Protein AF-A0A1Q3EFY2-F1 (afdb_monomer_lite)

Sequence (1241 aa):
MADIPALLAALDVFTRTPDKASLDKANNWLQDFQHSPEAWSTCNVLLLSPDAPLAAKIFAAQTFRAKVTYDLSQVDPVNLPALKDTLLAALETYKSGPRNIVVQICLALAGLAMQFPSWNNAVETMINNFGSNPSTVPTLLQFLTLLPEELHTNHRVPITDDEWHDRLSVLVTGNVKKVLDLLTVYIQASGVTSDIQSQIFACLRSWIVSGEVNLSDLASSPLLGFAFEAISSDQLFDSAVELICDIIHETQEIDDNMPLIELIVPRVIALKPLLTKDHENPDRMRGYARIFAESGETYRMLIVRHTETFYPIVEALAECTAYSDLDIVPITFQFWSRLAQVIGKKSSVPPLFAQAYRSVMTVIIKHLQFPPDDMPLSGQEAEDFRAFRHVMGDTLKDCCDVLEAEPCLLATYEMISSALSRNQGTLSWQEIEAPLFALRSMGAVVDPKDDNAVPKILQLIPQLPLHPRVRYAALLIISRYTEWINIHPNFIQPQLQYISAGFEVADLDVCAAAGQALKYLCQDCKQHLVEVLPTLRNFLHAVASNLLQDDRRKIYEAIAHVISAMPMEKAAESLKTFSLDILAIIHAVANKNSQVTKQELQAASDGLENLEAMLYVIGSFGEELPSACQDTCREAWSIFQVFLSKYGSDPELAERTSRVLRYGLSFFDRAVLTIAPEVVSSMSMGFEATGIASYLWIGAKLVSRFGDEEDQNLHTAFAELFRRSTNKMMSLLHTQSAGTLSDVLDDYVQLSMQVLHQTPDIYFDPLLFPLAFQANCAALTIVQSDVVCSALDTFQAIFNHQCLDPSTPNPPNFIAYANTIHNVLESQGANFIGFLLMGLIGDFPPETDSLVISIFRIVATTWPSQMLVWLPDVLQRMPSTTVPVQVKQKFIADVTVAITDRRFDQSRSIMFCRAGQNLTRNVGRRAFTQSATRKSYDDTIQNLLIHKDTKVLVQGFTGKTGTFHAKEALAYGTKMVGGVSPKKAGQTHLGLPVFGSVKEAVRETSPDATVLYVPPPTAADAIIEAIENEIGLIVCITEGIPQADEIRVMQALKSQSKSRLVGPNCPGIINPLGCKMGIQPGHIHKPGNIGIVSRSGTLTYEAVAQTTDVGLGQSLCIGIGGDPFPGTQHVDCIKVFLDDPSTKGIVIIGEIGGSMEEEAAEYLEKYNKTRANPKPVVGFIAGRTAPPGRRMGHAGAIISGGKGAASDKVAALSKAGVIVTDSPAKIGAEMLKAMKAAGLV

Foldseek 3Di:
DPPPVVLVVLLVCVVDPDDPVSVVVSVVVLVVLLQDLVLLVNLLCLLPDPPHDPSSNLSSLLSLLVCLLAPCVSDDLVCLVVVLVSLVVSLVVCLVHDVSSLLSSLNSNLSSLLVRPVNLCSLVVLCVSQVPDPSRLLSSLSSLLVNLVCLVAVPSHQDDPVSSVVSCCSPQLVCQLVLLVSLLCQVPDPPDDLVSVLSSLSSVLSSLVSVSHDVVSVLVGCNLVVLLVLCVPPSCNVSSLSSLLSNLVSCLVVVRCVVVCVVNQVSLLVCLVVCVVCLVPVVSLLSNLSNLLSNLVSCVVVCVVVVVSRVSSLVSLLSQCLRPDLVRNVSSLVSLLVNLLVQLVDPDHDVSVLVSLVSNLVSLLVLLFDDDPVDDDDPVRVVVSVVSLLSSLVSLLSSCSNNPLQVSLVVLLVQLVVLLVDDPVPRDLSSNLSSLSNLLSSLQVDDLPPPDRLVSLLVCLVVRDPDQSNLLSSLSSLLSNLLNCLVVVVSLVVNLVSLLVQLVDLDQSSLLSSLSSLLSNLQNNLLVCLVVLVVLVVSLVVRVVSHDLVSNLSSLLSSLNNLLNDDQQVSLVSLCVLLVVLLVLLLVVLPDPDDDDPVSVVSNLSSLSSLLSSLVNNFAPPPDHHPSCLCVLVVSVVSLLSSCVVCLLPLSNVQSSLSSVVSSCRHCPPSCVVCLLVLLQSLLVSCLPHVHLSSLQSLLVSLLRCLQPPDPSNVVSNLSSLVSLLVSLLVCVVPDALQVCQSNLQSLLSSLQSCCVRPVLSCLDLVRVLSSLVSLLSLLVYLDAVSVVSSLVSLVSLLPPCLLPPVDPDDPSSVSSNVSVVVSCLVCVLVSLLSLLVLLLDNHDLVCVQSSLVSVLSCCLSPVPVCLVSLLVSLVPDDCSSPPPVLSVVLSVQSNVCSVVVQSQCSQCSSCVGSVSRDPRDDDDDDDDGYGPPAFLLLLLCLLQDDLPAEEEEECCPPPQNVVVVVVLVVLNHNYAEYEDLVQAPDDDPNHHYHNAPLVVCVPRVGQEYAYPDEQVCQLVNLLSCLVSLRSEYEACYPDRDVVSLVVSVVSSRSDRRYFFQDDNWQAKDASNRGDGHNDDNVLADDAAEEEEEQDRVLLSLLSNLQVVLVHGYRMYGHSYNAPRSRDALLSSVVVLLPDPSHQAYEEEEEFADCRLLVNLVSLLVPQVPDPQRRAYAYEYPCLVPDPPDDDPNRNPGVPPVDRHPVRSVVSNVSSVYHYDPDSNCNNVVRSVRCVVSVND

pLDDT: mean 87.54, std 12.38, range [24.16, 98.56]

Structure (mmCIF, N/CA/C/O backbone):
data_AF-A0A1Q3EFY2-F1
#
_entry.id   AF-A0A1Q3EFY2-F1
#
loop_
_atom_site.group_PDB
_atom_site.id
_atom_site.type_symbol
_atom_site.label_atom_id
_atom_site.label_alt_id
_atom_site.label_comp_id
_atom_site.label_asym_id
_atom_site.label_entity_id
_atom_site.label_seq_id
_atom_site.pdbx_PDB_ins_code
_atom_site.Cartn_x
_atom_site.Cartn_y
_atom_site.Cartn_z
_atom_site.occupancy
_atom_site.B_iso_or_equiv
_atom_site.auth_seq_id
_atom_site.auth_comp_id
_atom_site.auth_asym_id
_atom_site.auth_atom_id
_atom_site.pdbx_PDB_model_num
ATOM 1 N N . MET A 1 1 ? 1.897 27.659 48.946 1.00 48.91 1 MET A N 1
ATOM 2 C CA . MET A 1 1 ? 1.028 28.660 48.285 1.00 48.91 1 MET A CA 1
ATOM 3 C C . MET A 1 1 ? 1.881 29.846 47.840 1.00 48.91 1 MET A C 1
ATOM 5 O O . MET A 1 1 ? 1.910 30.844 48.545 1.00 48.91 1 MET A O 1
ATOM 9 N N . ALA A 1 2 ? 2.631 29.717 46.740 1.00 46.41 2 ALA A N 1
ATOM 10 C CA . ALA A 1 2 ? 3.622 30.731 46.348 1.00 46.41 2 ALA A CA 1
ATOM 11 C C . ALA A 1 2 ? 3.388 31.374 44.967 1.00 46.41 2 ALA A C 1
ATOM 13 O O . ALA A 1 2 ? 3.852 32.490 44.771 1.00 46.41 2 ALA A O 1
ATOM 14 N N . ASP A 1 3 ? 2.649 30.729 44.051 1.00 68.12 3 ASP A N 1
ATOM 15 C CA . ASP A 1 3 ? 2.797 31.034 42.613 1.00 68.12 3 ASP A CA 1
ATOM 16 C C . ASP A 1 3 ? 1.503 31.362 41.839 1.00 68.12 3 ASP A C 1
ATOM 18 O O . ASP A 1 3 ? 1.512 31.509 40.619 1.00 68.12 3 ASP A O 1
ATOM 22 N N . ILE A 1 4 ? 0.374 31.549 42.538 1.00 81.56 4 ILE A N 1
ATOM 23 C CA . ILE A 1 4 ? -0.893 31.978 41.907 1.00 81.56 4 ILE A CA 1
ATOM 24 C C . ILE A 1 4 ? -0.728 33.278 41.084 1.00 81.56 4 ILE A C 1
ATOM 26 O O . ILE A 1 4 ? -1.240 33.320 39.966 1.00 81.56 4 ILE A O 1
ATOM 30 N N . PRO A 1 5 ? -0.014 34.327 41.554 1.00 84.44 5 PRO A N 1
ATOM 31 C CA . PRO A 1 5 ? 0.167 35.547 40.764 1.00 84.44 5 PRO A CA 1
ATOM 32 C C . PRO A 1 5 ? 0.975 35.341 39.476 1.00 84.44 5 PRO A C 1
ATOM 34 O O . PRO A 1 5 ? 0.646 35.958 38.465 1.00 84.44 5 PRO A O 1
ATOM 37 N N . ALA A 1 6 ? 2.001 34.480 39.487 1.00 84.31 6 ALA A N 1
ATOM 38 C CA . ALA A 1 6 ? 2.810 34.197 38.300 1.00 84.31 6 ALA A CA 1
ATOM 39 C C . ALA A 1 6 ? 2.019 33.380 37.272 1.00 84.31 6 ALA A C 1
ATOM 41 O O . ALA A 1 6 ? 2.008 33.728 36.094 1.00 84.31 6 ALA A O 1
ATOM 42 N N . LEU A 1 7 ? 1.266 32.375 37.734 1.00 86.31 7 LEU A N 1
ATOM 43 C CA . LEU A 1 7 ? 0.371 31.593 36.885 1.00 86.31 7 LEU A CA 1
ATOM 44 C C . LEU A 1 7 ? -0.694 32.470 36.210 1.00 86.31 7 LEU A C 1
ATOM 46 O O . LEU A 1 7 ? -0.913 32.364 35.004 1.00 86.31 7 LEU A O 1
ATOM 50 N N . LEU A 1 8 ? -1.329 33.376 36.961 1.00 87.75 8 LEU A N 1
ATOM 51 C CA . LEU A 1 8 ? -2.290 34.324 36.390 1.00 87.75 8 LEU A CA 1
ATOM 52 C C . LEU A 1 8 ? -1.629 35.285 35.390 1.00 87.75 8 LEU A C 1
ATOM 54 O O . LEU A 1 8 ? -2.229 35.579 34.359 1.00 87.75 8 LEU A O 1
ATOM 58 N N . ALA A 1 9 ? -0.396 35.732 35.646 1.00 86.44 9 ALA A N 1
ATOM 59 C CA . ALA A 1 9 ? 0.351 36.579 34.717 1.00 86.44 9 ALA A CA 1
ATOM 60 C C . ALA A 1 9 ? 0.752 35.846 33.422 1.00 86.44 9 ALA A C 1
ATOM 62 O O . ALA A 1 9 ? 0.708 36.451 32.354 1.00 86.44 9 ALA A O 1
ATOM 63 N N . ALA A 1 10 ? 1.103 34.557 33.495 1.00 86.00 10 ALA A N 1
ATOM 64 C CA . ALA A 1 10 ? 1.398 33.729 32.325 1.00 86.00 10 ALA A CA 1
ATOM 65 C C . ALA A 1 10 ? 0.139 33.460 31.479 1.00 86.00 10 ALA A C 1
ATOM 67 O O . ALA A 1 10 ? 0.183 33.567 30.255 1.00 86.00 10 ALA A O 1
ATOM 68 N N . LEU A 1 11 ? -1.003 33.185 32.121 1.00 86.31 11 LEU A N 1
ATOM 69 C CA . LEU A 1 11 ? -2.286 33.010 31.430 1.00 86.31 11 LEU A CA 1
ATOM 70 C C . LEU A 1 11 ? -2.785 34.310 30.769 1.00 86.31 11 LEU A C 1
ATOM 72 O O . LEU A 1 11 ? -3.351 34.256 29.679 1.00 86.31 11 LEU A O 1
ATOM 76 N N . ASP A 1 12 ? -2.523 35.477 31.367 1.00 85.88 12 ASP A N 1
ATOM 77 C CA . ASP A 1 12 ? -2.883 36.788 30.797 1.00 85.88 12 ASP A CA 1
ATOM 78 C C . ASP A 1 12 ? -2.012 37.211 29.590 1.00 85.88 12 ASP A C 1
ATOM 80 O O . ASP A 1 12 ? -2.229 38.262 28.990 1.00 85.88 12 ASP A O 1
ATOM 84 N N . VAL A 1 13 ? -1.031 36.398 29.178 1.00 85.75 13 VAL A N 1
ATOM 85 C CA . VAL A 1 13 ? -0.355 36.579 27.879 1.00 85.75 13 VAL A CA 1
ATOM 86 C C . VAL A 1 13 ? -1.289 36.179 26.729 1.00 85.75 13 VAL A C 1
ATOM 88 O O . VAL A 1 13 ? -1.322 36.857 25.704 1.00 85.75 13 VAL A O 1
ATOM 91 N N . PHE A 1 14 ? -2.102 35.133 26.915 1.00 80.06 14 PHE A N 1
ATOM 92 C CA . PHE A 1 14 ? -2.996 34.574 25.889 1.00 80.06 14 PHE A CA 1
ATOM 93 C C . PHE A 1 14 ? -4.293 35.378 25.685 1.00 80.06 14 PHE A C 1
ATOM 95 O O . PHE A 1 14 ? -5.007 35.160 24.711 1.00 80.06 14 PHE A O 1
ATOM 102 N N . THR A 1 15 ? -4.607 36.309 26.588 1.00 76.69 15 THR A N 1
ATOM 103 C CA . THR A 1 15 ? -5.751 37.239 26.498 1.00 76.69 15 THR A CA 1
ATOM 104 C C . THR A 1 15 ? -5.406 38.546 25.772 1.00 76.69 15 THR A C 1
ATOM 106 O O . THR A 1 15 ? -6.292 39.360 25.507 1.00 76.69 15 THR A O 1
ATOM 109 N N . ARG A 1 16 ? -4.124 38.765 25.457 1.00 77.94 16 ARG A N 1
ATOM 110 C CA . ARG A 1 16 ? -3.589 39.953 24.772 1.00 77.94 16 ARG A CA 1
ATOM 111 C C . ARG A 1 16 ? -3.277 39.622 23.303 1.00 77.94 16 ARG A C 1
ATOM 113 O O . ARG A 1 16 ? -3.499 38.505 22.849 1.00 77.94 16 ARG A O 1
ATOM 120 N N . THR A 1 17 ? -2.708 40.573 22.562 1.00 59.59 17 THR A N 1
ATOM 121 C CA . THR A 1 17 ? -2.030 40.337 21.270 1.00 59.59 17 THR A CA 1
ATOM 122 C C . THR A 1 17 ? -0.500 40.336 21.451 1.00 59.59 17 THR A C 1
ATOM 124 O O . THR A 1 17 ? 0.153 41.338 21.151 1.00 59.59 17 THR A O 1
ATOM 127 N N . PRO A 1 18 ? 0.093 39.259 22.005 1.00 73.69 18 PRO A N 1
ATOM 128 C CA . PRO A 1 18 ? 1.538 39.134 22.199 1.00 73.69 18 PRO A CA 1
ATOM 129 C C . PRO A 1 18 ? 2.293 38.822 20.897 1.00 73.69 18 PRO A C 1
ATOM 131 O O . PRO A 1 18 ? 1.724 38.362 19.908 1.00 73.69 18 PRO A O 1
ATOM 134 N N . ASP A 1 19 ? 3.609 39.017 20.930 1.00 80.94 19 ASP A N 1
ATOM 135 C CA . ASP A 1 19 ? 4.531 38.465 19.941 1.00 80.94 19 ASP A CA 1
ATOM 136 C C . ASP A 1 19 ? 4.766 36.953 20.157 1.00 80.94 19 ASP A C 1
ATOM 138 O O . ASP A 1 19 ? 4.515 36.406 21.236 1.00 80.94 19 ASP A O 1
ATOM 142 N N . LYS A 1 20 ? 5.300 36.275 19.132 1.00 80.06 20 LYS A N 1
ATOM 143 C CA . LYS A 1 20 ? 5.543 34.825 19.170 1.00 80.06 20 LYS A CA 1
ATOM 144 C C . LYS A 1 20 ? 6.490 34.398 20.304 1.00 80.06 20 LYS A C 1
ATOM 146 O O . LYS A 1 20 ? 6.221 33.394 20.952 1.00 80.06 20 LYS A O 1
ATOM 151 N N . ALA A 1 21 ? 7.548 35.157 20.595 1.00 79.75 21 ALA A N 1
ATOM 152 C CA . ALA A 1 21 ? 8.508 34.776 21.633 1.00 79.75 21 ALA A CA 1
ATOM 153 C C . ALA A 1 21 ? 7.907 34.895 23.047 1.00 79.75 21 ALA A C 1
ATOM 155 O O . ALA A 1 21 ? 8.216 34.083 23.921 1.00 79.75 21 ALA A O 1
ATOM 156 N N . SER A 1 22 ? 7.011 35.862 23.268 1.00 78.19 22 SER A N 1
ATOM 157 C CA . SER A 1 22 ? 6.222 35.957 24.502 1.00 78.19 22 SER A CA 1
ATOM 158 C C . SER A 1 22 ? 5.253 34.779 24.674 1.00 78.19 22 SER A C 1
ATOM 160 O O . SER A 1 22 ? 5.132 34.269 25.788 1.00 78.19 22 SER A O 1
ATOM 162 N N . LEU A 1 23 ? 4.609 34.312 23.594 1.00 80.62 23 LEU A N 1
ATOM 163 C CA . LEU A 1 23 ? 3.761 33.110 23.614 1.00 80.62 23 LEU A CA 1
ATOM 164 C C . LEU A 1 23 ? 4.567 31.847 23.922 1.00 80.62 23 LEU A C 1
ATOM 166 O O . LEU A 1 23 ? 4.217 31.124 24.851 1.00 80.62 23 LEU A O 1
ATOM 170 N N . ASP A 1 24 ? 5.663 31.616 23.195 1.00 75.50 24 ASP A N 1
ATOM 171 C CA . ASP A 1 24 ? 6.522 30.440 23.376 1.00 75.50 24 ASP A CA 1
ATOM 172 C C . ASP A 1 24 ? 7.064 30.385 24.820 1.00 75.50 24 ASP A C 1
ATOM 174 O O . ASP A 1 24 ? 7.011 29.347 25.481 1.00 75.50 24 ASP A O 1
ATOM 178 N N . LYS A 1 25 ? 7.490 31.530 25.374 1.00 80.62 25 LYS A N 1
ATOM 179 C CA . LYS A 1 25 ? 7.956 31.631 26.765 1.00 80.62 25 LYS A CA 1
ATOM 180 C C . LYS A 1 25 ? 6.854 31.357 27.794 1.00 80.62 25 LYS A C 1
ATOM 182 O O . LYS A 1 25 ? 7.122 30.690 28.793 1.00 80.62 25 LYS A O 1
ATOM 187 N N . ALA A 1 26 ? 5.645 31.881 27.585 1.00 79.50 26 ALA A N 1
ATOM 188 C CA . ALA A 1 26 ? 4.517 31.636 28.483 1.00 79.50 26 ALA A CA 1
ATOM 189 C C . ALA A 1 26 ? 4.076 30.165 28.437 1.00 79.50 26 ALA A C 1
ATOM 191 O O . ALA A 1 26 ? 3.825 29.572 29.482 1.00 79.50 26 ALA A O 1
ATOM 192 N N . ASN A 1 27 ? 4.042 29.564 27.245 1.00 79.88 27 ASN A N 1
ATOM 193 C CA . ASN A 1 27 ? 3.672 28.166 27.049 1.00 79.88 27 ASN A CA 1
ATOM 194 C C . ASN A 1 27 ? 4.677 27.211 27.715 1.00 79.88 27 ASN A C 1
ATOM 196 O O . ASN A 1 27 ? 4.267 26.351 28.489 1.00 79.88 27 ASN A O 1
ATOM 200 N N . ASN A 1 28 ? 5.983 27.423 27.507 1.00 77.69 28 ASN A N 1
ATOM 201 C CA . ASN A 1 28 ? 7.030 26.621 28.152 1.00 77.69 28 ASN A CA 1
ATOM 202 C C . ASN A 1 28 ? 6.937 26.702 29.685 1.00 77.69 28 ASN A C 1
ATOM 204 O O . ASN A 1 28 ? 6.934 25.676 30.356 1.00 77.69 28 ASN A O 1
ATOM 208 N N . TRP A 1 29 ? 6.766 27.907 30.247 1.00 86.00 29 TRP A N 1
ATOM 209 C CA . TRP A 1 29 ? 6.612 28.071 31.698 1.00 86.00 29 TRP A CA 1
ATOM 210 C C . TRP A 1 29 ? 5.348 27.385 32.240 1.00 86.00 29 TRP A C 1
ATOM 212 O O . TRP A 1 29 ? 5.380 26.793 33.316 1.00 86.00 29 TRP A O 1
ATOM 222 N N . LEU A 1 30 ? 4.231 27.433 31.502 1.00 83.69 30 LEU A N 1
ATOM 223 C CA . LEU A 1 30 ? 3.001 26.737 31.890 1.00 83.69 30 LEU A CA 1
ATOM 224 C C . LEU A 1 30 ? 3.165 25.211 31.843 1.00 83.69 30 LEU A C 1
ATOM 226 O O . LEU A 1 30 ? 2.639 24.539 32.727 1.00 83.69 30 LEU A O 1
ATOM 230 N N . GLN A 1 31 ? 3.909 24.667 30.875 1.00 78.50 31 GLN A N 1
ATOM 231 C CA . GLN A 1 31 ? 4.242 23.238 30.810 1.00 78.50 31 GLN A CA 1
ATOM 232 C C . GLN A 1 31 ? 5.151 22.814 31.976 1.00 78.50 31 GLN A C 1
ATOM 234 O O . GLN A 1 31 ? 4.836 21.850 32.676 1.00 78.50 31 GLN A O 1
ATOM 239 N N . ASP A 1 32 ? 6.211 23.576 32.262 1.00 78.25 32 ASP A N 1
ATOM 240 C CA . ASP A 1 32 ? 7.080 23.351 33.428 1.00 78.25 32 ASP A CA 1
ATOM 241 C C . ASP A 1 32 ? 6.269 23.379 34.739 1.00 78.25 32 ASP A C 1
ATOM 243 O O . ASP A 1 32 ? 6.402 22.502 35.599 1.00 78.25 32 ASP A O 1
ATOM 247 N N . PHE A 1 33 ? 5.362 24.356 34.878 1.00 87.00 33 PHE A N 1
ATOM 248 C CA . PHE A 1 33 ? 4.457 24.450 36.022 1.00 87.00 33 PHE A CA 1
ATOM 249 C C . PHE A 1 33 ? 3.522 23.237 36.113 1.00 87.00 33 PHE A C 1
ATOM 251 O O . PHE A 1 33 ? 3.349 22.700 37.208 1.00 87.00 33 PHE A O 1
ATOM 258 N N . GLN A 1 34 ? 2.953 22.760 34.999 1.00 84.50 34 GLN A N 1
ATOM 259 C CA . GLN A 1 34 ? 2.088 21.572 34.984 1.00 84.50 34 GLN A CA 1
ATOM 260 C C . GLN A 1 34 ? 2.793 20.318 35.506 1.00 84.50 34 GLN A C 1
ATOM 262 O O . GLN A 1 34 ? 2.131 19.489 36.126 1.00 84.50 34 GLN A O 1
ATOM 267 N N . HIS A 1 35 ? 4.116 20.211 35.359 1.00 79.31 35 HIS A N 1
ATOM 268 C CA . HIS A 1 35 ? 4.897 19.103 35.912 1.00 79.31 35 HIS A CA 1
ATOM 269 C C . HIS A 1 35 ? 5.381 19.310 37.361 1.00 79.31 35 HIS A C 1
ATOM 271 O O . HIS A 1 35 ? 5.674 18.336 38.061 1.00 79.31 35 HIS A O 1
ATOM 277 N N . SER A 1 36 ? 5.339 20.534 37.896 1.00 85.88 36 SER A N 1
ATOM 278 C CA . SER A 1 36 ? 5.729 20.833 39.288 1.00 85.88 36 SER A CA 1
ATOM 279 C C . SER A 1 36 ? 4.827 20.155 40.346 1.00 85.88 36 SER A C 1
ATOM 281 O O . SER A 1 36 ? 3.609 20.066 40.143 1.00 85.88 36 SER A O 1
ATOM 283 N N . PRO A 1 37 ? 5.355 19.682 41.493 1.00 85.69 37 PRO A N 1
ATOM 284 C CA . PRO A 1 37 ? 4.532 19.160 42.593 1.00 85.69 37 PRO A CA 1
ATOM 285 C C . PRO A 1 37 ? 3.547 20.191 43.172 1.00 85.69 37 PRO A C 1
ATOM 287 O O . PRO A 1 37 ? 2.449 19.848 43.617 1.00 85.69 37 PRO A O 1
ATOM 290 N N . GLU A 1 38 ? 3.908 21.475 43.140 1.00 86.69 38 GLU A N 1
ATOM 291 C CA . GLU A 1 38 ? 3.120 22.594 43.658 1.00 86.69 38 GLU A CA 1
ATOM 292 C C . GLU A 1 38 ? 1.782 22.767 42.925 1.00 86.69 38 GLU A C 1
ATOM 294 O O . GLU A 1 38 ? 0.803 23.240 43.528 1.00 86.69 38 GLU A O 1
ATOM 299 N N . ALA A 1 39 ? 1.718 22.361 41.651 1.00 89.25 39 ALA A N 1
ATOM 300 C CA . ALA A 1 39 ? 0.535 22.473 40.810 1.00 89.25 39 ALA A CA 1
ATOM 301 C C . ALA A 1 39 ? -0.670 21.702 41.361 1.00 89.25 39 ALA A C 1
ATOM 303 O O . ALA A 1 39 ? -1.780 22.224 41.279 1.00 89.25 39 ALA A O 1
ATOM 304 N N . TRP A 1 40 ? -0.480 20.543 42.008 1.00 89.25 40 TRP A N 1
ATOM 305 C CA . TRP A 1 40 ? -1.573 19.792 42.649 1.00 89.25 40 TRP A CA 1
ATOM 306 C C . TRP A 1 40 ? -2.335 20.651 43.668 1.00 89.25 40 TRP A C 1
ATOM 308 O O . TRP A 1 40 ? -3.559 20.775 43.618 1.00 89.25 40 TRP A O 1
ATOM 318 N N . SER A 1 41 ? -1.600 21.301 44.577 1.00 89.94 41 SER A N 1
ATOM 319 C CA . SER A 1 41 ? -2.193 22.153 45.616 1.00 89.94 41 SER A CA 1
ATOM 320 C C . SER A 1 41 ? -2.754 23.463 45.052 1.00 89.94 41 SER A C 1
ATOM 322 O O . SER A 1 41 ? -3.811 23.928 45.477 1.00 89.94 41 SER A O 1
ATOM 324 N N . THR A 1 42 ? -2.065 24.044 44.068 1.00 89.69 42 THR A N 1
ATOM 325 C CA . THR A 1 42 ? -2.405 25.350 43.494 1.00 89.69 42 THR A CA 1
ATOM 326 C C . THR A 1 42 ? -3.643 25.260 42.601 1.00 89.69 42 THR A C 1
ATOM 328 O O . THR A 1 42 ? -4.556 26.076 42.730 1.00 89.69 42 THR A O 1
ATOM 331 N N . CYS A 1 43 ? -3.726 24.228 41.758 1.00 91.38 43 CYS A N 1
ATOM 332 C CA . CYS A 1 43 ? -4.887 23.976 40.909 1.00 91.38 43 CYS A CA 1
ATOM 333 C C . CYS A 1 43 ? -6.120 23.599 41.736 1.00 91.38 43 CYS A C 1
ATOM 335 O O . CYS A 1 43 ? -7.210 24.042 41.392 1.00 91.38 43 CYS A O 1
ATOM 337 N N . ASN A 1 44 ? -5.968 22.884 42.860 1.00 90.56 44 ASN A N 1
ATOM 338 C CA . ASN A 1 44 ? -7.091 22.606 43.763 1.00 90.56 44 ASN A CA 1
ATOM 339 C C . ASN A 1 44 ? -7.739 23.899 44.293 1.00 90.56 44 ASN A C 1
ATOM 341 O O . ASN A 1 44 ? -8.952 24.083 44.206 1.00 90.56 44 ASN A O 1
ATOM 345 N N . VAL A 1 45 ? -6.918 24.837 44.784 1.00 90.19 45 VAL A N 1
ATOM 346 C CA . VAL A 1 45 ? -7.394 26.137 45.287 1.00 90.19 45 VAL A CA 1
ATOM 347 C C . VAL A 1 45 ? -8.058 26.956 44.176 1.00 90.19 45 VAL A C 1
ATOM 349 O O . VAL A 1 45 ? -9.113 27.543 44.402 1.00 90.19 45 VAL A O 1
ATOM 352 N N . LEU A 1 46 ? -7.479 26.988 42.973 1.00 90.38 46 LEU A N 1
ATOM 353 C CA . LEU A 1 46 ? -8.044 27.728 41.838 1.00 90.38 46 LEU A CA 1
ATOM 354 C C . LEU A 1 46 ? -9.352 27.123 41.320 1.00 90.38 46 LEU A C 1
ATOM 356 O O . LEU A 1 46 ? -10.258 27.869 40.952 1.00 90.38 46 LEU A O 1
ATOM 360 N N . LEU A 1 47 ? -9.466 25.794 41.314 1.00 88.62 47 LEU A N 1
ATOM 361 C CA . LEU A 1 47 ? -10.660 25.092 40.858 1.00 88.62 47 LEU A CA 1
ATOM 362 C C . LEU A 1 47 ? -11.826 25.270 41.840 1.00 88.62 47 LEU A C 1
ATOM 364 O O . LEU A 1 47 ? -12.948 25.498 41.399 1.00 88.62 47 LEU A O 1
ATOM 368 N N . LEU A 1 48 ? -11.578 25.229 43.152 1.00 86.88 48 LEU A N 1
ATOM 369 C CA . LEU A 1 48 ? -12.622 25.380 44.177 1.00 86.88 48 LEU A CA 1
ATOM 370 C C . LEU A 1 48 ? -12.932 26.842 44.556 1.00 86.88 48 LEU A C 1
ATOM 372 O O . LEU A 1 48 ? -13.948 27.103 45.199 1.00 86.88 48 LEU A O 1
ATOM 376 N N . SER A 1 49 ? -12.089 27.809 44.176 1.00 88.12 49 SER A N 1
ATOM 377 C CA . SER A 1 49 ? -12.310 29.224 44.502 1.00 88.12 49 SER A CA 1
ATOM 378 C C . SER A 1 49 ? -13.448 29.843 43.672 1.00 88.12 49 SER A C 1
ATOM 380 O O . SER A 1 49 ? -13.382 29.825 42.435 1.00 88.12 49 SER A O 1
ATOM 382 N N . PRO A 1 50 ? -14.466 30.471 44.297 1.00 81.81 50 PRO A N 1
ATOM 383 C CA . PRO A 1 50 ? -15.521 31.161 43.558 1.00 81.81 50 PRO A CA 1
ATOM 384 C C . PRO A 1 50 ? -14.956 32.327 42.734 1.00 81.81 50 PRO A C 1
ATOM 386 O O . PRO A 1 50 ? -15.308 32.463 41.563 1.00 81.81 50 PRO A O 1
ATOM 389 N N . ASP A 1 51 ? -14.001 33.077 43.289 1.00 85.06 51 ASP A N 1
ATOM 390 C CA . ASP A 1 51 ? -13.474 34.326 42.721 1.00 85.06 51 ASP A CA 1
ATOM 391 C C . ASP A 1 51 ? -12.380 34.126 41.653 1.00 85.06 51 ASP A C 1
ATOM 393 O O . ASP A 1 51 ? -11.952 35.086 41.009 1.00 85.06 51 ASP A O 1
ATOM 397 N N . ALA A 1 52 ? -11.896 32.895 41.440 1.00 86.88 52 ALA A N 1
ATOM 398 C CA . ALA A 1 52 ? -10.843 32.642 40.456 1.00 86.88 52 ALA A CA 1
ATOM 399 C C . ALA A 1 52 ? -11.344 32.825 38.998 1.00 86.88 52 ALA A C 1
ATOM 401 O O . ALA A 1 52 ? -12.456 32.379 38.674 1.00 86.88 52 ALA A O 1
ATOM 402 N N . PRO A 1 53 ? -10.539 33.432 38.094 1.00 88.75 53 PRO A N 1
ATOM 403 C CA . PRO A 1 53 ? -10.907 33.639 36.691 1.00 88.75 53 PRO A CA 1
ATOM 404 C C . PRO A 1 53 ? -11.215 32.339 35.940 1.00 88.75 53 PRO A C 1
ATOM 406 O O . PRO A 1 53 ? -10.596 31.303 36.185 1.00 88.75 53 PRO A O 1
ATOM 409 N N . LEU A 1 54 ? -12.115 32.407 34.952 1.00 87.19 54 LEU A N 1
ATOM 410 C CA . LEU A 1 54 ? -12.520 31.237 34.162 1.00 87.19 54 LEU A CA 1
ATOM 411 C C . LEU A 1 54 ? -11.334 30.556 33.454 1.00 87.19 54 LEU A C 1
ATOM 413 O O . LEU A 1 54 ? -11.230 29.334 33.494 1.00 87.19 54 LEU A O 1
ATOM 417 N N . ALA A 1 55 ? -10.405 31.327 32.879 1.00 86.88 55 ALA A N 1
ATOM 418 C CA . ALA A 1 55 ? -9.194 30.783 32.256 1.00 86.88 55 ALA A CA 1
ATOM 419 C C . ALA A 1 55 ? -8.329 29.986 33.253 1.00 86.88 55 ALA A C 1
ATOM 421 O O . ALA A 1 55 ? -7.854 28.902 32.927 1.00 86.88 55 ALA A O 1
ATOM 422 N N . ALA A 1 56 ? -8.196 30.469 34.495 1.00 90.12 56 ALA A N 1
ATOM 423 C CA . ALA A 1 56 ? -7.459 29.775 35.551 1.00 90.12 56 ALA A CA 1
ATOM 424 C C . ALA A 1 56 ? -8.168 28.492 36.016 1.00 90.12 56 ALA A C 1
ATOM 426 O O . ALA A 1 56 ? -7.504 27.498 36.293 1.00 90.12 56 ALA A O 1
ATOM 427 N N . LYS A 1 57 ? -9.509 28.478 36.050 1.00 91.69 57 LYS A N 1
ATOM 428 C CA . LYS A 1 57 ? -10.314 27.279 36.353 1.00 91.69 57 LYS A CA 1
ATOM 429 C C . LYS A 1 57 ? -10.209 26.213 35.258 1.00 91.69 57 LYS A C 1
ATOM 431 O O . LYS A 1 57 ? -10.051 25.036 35.572 1.00 91.69 57 LYS A O 1
ATOM 436 N N . ILE A 1 58 ? -10.238 26.619 33.986 1.00 90.56 58 ILE A N 1
ATOM 437 C CA . ILE A 1 58 ? -10.025 25.721 32.838 1.00 90.56 58 ILE A CA 1
ATOM 438 C C . ILE A 1 58 ? -8.608 25.143 32.879 1.00 90.56 58 ILE A C 1
ATOM 440 O O . ILE A 1 58 ? -8.453 23.924 32.825 1.00 90.56 58 ILE A O 1
ATOM 444 N N . PHE A 1 59 ? -7.591 25.994 33.051 1.00 91.81 59 PHE A N 1
ATOM 445 C CA . PHE A 1 59 ? -6.201 25.559 33.172 1.00 91.81 59 PHE A CA 1
ATOM 446 C C . PHE A 1 59 ? -5.999 24.612 34.362 1.00 91.81 59 PHE A C 1
ATOM 448 O O . PHE A 1 59 ? -5.330 23.593 34.219 1.00 91.81 59 PHE A O 1
ATOM 455 N N . ALA A 1 60 ? -6.610 24.889 35.518 1.00 93.00 60 ALA A N 1
ATOM 456 C CA . ALA A 1 60 ? -6.552 24.006 36.681 1.00 93.00 60 ALA A CA 1
ATOM 457 C C . ALA A 1 60 ? -7.160 22.623 36.387 1.00 93.00 60 ALA A C 1
ATOM 459 O O . ALA A 1 60 ? -6.548 21.611 36.718 1.00 93.00 60 ALA A O 1
ATOM 460 N N . ALA A 1 61 ? -8.318 22.561 35.720 1.00 93.31 61 ALA A N 1
ATOM 461 C CA . ALA A 1 61 ? -8.956 21.297 35.347 1.00 93.31 61 ALA A CA 1
ATOM 462 C C . ALA A 1 61 ? -8.137 20.503 34.306 1.00 93.31 61 ALA A C 1
ATOM 464 O O . ALA A 1 61 ? -7.945 19.299 34.464 1.00 93.31 61 ALA A O 1
ATOM 465 N N . GLN A 1 62 ? -7.588 21.176 33.286 1.00 92.56 62 GLN A N 1
ATOM 466 C CA . GLN A 1 62 ? -6.655 20.571 32.320 1.00 92.56 62 GLN A CA 1
ATOM 467 C C . GLN A 1 62 ? -5.383 20.058 33.007 1.00 92.56 62 GLN A C 1
ATOM 469 O O . GLN A 1 62 ? -4.931 18.949 32.730 1.00 92.56 62 GLN A O 1
ATOM 474 N N . THR A 1 63 ? -4.840 20.841 33.942 1.00 92.38 63 THR A N 1
ATOM 475 C CA . THR A 1 63 ? -3.660 20.472 34.729 1.00 92.38 63 THR A CA 1
ATOM 476 C C . THR A 1 63 ? -3.949 19.257 35.598 1.00 92.38 63 THR A C 1
ATOM 478 O O . THR A 1 63 ? -3.108 18.377 35.653 1.00 92.38 63 THR A O 1
ATOM 481 N N . PHE A 1 64 ? -5.137 19.127 36.202 1.00 94.00 64 PHE A N 1
ATOM 482 C CA . PHE A 1 64 ? -5.521 17.900 36.911 1.00 94.00 64 PHE A CA 1
ATOM 483 C C . PHE A 1 64 ? -5.551 16.667 36.001 1.00 94.00 64 PHE A C 1
ATOM 485 O O . PHE A 1 64 ? -5.049 15.624 36.414 1.00 94.00 64 PHE A O 1
ATOM 492 N N . ARG A 1 65 ? -6.076 16.767 34.768 1.00 92.19 65 ARG A N 1
ATOM 493 C CA . ARG A 1 65 ? -6.011 15.652 33.805 1.00 92.19 65 ARG A CA 1
ATOM 494 C C . ARG A 1 65 ? -4.560 15.301 33.481 1.00 92.19 65 ARG A C 1
ATOM 496 O O . ARG A 1 65 ? -4.177 14.155 33.671 1.00 92.19 65 ARG A O 1
ATOM 503 N N . ALA A 1 66 ? -3.747 16.279 33.076 1.00 86.50 66 ALA A N 1
ATOM 504 C CA . ALA A 1 66 ? -2.331 16.067 32.765 1.00 86.50 66 ALA A CA 1
ATOM 505 C C . ALA A 1 66 ? -1.561 15.474 33.958 1.00 86.50 66 ALA A C 1
ATOM 507 O O . ALA A 1 66 ? -0.811 14.517 33.801 1.00 86.50 66 ALA A O 1
ATOM 508 N N . LYS A 1 67 ? -1.813 15.983 35.168 1.00 88.88 67 LYS A N 1
ATOM 509 C CA . LYS A 1 67 ? -1.229 15.500 36.419 1.00 88.88 67 LYS A CA 1
ATOM 510 C C . LYS A 1 67 ? -1.600 14.060 36.738 1.00 88.88 67 LYS A C 1
ATOM 512 O O . LYS A 1 67 ? -0.726 13.284 37.105 1.00 88.88 67 LYS A O 1
ATOM 517 N N . VAL A 1 68 ? -2.867 13.686 36.574 1.00 89.38 68 VAL A N 1
ATOM 518 C CA . VAL A 1 68 ? -3.287 12.289 36.714 1.00 89.38 68 VAL A CA 1
ATOM 519 C C . VAL A 1 68 ? -2.668 11.425 35.614 1.00 89.38 68 VAL A C 1
ATOM 521 O O . VAL A 1 68 ? -2.254 10.315 35.910 1.00 89.38 68 VAL A O 1
ATOM 524 N N . THR A 1 69 ? -2.564 11.903 34.372 1.00 83.06 69 THR A N 1
ATOM 525 C CA . THR A 1 69 ? -1.977 11.126 33.268 1.00 83.06 69 THR A CA 1
ATOM 526 C C . THR A 1 69 ? -0.472 10.900 33.435 1.00 83.06 69 THR A C 1
ATOM 528 O O . THR A 1 69 ? -0.031 9.781 33.231 1.00 83.06 69 THR A O 1
ATOM 531 N N . TYR A 1 70 ? 0.316 11.914 33.801 1.00 78.88 70 TYR A N 1
ATOM 532 C CA . TYR A 1 70 ? 1.786 11.856 33.735 1.00 78.88 70 TYR A CA 1
ATOM 533 C C . TYR A 1 70 ? 2.494 11.823 35.099 1.00 78.88 70 TYR A C 1
ATOM 535 O O . TYR A 1 70 ? 3.593 11.289 35.212 1.00 78.88 70 TYR A O 1
ATOM 543 N N . ASP A 1 71 ? 1.880 12.391 36.138 1.00 83.69 71 ASP A N 1
ATOM 544 C CA . ASP A 1 71 ? 2.539 12.751 37.402 1.00 83.69 71 ASP A CA 1
ATOM 545 C C . ASP A 1 71 ? 1.860 12.132 38.639 1.00 83.69 71 ASP A C 1
ATOM 547 O O . ASP A 1 71 ? 2.113 12.559 39.768 1.00 83.69 71 ASP A O 1
ATOM 551 N N . LEU A 1 72 ? 0.992 11.127 38.474 1.00 86.19 72 LEU A N 1
ATOM 552 C CA . LEU A 1 72 ? 0.244 10.540 39.596 1.00 86.19 72 LEU A CA 1
ATOM 553 C C . LEU A 1 72 ? 1.164 9.930 40.669 1.00 86.19 72 LEU A C 1
ATOM 555 O O . LEU A 1 72 ? 0.827 9.944 41.849 1.00 86.19 72 LEU A O 1
ATOM 559 N N . SER A 1 73 ? 2.366 9.493 40.281 1.00 80.81 73 SER A N 1
ATOM 560 C CA . SER A 1 73 ? 3.428 9.017 41.181 1.00 80.81 73 SER A CA 1
ATOM 561 C C . SER A 1 73 ? 3.958 10.076 42.164 1.00 80.81 73 SER A C 1
ATOM 563 O O . SER A 1 73 ? 4.628 9.724 43.134 1.00 80.81 73 SER A O 1
ATOM 565 N N . GLN A 1 74 ? 3.642 11.362 41.957 1.00 86.44 74 GLN A N 1
ATOM 566 C CA . GLN A 1 74 ? 3.907 12.441 42.917 1.00 86.44 74 GLN A CA 1
ATOM 567 C C . GLN A 1 74 ? 2.959 12.390 44.134 1.00 86.44 74 GLN A C 1
ATOM 569 O O . GLN A 1 74 ? 3.224 13.040 45.147 1.00 86.44 74 GLN A O 1
ATOM 574 N N . VAL A 1 75 ? 1.852 11.642 44.050 1.00 86.81 75 VAL A N 1
ATOM 575 C CA . VAL A 1 75 ? 0.859 11.479 45.119 1.00 86.81 75 VAL A CA 1
ATOM 576 C C . VAL A 1 75 ? 1.102 10.155 45.842 1.00 86.81 75 VAL A C 1
ATOM 578 O O . VAL A 1 75 ? 1.090 9.089 45.233 1.00 86.81 75 VAL A O 1
ATOM 581 N N . ASP A 1 76 ? 1.291 10.211 47.163 1.00 85.69 76 ASP A N 1
ATOM 582 C CA . ASP A 1 76 ? 1.395 9.006 47.997 1.00 85.69 76 ASP A CA 1
ATOM 583 C C . ASP A 1 76 ? 0.132 8.126 47.825 1.00 85.69 76 ASP A C 1
ATOM 585 O O . ASP A 1 76 ? -0.981 8.659 47.940 1.00 85.69 76 ASP A O 1
ATOM 589 N N . PRO A 1 77 ? 0.258 6.801 47.594 1.00 84.94 77 PRO A N 1
ATOM 590 C CA . PRO A 1 77 ? -0.874 5.884 47.449 1.00 84.94 77 PRO A CA 1
ATOM 591 C C . PRO A 1 77 ? -1.942 5.979 48.551 1.00 84.94 77 PRO A C 1
ATOM 593 O O . PRO A 1 77 ? -3.125 5.772 48.276 1.00 84.94 77 PRO A O 1
ATOM 596 N N . VAL A 1 78 ? -1.562 6.338 49.784 1.00 87.69 78 VAL A N 1
ATOM 597 C CA . VAL A 1 78 ? -2.488 6.539 50.915 1.00 87.69 78 VAL A CA 1
ATOM 598 C C . VAL A 1 78 ? -3.430 7.732 50.688 1.00 87.69 78 VAL A C 1
ATOM 600 O O . VAL A 1 78 ? -4.548 7.743 51.203 1.00 87.69 78 VAL A O 1
ATOM 603 N N . ASN A 1 79 ? -3.017 8.717 49.885 1.00 89.75 79 ASN A N 1
ATOM 604 C CA . ASN A 1 79 ? -3.773 9.935 49.586 1.00 89.75 79 ASN A CA 1
ATOM 605 C C . ASN A 1 79 ? -4.618 9.849 48.299 1.00 89.75 79 ASN A C 1
ATOM 607 O O . ASN A 1 79 ? -5.444 10.733 48.062 1.00 89.75 79 ASN A O 1
ATOM 611 N N . LEU A 1 80 ? -4.491 8.785 47.493 1.00 90.81 80 LEU A N 1
ATOM 612 C CA . LEU A 1 80 ? -5.322 8.576 46.294 1.00 90.81 80 LEU A CA 1
ATOM 613 C C . LEU A 1 80 ? -6.845 8.577 46.572 1.00 90.81 80 LEU A C 1
ATOM 615 O O . LEU A 1 80 ? -7.572 9.197 45.790 1.00 90.81 80 LEU A O 1
ATOM 619 N N . PRO A 1 81 ? -7.367 7.997 47.679 1.00 93.06 81 PRO A N 1
ATOM 620 C CA . PRO A 1 81 ? -8.777 8.143 48.047 1.00 93.06 81 PRO A CA 1
ATOM 621 C C . PRO A 1 81 ? -9.204 9.609 48.215 1.00 93.06 81 PRO A C 1
ATOM 623 O O . PRO A 1 81 ? -10.252 9.998 47.706 1.00 93.06 81 PRO A O 1
ATOM 626 N N . ALA A 1 82 ? -8.370 10.430 48.864 1.00 91.56 82 ALA A N 1
ATOM 627 C CA . ALA A 1 82 ? -8.655 11.843 49.107 1.00 91.56 82 ALA A CA 1
ATOM 628 C C . ALA A 1 82 ? -8.579 12.684 47.820 1.00 91.56 82 ALA A C 1
ATOM 630 O O . ALA A 1 82 ? -9.384 13.599 47.638 1.00 91.56 82 ALA A O 1
ATOM 631 N N . LEU A 1 83 ? -7.668 12.356 46.894 1.00 92.38 83 LEU A N 1
ATOM 632 C CA . LEU A 1 83 ? -7.631 12.962 45.558 1.00 92.38 83 LEU A CA 1
ATOM 633 C C . LEU A 1 83 ? -8.911 12.645 44.770 1.00 92.38 83 LEU A C 1
ATOM 635 O O . LEU A 1 83 ? -9.536 13.551 44.219 1.00 92.38 83 LEU A O 1
ATOM 639 N N . LYS A 1 84 ? -9.340 11.377 44.773 1.00 94.12 84 LYS A N 1
ATOM 640 C CA . LYS A 1 84 ? -10.599 10.934 44.159 1.00 94.12 84 LYS A CA 1
ATOM 641 C C . LYS A 1 84 ? -11.799 11.689 44.751 1.00 94.12 84 LYS A C 1
ATOM 643 O O . LYS A 1 84 ? -12.589 12.248 43.996 1.00 94.12 84 LYS A O 1
ATOM 648 N N . ASP A 1 85 ? -11.913 11.770 46.078 1.00 92.69 85 ASP A N 1
ATOM 649 C CA . ASP A 1 85 ? -13.004 12.502 46.741 1.00 92.69 85 ASP A CA 1
ATOM 650 C C . ASP A 1 85 ? -12.963 14.018 46.436 1.00 92.69 85 ASP A C 1
ATOM 652 O O . ASP A 1 85 ? -14.009 14.640 46.249 1.00 92.69 85 ASP A O 1
ATOM 656 N N . THR A 1 86 ? -11.769 14.607 46.288 1.00 92.31 86 THR A N 1
ATOM 657 C CA . THR A 1 86 ? -11.586 16.016 45.879 1.00 92.31 86 THR A CA 1
ATOM 658 C C . THR A 1 86 ? -12.088 16.270 44.455 1.00 92.31 86 THR A C 1
ATOM 660 O O . THR A 1 86 ? -12.821 17.233 44.222 1.00 92.31 86 THR A O 1
ATOM 663 N N . LEU A 1 87 ? -11.743 15.401 43.499 1.00 93.69 87 LEU A N 1
ATOM 664 C CA . LEU A 1 87 ? -12.209 15.510 42.112 1.00 93.69 87 LEU A CA 1
ATOM 665 C C . LEU A 1 87 ? -13.729 15.292 41.996 1.00 93.69 87 LEU A C 1
ATOM 667 O O . LEU A 1 87 ? -14.384 15.994 41.228 1.00 93.69 87 LEU A O 1
ATOM 671 N N . LEU A 1 88 ? -14.309 14.389 42.794 1.00 93.56 88 LEU A N 1
ATOM 672 C CA . LEU A 1 88 ? -15.764 14.200 42.875 1.00 93.56 88 LEU A CA 1
ATOM 673 C C . LEU A 1 88 ? -16.481 15.442 43.438 1.00 93.56 88 LEU A C 1
ATOM 675 O O . LEU A 1 88 ? -17.500 15.862 42.890 1.00 93.56 88 LEU A O 1
ATOM 679 N N . ALA A 1 89 ? -15.936 16.072 44.484 1.00 91.38 89 ALA A N 1
ATOM 680 C CA . ALA A 1 89 ? -16.480 17.310 45.050 1.00 91.38 89 ALA A CA 1
ATOM 681 C C . ALA A 1 89 ? -16.363 18.509 44.088 1.00 91.38 89 ALA A C 1
ATOM 683 O O . ALA A 1 89 ? -17.278 19.334 43.998 1.00 91.38 89 ALA A O 1
ATOM 684 N N . ALA A 1 90 ? -15.269 18.592 43.325 1.00 91.31 90 ALA A N 1
ATOM 685 C CA . ALA A 1 90 ? -15.138 19.560 42.241 1.00 91.31 90 ALA A CA 1
ATOM 686 C C . ALA A 1 90 ? -16.190 19.314 41.145 1.00 91.31 90 ALA A C 1
ATOM 688 O O . ALA A 1 90 ? -16.859 20.255 40.723 1.00 91.31 90 ALA A O 1
ATOM 689 N N . LEU A 1 91 ? -16.405 18.060 40.733 1.00 92.56 91 LEU A N 1
ATOM 690 C CA . LEU A 1 91 ? -17.409 17.709 39.725 1.00 92.56 91 LEU A CA 1
ATOM 691 C C . LEU A 1 91 ? -18.836 18.098 40.160 1.00 92.56 91 LEU A C 1
ATOM 693 O O . LEU A 1 91 ? -19.565 18.707 39.380 1.00 92.56 91 LEU A O 1
ATOM 697 N N . GLU A 1 92 ? -19.204 17.840 41.419 1.00 90.06 92 GLU A N 1
ATOM 698 C CA . GLU A 1 92 ? -20.493 18.250 42.005 1.00 90.06 92 GLU A CA 1
ATOM 699 C C . GLU A 1 92 ? -20.647 19.781 42.090 1.00 90.06 92 GLU A C 1
ATOM 701 O O . GLU A 1 92 ? -21.739 20.315 41.884 1.00 90.06 92 GLU A O 1
ATOM 706 N N . THR A 1 93 ? -19.548 20.509 42.318 1.00 89.75 93 THR A N 1
ATOM 707 C CA . THR A 1 93 ? -19.522 21.985 42.292 1.00 89.75 93 THR A CA 1
ATOM 708 C C . THR A 1 93 ? -19.756 22.530 40.876 1.00 89.75 93 THR A C 1
ATOM 710 O O . THR A 1 93 ? -20.454 23.530 40.703 1.00 89.75 93 THR A O 1
ATOM 713 N N . TYR A 1 94 ? -19.220 21.861 39.849 1.00 89.88 94 TYR A N 1
ATOM 714 C CA . TYR A 1 94 ? -19.310 22.270 38.441 1.00 89.88 94 TYR A CA 1
ATOM 715 C C . TYR A 1 94 ? -20.431 21.588 37.639 1.00 89.88 94 TYR A C 1
ATOM 717 O O . TYR A 1 94 ? -20.489 21.773 36.425 1.00 89.88 94 TYR A O 1
ATOM 725 N N . LYS A 1 95 ? -21.372 20.876 38.274 1.00 83.19 95 LYS A N 1
ATOM 726 C CA . LYS A 1 95 ? -22.480 20.171 37.587 1.00 83.19 95 LYS A CA 1
ATOM 727 C C . LYS A 1 95 ? -23.343 21.041 36.661 1.00 83.19 95 LYS A C 1
ATOM 729 O O . LYS A 1 95 ? -23.865 20.552 35.667 1.00 83.19 95 LYS A O 1
ATOM 734 N N . SER A 1 96 ? -23.468 22.335 36.966 1.00 80.44 96 SER A N 1
ATOM 735 C CA . SER A 1 96 ? -24.142 23.345 36.126 1.00 80.44 96 SER A CA 1
ATOM 736 C C . SER A 1 96 ? -23.167 24.405 35.593 1.00 80.44 96 SER A C 1
ATOM 738 O O . SER A 1 96 ? -23.566 25.517 35.253 1.00 80.44 96 SER A O 1
ATOM 740 N N . GLY A 1 97 ? -21.871 24.088 35.592 1.00 81.88 97 GLY A N 1
ATOM 741 C CA . GLY A 1 97 ? -20.790 24.960 35.153 1.00 81.88 97 GLY A CA 1
ATOM 742 C C . GLY A 1 97 ? -20.377 24.738 33.691 1.00 81.88 97 GLY A C 1
ATOM 743 O O . GLY A 1 97 ? -21.016 23.989 32.952 1.00 81.88 97 GLY A O 1
ATOM 744 N N . PRO A 1 98 ? -19.287 25.390 33.251 1.00 87.31 98 PRO A N 1
ATOM 745 C CA . PRO A 1 98 ? -18.774 25.267 31.889 1.00 87.31 98 PRO A CA 1
ATOM 746 C C . PRO A 1 98 ? -18.421 23.819 31.508 1.00 87.31 98 PRO A C 1
ATOM 748 O O . PRO A 1 98 ? -17.621 23.167 32.184 1.00 87.31 98 PRO A O 1
ATOM 751 N N . ARG A 1 99 ? -18.970 23.331 30.382 1.00 88.38 99 ARG A N 1
ATOM 752 C CA . ARG A 1 99 ? -18.791 21.944 29.902 1.00 88.38 99 ARG A CA 1
ATOM 753 C C . ARG A 1 99 ? -17.321 21.537 29.774 1.00 88.38 99 ARG A C 1
ATOM 755 O O . ARG A 1 99 ? -16.981 20.397 30.064 1.00 88.38 99 ARG A O 1
ATOM 762 N N . ASN A 1 100 ? -16.440 22.457 29.383 1.00 89.81 100 ASN A N 1
ATOM 763 C CA . ASN A 1 100 ? -15.006 22.189 29.270 1.00 89.81 100 ASN A CA 1
ATOM 764 C C . ASN A 1 100 ? -14.358 21.805 30.615 1.00 89.81 100 ASN A C 1
ATOM 766 O O . ASN A 1 100 ? -13.556 20.879 30.638 1.00 89.81 100 ASN A O 1
ATOM 770 N N . ILE A 1 101 ? -14.735 22.440 31.730 1.00 93.06 101 ILE A N 1
ATOM 771 C CA . ILE A 1 101 ? -14.254 22.073 33.072 1.00 93.06 101 ILE A CA 1
ATOM 772 C C . ILE A 1 101 ? -14.777 20.683 33.454 1.00 93.06 101 ILE A C 1
ATOM 774 O O . ILE A 1 101 ? -13.991 19.833 33.868 1.00 93.06 101 ILE A O 1
ATOM 778 N N . VAL A 1 102 ? -16.075 20.429 33.250 1.00 93.06 102 VAL A N 1
ATOM 779 C CA . VAL A 1 102 ? -16.710 19.126 33.527 1.00 93.06 102 VAL A CA 1
ATOM 780 C C . VAL A 1 102 ? -16.005 17.999 32.768 1.00 93.06 102 VAL A C 1
ATOM 782 O O . VAL A 1 102 ? -15.595 17.021 33.382 1.00 93.06 102 VAL A O 1
ATOM 785 N N . VAL A 1 103 ? -15.778 18.169 31.461 1.00 94.19 103 VAL A N 1
ATOM 786 C CA . VAL A 1 103 ? -15.072 17.197 30.610 1.00 94.19 103 VAL A CA 1
ATOM 787 C C . VAL A 1 103 ? -13.661 16.910 31.137 1.00 94.19 103 VAL A C 1
ATOM 789 O O . VAL A 1 103 ? -13.310 15.745 31.298 1.00 94.19 103 VAL A O 1
ATOM 792 N N . GLN A 1 104 ? -12.861 17.930 31.471 1.00 94.88 104 GLN A N 1
ATOM 793 C CA . GLN A 1 104 ? -11.500 17.701 31.985 1.00 94.88 104 GLN A CA 1
ATOM 794 C C . GLN A 1 104 ? -11.489 16.995 33.352 1.00 94.88 104 GLN A C 1
ATOM 796 O O . GLN A 1 104 ? -10.644 16.130 33.572 1.00 94.88 104 GLN A O 1
ATOM 801 N N . ILE A 1 105 ? -12.442 17.296 34.246 1.00 95.31 105 ILE A N 1
ATOM 802 C CA . ILE A 1 105 ? -12.577 16.586 35.531 1.00 95.31 105 ILE A CA 1
ATOM 803 C C . ILE A 1 105 ? -13.025 15.132 35.309 1.00 95.31 105 ILE A C 1
ATOM 805 O O . ILE A 1 105 ? -12.483 14.232 35.945 1.00 95.31 105 ILE A O 1
ATOM 809 N N . CYS A 1 106 ? -13.962 14.871 34.390 1.00 95.50 106 CYS A N 1
ATOM 810 C CA . CYS A 1 106 ? -14.373 13.509 34.032 1.00 95.50 106 CYS A CA 1
ATOM 811 C C . CYS A 1 106 ? -13.205 12.683 33.470 1.00 95.50 106 CYS A C 1
ATOM 813 O O . CYS A 1 106 ? -13.027 11.541 33.881 1.00 95.50 106 CYS A O 1
ATOM 815 N N . LEU A 1 107 ? -12.381 13.271 32.598 1.00 94.50 107 LEU A N 1
ATOM 816 C CA . LEU A 1 107 ? -11.184 12.630 32.043 1.00 94.50 107 LEU A CA 1
ATOM 817 C C . LEU A 1 107 ? -10.125 12.367 33.127 1.00 94.50 107 LEU A C 1
ATOM 819 O O . LEU A 1 107 ? -9.568 11.274 33.193 1.00 94.50 107 LEU A O 1
ATOM 823 N N . ALA A 1 108 ? -9.904 13.318 34.043 1.00 94.44 108 ALA A N 1
ATOM 824 C CA . ALA A 1 108 ? -9.039 13.111 35.206 1.00 94.44 108 ALA A CA 1
ATOM 825 C C . ALA A 1 108 ? -9.562 11.989 36.127 1.00 94.44 108 ALA A C 1
ATOM 827 O O . ALA A 1 108 ? -8.780 11.177 36.614 1.00 94.44 108 ALA A O 1
ATOM 828 N N . LEU A 1 109 ? -10.879 11.893 36.342 1.00 95.69 109 LEU A N 1
ATOM 829 C CA . LEU A 1 109 ? -11.495 10.802 37.106 1.00 95.69 109 LEU A CA 1
ATOM 830 C C . LEU A 1 109 ? -11.386 9.449 36.387 1.00 95.69 109 LEU A C 1
ATOM 832 O O . LEU A 1 109 ? -11.153 8.447 37.057 1.00 95.69 109 LEU A O 1
ATOM 836 N N . ALA A 1 110 ? -11.513 9.405 35.058 1.00 94.12 110 ALA A N 1
ATOM 837 C CA . ALA A 1 110 ? -11.342 8.188 34.262 1.00 94.12 110 ALA A CA 1
ATOM 838 C C . ALA A 1 110 ? -9.882 7.696 34.289 1.00 94.12 110 ALA A C 1
ATOM 840 O O . ALA A 1 110 ? -9.629 6.545 34.643 1.00 94.12 110 ALA A O 1
ATOM 841 N N . GLY A 1 111 ? -8.912 8.585 34.042 1.00 90.75 111 GLY A N 1
ATOM 842 C CA . GLY A 1 111 ? -7.481 8.274 34.152 1.00 90.75 111 GLY A CA 1
ATOM 843 C C . GLY A 1 111 ? -7.042 7.883 35.572 1.00 90.75 111 GLY A C 1
ATOM 844 O O . GLY A 1 111 ? -6.145 7.054 35.734 1.00 90.75 111 GLY A O 1
ATOM 845 N N . LEU A 1 112 ? -7.700 8.422 36.608 1.00 93.69 112 LEU A N 1
ATOM 846 C CA . LEU A 1 112 ? -7.479 8.023 38.001 1.00 93.69 112 LEU A CA 1
ATOM 847 C C . LEU A 1 112 ? -8.119 6.664 38.300 1.00 93.69 112 LEU A C 1
ATOM 849 O O . LEU A 1 112 ? -7.491 5.832 38.944 1.00 93.69 112 LEU A O 1
ATOM 853 N N . ALA A 1 113 ? -9.340 6.408 37.822 1.00 92.81 113 ALA A N 1
ATOM 854 C CA . ALA A 1 113 ? -9.990 5.106 37.950 1.00 92.81 113 ALA A CA 1
ATOM 855 C C . ALA A 1 113 ? -9.170 4.007 37.264 1.00 92.81 113 ALA A C 1
ATOM 857 O O . ALA A 1 113 ? -9.042 2.914 37.811 1.00 92.81 113 ALA A O 1
ATOM 858 N N . MET A 1 114 ? -8.553 4.301 36.120 1.00 89.31 114 MET A N 1
ATOM 859 C CA . MET A 1 114 ? -7.616 3.399 35.460 1.00 89.31 114 MET A CA 1
ATOM 860 C C . MET A 1 114 ? -6.393 3.100 36.343 1.00 89.31 114 MET A C 1
ATOM 862 O O . MET A 1 114 ? -6.135 1.938 36.639 1.00 89.31 114 MET A O 1
ATOM 866 N N . GLN A 1 115 ? -5.700 4.120 36.851 1.00 90.06 115 GLN A N 1
ATOM 867 C CA . GLN A 1 115 ? -4.468 3.946 37.639 1.00 90.06 115 GLN A CA 1
ATOM 868 C C . GLN A 1 115 ? -4.665 3.590 39.121 1.00 90.06 115 GLN A C 1
ATOM 870 O O . GLN A 1 115 ? -3.677 3.405 39.832 1.00 90.06 115 GLN A O 1
ATOM 875 N N . PHE A 1 116 ? -5.901 3.493 39.625 1.00 90.81 116 PHE A N 1
ATOM 876 C CA . PHE A 1 116 ? -6.159 3.231 41.045 1.00 90.81 116 PHE A CA 1
ATOM 877 C C . PHE A 1 116 ? -6.772 1.843 41.329 1.00 90.81 116 PHE A C 1
ATOM 879 O O . PHE A 1 116 ? -7.972 1.753 41.609 1.00 90.81 116 PHE A O 1
ATOM 886 N N . PRO A 1 117 ? -5.929 0.783 41.380 1.00 84.75 117 PRO A N 1
ATOM 887 C CA . PRO A 1 117 ? -6.111 -0.498 42.063 1.00 84.75 117 PRO A CA 1
ATOM 888 C C . PRO A 1 117 ? -7.450 -0.740 42.762 1.00 84.75 117 PRO A C 1
ATOM 890 O O . PRO A 1 117 ? -8.310 -1.491 42.318 1.00 84.75 117 PRO A O 1
ATOM 893 N N . SER A 1 118 ? -7.593 -0.089 43.916 1.00 87.69 118 SER A N 1
ATOM 894 C CA . SER A 1 118 ? -8.661 -0.327 44.887 1.00 87.69 118 SER A CA 1
ATOM 895 C C . SER A 1 118 ? -10.036 0.216 44.478 1.00 87.69 118 SER A C 1
ATOM 897 O O . SER A 1 118 ? -11.035 -0.146 45.100 1.00 87.69 118 SER A O 1
ATOM 899 N N . TRP A 1 119 ? -10.127 1.089 43.468 1.00 92.31 119 TRP A N 1
ATOM 900 C CA . TRP A 1 119 ? -11.393 1.693 43.040 1.00 92.31 119 TRP A CA 1
ATOM 901 C C . TRP A 1 119 ? -12.055 0.859 41.935 1.00 92.31 119 TRP A C 1
ATOM 903 O O . TRP A 1 119 ? -12.103 1.236 40.767 1.00 92.31 119 TRP A O 1
ATOM 913 N N . ASN A 1 120 ? -12.550 -0.320 42.314 1.00 89.31 120 ASN A N 1
ATOM 914 C CA . ASN A 1 120 ? -13.165 -1.284 41.388 1.00 89.31 120 ASN A CA 1
ATOM 915 C C . ASN A 1 120 ? -14.620 -0.954 41.025 1.00 89.31 120 ASN A C 1
ATOM 917 O O . ASN A 1 120 ? -15.154 -1.464 40.050 1.00 89.31 120 ASN A O 1
ATOM 921 N N . ASN A 1 121 ? -15.278 -0.099 41.807 1.00 91.38 121 ASN A N 1
ATOM 922 C CA . ASN A 1 121 ? -16.687 0.258 41.655 1.00 91.38 121 ASN A CA 1
ATOM 923 C C . ASN A 1 121 ? -16.871 1.699 41.141 1.00 91.38 121 ASN A C 1
ATOM 925 O O . ASN A 1 121 ? -17.801 2.385 41.563 1.00 91.38 121 ASN A O 1
ATOM 929 N N . ALA A 1 122 ? -15.987 2.187 40.263 1.00 93.69 122 ALA A N 1
ATOM 930 C CA . ALA A 1 122 ? -16.003 3.577 39.791 1.00 93.69 122 ALA A CA 1
ATOM 931 C C . ALA A 1 122 ? -17.330 3.969 39.115 1.00 93.69 122 ALA A C 1
ATOM 933 O O . ALA A 1 122 ? -17.946 4.955 39.516 1.00 93.69 122 ALA A O 1
ATOM 934 N N . VAL A 1 123 ? -17.827 3.150 38.179 1.00 94.69 123 VAL A N 1
ATOM 935 C CA . VAL A 1 123 ? -19.132 3.355 37.518 1.00 94.69 123 VAL A CA 1
ATOM 936 C C . VAL A 1 123 ? -20.269 3.431 38.543 1.00 94.69 123 VAL A C 1
ATOM 938 O O . VAL A 1 123 ? -21.055 4.374 38.536 1.00 94.69 123 VAL A O 1
ATOM 941 N N . GLU A 1 124 ? -20.317 2.495 39.490 1.00 93.56 124 GLU A N 1
ATOM 942 C CA . GLU A 1 124 ? -21.349 2.453 40.535 1.00 93.56 124 GLU A CA 1
ATOM 943 C C . GLU A 1 124 ? -21.246 3.631 41.521 1.00 93.56 124 GLU A C 1
ATOM 945 O O . GLU A 1 124 ? -22.260 4.189 41.932 1.00 93.56 124 GLU A O 1
ATOM 950 N N . THR A 1 125 ? -20.026 4.076 41.840 1.00 93.62 125 THR A N 1
ATOM 951 C CA . THR A 1 125 ? -19.770 5.286 42.642 1.00 93.62 125 THR A CA 1
ATOM 952 C C . THR A 1 125 ? -20.375 6.516 41.963 1.00 93.62 125 THR A C 1
ATOM 954 O O . THR A 1 125 ? -21.045 7.319 42.610 1.00 93.62 125 THR A O 1
ATOM 957 N N . MET A 1 126 ? -20.174 6.649 40.649 1.00 95.12 126 MET A N 1
ATOM 958 C CA . MET A 1 126 ? -20.696 7.766 39.864 1.00 95.12 126 MET A CA 1
ATOM 959 C C . MET A 1 126 ? -22.224 7.715 39.738 1.00 95.12 126 MET A C 1
ATOM 961 O O . MET A 1 126 ? -22.878 8.737 39.941 1.00 95.12 126 MET A O 1
ATOM 965 N N . ILE A 1 127 ? -22.804 6.534 39.494 1.00 93.94 127 ILE A N 1
ATOM 966 C CA . ILE A 1 127 ? -24.264 6.338 39.451 1.00 93.94 127 ILE A CA 1
ATOM 967 C C . ILE A 1 127 ? -24.905 6.709 40.797 1.00 93.94 127 ILE A C 1
ATOM 969 O O . ILE A 1 127 ? -25.884 7.455 40.821 1.00 93.94 127 ILE A O 1
ATOM 973 N N . ASN A 1 128 ? -24.334 6.260 41.918 1.00 92.75 128 ASN A N 1
ATOM 974 C CA . ASN A 1 128 ? -24.869 6.552 43.250 1.00 92.75 128 ASN A CA 1
ATOM 975 C C . ASN A 1 128 ? -24.810 8.051 43.595 1.00 92.75 128 ASN A C 1
ATOM 977 O O . ASN A 1 128 ? -25.764 8.579 44.165 1.00 92.75 128 ASN A O 1
ATOM 981 N N . ASN A 1 129 ? -23.728 8.743 43.223 1.00 91.00 129 ASN A N 1
ATOM 982 C CA . ASN A 1 129 ? -23.553 10.170 43.510 1.00 91.00 129 ASN A CA 1
ATOM 983 C C . ASN A 1 129 ? -24.403 11.077 42.601 1.00 91.00 129 ASN A C 1
ATOM 985 O O . ASN A 1 129 ? -25.002 12.035 43.085 1.00 91.00 129 ASN A O 1
ATOM 989 N N . PHE A 1 130 ? -24.465 10.787 41.297 1.00 92.88 130 PHE A N 1
ATOM 990 C CA . PHE A 1 130 ? -24.995 11.716 40.288 1.00 92.88 130 PHE A CA 1
ATOM 991 C C . PHE A 1 130 ? -26.267 11.225 39.573 1.00 92.88 130 PHE A C 1
ATOM 993 O O . PHE A 1 130 ? -26.923 12.010 38.889 1.00 92.88 130 PHE A O 1
ATOM 1000 N N . GLY A 1 131 ? -26.657 9.957 39.727 1.00 87.12 131 GLY A N 1
ATOM 1001 C CA . GLY A 1 131 ? -27.757 9.354 38.966 1.00 87.12 131 GLY A CA 1
ATOM 1002 C C . GLY A 1 131 ? -29.160 9.523 39.556 1.00 87.12 131 GLY A C 1
ATOM 1003 O O . GLY A 1 131 ? -30.139 9.326 38.839 1.00 87.12 131 GLY A O 1
ATOM 1004 N N . SER A 1 132 ? -29.275 9.895 40.837 1.00 84.81 132 SER A N 1
ATOM 1005 C CA . SER A 1 132 ? -30.571 10.016 41.538 1.00 84.81 132 SER A CA 1
ATOM 1006 C C . SER A 1 132 ? -31.275 11.367 41.343 1.00 84.81 132 SER A C 1
ATOM 1008 O O . SER A 1 132 ? -32.467 11.487 41.619 1.00 84.81 132 SER A O 1
ATOM 1010 N N . ASN A 1 133 ? -30.554 12.402 40.906 1.00 85.38 133 ASN A N 1
ATOM 1011 C CA . ASN A 1 133 ? -31.068 13.762 40.763 1.00 85.38 133 ASN A CA 1
ATOM 1012 C C . ASN A 1 133 ? -31.032 14.169 39.275 1.00 85.38 133 ASN A C 1
ATOM 1014 O O . ASN A 1 133 ? -29.948 14.192 38.694 1.00 85.38 133 ASN A O 1
ATOM 1018 N N . PRO A 1 134 ? -32.166 14.544 38.649 1.00 83.38 134 PRO A N 1
ATOM 1019 C CA . PRO A 1 134 ? -32.201 14.933 37.235 1.00 83.38 134 PRO A CA 1
ATOM 1020 C C . PRO A 1 134 ? -31.206 16.040 36.850 1.00 83.38 134 PRO A C 1
ATOM 1022 O O . PRO A 1 134 ? -30.714 16.053 35.727 1.00 83.38 134 PRO A O 1
ATOM 1025 N N . SER A 1 135 ? -30.860 16.940 37.781 1.00 85.00 135 SER A N 1
ATOM 1026 C CA . SER A 1 135 ? -29.893 18.024 37.531 1.00 85.00 135 SER A CA 1
ATOM 1027 C C . SER A 1 135 ? -28.429 17.569 37.419 1.00 85.00 135 SER A C 1
ATOM 1029 O O . SER A 1 135 ? -27.607 18.327 36.913 1.00 85.00 135 SER A O 1
ATOM 1031 N N . THR A 1 136 ? -28.094 16.351 37.861 1.00 89.38 136 THR A N 1
ATOM 1032 C CA . THR A 1 136 ? -26.739 15.768 37.791 1.00 89.38 136 THR A CA 1
ATOM 1033 C C . THR A 1 136 ? -26.605 14.654 36.748 1.00 89.38 136 THR A C 1
ATOM 1035 O O . THR A 1 136 ? -25.488 14.236 36.445 1.00 89.38 136 THR A O 1
ATOM 1038 N N . VAL A 1 137 ? -27.712 14.203 36.143 1.00 90.06 137 VAL A N 1
ATOM 1039 C CA . VAL A 1 137 ? -27.704 13.184 35.075 1.00 90.06 137 VAL A CA 1
ATOM 1040 C C . VAL A 1 137 ? -26.811 13.574 33.881 1.00 90.06 137 VAL A C 1
ATOM 1042 O O . VAL A 1 137 ? -26.044 12.714 33.452 1.00 90.06 137 VAL A O 1
ATOM 1045 N N . PRO A 1 138 ? -26.789 14.830 33.378 1.00 91.31 138 PRO A N 1
ATOM 1046 C CA . PRO A 1 138 ? -25.853 15.230 32.318 1.00 91.31 138 PRO A CA 1
ATOM 1047 C C . PRO A 1 138 ? -24.379 15.022 32.699 1.00 91.31 138 PRO A C 1
ATOM 1049 O O . PRO A 1 138 ? -23.574 14.548 31.901 1.00 91.31 138 PRO A O 1
ATOM 1052 N N . THR A 1 139 ? -24.020 15.312 33.952 1.00 92.56 139 THR A N 1
ATOM 1053 C CA . THR A 1 139 ? -22.668 15.106 34.490 1.00 92.56 139 THR A CA 1
ATOM 1054 C C . THR A 1 139 ? -22.306 13.619 34.557 1.00 92.56 139 THR A C 1
ATOM 1056 O O . THR A 1 139 ? -21.187 13.240 34.207 1.00 92.56 139 THR A O 1
ATOM 1059 N N . LEU A 1 140 ? -23.261 12.767 34.948 1.00 94.81 140 LEU A N 1
ATOM 1060 C CA . LEU A 1 140 ? -23.093 11.313 34.942 1.00 94.81 140 LEU A CA 1
ATOM 1061 C C . LEU A 1 140 ? -22.906 10.769 33.521 1.00 94.81 140 LEU A C 1
ATOM 1063 O O . LEU A 1 140 ? -21.947 10.042 33.279 1.00 94.81 140 LEU A O 1
ATOM 1067 N N . LEU A 1 141 ? -23.781 11.144 32.583 1.00 94.81 141 LEU A N 1
ATOM 1068 C CA . LEU A 1 141 ? -23.687 10.730 31.180 1.00 94.81 141 LEU A CA 1
ATOM 1069 C C . LEU A 1 141 ? -22.365 11.184 30.556 1.00 94.81 141 LEU A C 1
ATOM 1071 O O . LEU A 1 141 ? -21.719 10.399 29.867 1.00 94.81 141 LEU A O 1
ATOM 1075 N N . GLN A 1 142 ? -21.905 12.404 30.852 1.00 95.38 142 GLN A N 1
ATOM 1076 C CA . GLN A 1 142 ? -20.624 12.901 30.354 1.00 95.38 142 GLN A CA 1
ATOM 1077 C C . GLN A 1 142 ? -19.434 12.087 30.893 1.00 95.38 142 GLN A C 1
ATOM 1079 O O . GLN A 1 142 ? -18.524 11.808 30.116 1.00 95.38 142 GLN A O 1
ATOM 1084 N N . PHE A 1 143 ? -19.441 11.650 32.162 1.00 96.12 143 PHE A N 1
ATOM 1085 C CA . PHE A 1 143 ? -18.425 10.719 32.679 1.00 96.12 143 PHE A CA 1
ATOM 1086 C C . PHE A 1 143 ? -18.525 9.333 32.031 1.00 96.12 143 PHE A C 1
ATOM 1088 O O . PHE A 1 143 ? -17.510 8.793 31.606 1.00 96.12 143 PHE A O 1
ATOM 1095 N N . LEU A 1 144 ? -19.732 8.763 31.937 1.00 96.69 144 LEU A N 1
ATOM 1096 C CA . LEU A 1 144 ? -19.932 7.436 31.347 1.00 96.69 144 LEU A CA 1
ATOM 1097 C C . LEU A 1 144 ? -19.553 7.404 29.862 1.00 96.69 144 LEU A C 1
ATOM 1099 O O . LEU A 1 144 ? -19.062 6.380 29.414 1.00 96.69 144 LEU A O 1
ATOM 1103 N N . THR A 1 145 ? -19.715 8.509 29.134 1.00 95.88 145 THR A N 1
ATOM 1104 C CA . THR A 1 145 ? -19.233 8.673 27.751 1.00 95.88 145 THR A CA 1
ATOM 1105 C C . THR A 1 145 ? -17.700 8.722 27.713 1.00 95.88 145 THR A C 1
ATOM 1107 O O . THR A 1 145 ? -17.062 7.956 27.010 1.00 95.88 145 THR A O 1
ATOM 1110 N N . LEU A 1 146 ? -17.076 9.565 28.542 1.00 95.38 146 LEU A N 1
ATOM 1111 C CA . LEU A 1 146 ? -15.621 9.770 28.496 1.00 95.38 146 LEU A CA 1
ATOM 1112 C C . LEU A 1 146 ? -14.809 8.609 29.090 1.00 95.38 146 LEU A C 1
ATOM 1114 O O . LEU A 1 146 ? -13.611 8.533 28.841 1.00 95.38 146 LEU A O 1
ATOM 1118 N N . LEU A 1 147 ? -15.416 7.720 29.883 1.00 95.00 147 LEU A N 1
ATOM 1119 C CA . LEU A 1 147 ? -14.725 6.578 30.486 1.00 95.00 147 LEU A CA 1
ATOM 1120 C C . LEU A 1 147 ? -14.180 5.599 29.422 1.00 95.00 147 LEU A C 1
ATOM 1122 O O . LEU A 1 147 ? -12.959 5.490 29.329 1.00 95.00 147 LEU A O 1
ATOM 1126 N N . PRO A 1 148 ? -15.001 4.902 28.607 1.00 91.94 148 PRO A N 1
ATOM 1127 C CA . PRO A 1 148 ? -14.486 3.987 27.589 1.00 91.94 148 PRO A CA 1
ATOM 1128 C C . PRO A 1 148 ? -13.663 4.702 26.507 1.00 91.94 148 PRO A C 1
ATOM 1130 O O . PRO A 1 148 ? -12.729 4.090 25.998 1.00 91.94 148 PRO A O 1
ATOM 1133 N N . GLU A 1 149 ? -13.936 5.978 26.206 1.00 89.94 149 GLU A N 1
ATOM 1134 C CA . GLU A 1 149 ? -13.096 6.821 25.339 1.00 89.94 149 GLU A CA 1
ATOM 1135 C C . GLU A 1 149 ? -11.683 7.023 25.901 1.00 89.94 149 GLU A C 1
ATOM 1137 O O . GLU A 1 149 ? -10.705 6.780 25.196 1.00 89.94 149 GLU A O 1
ATOM 1142 N N . GLU A 1 150 ? -11.547 7.453 27.160 1.00 87.38 150 GLU A N 1
ATOM 1143 C CA . GLU A 1 150 ? -10.240 7.692 27.788 1.00 87.38 150 GLU A CA 1
ATOM 1144 C C . GLU A 1 150 ? -9.473 6.377 27.966 1.00 87.38 150 GLU A C 1
ATOM 1146 O O . GLU A 1 150 ? -8.252 6.371 27.857 1.00 87.38 150 GLU A O 1
ATOM 1151 N N . LEU A 1 151 ? -10.163 5.245 28.142 1.00 84.56 151 LEU A N 1
ATOM 1152 C CA . LEU A 1 151 ? -9.524 3.941 28.003 1.00 84.56 151 LEU A CA 1
ATOM 1153 C C . LEU A 1 151 ? -9.077 3.724 26.539 1.00 84.56 151 LEU A C 1
ATOM 1155 O O . LEU A 1 151 ? -7.890 3.793 26.241 1.00 84.56 151 LEU A O 1
ATOM 1159 N N . HIS A 1 152 ? -9.973 3.519 25.578 1.00 72.69 152 HIS A N 1
ATOM 1160 C CA . HIS A 1 152 ? -9.564 3.077 24.235 1.00 72.69 152 HIS A CA 1
ATOM 1161 C C . HIS A 1 152 ? -8.656 4.060 23.479 1.00 72.69 152 HIS A C 1
ATOM 1163 O O . HIS A 1 152 ? -7.887 3.622 22.624 1.00 72.69 152 HIS A O 1
ATOM 1169 N N . THR A 1 153 ? -8.689 5.357 23.808 1.00 68.00 153 THR A N 1
ATOM 1170 C CA . THR A 1 153 ? -7.917 6.398 23.109 1.00 68.00 153 THR A CA 1
ATOM 1171 C C . THR A 1 153 ? -6.806 7.052 23.938 1.00 68.00 153 THR A C 1
ATOM 1173 O O . THR A 1 153 ? -5.778 7.407 23.353 1.00 68.00 153 THR A O 1
ATOM 1176 N N . ASN A 1 154 ? -6.929 7.215 25.271 1.00 68.38 154 ASN A N 1
ATOM 1177 C CA . ASN A 1 154 ? -5.864 7.855 26.061 1.00 68.38 154 ASN A CA 1
ATOM 1178 C C . ASN A 1 154 ? -4.792 6.862 26.491 1.00 68.38 154 ASN A C 1
ATOM 1180 O O . ASN A 1 154 ? -4.625 6.430 27.630 1.00 68.38 154 ASN A O 1
ATOM 1184 N N . HIS A 1 155 ? -3.961 6.617 25.507 1.00 65.00 155 HIS A N 1
ATOM 1185 C CA . HIS A 1 155 ? -2.787 5.798 25.569 1.00 65.00 155 HIS A CA 1
ATOM 1186 C C . HIS A 1 155 ? -1.592 6.370 26.362 1.00 65.00 155 HIS A C 1
ATOM 1188 O O . HIS A 1 155 ? -0.555 5.712 26.448 1.00 65.00 155 HIS A O 1
ATOM 1194 N N . ARG A 1 156 ? -1.690 7.584 26.918 1.00 68.50 156 ARG A N 1
ATOM 1195 C CA . ARG A 1 156 ? -0.580 8.259 27.628 1.00 68.50 156 ARG A CA 1
ATOM 1196 C C . ARG A 1 156 ? -0.491 7.886 29.110 1.00 68.50 156 ARG A C 1
ATOM 1198 O O . ARG A 1 156 ? 0.398 8.364 29.803 1.00 68.50 156 ARG A O 1
ATOM 1205 N N . VAL A 1 157 ? -1.433 7.076 29.592 1.00 73.00 157 VAL A N 1
ATOM 1206 C CA . VAL A 1 157 ? -1.511 6.612 30.979 1.00 73.00 157 VAL A CA 1
ATOM 1207 C C . VAL A 1 157 ? -0.438 5.533 31.234 1.00 73.00 157 VAL A C 1
ATOM 1209 O O . VAL A 1 157 ? -0.446 4.520 30.531 1.00 73.00 157 VAL A O 1
ATOM 1212 N N . PRO A 1 158 ? 0.467 5.706 32.221 1.00 71.88 158 PRO A N 1
ATOM 1213 C CA . PRO A 1 158 ? 1.623 4.836 32.450 1.00 71.88 158 PRO A CA 1
ATOM 1214 C C . PRO A 1 158 ? 1.247 3.583 33.256 1.00 71.88 158 PRO A C 1
ATOM 1216 O O . PRO A 1 158 ? 1.616 3.437 34.422 1.00 71.88 158 PRO A O 1
ATOM 1219 N N . ILE A 1 159 ? 0.506 2.673 32.624 1.00 72.38 159 ILE A N 1
ATOM 1220 C CA . ILE A 1 159 ? 0.209 1.331 33.147 1.00 72.38 159 ILE A CA 1
ATOM 1221 C C . ILE A 1 159 ? 0.635 0.255 32.147 1.00 72.38 159 ILE A C 1
ATOM 1223 O O . ILE A 1 159 ? 0.737 0.516 30.949 1.00 72.38 159 ILE A O 1
ATOM 1227 N N . THR A 1 160 ? 0.903 -0.951 32.641 1.00 69.75 160 THR A N 1
ATOM 1228 C CA . THR A 1 160 ? 1.286 -2.097 31.802 1.00 69.75 160 THR A CA 1
ATOM 1229 C C . THR A 1 160 ? 0.096 -2.677 31.034 1.00 69.75 160 THR A C 1
ATOM 1231 O O . THR A 1 160 ? -1.051 -2.475 31.422 1.00 69.75 160 THR A O 1
ATOM 1234 N N . ASP A 1 161 ? 0.356 -3.444 29.969 1.00 63.19 161 ASP A N 1
ATOM 1235 C CA . ASP A 1 161 ? -0.705 -4.117 29.203 1.00 63.19 161 ASP A CA 1
ATOM 1236 C C . ASP A 1 161 ? -1.506 -5.116 30.058 1.00 63.19 161 ASP A C 1
ATOM 1238 O O . ASP A 1 161 ? -2.718 -5.228 29.892 1.00 63.19 161 ASP A O 1
ATOM 1242 N N . ASP A 1 162 ? -0.876 -5.819 31.003 1.00 68.44 162 ASP A N 1
ATOM 1243 C CA . ASP A 1 162 ? -1.588 -6.740 31.903 1.00 68.44 162 ASP A CA 1
ATOM 1244 C C . ASP A 1 162 ? -2.547 -5.964 32.829 1.00 68.44 162 ASP A C 1
ATOM 1246 O O . ASP A 1 162 ? -3.736 -6.276 32.910 1.00 68.44 162 ASP A O 1
ATOM 1250 N N . GLU A 1 163 ? -2.061 -4.882 33.453 1.00 76.75 163 GLU A N 1
ATOM 1251 C CA . GLU A 1 163 ? -2.900 -3.971 34.245 1.00 76.75 163 GLU A CA 1
ATOM 1252 C C . GLU A 1 163 ? -4.006 -3.343 33.386 1.00 76.75 163 GLU A C 1
ATOM 1254 O O . GLU A 1 163 ? -5.135 -3.199 33.847 1.00 76.75 163 GLU A O 1
ATOM 1259 N N . TRP A 1 164 ? -3.718 -3.001 32.129 1.00 82.12 164 TRP A N 1
ATOM 1260 C CA . TRP A 1 164 ? -4.688 -2.437 31.196 1.00 82.12 164 TRP A CA 1
ATOM 1261 C C . TRP A 1 164 ? -5.905 -3.343 31.009 1.00 82.12 164 TRP A C 1
ATOM 1263 O O . TRP A 1 164 ? -7.037 -2.894 31.203 1.00 82.12 164 TRP A O 1
ATOM 1273 N N . HIS A 1 165 ? -5.682 -4.614 30.663 1.00 78.69 165 HIS A N 1
ATOM 1274 C CA . HIS A 1 165 ? -6.760 -5.577 30.428 1.00 78.69 165 HIS A CA 1
ATOM 1275 C C . HIS A 1 165 ? -7.556 -5.858 31.714 1.00 78.69 165 HIS A C 1
ATOM 1277 O O . HIS A 1 165 ? -8.790 -5.886 31.678 1.00 78.69 165 HIS A O 1
ATOM 1283 N N . ASP A 1 166 ? -6.879 -5.975 32.862 1.00 85.19 166 ASP A N 1
ATOM 1284 C CA . ASP A 1 166 ? -7.531 -6.136 34.167 1.00 85.19 166 ASP A CA 1
ATOM 1285 C C . ASP A 1 166 ? -8.431 -4.931 34.511 1.00 85.19 166 ASP A C 1
ATOM 1287 O O . ASP A 1 166 ? -9.577 -5.099 34.944 1.00 85.19 166 ASP A O 1
ATOM 1291 N N . ARG A 1 167 ? -7.952 -3.696 34.297 1.00 87.56 167 ARG A N 1
ATOM 1292 C CA . ARG A 1 167 ? -8.741 -2.478 34.556 1.00 87.56 167 ARG A CA 1
ATOM 1293 C C . ARG A 1 167 ? -9.882 -2.307 33.555 1.00 87.56 167 ARG A C 1
ATOM 1295 O O . ARG A 1 167 ? -10.966 -1.908 33.975 1.00 87.56 167 ARG A O 1
ATOM 1302 N N . LEU A 1 168 ? -9.678 -2.630 32.277 1.00 87.44 168 LEU A N 1
ATOM 1303 C CA . LEU A 1 168 ? -10.715 -2.577 31.241 1.00 87.44 168 LEU A CA 1
ATOM 1304 C C . LEU A 1 168 ? -11.893 -3.502 31.588 1.00 87.44 168 LEU A C 1
ATOM 1306 O O . LEU A 1 168 ? -13.036 -3.044 31.639 1.00 87.44 168 LEU A O 1
ATOM 1310 N N . SER A 1 169 ? -11.590 -4.750 31.960 1.00 88.06 169 SER A N 1
ATOM 1311 C CA . SER A 1 169 ? -12.571 -5.752 32.394 1.00 88.06 169 SER A CA 1
ATOM 1312 C C . SER A 1 169 ? -13.410 -5.286 33.593 1.00 88.06 169 SER A C 1
ATOM 1314 O O . SER A 1 169 ? -14.638 -5.413 33.605 1.00 88.06 169 SER A O 1
ATOM 1316 N N . VAL A 1 170 ? -12.769 -4.674 34.597 1.00 91.50 170 VAL A N 1
ATOM 1317 C CA . VAL A 1 170 ? -13.439 -4.178 35.814 1.00 91.50 170 VAL A CA 1
ATOM 1318 C C . VAL A 1 170 ? -14.253 -2.901 35.571 1.00 91.50 170 VAL A C 1
ATOM 1320 O O . VAL A 1 170 ? -15.330 -2.741 36.151 1.00 91.50 170 VAL A O 1
ATOM 1323 N N . LEU A 1 171 ? -13.747 -1.970 34.757 1.00 91.56 171 LEU A N 1
ATOM 1324 C CA . LEU A 1 171 ? -14.343 -0.642 34.582 1.00 91.56 171 LEU A CA 1
ATOM 1325 C C . LEU A 1 171 ? -15.404 -0.606 33.477 1.00 91.56 171 LEU A C 1
ATOM 1327 O O . LEU A 1 171 ? -16.458 -0.005 33.692 1.00 91.56 171 LEU A O 1
ATOM 1331 N N . VAL A 1 172 ? -15.164 -1.265 32.341 1.00 91.00 172 VAL A N 1
ATOM 1332 C CA . VAL A 1 172 ? -16.049 -1.247 31.166 1.00 91.00 172 VAL A CA 1
ATOM 1333 C C . VAL A 1 172 ? -16.814 -2.564 31.056 1.00 91.00 172 VAL A C 1
ATOM 1335 O O . VAL A 1 172 ? -18.003 -2.580 31.379 1.00 91.00 172 VAL A O 1
ATOM 1338 N N . THR A 1 173 ? -16.158 -3.675 30.702 1.00 89.69 173 THR A N 1
ATOM 1339 C CA . THR A 1 173 ? -16.805 -4.963 30.369 1.00 89.69 173 THR A CA 1
ATOM 1340 C C . THR A 1 173 ? -17.797 -5.421 31.445 1.00 89.69 173 THR A C 1
ATOM 1342 O O . THR A 1 173 ? -18.966 -5.688 31.166 1.00 89.69 173 THR A O 1
ATOM 1345 N N . GLY A 1 174 ? -17.379 -5.419 32.716 1.00 89.88 174 GLY A N 1
ATOM 1346 C CA . GLY A 1 174 ? -18.211 -5.811 33.859 1.00 89.88 174 GLY A CA 1
ATOM 1347 C C . GLY A 1 174 ? -19.374 -4.863 34.193 1.00 89.88 174 GLY A C 1
ATOM 1348 O O . GLY A 1 174 ? -20.237 -5.219 34.998 1.00 89.88 174 GLY A O 1
ATOM 1349 N N . ASN A 1 175 ? -19.427 -3.666 33.595 1.00 93.25 175 ASN A N 1
ATOM 1350 C CA . ASN A 1 175 ? -20.475 -2.667 33.824 1.00 93.25 175 ASN A CA 1
ATOM 1351 C C . ASN A 1 175 ? -21.397 -2.430 32.614 1.00 93.25 175 ASN A C 1
ATOM 1353 O O . ASN A 1 175 ? -22.417 -1.765 32.801 1.00 93.25 175 ASN A O 1
ATOM 1357 N N . VAL A 1 176 ? -21.116 -3.006 31.434 1.00 91.38 176 VAL A N 1
ATOM 1358 C CA . VAL A 1 176 ? -21.915 -2.850 30.193 1.00 91.38 176 VAL A CA 1
ATOM 1359 C C . VAL A 1 176 ? -23.414 -2.949 30.466 1.00 91.38 176 VAL A C 1
ATOM 1361 O O . VAL A 1 176 ? -24.161 -1.999 30.229 1.00 91.38 176 VAL A O 1
ATOM 1364 N N . LYS A 1 177 ? -23.857 -4.063 31.060 1.00 90.75 177 LYS A N 1
ATOM 1365 C CA . LYS A 1 177 ? -25.276 -4.294 31.349 1.00 90.75 177 LYS A CA 1
ATOM 1366 C C . LYS A 1 177 ? -25.878 -3.244 32.288 1.00 90.75 177 LYS A C 1
ATOM 1368 O O . LYS A 1 177 ? -26.971 -2.756 32.019 1.00 90.75 177 LYS A O 1
ATOM 1373 N N . LYS A 1 178 ? -25.157 -2.843 33.346 1.00 91.81 178 LYS A N 1
ATOM 1374 C CA . LYS A 1 178 ? -25.622 -1.796 34.277 1.00 91.81 178 LYS A CA 1
ATOM 1375 C C . LYS A 1 178 ? -25.854 -0.471 33.548 1.00 91.81 178 LYS A C 1
ATOM 1377 O O . LYS A 1 178 ? -26.809 0.231 33.863 1.00 91.81 178 LYS A O 1
ATOM 1382 N N . VAL A 1 179 ? -24.986 -0.128 32.594 1.00 94.06 179 VAL A N 1
ATOM 1383 C CA . VAL A 1 179 ? -25.099 1.109 31.812 1.00 94.06 179 VAL A CA 1
ATOM 1384 C C . VAL A 1 179 ? -26.235 1.010 30.792 1.00 94.06 179 VAL A C 1
ATOM 1386 O O . VAL A 1 179 ? -27.047 1.925 30.736 1.00 94.06 179 VAL A O 1
ATOM 1389 N N . LEU A 1 180 ? -26.383 -0.102 30.064 1.00 93.12 180 LEU A N 1
ATOM 1390 C CA . LEU A 1 180 ? -27.512 -0.302 29.139 1.00 93.12 180 LEU A CA 1
ATOM 1391 C C . LEU A 1 180 ? -28.878 -0.256 29.850 1.00 93.12 180 LEU A C 1
ATOM 1393 O O . LEU A 1 180 ? -29.804 0.399 29.360 1.00 93.12 180 LEU A O 1
ATOM 1397 N N . ASP A 1 181 ? -28.993 -0.885 31.024 1.00 92.69 181 ASP A N 1
ATOM 1398 C CA . ASP A 1 181 ? -30.193 -0.826 31.868 1.00 92.69 181 ASP A CA 1
ATOM 1399 C C . ASP A 1 181 ? -30.466 0.624 32.332 1.00 92.69 181 ASP A C 1
ATOM 1401 O O . ASP A 1 181 ? -31.599 1.106 32.257 1.00 92.69 181 ASP A O 1
ATOM 1405 N N . LEU A 1 182 ? -29.428 1.365 32.742 1.00 93.69 182 LEU A N 1
ATOM 1406 C CA . LEU A 1 182 ? -29.538 2.764 33.173 1.00 93.69 182 LEU A CA 1
ATOM 1407 C C . LEU A 1 182 ? -29.973 3.705 32.037 1.00 93.69 182 LEU A C 1
ATOM 1409 O O . LEU A 1 182 ? -30.889 4.506 32.219 1.00 93.69 182 LEU A O 1
ATOM 1413 N N . LEU A 1 183 ? -29.351 3.594 30.858 1.00 94.69 183 LEU A N 1
ATOM 1414 C CA . LEU A 1 183 ? -29.712 4.378 29.672 1.00 94.69 183 LEU A CA 1
ATOM 1415 C C . LEU A 1 183 ? -31.150 4.074 29.224 1.00 94.69 183 LEU A C 1
ATOM 1417 O O . LEU A 1 183 ? -31.878 4.988 28.838 1.00 94.69 183 LEU A O 1
ATOM 1421 N N . THR A 1 184 ? -31.586 2.816 29.352 1.00 94.12 184 THR A N 1
ATOM 1422 C CA . THR A 1 184 ? -32.974 2.395 29.099 1.00 94.12 184 THR A CA 1
ATOM 1423 C C . THR A 1 184 ? -33.960 3.066 30.064 1.00 94.12 184 THR A C 1
ATOM 1425 O O . THR A 1 184 ? -34.990 3.579 29.627 1.00 94.12 184 THR A O 1
ATOM 1428 N N . VAL A 1 185 ? -33.644 3.128 31.362 1.00 92.69 185 VAL A N 1
ATOM 1429 C CA . VAL A 1 185 ? -34.475 3.840 32.352 1.00 92.69 185 VAL A CA 1
ATOM 1430 C C . VAL A 1 185 ? -34.513 5.343 32.067 1.00 92.69 185 VAL A C 1
ATOM 1432 O O . VAL A 1 185 ? -35.581 5.952 32.134 1.00 92.69 185 VAL A O 1
ATOM 1435 N N . TYR A 1 186 ? -33.375 5.951 31.725 1.00 92.75 186 TYR A N 1
ATOM 1436 C CA . TYR A 1 186 ? -33.304 7.386 31.453 1.00 92.75 186 TYR A CA 1
ATOM 1437 C C . TYR A 1 186 ? -34.040 7.796 30.180 1.00 92.75 186 TYR A C 1
ATOM 1439 O O . TYR A 1 186 ? -34.741 8.800 30.218 1.00 92.75 186 TYR A O 1
ATOM 1447 N N . ILE A 1 187 ? -33.960 7.041 29.079 1.00 92.06 187 ILE A N 1
ATOM 1448 C CA . ILE A 1 187 ? -34.655 7.418 27.834 1.00 92.06 187 ILE A CA 1
ATOM 1449 C C . ILE A 1 187 ? -36.185 7.286 27.941 1.00 92.06 187 ILE A C 1
ATOM 1451 O O . ILE A 1 187 ? -36.914 7.977 27.235 1.00 92.06 187 ILE A O 1
ATOM 1455 N N . GLN A 1 188 ? -36.671 6.436 28.853 1.00 92.06 188 GLN A N 1
ATOM 1456 C CA . GLN A 1 188 ? -38.097 6.221 29.129 1.00 92.06 188 GLN A CA 1
ATOM 1457 C C . GLN A 1 188 ? -38.670 7.150 30.216 1.00 92.06 188 GLN A C 1
ATOM 1459 O O . GLN A 1 188 ? -39.877 7.119 30.474 1.00 92.06 188 GLN A O 1
ATOM 1464 N N . ALA A 1 189 ? -37.843 7.962 30.881 1.00 89.25 189 ALA A N 1
ATOM 1465 C CA . ALA A 1 189 ? -38.292 8.797 31.989 1.00 89.25 189 ALA A CA 1
ATOM 1466 C C . ALA A 1 189 ? -39.198 9.959 31.525 1.00 89.25 189 ALA A C 1
ATOM 1468 O O . ALA A 1 189 ? -39.002 10.584 30.483 1.00 89.25 189 ALA A O 1
ATOM 1469 N N . SER A 1 190 ? -40.209 10.290 32.330 1.00 82.06 190 SER A N 1
ATOM 1470 C CA . SER A 1 190 ? -41.143 11.377 32.021 1.00 82.06 190 SER A CA 1
ATOM 1471 C C . SER A 1 190 ? -40.478 12.751 32.171 1.00 82.06 190 SER A C 1
ATOM 1473 O O . SER A 1 190 ? -40.065 13.108 33.275 1.00 82.06 190 SER A O 1
ATOM 1475 N N . GLY A 1 191 ? -40.453 13.547 31.098 1.00 79.50 191 GLY A N 1
ATOM 1476 C CA . GLY A 1 191 ? -39.921 14.920 31.108 1.00 79.50 191 GLY A CA 1
ATOM 1477 C C . GLY A 1 191 ? -38.455 15.061 30.682 1.00 79.50 191 GLY A C 1
ATOM 1478 O O . GLY A 1 191 ? -37.855 16.106 30.920 1.00 79.50 191 GLY A O 1
ATOM 1479 N N . VAL A 1 192 ? -37.879 14.030 30.062 1.00 85.31 192 VAL A N 1
ATOM 1480 C CA . VAL A 1 192 ? -36.537 14.064 29.460 1.00 85.31 192 VAL A CA 1
ATOM 1481 C C . VAL A 1 192 ? -36.512 15.038 28.276 1.00 85.31 192 VAL A C 1
ATOM 1483 O O . VAL A 1 192 ? -37.435 15.049 27.461 1.00 85.31 192 VAL A O 1
ATOM 1486 N N . THR A 1 193 ? -35.462 15.857 28.177 1.00 89.94 193 THR A N 1
ATOM 1487 C CA . THR A 1 193 ? -35.250 16.779 27.049 1.00 89.94 193 THR A CA 1
ATOM 1488 C C . THR A 1 193 ? -34.469 16.115 25.916 1.00 89.94 193 THR A C 1
ATOM 1490 O O . THR A 1 193 ? -33.731 15.150 26.133 1.00 89.94 193 THR A O 1
ATOM 1493 N N . SER A 1 194 ? -34.568 16.679 24.712 1.00 90.56 194 SER A N 1
ATOM 1494 C CA . SER A 1 194 ? -33.766 16.274 23.553 1.00 90.56 194 SER A CA 1
ATOM 1495 C C . SER A 1 194 ? -32.260 16.333 23.835 1.00 90.56 194 SER A C 1
ATOM 1497 O O . SER A 1 194 ? -31.555 15.376 23.532 1.00 90.56 194 SER A O 1
ATOM 1499 N N . ASP A 1 195 ? -31.774 17.364 24.537 1.00 88.75 195 ASP A N 1
ATOM 1500 C CA . ASP A 1 195 ? -30.363 17.466 24.956 1.00 88.75 195 ASP A CA 1
ATOM 1501 C C . ASP A 1 195 ? -29.885 16.272 25.803 1.00 88.75 195 ASP A C 1
ATOM 1503 O O . ASP A 1 195 ? -28.714 15.884 25.744 1.00 88.75 195 ASP A O 1
ATOM 1507 N N . ILE A 1 196 ? -30.770 15.696 26.626 1.00 90.62 196 ILE A N 1
ATOM 1508 C CA . ILE A 1 196 ? -30.466 14.510 27.438 1.00 90.62 196 ILE A CA 1
ATOM 1509 C C . ILE A 1 196 ? -30.535 13.249 26.568 1.00 90.62 196 ILE A C 1
ATOM 1511 O O . ILE A 1 196 ? -29.689 12.373 26.721 1.00 90.62 196 ILE A O 1
ATOM 1515 N N . GLN A 1 197 ? -31.469 13.165 25.615 1.00 93.69 197 GLN A N 1
ATOM 1516 C CA . GLN A 1 197 ? -31.533 12.057 24.651 1.00 93.69 197 GLN A CA 1
ATOM 1517 C C . GLN A 1 197 ? -30.281 12.000 23.762 1.00 93.69 197 GLN A C 1
ATOM 1519 O O . GLN A 1 197 ? -29.691 10.930 23.630 1.00 93.69 197 GLN A O 1
ATOM 1524 N N . SER A 1 198 ? -29.790 13.134 23.253 1.00 94.56 198 SER A N 1
ATOM 1525 C CA . SER A 1 198 ? -28.513 13.194 22.525 1.00 94.56 198 SER A CA 1
ATOM 1526 C C . SER A 1 198 ? -27.319 12.776 23.393 1.00 94.56 198 SER A C 1
ATOM 1528 O O . SER A 1 198 ? -26.419 12.101 22.904 1.00 94.56 198 SER A O 1
ATOM 1530 N N . GLN A 1 199 ? -27.312 13.099 24.694 1.00 93.44 199 GLN A N 1
ATOM 1531 C CA . GLN A 1 199 ? -26.279 12.612 25.624 1.00 93.44 199 GLN A CA 1
ATOM 1532 C C . GLN A 1 199 ? -26.397 11.110 25.923 1.00 93.44 199 GLN A C 1
ATOM 1534 O O . GLN A 1 199 ? -25.376 10.444 26.076 1.00 93.44 199 GLN A O 1
ATOM 1539 N N . ILE A 1 200 ? -27.613 10.557 25.973 1.00 95.75 200 ILE A N 1
ATOM 1540 C CA . ILE A 1 200 ? -27.845 9.108 26.076 1.00 95.75 200 ILE A CA 1
ATOM 1541 C C . ILE A 1 200 ? -27.319 8.400 24.823 1.00 95.75 200 ILE A C 1
ATOM 1543 O O . ILE A 1 200 ? -26.634 7.387 24.949 1.00 95.75 200 ILE A O 1
ATOM 1547 N N . PHE A 1 201 ? -27.578 8.943 23.629 1.00 96.31 201 PHE A N 1
ATOM 1548 C CA . PHE A 1 201 ? -27.061 8.399 22.372 1.00 96.31 201 PHE A CA 1
ATOM 1549 C C . PHE A 1 201 ? -25.535 8.502 22.277 1.00 96.31 201 PHE A C 1
ATOM 1551 O O . PHE A 1 201 ? -24.902 7.509 21.936 1.00 96.31 201 PHE A O 1
ATOM 1558 N N . ALA A 1 202 ? -24.930 9.632 22.659 1.00 95.44 202 ALA A N 1
ATOM 1559 C CA . ALA A 1 202 ? -23.473 9.780 22.717 1.00 95.44 202 ALA A CA 1
ATOM 1560 C C . ALA A 1 202 ? -22.824 8.803 23.718 1.00 95.44 202 ALA A C 1
ATOM 1562 O O . ALA A 1 202 ? -21.807 8.185 23.410 1.00 95.44 202 ALA A O 1
ATOM 1563 N N . CYS A 1 203 ? -23.444 8.600 24.886 1.00 96.19 203 CYS A N 1
ATOM 1564 C CA . CYS A 1 203 ? -22.988 7.607 25.854 1.00 96.19 203 CYS A CA 1
ATOM 1565 C C . CYS A 1 203 ? -23.089 6.187 25.282 1.00 96.19 203 CYS A C 1
ATOM 1567 O O . CYS A 1 203 ? -22.122 5.437 25.347 1.00 96.19 203 CYS A O 1
ATOM 1569 N N . LEU A 1 204 ? -24.227 5.812 24.689 1.00 95.06 204 LEU A N 1
ATOM 1570 C CA . LEU A 1 204 ? -24.408 4.490 24.085 1.00 95.06 204 LEU A CA 1
ATOM 1571 C C . LEU A 1 204 ? -23.401 4.240 22.953 1.00 95.06 204 LEU A C 1
ATOM 1573 O O . LEU A 1 204 ? -22.764 3.192 22.927 1.00 95.06 204 LEU A O 1
ATOM 1577 N N . ARG A 1 205 ? -23.222 5.228 22.071 1.00 93.81 205 ARG A N 1
ATOM 1578 C CA . ARG A 1 205 ? -22.245 5.246 20.978 1.00 93.81 205 ARG A CA 1
ATOM 1579 C C . ARG A 1 205 ? -20.835 4.937 21.480 1.00 93.81 205 ARG A C 1
ATOM 1581 O O . ARG A 1 205 ? -20.202 4.008 20.996 1.00 93.81 205 ARG A O 1
ATOM 1588 N N . SER A 1 206 ? -20.381 5.670 22.493 1.00 93.75 206 SER A N 1
ATOM 1589 C CA . SER A 1 206 ? -19.045 5.517 23.078 1.00 93.75 206 SER A CA 1
ATOM 1590 C C . SER A 1 206 ? -18.807 4.126 23.689 1.00 93.75 206 SER A C 1
ATOM 1592 O O . SER A 1 206 ? -17.728 3.552 23.555 1.00 93.75 206 SER A O 1
ATOM 1594 N N . TRP A 1 207 ? -19.841 3.524 24.291 1.00 93.06 207 TRP A N 1
ATOM 1595 C CA . TRP A 1 207 ? -19.772 2.142 24.778 1.00 93.06 207 TRP A CA 1
ATOM 1596 C C . TRP A 1 207 ? -19.781 1.118 23.635 1.00 93.06 207 TRP A C 1
ATOM 1598 O O . TRP A 1 207 ? -19.049 0.139 23.710 1.00 93.06 207 TRP A O 1
ATOM 1608 N N . ILE A 1 208 ? -20.549 1.335 22.566 1.00 90.25 208 ILE A N 1
ATOM 1609 C CA . ILE A 1 208 ? -20.583 0.440 21.396 1.00 90.25 208 ILE A CA 1
ATOM 1610 C C . ILE A 1 208 ? -19.227 0.429 20.675 1.00 90.25 208 ILE A C 1
ATOM 1612 O O . ILE A 1 208 ? -18.631 -0.633 20.532 1.00 90.25 208 ILE A O 1
ATOM 1616 N N . VAL A 1 209 ? -18.684 1.606 20.347 1.00 87.81 209 VAL A N 1
ATOM 1617 C CA . VAL A 1 209 ? -17.376 1.783 19.676 1.00 87.81 209 VAL A CA 1
ATOM 1618 C C . VAL A 1 209 ? -16.196 1.282 20.530 1.00 87.81 209 VAL A C 1
ATOM 1620 O O . VAL A 1 209 ? -15.097 1.065 20.025 1.00 87.81 209 VAL A O 1
ATOM 1623 N N . SER A 1 210 ? -16.406 1.044 21.830 1.00 85.19 210 SER A N 1
ATOM 1624 C CA . SER A 1 210 ? -15.407 0.401 22.692 1.00 85.19 210 SER A CA 1
ATOM 1625 C C . SER A 1 210 ? -15.195 -1.093 22.396 1.00 85.19 210 SER A C 1
ATOM 1627 O O . SER A 1 210 ? -14.231 -1.668 22.886 1.00 85.19 210 SER A O 1
ATOM 1629 N N . GLY A 1 211 ? -16.089 -1.745 21.641 1.00 82.12 211 GLY A N 1
ATOM 1630 C CA . GLY A 1 211 ? -16.026 -3.181 21.330 1.00 82.12 211 GLY A CA 1
ATOM 1631 C C . GLY A 1 211 ? -16.391 -4.121 22.492 1.00 82.12 211 GLY A C 1
ATOM 1632 O O . GLY A 1 211 ? -16.613 -5.309 22.279 1.00 82.12 211 GLY A O 1
ATOM 1633 N N . GLU A 1 212 ? -16.521 -3.605 23.718 1.00 82.75 212 GLU A N 1
ATOM 1634 C CA . GLU A 1 212 ? -16.849 -4.385 24.924 1.00 82.75 212 GLU A CA 1
ATOM 1635 C C . GLU A 1 212 ? -18.348 -4.729 25.053 1.00 82.75 212 GLU A C 1
ATOM 1637 O O . GLU A 1 212 ? -18.747 -5.527 25.907 1.00 82.75 212 GLU A O 1
ATOM 1642 N N . VAL A 1 213 ? -19.214 -4.120 24.234 1.00 83.81 213 VAL A N 1
ATOM 1643 C CA . VAL A 1 213 ? -20.668 -4.335 24.281 1.00 83.81 213 VAL A CA 1
ATOM 1644 C C . VAL A 1 213 ? -21.061 -5.546 23.443 1.00 83.81 213 VAL A C 1
ATOM 1646 O O . VAL A 1 213 ? -21.000 -5.514 22.217 1.00 83.81 213 VAL A O 1
ATOM 1649 N N . ASN A 1 214 ? -21.584 -6.592 24.088 1.00 81.38 214 ASN A N 1
ATOM 1650 C CA . ASN A 1 214 ? -22.216 -7.685 23.356 1.00 81.38 214 ASN A CA 1
ATOM 1651 C C . ASN A 1 214 ? -23.523 -7.202 22.702 1.00 81.38 214 ASN A C 1
ATOM 1653 O O . ASN A 1 214 ? -24.509 -6.892 23.376 1.00 81.38 214 ASN A O 1
ATOM 1657 N N . LEU A 1 215 ? -23.546 -7.180 21.371 1.00 77.06 215 LEU A N 1
ATOM 1658 C CA . LEU A 1 215 ? -24.665 -6.686 20.573 1.00 77.06 215 LEU A CA 1
ATOM 1659 C C . LEU A 1 215 ? -25.963 -7.503 20.745 1.00 77.06 215 LEU A C 1
ATOM 1661 O O . LEU A 1 215 ? -27.048 -6.984 20.464 1.00 77.06 215 LEU A O 1
ATOM 1665 N N . SER A 1 216 ? -25.910 -8.725 21.299 1.00 78.44 216 SER A N 1
ATOM 1666 C CA . SER A 1 216 ? -27.125 -9.450 21.706 1.00 78.44 216 SER A CA 1
ATOM 1667 C C . SER A 1 216 ? -27.888 -8.751 22.835 1.00 78.44 216 SER A C 1
ATOM 1669 O O . SER A 1 216 ? -29.119 -8.796 22.865 1.00 78.44 216 SER A O 1
ATOM 1671 N N . ASP A 1 217 ? -27.180 -8.081 23.749 1.00 80.69 217 ASP A N 1
ATOM 1672 C CA . ASP A 1 217 ? -27.805 -7.335 24.844 1.00 80.69 217 ASP A CA 1
ATOM 1673 C C . ASP A 1 217 ? -28.480 -6.067 24.301 1.00 80.69 217 ASP A C 1
ATOM 1675 O O . ASP A 1 217 ? -29.612 -5.758 24.686 1.00 80.69 217 ASP A O 1
ATOM 1679 N N . LEU A 1 218 ? -27.858 -5.398 23.321 1.00 82.56 218 LEU A N 1
ATOM 1680 C CA . LEU A 1 218 ? -28.457 -4.263 22.612 1.00 82.56 218 LEU A CA 1
ATOM 1681 C C . LEU A 1 218 ? -29.733 -4.663 21.854 1.00 82.56 218 LEU A C 1
ATOM 1683 O O . LEU A 1 218 ? -30.721 -3.934 21.915 1.00 82.56 218 LEU A O 1
ATOM 1687 N N . ALA A 1 219 ? -29.756 -5.834 21.207 1.00 81.44 219 ALA A N 1
ATOM 1688 C CA . ALA A 1 219 ? -30.947 -6.358 20.531 1.00 81.44 219 ALA A CA 1
ATOM 1689 C C . ALA A 1 219 ? -32.135 -6.597 21.488 1.00 81.44 219 ALA A C 1
ATOM 1691 O O . ALA A 1 219 ? -33.291 -6.539 21.069 1.00 81.44 219 ALA A O 1
ATOM 1692 N N . SER A 1 220 ? -31.861 -6.845 22.776 1.00 81.62 220 SER A N 1
ATOM 1693 C CA . SER A 1 220 ? -32.886 -6.986 23.822 1.00 81.62 220 SER A CA 1
ATOM 1694 C C . SER A 1 220 ? -33.355 -5.652 24.425 1.00 81.62 220 SER A C 1
ATOM 1696 O O . SER A 1 220 ? -34.385 -5.608 25.102 1.00 81.62 220 SER A O 1
ATOM 1698 N N . SER A 1 221 ? -32.625 -4.560 24.175 1.00 85.19 221 SER A N 1
ATOM 1699 C CA . SER A 1 221 ? -32.906 -3.226 24.709 1.00 85.19 221 SER A CA 1
ATOM 1700 C C . SER A 1 221 ? -33.830 -2.415 23.784 1.00 85.19 221 SER A C 1
ATOM 1702 O O . SER A 1 221 ? -33.691 -2.457 22.559 1.00 85.19 221 SER A O 1
ATOM 1704 N N . PRO A 1 222 ? -34.739 -1.580 24.329 1.00 90.06 222 PRO A N 1
ATOM 1705 C CA . PRO A 1 222 ? -35.533 -0.655 23.522 1.00 90.06 222 PRO A CA 1
ATOM 1706 C C . PRO A 1 222 ? -34.710 0.502 22.924 1.00 90.06 222 PRO A C 1
ATOM 1708 O O . PRO A 1 222 ? -35.241 1.234 22.091 1.00 90.06 222 PRO A O 1
ATOM 1711 N N . LEU A 1 223 ? -33.434 0.680 23.305 1.00 92.06 223 LEU A N 1
ATOM 1712 C CA . LEU A 1 223 ? -32.565 1.764 22.820 1.00 92.06 223 LEU A CA 1
ATOM 1713 C C . LEU A 1 223 ? -32.452 1.794 21.284 1.00 92.06 223 LEU A C 1
ATOM 1715 O O . LEU A 1 223 ? -32.534 2.868 20.688 1.00 92.06 223 LEU A O 1
ATOM 1719 N N . LEU A 1 224 ? -32.380 0.627 20.630 1.00 91.25 224 LEU A N 1
ATOM 1720 C CA . LEU A 1 224 ? -32.404 0.521 19.165 1.00 91.25 224 LEU A CA 1
ATOM 1721 C C . LEU A 1 224 ? -33.730 1.029 18.564 1.00 91.25 224 LEU A C 1
ATOM 1723 O O . LEU A 1 224 ? -33.752 1.551 17.454 1.00 91.25 224 LEU A O 1
ATOM 1727 N N . GLY A 1 225 ? -34.856 0.855 19.266 1.00 92.81 225 GLY A N 1
ATOM 1728 C CA . GLY A 1 225 ? -36.155 1.444 18.907 1.00 92.81 225 GLY A CA 1
ATOM 1729 C C . GLY A 1 225 ? -36.083 2.965 18.873 1.00 92.81 225 GLY A C 1
ATOM 1730 O O . GLY A 1 225 ? -36.277 3.570 17.820 1.00 92.81 225 GLY A O 1
ATOM 1731 N N . PHE A 1 226 ? -35.704 3.557 20.004 1.00 94.25 226 PHE A N 1
ATOM 1732 C CA . PHE A 1 226 ? -35.624 5.008 20.157 1.00 94.25 226 PHE A CA 1
ATOM 1733 C C . PHE A 1 226 ? -34.634 5.676 19.193 1.00 94.25 226 PHE A C 1
ATOM 1735 O O . PHE A 1 226 ? -34.918 6.774 18.724 1.00 94.25 226 PHE A O 1
ATOM 1742 N N . ALA A 1 227 ? -33.520 5.022 18.843 1.00 94.50 227 ALA A N 1
ATOM 1743 C CA . ALA A 1 227 ? -32.584 5.539 17.842 1.00 94.50 227 ALA A CA 1
ATOM 1744 C C . ALA A 1 227 ? -33.255 5.732 16.465 1.00 94.50 227 ALA A C 1
ATOM 1746 O O . ALA A 1 227 ? -33.144 6.798 15.866 1.00 94.50 227 ALA A O 1
ATOM 1747 N N . PHE A 1 228 ? -34.017 4.742 15.983 1.00 95.31 228 PHE A N 1
ATOM 1748 C CA . PHE A 1 228 ? -34.742 4.854 14.709 1.00 95.31 228 PHE A CA 1
ATOM 1749 C C . PHE A 1 228 ? -35.965 5.783 14.787 1.00 95.31 228 PHE A C 1
ATOM 1751 O O . PHE A 1 228 ? -36.279 6.452 13.805 1.00 95.31 228 PHE A O 1
ATOM 1758 N N . GLU A 1 229 ? -36.644 5.876 15.933 1.00 94.38 229 GLU A N 1
ATOM 1759 C CA . GLU A 1 229 ? -37.733 6.848 16.133 1.00 94.38 229 GLU A CA 1
ATOM 1760 C C . GLU A 1 229 ? -37.214 8.299 16.116 1.00 94.38 229 GLU A C 1
ATOM 1762 O O . GLU A 1 229 ? -37.841 9.184 15.523 1.00 94.38 229 GLU A O 1
ATOM 1767 N N . ALA A 1 230 ? -36.032 8.538 16.694 1.00 95.25 230 ALA A N 1
ATOM 1768 C CA . ALA A 1 230 ? -35.393 9.850 16.770 1.00 95.25 230 ALA A CA 1
ATOM 1769 C C . ALA A 1 230 ? -35.035 10.460 15.401 1.00 95.25 230 ALA A C 1
ATOM 1771 O O . ALA A 1 230 ? -34.977 11.683 15.293 1.00 95.25 230 ALA A O 1
ATOM 1772 N N . ILE A 1 231 ? -34.913 9.652 14.340 1.00 95.44 231 ILE A N 1
ATOM 1773 C CA . ILE A 1 231 ? -34.746 10.116 12.947 1.00 95.44 231 ILE A CA 1
ATOM 1774 C C . ILE A 1 231 ? -35.919 10.997 12.467 1.00 95.44 231 ILE A C 1
ATOM 1776 O O . ILE A 1 231 ? -35.774 11.775 11.526 1.00 95.44 231 ILE A O 1
ATOM 1780 N N . SER A 1 232 ? -37.084 10.938 13.120 1.00 92.88 232 SER A N 1
ATOM 1781 C CA . SER A 1 232 ? -38.201 11.847 12.814 1.00 92.88 232 SER A CA 1
ATOM 1782 C C . SER A 1 232 ? -38.064 13.246 13.442 1.00 92.88 232 SER A C 1
ATOM 1784 O O . SER A 1 232 ? -38.836 14.136 13.083 1.00 92.88 232 SER A O 1
ATOM 1786 N N . SER A 1 233 ? -37.116 13.455 14.365 1.00 93.62 233 SER A N 1
ATOM 1787 C CA . SER A 1 233 ? -36.951 14.681 15.160 1.00 93.62 233 SER A CA 1
ATOM 1788 C C . SER A 1 233 ? -35.766 15.522 14.686 1.00 93.62 233 SER A C 1
ATOM 1790 O O . SER A 1 233 ? -34.625 15.071 14.752 1.00 93.62 233 SER A O 1
ATOM 1792 N N . ASP A 1 234 ? -36.009 16.782 14.311 1.00 91.50 234 ASP A N 1
ATOM 1793 C CA . ASP A 1 234 ? -34.954 17.708 13.862 1.00 91.50 234 ASP A CA 1
ATOM 1794 C C . ASP A 1 234 ? -33.857 17.944 14.914 1.00 91.50 234 ASP A C 1
ATOM 1796 O O . ASP A 1 234 ? -32.710 18.190 14.566 1.00 91.50 234 ASP A O 1
ATOM 1800 N N . GLN A 1 235 ? -34.185 17.849 16.208 1.00 93.62 235 GLN A N 1
ATOM 1801 C CA . GLN A 1 235 ? -33.224 18.083 17.297 1.00 93.62 235 GLN A CA 1
ATOM 1802 C C . GLN A 1 235 ? -32.345 16.867 17.614 1.00 93.62 235 GLN A C 1
ATOM 1804 O O . GLN A 1 235 ? -31.322 17.016 18.275 1.00 93.62 235 GLN A O 1
ATOM 1809 N N . LEU A 1 236 ? -32.757 15.666 17.197 1.00 95.06 236 LEU A N 1
ATOM 1810 C CA . LEU A 1 236 ? -32.050 14.414 17.492 1.00 95.06 236 LEU A CA 1
ATOM 1811 C C . LEU A 1 236 ? -31.430 13.776 16.249 1.00 95.06 236 LEU A C 1
ATOM 1813 O O . LEU A 1 236 ? -30.678 12.815 16.393 1.00 95.06 236 LEU A O 1
ATOM 1817 N N . PHE A 1 237 ? -31.758 14.285 15.058 1.00 95.88 237 PHE A N 1
ATOM 1818 C CA . PHE A 1 237 ? -31.450 13.671 13.772 1.00 95.88 237 PHE A CA 1
ATOM 1819 C C . PHE A 1 237 ? -29.976 13.272 13.644 1.00 95.88 237 PHE A C 1
ATOM 1821 O O . PHE A 1 237 ? -29.688 12.092 13.467 1.00 95.88 237 PHE A O 1
ATOM 1828 N N . ASP A 1 238 ? -29.043 14.209 13.833 1.00 95.25 238 ASP A N 1
ATOM 1829 C CA . ASP A 1 238 ? -27.607 13.934 13.694 1.00 95.25 238 ASP A CA 1
ATOM 1830 C C . ASP A 1 238 ? -27.099 12.918 14.726 1.00 95.25 238 ASP A C 1
ATOM 1832 O O . ASP A 1 238 ? -26.372 11.986 14.384 1.00 95.25 238 ASP A O 1
ATOM 1836 N N . SER A 1 239 ? -27.532 13.042 15.988 1.00 95.12 239 SER A N 1
ATOM 1837 C CA . SER A 1 239 ? -27.165 12.101 17.058 1.00 95.12 239 SER A CA 1
ATOM 1838 C C . SER A 1 239 ? -27.712 10.690 16.805 1.00 95.12 239 SER A C 1
ATOM 1840 O O . SER A 1 239 ? -27.064 9.704 17.153 1.00 95.12 239 SER A O 1
ATOM 1842 N N . ALA A 1 240 ? -28.896 10.586 16.196 1.00 96.75 240 ALA A N 1
ATOM 1843 C CA . ALA A 1 240 ? -29.505 9.323 15.801 1.00 96.75 240 ALA A CA 1
ATOM 1844 C C . ALA A 1 240 ? -28.815 8.715 14.569 1.00 96.75 240 ALA A C 1
ATOM 1846 O O . ALA A 1 240 ? -28.568 7.511 14.555 1.00 96.75 240 ALA A O 1
ATOM 1847 N N . VAL A 1 241 ? -28.455 9.532 13.572 1.00 97.50 241 VAL A N 1
ATOM 1848 C CA . VAL A 1 241 ? -27.674 9.116 12.395 1.00 97.50 241 VAL A CA 1
ATOM 1849 C C . VAL A 1 241 ? -26.327 8.537 12.821 1.00 97.50 241 VAL A C 1
ATOM 1851 O O . VAL A 1 241 ? -26.003 7.430 12.407 1.00 97.50 241 VAL A O 1
ATOM 1854 N N . GLU A 1 242 ? -25.565 9.235 13.672 1.00 96.44 242 GLU A N 1
ATOM 1855 C CA . GLU A 1 242 ? -24.275 8.732 14.169 1.00 96.44 242 GLU A CA 1
ATOM 1856 C C . GLU A 1 242 ? -24.421 7.394 14.895 1.00 96.44 242 GLU A C 1
ATOM 1858 O O . GLU A 1 242 ? -23.742 6.431 14.549 1.00 96.44 242 GLU A O 1
ATOM 1863 N N . LEU A 1 243 ? -25.349 7.312 15.853 1.00 95.81 243 LEU A N 1
ATOM 1864 C CA . LEU A 1 243 ? -25.585 6.090 16.618 1.00 95.81 243 LEU A CA 1
ATOM 1865 C C . LEU A 1 243 ? -26.022 4.916 15.724 1.00 95.81 243 LEU A C 1
ATOM 1867 O O . LEU A 1 243 ? -25.577 3.794 15.941 1.00 95.81 243 LEU A O 1
ATOM 1871 N N . ILE A 1 244 ? -26.881 5.148 14.725 1.00 96.56 244 ILE A N 1
ATOM 1872 C CA . ILE A 1 244 ? -27.314 4.097 13.792 1.00 96.56 244 ILE A CA 1
ATOM 1873 C C . ILE A 1 244 ? -26.152 3.638 12.906 1.00 96.56 244 ILE A C 1
ATOM 1875 O O . ILE A 1 244 ? -26.016 2.433 12.699 1.00 96.56 244 ILE A O 1
ATOM 1879 N N . CYS A 1 245 ? -25.312 4.553 12.414 1.00 96.88 245 CYS A N 1
ATOM 1880 C CA . CYS A 1 245 ? -24.126 4.187 11.641 1.00 96.88 245 CYS A CA 1
ATOM 1881 C C . CYS A 1 245 ? -23.168 3.322 12.468 1.00 96.88 245 CYS A C 1
ATOM 1883 O O . CYS A 1 245 ? -22.800 2.248 12.008 1.00 96.88 245 CYS A O 1
ATOM 1885 N N . ASP A 1 246 ? -22.843 3.710 13.702 1.00 94.44 246 ASP A N 1
ATOM 1886 C CA . ASP A 1 246 ? -21.919 2.932 14.539 1.00 94.44 246 ASP A CA 1
ATOM 1887 C C . ASP A 1 246 ? -22.520 1.576 14.963 1.00 94.44 246 ASP A C 1
ATOM 1889 O O . ASP A 1 246 ? -21.825 0.564 14.966 1.00 94.44 246 ASP A O 1
ATOM 1893 N N . ILE A 1 247 ? -23.834 1.504 15.224 1.00 93.50 247 ILE A N 1
ATOM 1894 C CA . ILE A 1 247 ? -24.536 0.223 15.437 1.00 93.50 247 ILE A CA 1
ATOM 1895 C C . ILE A 1 247 ? -24.426 -0.683 14.204 1.00 93.50 247 ILE A C 1
ATOM 1897 O O . ILE A 1 247 ? -24.244 -1.888 14.352 1.00 93.50 247 ILE A O 1
ATOM 1901 N N . ILE A 1 248 ? -24.561 -0.135 12.993 1.00 94.94 248 ILE A N 1
ATOM 1902 C CA . ILE A 1 248 ? -24.373 -0.905 11.759 1.00 94.94 248 ILE A CA 1
ATOM 1903 C C . ILE A 1 248 ? -22.907 -1.340 11.647 1.00 94.94 248 ILE A C 1
ATOM 1905 O O . ILE A 1 248 ? -22.659 -2.519 11.409 1.00 94.94 248 ILE A O 1
ATOM 1909 N N . HIS A 1 249 ? -21.953 -0.436 11.874 1.00 93.62 249 HIS A N 1
ATOM 1910 C CA . HIS A 1 249 ? -20.520 -0.703 11.770 1.00 93.62 249 HIS A CA 1
ATOM 1911 C C . HIS A 1 249 ? -20.076 -1.881 12.649 1.00 93.62 249 HIS A C 1
ATOM 1913 O O . HIS A 1 249 ? -19.471 -2.831 12.156 1.00 93.62 249 HIS A O 1
ATOM 1919 N N . GLU A 1 250 ? -20.467 -1.898 13.926 1.00 89.75 250 GLU A N 1
ATOM 1920 C CA . GLU A 1 250 ? -20.104 -2.989 14.844 1.00 89.75 250 GLU A CA 1
ATOM 1921 C C . GLU A 1 250 ? -20.769 -4.339 14.495 1.00 89.75 250 GLU A C 1
ATOM 1923 O O . GLU A 1 250 ? -20.324 -5.393 14.948 1.00 89.75 250 GLU A O 1
ATOM 1928 N N . THR A 1 251 ? -21.780 -4.363 13.615 1.00 91.62 251 THR A N 1
ATOM 1929 C CA . THR A 1 251 ? -22.326 -5.620 13.060 1.00 91.62 251 THR A CA 1
ATOM 1930 C C . THR A 1 251 ? -21.557 -6.167 11.847 1.00 91.62 251 THR A C 1
ATOM 1932 O O . THR A 1 251 ? -22.010 -7.135 11.230 1.00 91.62 251 THR A O 1
ATOM 1935 N N . GLN A 1 252 ? -20.382 -5.610 11.516 1.00 88.50 252 GLN A N 1
ATOM 1936 C CA . GLN A 1 252 ? -19.514 -6.070 10.417 1.00 88.50 252 GLN A CA 1
ATOM 1937 C C . GLN A 1 252 ? -19.159 -7.564 10.469 1.00 88.50 252 GLN A C 1
ATOM 1939 O O . GLN A 1 252 ? -19.069 -8.209 9.420 1.00 88.50 252 GLN A O 1
ATOM 1944 N N . GLU A 1 253 ? -19.084 -8.155 11.666 1.00 85.25 253 GLU A N 1
ATOM 1945 C CA . GLU A 1 253 ? -19.056 -9.611 11.847 1.00 85.25 253 GLU A CA 1
ATOM 1946 C C . GLU A 1 253 ? -20.456 -10.216 11.636 1.00 85.25 253 GLU A C 1
ATOM 1948 O O . GLU A 1 253 ? -21.183 -10.577 12.568 1.00 85.25 253 GLU A O 1
ATOM 1953 N N . ILE A 1 254 ? -20.844 -10.297 10.359 1.00 86.94 254 ILE A N 1
ATOM 1954 C CA . ILE A 1 254 ? -22.185 -10.667 9.881 1.00 86.94 254 ILE A CA 1
ATOM 1955 C C . ILE A 1 254 ? -22.681 -12.000 10.463 1.00 86.94 254 ILE A C 1
ATOM 1957 O O . ILE A 1 254 ? -23.840 -12.112 10.865 1.00 86.94 254 ILE A O 1
ATOM 1961 N N . ASP A 1 255 ? -21.825 -13.026 10.498 1.00 84.62 255 ASP A N 1
ATOM 1962 C CA . ASP A 1 255 ? -22.210 -14.378 10.928 1.00 84.62 255 ASP A CA 1
ATOM 1963 C C . ASP A 1 255 ? -22.463 -14.469 12.448 1.00 84.62 255 ASP A C 1
ATOM 1965 O O . ASP A 1 255 ? -23.089 -15.432 12.911 1.00 84.62 255 ASP A O 1
ATOM 1969 N N . ASP A 1 256 ? -21.963 -13.512 13.232 1.00 83.44 256 ASP A N 1
ATOM 1970 C CA . ASP A 1 256 ? -22.136 -13.425 14.688 1.00 83.44 256 ASP A CA 1
ATOM 1971 C C . ASP A 1 256 ? -23.353 -12.554 15.032 1.00 83.44 256 ASP A C 1
ATOM 1973 O O . ASP A 1 256 ? -24.142 -12.902 15.911 1.00 83.44 256 ASP A O 1
ATOM 1977 N N . ASN A 1 257 ? -23.566 -11.483 14.263 1.00 88.81 257 ASN A N 1
ATOM 1978 C CA . ASN A 1 257 ? -24.572 -10.458 14.531 1.00 88.81 257 ASN A CA 1
ATOM 1979 C C . ASN A 1 257 ? -25.888 -10.603 13.749 1.00 88.81 257 ASN A C 1
ATOM 1981 O O . ASN A 1 257 ? -26.778 -9.763 13.891 1.00 88.81 257 ASN A O 1
ATOM 1985 N N . MET A 1 258 ? -26.059 -11.673 12.961 1.00 89.94 258 MET A N 1
ATOM 1986 C CA . MET A 1 258 ? -27.245 -11.899 12.116 1.00 89.94 258 MET A CA 1
ATOM 1987 C C . MET A 1 258 ? -28.606 -11.608 12.794 1.00 89.94 258 MET A C 1
ATOM 1989 O O . MET A 1 258 ? -29.418 -10.930 12.166 1.00 89.94 258 MET A O 1
ATOM 1993 N N . PRO A 1 259 ? -28.880 -12.011 14.057 1.00 89.62 259 PRO A N 1
ATOM 1994 C CA . PRO A 1 259 ? -30.166 -11.718 14.703 1.00 89.62 259 PRO A CA 1
ATOM 1995 C C . PRO A 1 259 ? -30.440 -10.219 14.899 1.00 89.62 259 PRO A C 1
ATOM 1997 O O . PRO A 1 259 ? -31.593 -9.797 14.885 1.00 89.62 259 PRO A O 1
ATOM 2000 N N . LEU A 1 260 ? -29.395 -9.403 15.078 1.00 90.94 260 LEU A N 1
ATOM 2001 C CA . LEU A 1 260 ? -29.512 -7.946 15.154 1.00 90.94 260 LEU A CA 1
ATOM 2002 C C . LEU A 1 260 ? -29.629 -7.332 13.748 1.00 90.94 260 LEU A C 1
ATOM 2004 O O . LEU A 1 260 ? -30.441 -6.432 13.540 1.00 90.94 260 LEU A O 1
ATOM 2008 N N . ILE A 1 261 ? -28.903 -7.865 12.761 1.00 93.06 261 ILE A N 1
ATOM 2009 C CA . ILE A 1 261 ? -29.006 -7.451 11.350 1.00 93.06 261 ILE A CA 1
ATOM 2010 C C . ILE A 1 261 ? -30.441 -7.655 10.826 1.00 93.06 261 ILE A C 1
ATOM 2012 O O . ILE A 1 261 ? -30.995 -6.757 10.191 1.00 93.06 261 ILE A O 1
ATOM 2016 N N . GLU A 1 262 ? -31.089 -8.775 11.165 1.00 91.75 262 GLU A N 1
ATOM 2017 C CA . GLU A 1 262 ? -32.500 -9.055 10.840 1.00 91.75 262 GLU A CA 1
ATOM 2018 C C . GLU A 1 262 ? -33.486 -8.029 11.441 1.00 91.75 262 GLU A C 1
ATOM 2020 O O . GLU A 1 262 ? -34.560 -7.810 10.877 1.00 91.75 262 GLU A O 1
ATOM 2025 N N . LEU A 1 263 ? -33.126 -7.353 12.541 1.00 92.31 263 LEU A N 1
ATOM 2026 C CA . LEU A 1 263 ? -33.913 -6.267 13.146 1.00 92.31 263 LEU A CA 1
ATOM 2027 C C . LEU A 1 263 ? -33.588 -4.886 12.549 1.00 92.31 263 LEU A C 1
ATOM 2029 O O . LEU A 1 263 ? -34.479 -4.039 12.447 1.00 92.31 263 LEU A O 1
ATOM 2033 N N . ILE A 1 264 ? -32.330 -4.648 12.164 1.00 94.50 264 ILE A N 1
ATOM 2034 C CA . ILE A 1 264 ? -31.851 -3.376 11.601 1.00 94.50 264 ILE A CA 1
ATOM 2035 C C . ILE A 1 264 ? -32.310 -3.201 10.151 1.00 94.50 264 ILE A C 1
ATOM 2037 O O . ILE A 1 264 ? -32.869 -2.160 9.803 1.00 94.50 264 ILE A O 1
ATOM 2041 N N . VAL A 1 265 ? -32.096 -4.204 9.294 1.00 95.06 265 VAL A N 1
ATOM 2042 C CA . VAL A 1 265 ? -32.284 -4.084 7.836 1.00 95.06 265 VAL A CA 1
ATOM 2043 C C . VAL A 1 265 ? -33.705 -3.643 7.446 1.00 95.06 265 VAL A C 1
ATOM 2045 O O . VAL A 1 265 ? -33.819 -2.701 6.658 1.00 95.06 265 VAL A O 1
ATOM 2048 N N . PRO A 1 266 ? -34.801 -4.193 8.015 1.00 95.56 266 PRO A N 1
ATOM 2049 C CA . PRO A 1 266 ? -36.153 -3.718 7.709 1.00 95.56 266 PRO A CA 1
ATOM 2050 C C . PRO A 1 266 ? -36.385 -2.249 8.090 1.00 95.56 266 PRO A C 1
ATOM 2052 O O . PRO A 1 266 ? -37.142 -1.554 7.412 1.00 95.56 266 PRO A O 1
ATOM 2055 N N . ARG A 1 267 ? -35.728 -1.758 9.151 1.00 96.06 267 ARG A N 1
ATOM 2056 C CA . ARG A 1 267 ? -35.835 -0.363 9.605 1.00 96.06 267 ARG A CA 1
ATOM 2057 C C . ARG A 1 267 ? -35.059 0.587 8.702 1.00 96.06 267 ARG A C 1
ATOM 2059 O O . ARG A 1 267 ? -35.590 1.634 8.355 1.00 96.06 267 ARG A O 1
ATOM 2066 N N . VAL A 1 268 ? -33.859 0.199 8.263 1.00 97.00 268 VAL A N 1
ATOM 2067 C CA . VAL A 1 268 ? -33.078 0.953 7.265 1.00 97.00 268 VAL A CA 1
ATOM 2068 C C . VAL A 1 268 ? -33.848 1.049 5.944 1.00 97.00 268 VAL A C 1
ATOM 2070 O O . VAL A 1 268 ? -34.008 2.140 5.406 1.00 97.00 268 VAL A O 1
ATOM 2073 N N . ILE A 1 269 ? -34.421 -0.058 5.456 1.00 96.44 269 ILE A N 1
ATOM 2074 C CA . ILE A 1 269 ? -35.251 -0.059 4.237 1.00 96.44 269 ILE A CA 1
ATOM 2075 C C . ILE A 1 269 ? -36.481 0.855 4.393 1.00 96.44 269 ILE A C 1
ATOM 2077 O O . ILE A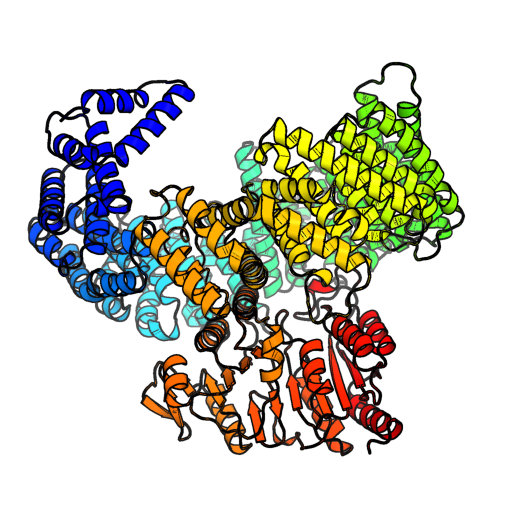 1 269 ? -36.843 1.563 3.451 1.00 96.44 269 ILE A O 1
ATOM 2081 N N . ALA A 1 270 ? -37.093 0.909 5.581 1.00 96.25 270 ALA A N 1
ATOM 2082 C CA . ALA A 1 270 ? -38.222 1.797 5.865 1.00 96.25 270 ALA A CA 1
ATOM 2083 C C . ALA A 1 270 ? -37.874 3.302 5.830 1.00 96.25 270 ALA A C 1
ATOM 2085 O O . ALA A 1 270 ? -38.792 4.118 5.744 1.00 96.25 270 ALA A O 1
ATOM 2086 N N . LEU A 1 271 ? -36.589 3.685 5.835 1.00 96.50 271 LEU A N 1
ATOM 2087 C CA . LEU A 1 271 ? -36.165 5.076 5.629 1.00 96.50 271 LEU A CA 1
ATOM 2088 C C . LEU A 1 271 ? -36.237 5.507 4.155 1.00 96.50 271 LEU A C 1
ATOM 2090 O O . LEU A 1 271 ? -36.328 6.702 3.889 1.00 96.50 271 LEU A O 1
ATOM 2094 N N . LYS A 1 272 ? -36.236 4.575 3.186 1.00 96.12 272 LYS A N 1
ATOM 2095 C CA . LYS A 1 272 ? -36.150 4.903 1.748 1.00 96.12 272 LYS A CA 1
ATOM 2096 C C . LYS A 1 272 ? -37.216 5.917 1.281 1.00 96.12 272 LYS A C 1
ATOM 2098 O O . LYS A 1 272 ? -36.840 6.882 0.622 1.00 96.12 272 LYS A O 1
ATOM 2103 N N . PRO A 1 273 ? -38.512 5.805 1.651 1.00 96.38 273 PRO A N 1
ATOM 2104 C CA . PRO A 1 273 ? -39.529 6.782 1.244 1.00 96.38 273 PRO A CA 1
ATOM 2105 C C . PRO A 1 273 ? -39.301 8.207 1.778 1.00 96.38 273 PRO A C 1
ATOM 2107 O O . PRO A 1 273 ? -39.911 9.151 1.273 1.00 96.38 273 PRO A O 1
ATOM 2110 N N . LEU A 1 274 ? -38.447 8.384 2.794 1.00 95.19 274 LEU A N 1
ATOM 2111 C CA . LEU A 1 274 ? -38.104 9.701 3.331 1.00 95.19 274 LEU A CA 1
ATOM 2112 C C . LEU A 1 274 ? -37.162 10.479 2.402 1.00 95.19 274 LEU A C 1
ATOM 2114 O O . LEU A 1 274 ? -37.241 11.703 2.398 1.00 95.19 274 LEU A O 1
ATOM 2118 N N . LEU A 1 275 ? -36.370 9.805 1.554 1.00 94.75 275 LEU A N 1
ATOM 2119 C CA . LEU A 1 275 ? -35.502 10.455 0.557 1.00 94.75 275 LEU A CA 1
ATOM 2120 C C . LEU A 1 275 ? -36.298 11.345 -0.407 1.00 94.75 275 LEU A C 1
ATOM 2122 O O . LEU A 1 275 ? -35.887 12.456 -0.723 1.00 94.75 275 LEU A O 1
ATOM 2126 N N . THR A 1 276 ? -37.468 10.880 -0.857 1.00 94.38 276 THR A N 1
ATOM 2127 C CA . THR A 1 276 ? -38.357 11.674 -1.720 1.00 94.38 276 THR A CA 1
ATOM 2128 C C . THR A 1 276 ? -39.086 12.767 -0.938 1.00 94.38 276 THR A C 1
ATOM 2130 O O . THR A 1 276 ? -39.314 13.854 -1.459 1.00 94.38 276 THR A O 1
ATOM 2133 N N . LYS A 1 277 ? -39.481 12.480 0.309 1.00 93.88 277 LYS A N 1
ATOM 2134 C CA . LYS A 1 277 ? -40.258 13.396 1.157 1.00 93.88 277 LYS A CA 1
ATOM 2135 C C . LYS A 1 277 ? -39.433 14.603 1.611 1.00 93.88 277 LYS A C 1
ATOM 2137 O O . LYS A 1 277 ? -39.929 15.723 1.577 1.00 93.88 277 LYS A O 1
ATOM 2142 N N . ASP A 1 278 ? -38.200 14.357 2.037 1.00 93.44 278 ASP A N 1
ATOM 2143 C CA . ASP A 1 278 ? -37.305 15.352 2.625 1.00 93.44 278 ASP A CA 1
ATOM 2144 C C . ASP A 1 278 ? -36.238 15.821 1.606 1.00 93.44 278 ASP A C 1
ATOM 2146 O O . ASP A 1 278 ? -35.221 16.389 1.988 1.00 93.44 278 ASP A O 1
ATOM 2150 N N . HIS A 1 279 ? -36.481 15.619 0.302 1.00 92.62 279 HIS A N 1
ATOM 2151 C CA . HIS A 1 279 ? -35.555 15.918 -0.803 1.00 92.62 279 HIS A CA 1
ATOM 2152 C C . HIS A 1 279 ? -35.074 17.382 -0.843 1.00 92.62 279 HIS A C 1
ATOM 2154 O O . HIS A 1 279 ? -33.951 17.659 -1.257 1.00 92.62 279 HIS A O 1
ATOM 2160 N N . GLU A 1 280 ? -35.896 18.332 -0.394 1.00 93.12 280 GLU A N 1
ATOM 2161 C CA . GLU A 1 280 ? -35.531 19.758 -0.326 1.00 93.12 280 GLU A CA 1
ATOM 2162 C C . GLU A 1 280 ? -34.647 20.106 0.893 1.00 93.12 280 GLU A C 1
ATOM 2164 O O . GLU A 1 280 ? -34.233 21.254 1.041 1.00 93.12 280 GLU A O 1
ATOM 2169 N N . ASN A 1 281 ? -34.347 19.142 1.774 1.00 94.06 281 ASN A N 1
ATOM 2170 C CA . ASN A 1 281 ? -33.527 19.327 2.972 1.00 94.06 281 ASN A CA 1
ATOM 2171 C C . ASN A 1 281 ? -32.165 18.603 2.824 1.00 94.06 281 ASN A C 1
ATOM 2173 O O . ASN A 1 281 ? -32.097 17.385 3.031 1.00 94.06 281 ASN A O 1
ATOM 2177 N N . PRO A 1 282 ? -31.071 19.324 2.502 1.00 93.50 282 PRO A N 1
ATOM 2178 C CA . PRO A 1 282 ? -29.767 18.710 2.257 1.00 93.50 282 PRO A CA 1
ATOM 2179 C C . PRO A 1 282 ? -29.171 18.062 3.514 1.00 93.50 282 PRO A C 1
ATOM 2181 O O . PRO A 1 282 ? -28.548 17.010 3.415 1.00 93.50 282 PRO A O 1
ATOM 2184 N N . ASP A 1 283 ? -29.406 18.609 4.709 1.00 92.75 283 ASP A N 1
ATOM 2185 C CA . ASP A 1 283 ? -28.865 18.039 5.949 1.00 92.75 283 ASP A CA 1
ATOM 2186 C C . ASP A 1 283 ? -29.509 16.681 6.270 1.00 92.75 283 ASP A C 1
ATOM 2188 O O . ASP A 1 283 ? -28.811 15.714 6.594 1.00 92.75 283 ASP A O 1
ATOM 2192 N N . ARG A 1 284 ? -30.828 16.554 6.055 1.00 95.00 284 ARG A N 1
ATOM 2193 C CA . ARG A 1 284 ? -31.518 15.258 6.144 1.00 95.00 284 ARG A CA 1
ATOM 2194 C C . ARG A 1 284 ? -31.046 14.280 5.071 1.00 95.00 284 ARG A C 1
ATOM 2196 O O . ARG A 1 284 ? -30.737 13.133 5.394 1.00 95.00 284 ARG A O 1
ATOM 2203 N N . MET A 1 285 ? -30.916 14.726 3.820 1.00 96.38 285 MET A N 1
ATOM 2204 C CA . MET A 1 285 ? -30.379 13.897 2.732 1.00 96.38 285 MET A CA 1
ATOM 2205 C C . MET A 1 285 ? -28.956 13.399 3.028 1.00 96.38 285 MET A C 1
ATOM 2207 O O . MET A 1 285 ? -28.670 12.222 2.806 1.00 96.38 285 MET A O 1
ATOM 2211 N N . ARG A 1 286 ? -28.091 14.238 3.616 1.00 96.56 286 ARG A N 1
ATOM 2212 C CA . ARG A 1 286 ? -26.740 13.865 4.066 1.00 96.56 286 ARG A CA 1
ATOM 2213 C C . ARG A 1 286 ? -26.787 12.778 5.142 1.00 96.56 286 ARG A C 1
ATOM 2215 O O . ARG A 1 286 ? -26.042 11.802 5.057 1.00 96.56 286 ARG A O 1
ATOM 2222 N N . GLY A 1 287 ? -27.677 12.907 6.128 1.00 96.69 287 GLY A N 1
ATOM 2223 C CA . GLY A 1 287 ? -27.859 11.895 7.173 1.00 96.69 287 GLY A CA 1
ATOM 2224 C C . GLY A 1 287 ? -28.366 10.553 6.639 1.00 96.69 287 GLY A C 1
ATOM 2225 O O . GLY A 1 287 ? -27.808 9.507 6.974 1.00 96.69 287 GLY A O 1
ATOM 2226 N N . TYR A 1 288 ? -29.363 10.567 5.749 1.00 97.56 288 TYR A N 1
ATOM 2227 C CA . TYR A 1 288 ? -29.852 9.345 5.104 1.00 97.56 288 TYR A CA 1
ATOM 2228 C C . TYR A 1 288 ? -28.782 8.690 4.223 1.00 97.56 288 TYR A C 1
ATOM 2230 O O . TYR A 1 288 ? -28.601 7.475 4.296 1.00 97.56 288 TYR A O 1
ATOM 2238 N N . ALA A 1 289 ? -28.027 9.476 3.446 1.00 97.56 289 ALA A N 1
ATOM 2239 C CA . ALA A 1 289 ? -26.923 8.972 2.631 1.00 97.56 289 ALA A CA 1
ATOM 2240 C C . ALA A 1 289 ? -25.861 8.252 3.479 1.00 97.56 289 ALA A C 1
ATOM 2242 O O . ALA A 1 289 ? -25.417 7.178 3.080 1.00 97.56 289 ALA A O 1
ATOM 2243 N N . ARG A 1 290 ? -25.519 8.774 4.669 1.00 98.19 290 ARG A N 1
ATOM 2244 C CA . ARG A 1 290 ? -24.603 8.109 5.619 1.00 98.19 290 ARG A CA 1
ATOM 2245 C C . ARG A 1 290 ? -25.140 6.756 6.095 1.00 98.19 290 ARG A C 1
ATOM 2247 O O . ARG A 1 290 ? -24.422 5.767 5.985 1.00 98.19 290 ARG A O 1
ATOM 2254 N N . ILE A 1 291 ? -26.393 6.689 6.562 1.00 98.12 291 ILE A N 1
ATOM 2255 C CA . ILE A 1 291 ? -27.003 5.427 7.035 1.00 98.12 291 ILE A CA 1
ATOM 2256 C C . ILE A 1 291 ? -27.038 4.386 5.908 1.00 98.12 291 ILE A C 1
ATOM 2258 O O . ILE A 1 291 ? -26.673 3.226 6.112 1.00 98.12 291 ILE A O 1
ATOM 2262 N N . PHE A 1 292 ? -27.466 4.790 4.708 1.00 98.31 292 PHE A N 1
ATOM 2263 C CA . PHE A 1 292 ? -27.518 3.875 3.575 1.00 98.31 292 PHE A CA 1
ATOM 2264 C C . PHE A 1 292 ? -26.122 3.426 3.136 1.00 98.31 292 PHE A C 1
ATOM 2266 O O . PHE A 1 292 ? -25.957 2.234 2.883 1.00 98.31 292 PHE A O 1
ATOM 2273 N N . ALA A 1 293 ? -25.122 4.314 3.109 1.00 97.56 293 ALA A N 1
ATOM 2274 C CA . ALA A 1 293 ? -23.750 3.967 2.736 1.00 97.56 293 ALA A CA 1
ATOM 2275 C C . ALA A 1 293 ? -23.140 2.965 3.721 1.00 97.56 293 ALA A C 1
ATOM 2277 O O . ALA A 1 293 ? -22.702 1.899 3.294 1.00 97.56 293 ALA A O 1
ATOM 2278 N N . GLU A 1 294 ? -23.229 3.231 5.027 1.00 97.69 294 GLU A N 1
ATOM 2279 C CA . GLU A 1 294 ? -22.732 2.321 6.066 1.00 97.69 294 GLU A CA 1
ATOM 2280 C C . GLU A 1 294 ? -23.419 0.946 5.974 1.00 97.69 294 GLU A C 1
ATOM 2282 O O . GLU A 1 294 ? -22.760 -0.093 5.950 1.00 97.69 294 GLU A O 1
ATOM 2287 N N . SER A 1 295 ? -24.749 0.914 5.798 1.00 97.00 295 SER A N 1
ATOM 2288 C CA . SER A 1 295 ? -25.486 -0.346 5.607 1.00 97.00 295 SER A CA 1
ATOM 2289 C C . SER A 1 295 ? -25.108 -1.078 4.313 1.00 97.00 295 SER A C 1
ATOM 2291 O O . SER A 1 295 ? -25.034 -2.308 4.293 1.00 97.00 295 SER A O 1
ATOM 2293 N N . GLY A 1 296 ? -24.846 -0.339 3.234 1.00 95.38 296 GLY A N 1
ATOM 2294 C CA . GLY A 1 296 ? -24.460 -0.880 1.938 1.00 95.38 296 GLY A CA 1
ATOM 2295 C C . GLY A 1 296 ? -23.049 -1.459 1.949 1.00 95.38 296 GLY A C 1
ATOM 2296 O O . GLY A 1 296 ? -22.796 -2.488 1.321 1.00 95.38 296 GLY A O 1
ATOM 2297 N N . GLU A 1 297 ? -22.131 -0.824 2.674 1.00 93.56 297 GLU A N 1
ATOM 2298 C CA . GLU A 1 297 ? -20.750 -1.267 2.805 1.00 93.56 297 GLU A CA 1
ATOM 2299 C C . GLU A 1 297 ? -20.606 -2.458 3.744 1.00 93.56 297 GLU A C 1
ATOM 2301 O O . GLU A 1 297 ? -20.036 -3.476 3.335 1.00 93.56 297 GLU A O 1
ATOM 2306 N N . THR A 1 298 ? -21.171 -2.367 4.947 1.00 94.50 298 THR A N 1
ATOM 2307 C CA . THR A 1 298 ? -21.135 -3.424 5.963 1.00 94.50 298 THR A CA 1
ATOM 2308 C C . THR A 1 298 ? -21.873 -4.669 5.472 1.00 94.50 298 THR A C 1
ATOM 2310 O O . THR A 1 298 ? -21.312 -5.764 5.456 1.00 94.50 298 THR A O 1
ATOM 2313 N N . TYR A 1 299 ? -23.087 -4.527 4.926 1.00 95.12 299 TYR A N 1
ATOM 2314 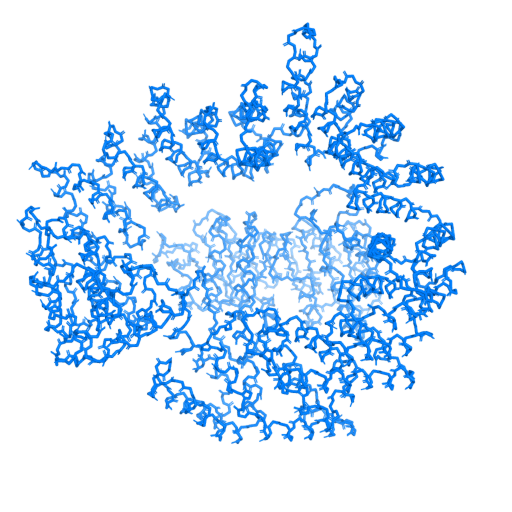C CA . TYR A 1 299 ? -23.877 -5.665 4.436 1.00 95.12 299 TYR A CA 1
ATOM 2315 C C . TYR A 1 299 ? -23.645 -6.001 2.952 1.00 95.12 299 TYR A C 1
ATOM 2317 O O . TYR A 1 299 ? -24.392 -6.794 2.372 1.00 95.12 299 TYR A O 1
ATOM 2325 N N . ARG A 1 300 ? -22.581 -5.479 2.324 1.00 93.12 300 ARG A N 1
ATOM 2326 C CA . ARG A 1 300 ? -22.228 -5.708 0.905 1.00 93.12 300 ARG A CA 1
ATOM 2327 C C . ARG A 1 300 ? -22.259 -7.180 0.491 1.00 93.12 300 ARG A C 1
ATOM 2329 O O . ARG A 1 300 ? -22.769 -7.532 -0.574 1.00 93.12 300 ARG A O 1
ATOM 2336 N N . MET A 1 301 ? -21.744 -8.068 1.342 1.00 89.69 301 MET A N 1
ATOM 2337 C CA . MET A 1 301 ? -21.730 -9.509 1.064 1.00 89.69 301 MET A CA 1
ATOM 2338 C C . MET A 1 301 ? -23.125 -10.146 1.133 1.00 89.69 301 MET A C 1
ATOM 2340 O O . MET A 1 301 ? -23.374 -11.122 0.423 1.00 89.69 301 MET A O 1
ATOM 2344 N N . LEU A 1 302 ? -24.047 -9.592 1.928 1.00 92.38 302 LEU A N 1
ATOM 2345 C CA . LEU A 1 302 ? -25.456 -9.994 1.949 1.00 92.38 302 LEU A CA 1
ATOM 2346 C C . LEU A 1 302 ? -26.199 -9.455 0.723 1.00 92.38 302 LEU A C 1
ATOM 2348 O O . LEU A 1 302 ? -26.880 -10.234 0.063 1.00 92.38 302 LEU A O 1
ATOM 2352 N N . ILE A 1 303 ? -25.970 -8.196 0.332 1.00 93.50 303 ILE A N 1
ATOM 2353 C CA . ILE A 1 303 ? -26.486 -7.596 -0.916 1.00 93.50 303 ILE A CA 1
ATOM 2354 C C . ILE A 1 303 ? -26.151 -8.469 -2.138 1.00 93.50 303 ILE A C 1
ATOM 2356 O O . ILE A 1 303 ? -27.006 -8.747 -2.981 1.00 93.50 303 ILE A O 1
ATOM 2360 N N . VAL A 1 304 ? -24.920 -8.979 -2.217 1.00 90.19 304 VAL A N 1
ATOM 2361 C CA . VAL A 1 304 ? -24.461 -9.810 -3.343 1.00 90.19 304 VAL A CA 1
ATOM 2362 C C . VAL A 1 304 ? -24.956 -11.269 -3.280 1.00 90.19 304 VAL A C 1
ATOM 2364 O O . VAL A 1 304 ? -25.000 -11.935 -4.319 1.00 90.19 304 VAL A O 1
ATOM 2367 N N . ARG A 1 305 ? -25.323 -11.787 -2.097 1.00 89.62 305 ARG A N 1
ATOM 2368 C CA . ARG A 1 305 ? -25.850 -13.160 -1.904 1.00 89.62 305 ARG A CA 1
ATOM 2369 C C . ARG A 1 305 ? -27.381 -13.242 -1.957 1.00 89.62 305 ARG A C 1
ATOM 2371 O O . ARG A 1 305 ? -27.914 -14.240 -2.430 1.00 89.62 305 ARG A O 1
ATOM 2378 N N . HIS A 1 306 ? -28.070 -12.206 -1.486 1.00 90.69 306 HIS A N 1
ATOM 2379 C CA . HIS A 1 306 ? -29.521 -12.130 -1.293 1.00 90.69 306 HIS A CA 1
ATOM 2380 C C . HIS A 1 306 ? -30.078 -10.852 -1.928 1.00 90.69 306 HIS A C 1
ATOM 2382 O O . HIS A 1 306 ? -30.754 -10.055 -1.279 1.00 90.69 306 HIS A O 1
ATOM 2388 N N . THR A 1 307 ? -29.756 -10.646 -3.207 1.00 90.44 307 THR A N 1
ATOM 2389 C CA . THR A 1 307 ? -29.983 -9.377 -3.906 1.00 90.44 307 THR A CA 1
ATOM 2390 C C . THR A 1 307 ? -31.412 -8.868 -3.779 1.00 90.44 307 THR A C 1
ATOM 2392 O O . THR A 1 307 ? -31.572 -7.741 -3.342 1.00 90.44 307 THR A O 1
ATOM 2395 N N . GLU A 1 308 ? -32.441 -9.676 -4.045 1.00 90.06 308 GLU A N 1
ATOM 2396 C CA . GLU A 1 308 ? -33.844 -9.225 -3.973 1.00 90.06 308 GLU A CA 1
ATOM 2397 C C . GLU A 1 308 ? -34.230 -8.619 -2.609 1.00 90.06 308 GLU A C 1
ATOM 2399 O O . GLU A 1 308 ? -34.900 -7.591 -2.568 1.00 90.06 308 GLU A O 1
ATOM 2404 N N . THR A 1 309 ? -33.766 -9.203 -1.499 1.00 90.50 309 THR A N 1
ATOM 2405 C CA . THR A 1 309 ? -34.088 -8.737 -0.138 1.00 90.50 309 THR A CA 1
ATOM 2406 C C . THR A 1 309 ? -33.411 -7.410 0.207 1.00 90.50 309 THR A C 1
ATOM 2408 O O . THR A 1 309 ? -34.006 -6.568 0.874 1.00 90.50 309 THR A O 1
ATOM 2411 N N . PHE A 1 310 ? -32.163 -7.220 -0.229 1.00 93.44 310 PHE A N 1
ATOM 2412 C CA . PHE A 1 310 ? -31.338 -6.064 0.147 1.00 93.44 310 PHE A CA 1
ATOM 2413 C C . PHE A 1 310 ? -31.270 -4.975 -0.939 1.00 93.44 310 PHE A C 1
ATOM 2415 O O . PHE A 1 310 ? -30.774 -3.880 -0.676 1.00 93.44 310 PHE A O 1
ATOM 2422 N N . TYR A 1 311 ? -31.786 -5.230 -2.147 1.00 94.69 311 TYR A N 1
ATOM 2423 C CA . TYR A 1 311 ? -31.768 -4.282 -3.266 1.00 94.69 311 TYR A CA 1
ATOM 2424 C C . TYR A 1 311 ? -32.358 -2.893 -2.948 1.00 94.69 311 TYR A C 1
ATOM 2426 O O . TYR A 1 311 ? -31.788 -1.920 -3.440 1.00 94.69 311 TYR A O 1
ATOM 2434 N N . PRO A 1 312 ? -33.386 -2.724 -2.085 1.00 96.44 312 PRO A N 1
ATOM 2435 C CA . PRO A 1 312 ? -33.875 -1.391 -1.722 1.00 96.44 312 PRO A CA 1
ATOM 2436 C C . PRO A 1 312 ? -32.812 -0.455 -1.119 1.00 96.44 312 PRO A C 1
ATOM 2438 O O . PRO A 1 312 ? -32.928 0.757 -1.280 1.00 96.44 312 PRO A O 1
ATOM 2441 N N . ILE A 1 313 ? -31.761 -0.989 -0.478 1.00 96.88 313 ILE A N 1
ATOM 2442 C CA . ILE A 1 313 ? -30.606 -0.203 0.005 1.00 96.88 313 ILE A CA 1
ATOM 2443 C C . ILE A 1 313 ? -29.778 0.318 -1.181 1.00 96.88 313 ILE A C 1
ATOM 2445 O O . ILE A 1 313 ? -29.355 1.469 -1.195 1.00 96.88 313 ILE A O 1
ATOM 2449 N N . VAL A 1 314 ? -29.590 -0.512 -2.210 1.00 96.81 314 VAL A N 1
ATOM 2450 C CA . VAL A 1 314 ? -28.859 -0.166 -3.442 1.00 96.81 314 VAL A CA 1
ATOM 2451 C C . VAL A 1 314 ? -29.620 0.884 -4.255 1.00 96.81 314 VAL A C 1
ATOM 2453 O O . VAL A 1 314 ? -29.014 1.805 -4.797 1.00 96.81 314 VAL A O 1
ATOM 2456 N N . GLU A 1 315 ? -30.950 0.787 -4.305 1.00 95.88 315 GLU A N 1
ATOM 2457 C CA . GLU A 1 315 ? -31.797 1.816 -4.917 1.00 95.88 315 GLU A CA 1
ATOM 2458 C C . GLU A 1 315 ? -31.744 3.137 -4.143 1.00 95.88 315 GLU A C 1
ATOM 2460 O O . GLU A 1 315 ? -31.577 4.185 -4.757 1.00 95.88 315 GLU A O 1
ATOM 2465 N N . ALA A 1 316 ? -31.836 3.093 -2.808 1.00 96.81 316 ALA A N 1
ATOM 2466 C CA . ALA A 1 316 ? -31.706 4.276 -1.958 1.00 96.81 316 ALA A CA 1
ATOM 2467 C C . ALA A 1 316 ? -30.354 4.981 -2.171 1.00 96.81 316 ALA A C 1
ATOM 2469 O O . ALA A 1 316 ? -30.297 6.203 -2.288 1.00 96.81 316 ALA A O 1
ATOM 2470 N N . LEU A 1 317 ? -29.269 4.212 -2.310 1.00 97.19 317 LEU A N 1
ATOM 2471 C CA . LEU A 1 317 ? -27.949 4.744 -2.647 1.00 97.19 317 LEU A CA 1
ATOM 2472 C C . LEU A 1 317 ? -27.905 5.369 -4.041 1.00 97.19 317 LEU A C 1
ATOM 2474 O O . LEU A 1 317 ? -27.321 6.437 -4.190 1.00 97.19 317 LEU A O 1
ATOM 2478 N N . ALA A 1 318 ? -28.557 4.771 -5.041 1.00 96.12 318 ALA A N 1
ATOM 2479 C CA . ALA A 1 318 ? -28.642 5.353 -6.381 1.00 96.12 318 ALA A CA 1
ATOM 2480 C C . ALA A 1 318 ? -29.458 6.661 -6.403 1.00 96.12 318 ALA A C 1
ATOM 2482 O O . ALA A 1 318 ? -29.100 7.586 -7.131 1.00 96.12 318 ALA A O 1
ATOM 2483 N N . GLU A 1 319 ? -30.508 6.767 -5.582 1.00 95.44 319 GLU A N 1
ATOM 2484 C CA . GLU A 1 319 ? -31.262 8.010 -5.366 1.00 95.44 319 GLU A CA 1
ATOM 2485 C C . GLU A 1 319 ? -30.390 9.088 -4.693 1.00 95.44 319 GLU A C 1
ATOM 2487 O O . GLU A 1 319 ? -30.383 10.232 -5.148 1.00 95.44 319 GLU A O 1
ATOM 2492 N N . CYS A 1 320 ? -29.578 8.728 -3.690 1.00 96.19 320 CYS A N 1
ATOM 2493 C CA . CYS A 1 320 ? -28.603 9.638 -3.074 1.00 96.19 320 CYS A CA 1
ATOM 2494 C C . CYS A 1 320 ? -27.494 10.079 -4.050 1.00 96.19 320 CYS A C 1
ATOM 2496 O O . CYS A 1 320 ? -27.136 11.253 -4.074 1.00 96.19 320 CYS A O 1
ATOM 2498 N N . THR A 1 321 ? -26.977 9.185 -4.901 1.00 95.88 321 THR A N 1
ATOM 2499 C CA . THR A 1 321 ? -26.011 9.547 -5.958 1.00 95.88 321 THR A CA 1
ATOM 2500 C C . THR A 1 321 ? -26.633 10.488 -7.002 1.00 95.88 321 THR A C 1
ATOM 2502 O O . THR A 1 321 ? -25.936 11.324 -7.572 1.00 95.88 321 THR A O 1
ATOM 2505 N N . ALA A 1 322 ? -27.946 10.391 -7.240 1.00 95.06 322 ALA A N 1
ATOM 2506 C CA . ALA A 1 322 ? -28.695 11.266 -8.145 1.00 95.06 322 ALA A CA 1
ATOM 2507 C C . ALA A 1 322 ? -29.064 12.639 -7.555 1.00 95.06 322 ALA A C 1
ATOM 2509 O O . ALA A 1 322 ? -29.664 13.455 -8.261 1.00 95.06 322 ALA A O 1
ATOM 2510 N N . TYR A 1 323 ? -28.711 12.906 -6.295 1.00 95.38 323 TYR A N 1
ATOM 2511 C CA . TYR A 1 323 ? -28.985 14.181 -5.642 1.00 95.38 323 TYR A CA 1
ATOM 2512 C C . TYR A 1 323 ? -28.203 15.342 -6.276 1.00 95.38 323 TYR A C 1
ATOM 2514 O O . TYR A 1 323 ? -27.132 15.142 -6.844 1.00 95.38 323 TYR A O 1
ATOM 2522 N N . SER A 1 324 ? -28.754 16.558 -6.216 1.00 89.75 324 SER A N 1
ATOM 2523 C CA . SER A 1 324 ? -28.175 17.742 -6.870 1.00 89.75 324 SER A CA 1
ATOM 2524 C C . SER A 1 324 ? -27.040 18.407 -6.091 1.00 89.75 324 SER A C 1
ATOM 2526 O O . SER A 1 324 ? -26.259 19.138 -6.691 1.00 89.75 324 SER A O 1
ATOM 2528 N N . ASP A 1 325 ? -26.967 18.192 -4.775 1.00 89.25 325 ASP A N 1
ATOM 2529 C CA . ASP A 1 325 ? -25.875 18.695 -3.937 1.00 89.25 325 ASP A CA 1
ATOM 2530 C C . ASP A 1 325 ? -24.663 17.758 -4.035 1.00 89.25 325 ASP A C 1
ATOM 2532 O O . ASP A 1 325 ? -24.700 16.606 -3.583 1.00 89.25 325 ASP A O 1
ATOM 2536 N N . LEU A 1 326 ? -23.591 18.265 -4.643 1.00 87.75 326 LEU A N 1
ATOM 2537 C CA . LEU A 1 326 ? -22.372 17.508 -4.906 1.00 87.75 326 LEU A CA 1
ATOM 2538 C C . LEU A 1 326 ? -21.556 17.219 -3.636 1.00 87.75 326 LEU A C 1
ATOM 2540 O O . LEU A 1 326 ? -20.717 16.324 -3.682 1.00 87.75 326 LEU A O 1
ATOM 2544 N N . ASP A 1 327 ? -21.843 17.865 -2.499 1.00 87.94 327 ASP A N 1
ATOM 2545 C CA . ASP A 1 327 ? -21.206 17.548 -1.211 1.00 87.94 327 ASP A CA 1
ATOM 2546 C C . ASP A 1 327 ? -21.753 16.247 -0.590 1.00 87.94 327 ASP A C 1
ATOM 2548 O O . ASP A 1 327 ? -21.118 15.635 0.272 1.00 87.94 327 ASP A O 1
ATOM 2552 N N . ILE A 1 328 ? -22.940 15.800 -1.018 1.00 92.00 328 ILE A N 1
ATOM 2553 C CA . ILE A 1 328 ? -23.615 14.599 -0.491 1.00 92.00 328 ILE A CA 1
ATOM 2554 C C . ILE A 1 328 ? -23.317 13.369 -1.351 1.00 92.00 328 ILE A C 1
ATOM 2556 O O . ILE A 1 328 ? -23.095 12.277 -0.825 1.00 92.00 328 ILE A O 1
ATOM 2560 N N . VAL A 1 329 ? -23.260 13.541 -2.674 1.00 93.25 329 VAL A N 1
ATOM 2561 C CA . VAL A 1 329 ? -22.965 12.477 -3.647 1.00 93.25 329 VAL A CA 1
ATOM 2562 C C . VAL A 1 329 ? -21.728 11.615 -3.286 1.00 93.25 329 VAL A C 1
ATOM 2564 O O . VAL A 1 329 ? -21.863 10.384 -3.334 1.00 93.25 329 VAL A O 1
ATOM 2567 N N . PRO A 1 330 ? -20.556 12.158 -2.874 1.00 93.38 330 PRO A N 1
ATOM 2568 C CA . PRO A 1 330 ? -19.360 11.352 -2.612 1.00 93.38 330 PRO A CA 1
ATOM 2569 C C . PRO A 1 330 ? -19.481 10.376 -1.437 1.00 93.38 330 PRO A C 1
ATOM 2571 O O . PRO A 1 330 ? -18.754 9.384 -1.415 1.00 93.38 330 PRO A O 1
ATOM 2574 N N . ILE A 1 331 ? -20.446 10.568 -0.527 1.00 95.56 331 ILE A N 1
ATOM 2575 C CA . ILE A 1 331 ? -20.766 9.608 0.549 1.00 95.56 331 ILE A CA 1
ATOM 2576 C C . ILE A 1 331 ? -21.114 8.224 -0.037 1.00 95.56 331 ILE A C 1
ATOM 2578 O O . ILE A 1 331 ? -20.892 7.197 0.596 1.00 95.56 331 ILE A O 1
ATOM 2582 N N . THR A 1 332 ? -21.617 8.176 -1.276 1.00 95.81 332 THR A N 1
ATOM 2583 C CA . THR A 1 332 ? -22.012 6.929 -1.953 1.00 95.81 332 THR A CA 1
ATOM 2584 C C . THR A 1 332 ? -20.881 6.229 -2.721 1.00 95.81 332 THR A C 1
ATOM 2586 O O . THR A 1 332 ? -21.027 5.063 -3.088 1.00 95.81 332 THR A O 1
ATOM 2589 N N . PHE A 1 333 ? -19.750 6.893 -2.991 1.00 94.00 333 PHE A N 1
ATOM 2590 C CA . PHE A 1 333 ? -18.743 6.378 -3.934 1.00 94.00 333 PHE A CA 1
ATOM 2591 C C . PHE A 1 333 ? -17.987 5.148 -3.424 1.00 94.00 333 PHE A C 1
ATOM 2593 O O . PHE A 1 333 ? -17.760 4.206 -4.186 1.00 94.00 333 PHE A O 1
ATOM 2600 N N . GLN A 1 334 ? -17.632 5.121 -2.137 1.00 92.94 334 GLN A N 1
ATOM 2601 C CA . GLN A 1 334 ? -16.895 3.999 -1.550 1.00 92.94 334 GLN A CA 1
ATOM 2602 C C . GLN A 1 334 ? -17.720 2.698 -1.594 1.00 92.94 334 GLN A C 1
ATOM 2604 O O . GLN A 1 334 ? -17.176 1.638 -1.921 1.00 92.94 334 GLN A O 1
ATOM 2609 N N . PHE A 1 335 ? -19.042 2.787 -1.409 1.00 95.62 335 PHE A N 1
ATOM 2610 C CA . PHE A 1 335 ? -19.971 1.690 -1.675 1.00 95.62 335 PHE A CA 1
ATOM 2611 C C . PHE A 1 335 ? -19.927 1.224 -3.139 1.00 95.62 335 PHE A C 1
ATOM 2613 O O . PHE A 1 335 ? -19.738 0.029 -3.381 1.00 95.62 335 PHE A O 1
ATOM 2620 N N . TRP A 1 336 ? -20.075 2.134 -4.112 1.00 95.81 336 TRP A N 1
ATOM 2621 C CA . TRP A 1 336 ? -20.121 1.768 -5.535 1.00 95.81 336 TRP A CA 1
ATOM 2622 C C . TRP A 1 336 ? -18.834 1.086 -6.010 1.00 95.81 336 TRP A C 1
ATOM 2624 O O . TRP A 1 336 ? -18.921 0.073 -6.709 1.00 95.81 336 TRP A O 1
ATOM 2634 N N . SER A 1 337 ? -17.663 1.563 -5.577 1.00 93.00 337 SER A N 1
ATOM 2635 C CA . SER A 1 337 ? -16.382 0.926 -5.911 1.00 93.00 337 SER A CA 1
ATOM 2636 C C . SER A 1 337 ? -16.223 -0.439 -5.234 1.00 93.00 337 SER A C 1
ATOM 2638 O O . SER A 1 337 ? -15.944 -1.445 -5.891 1.00 93.00 337 SER A O 1
ATOM 2640 N N . ARG A 1 338 ? -16.499 -0.539 -3.924 1.00 91.06 338 ARG A N 1
ATOM 2641 C CA . ARG A 1 338 ? -16.423 -1.819 -3.195 1.00 91.06 338 ARG A CA 1
ATOM 2642 C C . ARG A 1 338 ? -17.402 -2.860 -3.741 1.00 91.06 338 ARG A C 1
ATOM 2644 O O . ARG A 1 338 ? -17.083 -4.050 -3.744 1.00 91.06 338 ARG A O 1
ATOM 2651 N N . LEU A 1 339 ? -18.591 -2.449 -4.185 1.00 93.19 339 LEU A N 1
ATOM 2652 C CA . LEU A 1 339 ? -19.568 -3.340 -4.810 1.00 93.19 339 LEU A CA 1
ATOM 2653 C C . LEU A 1 339 ? -19.102 -3.785 -6.208 1.00 93.19 339 LEU A C 1
ATOM 2655 O O . LEU A 1 339 ? -19.208 -4.974 -6.520 1.00 93.19 339 LEU A O 1
ATOM 2659 N N . ALA A 1 340 ? -18.503 -2.889 -7.002 1.00 91.31 340 ALA A N 1
ATOM 2660 C CA . ALA A 1 340 ? -17.976 -3.207 -8.329 1.00 91.31 340 ALA A CA 1
ATOM 2661 C C . ALA A 1 340 ? -16.858 -4.255 -8.248 1.00 91.31 340 ALA A C 1
ATOM 2663 O O . ALA A 1 340 ? -16.932 -5.285 -8.915 1.00 91.31 340 ALA A O 1
ATOM 2664 N N . GLN A 1 341 ? -15.909 -4.084 -7.323 1.00 87.94 341 GLN A N 1
ATOM 2665 C CA . GLN A 1 341 ? -14.814 -5.034 -7.073 1.00 87.94 341 GLN A CA 1
ATOM 2666 C C . GLN A 1 341 ? -15.286 -6.457 -6.703 1.00 87.94 341 GLN A C 1
ATOM 2668 O O . GLN A 1 341 ? -14.567 -7.433 -6.938 1.00 87.94 341 GLN A O 1
ATOM 2673 N N . VAL A 1 342 ? -16.486 -6.594 -6.122 1.00 84.56 342 VAL A N 1
ATOM 2674 C CA . VAL A 1 342 ? -17.100 -7.890 -5.774 1.00 84.56 342 VAL A CA 1
ATOM 2675 C C . VAL A 1 342 ? -17.942 -8.457 -6.927 1.00 84.56 342 VAL A C 1
ATOM 2677 O O . VAL A 1 342 ? -18.027 -9.679 -7.081 1.00 84.56 342 VAL A O 1
ATOM 2680 N N . ILE A 1 343 ? -18.575 -7.604 -7.738 1.00 86.69 343 ILE A N 1
ATOM 2681 C CA . ILE A 1 343 ? -19.438 -8.019 -8.854 1.00 86.69 343 ILE A CA 1
ATOM 2682 C C . ILE A 1 343 ? -18.638 -8.308 -10.130 1.00 86.69 343 ILE A C 1
ATOM 2684 O O . ILE A 1 343 ? -18.849 -9.365 -10.720 1.00 86.69 343 ILE A O 1
ATOM 2688 N N . GLY A 1 344 ? -17.711 -7.432 -10.531 1.00 66.00 344 GLY A N 1
ATOM 2689 C CA . GLY A 1 344 ? -16.964 -7.511 -11.798 1.00 66.00 344 GLY A CA 1
ATOM 2690 C C . GLY A 1 344 ? -16.071 -8.750 -11.946 1.00 66.00 344 GLY A C 1
ATOM 2691 O O . GLY A 1 344 ? -15.670 -9.114 -13.045 1.00 66.00 344 GLY A O 1
ATOM 2692 N N . LYS A 1 345 ? -15.814 -9.477 -10.849 1.00 59.28 345 LYS A N 1
ATOM 2693 C CA . LYS A 1 345 ? -15.137 -10.788 -10.869 1.00 59.28 345 LYS A CA 1
ATOM 2694 C C . LYS A 1 345 ? -16.050 -11.957 -11.283 1.00 59.28 345 LYS A C 1
ATOM 2696 O O . LYS A 1 345 ? -15.580 -13.091 -11.368 1.00 59.28 345 LYS A O 1
ATOM 2701 N N . LYS A 1 346 ? -17.355 -11.738 -11.490 1.00 65.19 346 LYS A N 1
ATOM 2702 C CA . LYS A 1 346 ? -18.325 -12.786 -11.854 1.00 65.19 346 LYS A CA 1
ATOM 2703 C C . LYS A 1 346 ? -18.499 -12.895 -13.368 1.00 65.19 346 LYS A C 1
ATOM 2705 O O . LYS A 1 346 ? -18.600 -11.898 -14.064 1.00 65.19 346 LYS A O 1
ATOM 2710 N N . SER A 1 347 ? -18.693 -14.119 -13.856 1.00 61.84 347 SER A N 1
ATOM 2711 C CA . SER A 1 347 ? -18.987 -14.413 -15.270 1.00 61.84 347 SER A CA 1
ATOM 2712 C C . SER A 1 347 ? -20.361 -13.938 -15.766 1.00 61.84 347 SER A C 1
ATOM 2714 O O . SER A 1 347 ? -20.654 -14.052 -16.953 1.00 61.84 347 SER A O 1
ATOM 2716 N N . SER A 1 348 ? -21.235 -13.465 -14.873 1.00 77.00 348 SER A N 1
ATOM 2717 C CA . SER A 1 348 ? -22.508 -12.831 -15.229 1.00 77.00 348 SER A CA 1
ATOM 2718 C C . SER A 1 348 ? -22.964 -11.891 -14.115 1.00 77.00 348 SER A C 1
ATOM 2720 O O . SER A 1 348 ? -22.959 -12.251 -12.933 1.00 77.00 348 SER A O 1
ATOM 2722 N N . VAL A 1 349 ? -23.368 -10.681 -14.498 1.00 84.50 349 VAL A N 1
ATOM 2723 C CA . VAL A 1 349 ? -23.876 -9.659 -13.577 1.00 84.50 349 VAL A CA 1
ATOM 2724 C C . VAL A 1 349 ? -25.403 -9.773 -13.468 1.00 84.50 349 VAL A C 1
ATOM 2726 O O . VAL A 1 349 ? -26.085 -9.796 -14.494 1.00 84.50 349 VAL A O 1
ATOM 2729 N N . PRO A 1 350 ? -25.978 -9.839 -12.250 1.00 87.81 350 PRO A N 1
ATOM 2730 C CA . PRO A 1 350 ? -27.427 -9.816 -12.063 1.00 87.81 350 PRO A CA 1
ATOM 2731 C C . PRO A 1 350 ? -28.080 -8.571 -12.700 1.00 87.81 350 PRO A C 1
ATOM 2733 O O . PRO A 1 350 ? -27.576 -7.464 -12.489 1.00 87.81 350 PRO A O 1
ATOM 2736 N N . PRO A 1 351 ? -29.224 -8.701 -13.407 1.00 90.12 351 PRO A N 1
ATOM 2737 C CA . PRO A 1 351 ? -29.840 -7.589 -14.143 1.00 90.12 351 PRO A CA 1
ATOM 2738 C C . PRO A 1 351 ? -30.126 -6.340 -13.302 1.00 90.12 351 PRO A C 1
ATOM 2740 O O . PRO A 1 351 ? -29.973 -5.227 -13.797 1.00 90.12 351 PRO A O 1
ATOM 2743 N N . LEU A 1 352 ? -30.484 -6.521 -12.025 1.00 92.06 352 LEU A N 1
ATOM 2744 C CA . LEU A 1 352 ? -30.717 -5.430 -11.075 1.00 92.06 352 LEU A CA 1
ATOM 2745 C C . LEU A 1 352 ? -29.461 -4.565 -10.872 1.00 92.06 352 LEU A C 1
ATOM 2747 O O . LEU A 1 352 ? -29.530 -3.345 -10.974 1.00 92.06 352 LEU A O 1
ATOM 2751 N N . PHE A 1 353 ? -28.289 -5.179 -10.675 1.00 93.12 353 PHE A N 1
ATOM 2752 C CA . PHE A 1 353 ? -27.039 -4.426 -10.550 1.00 93.12 353 PHE A CA 1
ATOM 2753 C C . PHE A 1 353 ? -26.646 -3.761 -11.873 1.00 93.12 353 PHE A C 1
ATOM 2755 O O . PHE A 1 353 ? -26.281 -2.590 -11.871 1.00 93.12 353 PHE A O 1
ATOM 2762 N N . ALA A 1 354 ? -26.796 -4.447 -13.011 1.00 91.81 354 ALA A N 1
ATOM 2763 C CA . ALA A 1 354 ? -26.532 -3.838 -14.318 1.00 91.81 354 ALA A CA 1
ATOM 2764 C C . ALA A 1 354 ? -27.443 -2.618 -14.595 1.00 91.81 354 ALA A C 1
ATOM 2766 O O . ALA A 1 354 ? -27.011 -1.627 -15.183 1.00 91.81 354 ALA A O 1
ATOM 2767 N N . GLN A 1 355 ? -28.698 -2.647 -14.136 1.00 92.81 355 GLN A N 1
ATOM 2768 C CA . GLN A 1 355 ? -29.596 -1.494 -14.200 1.00 92.81 355 GLN A CA 1
ATOM 2769 C C . GLN A 1 355 ? -29.148 -0.365 -13.257 1.00 92.81 355 GLN A C 1
ATOM 2771 O O . GLN A 1 355 ? -29.103 0.789 -13.687 1.00 92.81 355 GLN A O 1
ATOM 2776 N N . ALA A 1 356 ? -28.778 -0.685 -12.012 1.00 94.81 356 ALA A N 1
ATOM 2777 C CA . ALA A 1 356 ? -28.293 0.290 -11.036 1.00 94.81 356 ALA A CA 1
ATOM 2778 C C . ALA A 1 356 ? -27.039 1.028 -11.537 1.00 94.81 356 ALA A C 1
ATOM 2780 O O . ALA A 1 356 ? -27.056 2.254 -11.639 1.00 94.81 356 ALA A O 1
ATOM 2781 N N . TYR A 1 357 ? -25.998 0.301 -11.961 1.00 95.44 357 TYR A N 1
ATOM 2782 C CA . TYR A 1 357 ? -24.767 0.906 -12.485 1.00 95.44 357 TYR A CA 1
ATOM 2783 C C . TYR A 1 357 ? -25.004 1.721 -13.763 1.00 95.44 357 TYR A C 1
ATOM 2785 O O . TYR A 1 357 ? -24.382 2.764 -13.937 1.00 95.44 357 TYR A O 1
ATOM 2793 N N . ARG A 1 358 ? -25.947 1.331 -14.636 1.00 94.88 358 ARG A N 1
ATOM 2794 C CA . ARG A 1 358 ? -26.300 2.140 -15.819 1.00 94.88 358 ARG A CA 1
ATOM 2795 C C . ARG A 1 358 ? -26.973 3.458 -15.429 1.00 94.88 358 ARG A C 1
ATOM 2797 O O . ARG A 1 358 ? -26.728 4.483 -16.069 1.00 94.88 358 ARG A O 1
ATOM 2804 N N . SER A 1 359 ? -27.792 3.445 -14.376 1.00 95.12 359 SER A N 1
ATOM 2805 C CA . SER A 1 359 ? -28.395 4.656 -13.811 1.00 95.12 359 SER A CA 1
ATOM 2806 C C . SER A 1 359 ? -27.321 5.563 -13.204 1.00 95.12 359 SER A C 1
ATOM 2808 O O . SER A 1 359 ? -27.237 6.733 -13.572 1.00 95.12 359 SER A O 1
ATOM 2810 N N . VAL A 1 360 ? -26.443 5.004 -12.362 1.00 95.81 360 VAL A N 1
ATOM 2811 C CA . VAL A 1 360 ? -25.313 5.713 -11.737 1.00 95.81 360 VAL A CA 1
ATOM 2812 C C . VAL A 1 360 ? -24.395 6.329 -12.791 1.00 95.81 360 VAL A C 1
ATOM 2814 O O . VAL A 1 360 ? -24.163 7.530 -12.745 1.00 95.81 360 VAL A O 1
ATOM 2817 N N . MET A 1 361 ? -23.951 5.570 -13.797 1.00 96.12 361 MET A N 1
ATOM 2818 C CA . MET A 1 361 ? -23.131 6.087 -14.900 1.00 96.12 361 MET A CA 1
ATOM 2819 C C . MET A 1 361 ? -23.783 7.305 -15.574 1.00 96.12 361 MET A C 1
ATOM 2821 O O . MET A 1 361 ? -23.140 8.335 -15.758 1.00 96.12 361 MET A O 1
ATOM 2825 N N . THR A 1 362 ? -25.077 7.213 -15.897 1.00 95.50 362 THR A N 1
ATOM 2826 C CA . THR A 1 362 ? -25.826 8.307 -16.542 1.00 95.50 362 THR A CA 1
ATOM 2827 C C . THR A 1 362 ? -25.906 9.553 -15.653 1.00 95.50 362 THR A C 1
ATOM 2829 O O . THR A 1 362 ? -25.743 10.674 -16.133 1.00 95.50 362 THR A O 1
ATOM 2832 N N . VAL A 1 363 ? -26.125 9.360 -14.351 1.00 95.50 363 VAL A N 1
ATOM 2833 C CA . VAL A 1 363 ? -26.160 10.419 -13.334 1.00 95.50 363 VAL A CA 1
ATOM 2834 C C . VAL A 1 363 ? -24.793 11.089 -13.174 1.00 95.50 363 VAL A C 1
ATOM 2836 O O . VAL A 1 363 ? -24.707 12.312 -13.222 1.00 95.50 363 VAL A O 1
ATOM 2839 N N . ILE A 1 364 ? -23.716 10.312 -13.059 1.00 95.81 364 ILE A N 1
ATOM 2840 C CA . ILE A 1 364 ? -22.354 10.831 -12.889 1.00 95.81 364 ILE A CA 1
ATOM 2841 C C . ILE A 1 364 ? -21.900 11.615 -14.132 1.00 95.81 364 ILE A C 1
ATOM 2843 O O . ILE A 1 364 ? -21.303 12.680 -13.998 1.00 95.81 364 ILE A O 1
ATOM 2847 N N . ILE A 1 365 ? -22.256 11.172 -15.346 1.00 95.25 365 ILE A N 1
ATOM 2848 C CA . ILE A 1 365 ? -22.011 11.941 -16.583 1.00 95.25 365 ILE A CA 1
ATOM 2849 C C . ILE A 1 365 ? -22.748 13.291 -16.567 1.00 95.25 365 ILE A C 1
ATOM 2851 O O . ILE A 1 365 ? -22.224 14.278 -17.085 1.00 95.25 365 ILE A O 1
ATOM 2855 N N . LYS A 1 366 ? -23.933 13.369 -15.949 1.00 93.38 366 LYS A N 1
ATOM 2856 C CA . LYS A 1 366 ? -24.657 14.633 -15.768 1.00 93.38 366 LYS A CA 1
ATOM 2857 C C . LYS A 1 366 ? -23.984 15.531 -14.721 1.00 93.38 366 LYS A C 1
ATOM 2859 O O . LYS A 1 366 ? -23.794 16.711 -14.990 1.00 93.38 366 LYS A O 1
ATOM 2864 N N . HIS A 1 367 ? -23.569 14.986 -13.577 1.00 93.50 367 HIS A N 1
ATOM 2865 C CA . HIS A 1 367 ? -22.854 15.730 -12.523 1.00 93.50 367 HIS A CA 1
ATOM 2866 C C . HIS A 1 367 ? -21.459 16.215 -12.950 1.00 93.50 367 HIS A C 1
ATOM 2868 O O . HIS A 1 367 ? -20.933 17.174 -12.393 1.00 93.50 367 HIS A O 1
ATOM 2874 N N . LEU A 1 368 ? -20.870 15.602 -13.980 1.00 93.62 368 LEU A N 1
ATOM 2875 C CA . LEU A 1 368 ? -19.641 16.073 -14.620 1.00 93.62 368 LEU A CA 1
ATOM 2876 C C . LEU A 1 368 ? -19.810 17.370 -15.435 1.00 93.62 368 LEU A C 1
ATOM 2878 O O . LEU A 1 368 ? -18.790 17.908 -15.876 1.00 93.62 368 LEU A O 1
ATOM 2882 N N . GLN A 1 369 ? -21.033 17.859 -15.673 1.00 92.19 369 GLN A N 1
ATOM 2883 C CA . GLN A 1 369 ? -21.286 19.103 -16.411 1.00 92.19 369 GLN A CA 1
ATOM 2884 C C . GLN A 1 369 ? -20.799 20.322 -15.627 1.00 92.19 369 GLN A C 1
ATOM 2886 O O . GLN A 1 369 ? -21.144 20.508 -14.464 1.00 92.19 369 GLN A O 1
ATOM 2891 N N . PHE A 1 370 ? -20.015 21.179 -16.286 1.00 89.38 370 PHE A N 1
ATOM 2892 C CA . PHE A 1 370 ? -19.728 22.512 -15.758 1.00 89.38 370 PHE A CA 1
ATOM 2893 C C . PHE A 1 370 ? -21.035 23.296 -15.550 1.00 89.38 370 PHE A C 1
ATOM 2895 O O . PHE A 1 370 ? -21.979 23.112 -16.327 1.00 89.38 370 PHE A O 1
ATOM 2902 N N . PRO A 1 371 ? -21.091 24.197 -14.553 1.00 86.62 371 PRO A N 1
ATOM 2903 C CA . PRO A 1 371 ? -22.231 25.086 -14.402 1.00 86.62 371 PRO A CA 1
ATOM 2904 C C . PRO A 1 371 ? -22.410 25.989 -15.639 1.00 86.62 371 PRO A C 1
ATOM 2906 O O . PRO A 1 371 ? -21.460 26.207 -16.404 1.00 86.62 371 PRO A O 1
ATOM 2909 N N . PRO A 1 372 ? -23.629 26.515 -15.850 1.00 85.12 372 PRO A N 1
ATOM 2910 C CA . PRO A 1 372 ? -23.908 27.517 -16.874 1.00 85.12 372 PRO A CA 1
ATOM 2911 C C . PRO A 1 372 ? -22.986 28.741 -16.784 1.00 85.12 372 PRO A C 1
ATOM 2913 O O . PRO A 1 372 ? -22.589 29.154 -15.694 1.00 85.12 372 PRO A O 1
ATOM 2916 N N . ASP A 1 373 ? -22.665 29.347 -17.930 1.00 81.19 373 ASP A N 1
ATOM 2917 C CA . ASP A 1 373 ? -21.704 30.460 -18.020 1.00 81.19 373 ASP A CA 1
ATOM 2918 C C . ASP A 1 373 ? -22.176 31.749 -17.294 1.00 81.19 373 ASP A C 1
ATOM 2920 O O . ASP A 1 373 ? -21.375 32.649 -17.039 1.00 81.19 373 ASP A O 1
ATOM 2924 N N . ASP A 1 374 ? -23.460 31.841 -16.928 1.00 76.94 374 ASP A N 1
ATOM 2925 C CA . ASP A 1 374 ? -24.055 32.890 -16.087 1.00 76.94 374 ASP A CA 1
ATOM 2926 C C . ASP A 1 374 ? -23.914 32.645 -14.568 1.00 76.94 374 ASP A C 1
ATOM 2928 O O . ASP A 1 374 ? -24.179 33.554 -13.779 1.00 76.94 374 ASP A O 1
ATOM 2932 N N . MET A 1 375 ? -23.425 31.470 -14.152 1.00 78.94 375 MET A N 1
ATOM 2933 C CA . MET A 1 375 ? -23.061 31.139 -12.766 1.00 78.94 375 MET A CA 1
ATOM 2934 C C . MET A 1 375 ? -21.597 30.655 -12.672 1.00 78.94 375 MET A C 1
ATOM 2936 O O . MET A 1 375 ? -21.344 29.475 -12.415 1.00 78.94 375 MET A O 1
ATOM 2940 N N . PRO A 1 376 ? -20.606 31.542 -12.893 1.00 76.50 376 PRO A N 1
ATOM 2941 C CA . PRO A 1 376 ? -19.196 31.176 -12.811 1.00 76.50 376 PRO A CA 1
ATOM 2942 C C . PRO A 1 376 ? -18.786 30.831 -11.372 1.00 76.50 376 PRO A C 1
ATOM 2944 O O . PRO A 1 376 ? -19.051 31.593 -10.442 1.00 76.50 376 PRO A O 1
ATOM 2947 N N . LEU A 1 377 ? -18.079 29.710 -11.213 1.00 81.56 377 LEU A N 1
ATOM 2948 C CA . LEU A 1 377 ? -17.473 29.297 -9.945 1.00 81.56 377 LEU A CA 1
ATOM 2949 C C . LEU A 1 377 ? -16.385 30.286 -9.503 1.00 81.56 377 LEU A C 1
ATOM 2951 O O . LEU A 1 377 ? -15.625 30.803 -10.330 1.00 81.56 377 LEU A O 1
ATOM 2955 N N . SER A 1 378 ? -16.257 30.501 -8.195 1.00 85.12 378 SER A N 1
ATOM 2956 C CA . SER A 1 378 ? -15.084 31.159 -7.616 1.00 85.12 378 SER A CA 1
ATOM 2957 C C . SER A 1 378 ? -13.825 30.292 -7.758 1.00 85.12 378 SER A C 1
ATOM 2959 O O . SER A 1 378 ? -13.883 29.119 -8.127 1.00 85.12 378 SER A O 1
ATOM 2961 N N . GLY A 1 379 ? -12.653 30.867 -7.463 1.00 80.00 379 GLY A N 1
ATOM 2962 C CA . GLY A 1 379 ? -11.371 30.168 -7.623 1.00 80.00 379 GLY A CA 1
ATOM 2963 C C . GLY A 1 379 ? -11.267 28.864 -6.822 1.00 80.00 379 GLY A C 1
ATOM 2964 O O . GLY A 1 379 ? -10.759 27.883 -7.356 1.00 80.00 379 GLY A O 1
ATOM 2965 N N . GLN A 1 380 ? -11.792 28.848 -5.590 1.00 78.88 380 GLN A N 1
ATOM 2966 C CA . GLN A 1 380 ? -11.800 27.661 -4.729 1.00 78.88 380 GLN A CA 1
ATOM 2967 C C . GLN A 1 380 ? -12.812 26.623 -5.231 1.00 78.88 380 GLN A C 1
ATOM 2969 O O . GLN A 1 380 ? -12.438 25.488 -5.498 1.00 78.88 380 GLN A O 1
ATOM 2974 N N . GLU A 1 381 ? -14.060 27.032 -5.483 1.00 81.75 381 GLU A N 1
ATOM 2975 C CA . GLU A 1 381 ? -15.115 26.135 -5.981 1.00 81.75 381 GLU A CA 1
ATOM 2976 C C . GLU A 1 381 ? -14.739 25.491 -7.330 1.00 81.75 381 GLU A C 1
ATOM 2978 O O . GLU A 1 381 ? -15.091 24.345 -7.599 1.00 81.75 381 GLU A O 1
ATOM 2983 N N . ALA A 1 382 ? -13.989 26.196 -8.185 1.00 80.19 382 ALA A N 1
ATOM 2984 C CA . ALA A 1 382 ? -13.472 25.652 -9.440 1.00 80.19 382 ALA A CA 1
ATOM 2985 C C . ALA A 1 382 ? -12.365 24.597 -9.239 1.00 80.19 382 ALA A C 1
ATOM 2987 O O . ALA A 1 382 ? -12.206 23.706 -10.081 1.00 80.19 382 ALA A O 1
ATOM 2988 N N . GLU A 1 383 ? -11.589 24.689 -8.157 1.00 80.19 383 GLU A N 1
ATOM 2989 C CA . GLU A 1 383 ? -10.597 23.684 -7.771 1.00 80.19 383 GLU A CA 1
ATOM 2990 C C . GLU A 1 383 ? -11.260 22.473 -7.107 1.00 80.19 383 GLU A C 1
ATOM 2992 O O . GLU A 1 383 ? -10.998 21.345 -7.528 1.00 80.19 383 GLU A O 1
ATOM 2997 N N . ASP A 1 384 ? -12.195 22.705 -6.185 1.00 81.50 384 ASP A N 1
ATOM 2998 C CA . ASP A 1 384 ? -12.987 21.664 -5.525 1.00 81.50 384 ASP A CA 1
ATOM 2999 C C . ASP A 1 384 ? -13.801 20.865 -6.555 1.00 81.50 384 ASP A C 1
ATOM 3001 O O . ASP A 1 384 ? -13.739 19.634 -6.589 1.00 81.50 384 ASP A O 1
ATOM 3005 N N . PHE A 1 385 ? -14.466 21.550 -7.495 1.00 87.44 385 PHE A N 1
ATOM 3006 C CA . PHE A 1 385 ? -15.154 20.904 -8.612 1.00 87.44 385 PHE A CA 1
ATOM 3007 C C . PHE A 1 385 ? -14.178 20.096 -9.477 1.00 87.44 385 PHE A C 1
ATOM 3009 O O . PHE A 1 385 ? -14.474 18.953 -9.820 1.00 87.44 385 PHE A O 1
ATOM 3016 N N . ARG A 1 386 ? -12.984 20.622 -9.801 1.00 85.12 386 ARG A N 1
ATOM 3017 C CA . ARG A 1 386 ? -11.969 19.868 -10.564 1.00 85.12 386 ARG A CA 1
ATOM 3018 C C . ARG A 1 386 ? -11.554 18.590 -9.831 1.00 85.12 386 ARG A C 1
ATOM 3020 O O . ARG A 1 386 ? -11.502 17.538 -10.469 1.00 85.12 386 ARG A O 1
ATOM 3027 N N . ALA A 1 387 ? -11.285 18.664 -8.528 1.00 83.62 387 ALA A N 1
ATOM 3028 C CA . ALA A 1 387 ? -10.962 17.502 -7.704 1.00 83.62 387 ALA A CA 1
ATOM 3029 C C . ALA A 1 387 ? -12.120 16.488 -7.699 1.00 83.62 387 ALA A C 1
ATOM 3031 O O . ALA A 1 387 ? -11.912 15.302 -7.958 1.00 83.62 387 ALA A O 1
ATOM 3032 N N . PHE A 1 388 ? -13.355 16.960 -7.529 1.00 87.00 388 PHE A N 1
ATOM 3033 C CA . PHE A 1 388 ? -14.555 16.129 -7.540 1.00 87.00 388 PHE A CA 1
ATOM 3034 C C . PHE A 1 388 ? -14.793 15.421 -8.890 1.00 87.00 388 PHE A C 1
ATOM 3036 O O . PHE A 1 388 ? -15.116 14.230 -8.914 1.00 87.00 388 PHE A O 1
ATOM 3043 N N . ARG A 1 389 ? -14.532 16.087 -10.030 1.00 90.88 389 ARG A N 1
ATOM 3044 C CA . ARG A 1 389 ? -14.578 15.453 -11.367 1.00 90.88 389 ARG A CA 1
ATOM 3045 C C . ARG A 1 389 ? -13.611 14.272 -11.494 1.00 90.88 389 ARG A C 1
ATOM 3047 O O . ARG A 1 389 ? -13.930 13.317 -12.201 1.00 90.88 389 ARG A O 1
ATOM 3054 N N . HIS A 1 390 ? -12.452 14.302 -10.828 1.00 87.00 390 HIS A N 1
ATOM 3055 C CA . HIS A 1 390 ? -11.530 13.162 -10.826 1.00 87.00 390 HIS A CA 1
ATOM 3056 C C . HIS A 1 390 ? -12.117 11.954 -10.089 1.00 87.00 390 HIS A C 1
ATOM 3058 O O . HIS A 1 390 ? -12.111 10.863 -10.656 1.00 87.00 390 HIS A O 1
ATOM 3064 N N . VAL A 1 391 ? -12.704 12.158 -8.904 1.00 87.94 391 VAL A N 1
ATOM 3065 C CA . VAL A 1 391 ? -13.337 11.079 -8.121 1.00 87.94 391 VAL A CA 1
ATOM 3066 C C . VAL A 1 391 ? -14.540 10.482 -8.865 1.00 87.94 391 VAL A C 1
ATOM 3068 O O . VAL A 1 391 ? -14.653 9.265 -8.989 1.00 87.94 391 VAL A O 1
ATOM 3071 N N . MET A 1 392 ? -15.384 11.323 -9.473 1.00 91.88 392 MET A N 1
ATOM 3072 C CA . MET A 1 392 ? -16.451 10.865 -10.376 1.00 91.88 392 MET A CA 1
ATOM 3073 C C . MET A 1 392 ? -15.914 10.062 -11.571 1.00 91.88 392 MET A C 1
ATOM 3075 O O . MET A 1 392 ? -16.527 9.083 -11.998 1.00 91.88 392 MET A O 1
ATOM 3079 N N . GLY A 1 393 ? -14.749 10.444 -12.101 1.00 91.50 393 GLY A N 1
ATOM 3080 C CA . GLY A 1 393 ? -14.047 9.707 -13.149 1.00 91.50 393 GLY A CA 1
ATOM 3081 C C . GLY A 1 393 ? -13.579 8.311 -12.722 1.00 91.50 393 GLY A C 1
ATOM 3082 O O . GLY A 1 393 ? -13.473 7.437 -13.583 1.00 91.50 393 GLY A O 1
ATOM 3083 N N . ASP A 1 394 ? -13.336 8.077 -11.430 1.00 91.44 394 ASP A N 1
ATOM 3084 C CA . ASP A 1 394 ? -13.049 6.748 -10.877 1.00 91.44 394 ASP A CA 1
ATOM 3085 C C . ASP A 1 394 ? -14.333 5.919 -10.723 1.00 91.44 394 ASP A C 1
ATOM 3087 O O . ASP A 1 394 ? -14.378 4.792 -11.215 1.00 91.44 394 ASP A O 1
ATOM 3091 N N . THR A 1 395 ? -15.424 6.506 -10.214 1.00 93.62 395 THR A N 1
ATOM 3092 C CA . THR A 1 395 ? -16.745 5.842 -10.158 1.00 93.62 395 THR A CA 1
ATOM 3093 C C . THR A 1 395 ? -17.249 5.405 -11.542 1.00 93.62 395 THR A C 1
ATOM 3095 O O . THR A 1 395 ? -17.915 4.378 -11.675 1.00 93.62 395 THR A O 1
ATOM 3098 N N . LEU A 1 396 ? -16.903 6.130 -12.613 1.00 95.50 396 LEU A N 1
ATOM 3099 C CA . LEU A 1 396 ? -17.193 5.699 -13.988 1.00 95.50 396 LEU A CA 1
ATOM 3100 C C . LEU A 1 396 ? -16.378 4.472 -14.434 1.00 95.50 396 LEU A C 1
ATOM 3102 O O . LEU A 1 396 ? -16.871 3.689 -15.244 1.00 95.50 396 LEU A O 1
ATOM 3106 N N . LYS A 1 397 ? -15.165 4.262 -13.909 1.00 93.56 397 LYS A N 1
ATOM 3107 C CA . LYS A 1 397 ? -14.385 3.035 -14.160 1.00 93.56 397 LYS A CA 1
ATOM 3108 C C . LYS A 1 397 ? -14.993 1.858 -13.405 1.00 93.56 397 LYS A C 1
ATOM 3110 O O . LYS A 1 397 ? -15.185 0.811 -14.012 1.00 93.56 397 LYS A O 1
ATOM 3115 N N . ASP A 1 398 ? -15.413 2.063 -12.153 1.00 92.88 398 ASP A N 1
ATOM 3116 C CA . ASP A 1 398 ? -16.177 1.062 -11.391 1.00 92.88 398 ASP A CA 1
ATOM 3117 C C . ASP A 1 398 ? -17.468 0.649 -12.137 1.00 92.88 398 ASP A C 1
ATOM 3119 O O . ASP A 1 398 ? -17.869 -0.515 -12.109 1.00 92.88 398 ASP A O 1
ATOM 3123 N N . CYS A 1 399 ? -18.112 1.580 -12.860 1.00 94.06 399 CYS A N 1
ATOM 3124 C CA . CYS A 1 399 ? -19.243 1.259 -13.738 1.00 94.06 399 CYS A CA 1
ATOM 3125 C C . CYS A 1 399 ? -18.833 0.364 -14.920 1.00 94.06 399 CYS A C 1
ATOM 3127 O O . CYS A 1 399 ? -19.536 -0.602 -15.212 1.00 94.06 399 CYS A O 1
ATOM 3129 N N . CYS A 1 400 ? -17.707 0.642 -15.586 1.00 92.69 400 CYS A N 1
ATOM 3130 C CA . CYS A 1 400 ? -17.171 -0.207 -16.658 1.00 92.69 400 CYS A CA 1
ATOM 3131 C C . CYS A 1 400 ? -16.768 -1.610 -16.177 1.00 92.69 400 CYS A C 1
ATOM 3133 O O . CYS A 1 400 ? -16.976 -2.570 -16.913 1.00 92.69 400 CYS A O 1
ATOM 3135 N N . ASP A 1 401 ? -16.258 -1.755 -14.951 1.00 89.94 401 ASP A N 1
ATOM 3136 C CA . ASP A 1 401 ? -15.914 -3.063 -14.369 1.00 89.94 401 ASP A CA 1
ATOM 3137 C C . ASP A 1 401 ? -17.150 -3.966 -14.161 1.00 89.94 401 ASP A C 1
ATOM 3139 O O . ASP A 1 401 ? -17.024 -5.188 -14.068 1.00 89.94 401 ASP A O 1
ATOM 3143 N N . VAL A 1 402 ? -18.357 -3.384 -14.103 1.00 91.94 402 VAL A N 1
ATOM 3144 C CA . VAL A 1 402 ? -19.633 -4.108 -13.943 1.00 91.94 402 VAL A CA 1
ATOM 3145 C C . VAL A 1 402 ? -20.439 -4.202 -15.245 1.00 91.94 402 VAL A C 1
ATOM 3147 O O . VAL A 1 402 ? -21.161 -5.174 -15.453 1.00 91.94 402 VAL A O 1
ATOM 3150 N N . LEU A 1 403 ? -20.359 -3.195 -16.114 1.00 91.88 403 LEU A N 1
ATOM 3151 C CA . LEU A 1 403 ? -21.151 -3.097 -17.348 1.00 91.88 403 LEU A CA 1
ATOM 3152 C C . LEU A 1 403 ? -20.387 -3.473 -18.622 1.00 91.88 403 LEU A C 1
ATOM 3154 O O . LEU A 1 403 ? -20.998 -3.486 -19.691 1.00 91.88 403 LEU A O 1
ATOM 3158 N N . GLU A 1 404 ? -19.092 -3.764 -18.492 1.00 89.88 404 GLU A N 1
ATOM 3159 C CA . GLU A 1 404 ? -18.091 -3.810 -19.562 1.00 89.88 404 GLU A CA 1
ATOM 3160 C C . GLU A 1 404 ? -17.815 -2.421 -20.180 1.00 89.88 404 GLU A C 1
ATOM 3162 O O . GLU A 1 404 ? -18.669 -1.532 -20.224 1.00 89.88 404 GLU A O 1
ATOM 3167 N N . ALA A 1 405 ? -16.586 -2.205 -20.659 1.00 91.06 405 ALA A N 1
ATOM 3168 C CA . ALA A 1 405 ? -16.165 -0.894 -21.154 1.00 91.06 405 ALA A CA 1
ATOM 3169 C C . ALA A 1 405 ? -16.855 -0.500 -22.478 1.00 91.06 405 ALA A C 1
ATOM 3171 O O . ALA A 1 405 ? -17.279 0.646 -22.628 1.00 91.06 405 ALA A O 1
ATOM 3172 N N . GLU A 1 406 ? -17.006 -1.436 -23.424 1.00 91.69 406 GLU A N 1
ATOM 3173 C CA . GLU A 1 406 ? -17.613 -1.174 -24.741 1.00 91.69 406 GLU A CA 1
ATOM 3174 C C . GLU A 1 406 ? -19.065 -0.640 -24.626 1.00 91.69 406 GLU A C 1
ATOM 3176 O O . GLU A 1 406 ? -19.339 0.427 -25.191 1.00 91.69 406 GLU A O 1
ATOM 3181 N N . PRO A 1 407 ? -19.990 -1.260 -23.856 1.00 91.88 407 PRO A N 1
ATOM 3182 C CA . PRO A 1 407 ? -21.335 -0.716 -23.651 1.00 91.88 407 PRO A CA 1
ATOM 3183 C C . PRO A 1 407 ? -21.361 0.685 -23.022 1.00 91.88 407 PRO A C 1
ATOM 3185 O O . PRO A 1 407 ? -22.151 1.530 -23.453 1.00 91.88 407 PRO A O 1
ATOM 3188 N N . CYS A 1 408 ? -20.499 0.959 -22.036 1.00 94.69 408 CYS A N 1
ATOM 3189 C CA . CYS A 1 408 ? -20.397 2.275 -21.393 1.00 94.69 408 CYS A CA 1
ATOM 3190 C C . CYS A 1 408 ? -19.924 3.366 -22.365 1.00 94.69 408 CYS A C 1
ATOM 3192 O O . CYS A 1 408 ? -20.493 4.465 -22.412 1.00 94.69 408 CYS A O 1
ATOM 3194 N N . LEU A 1 409 ? -18.909 3.056 -23.180 1.00 94.88 409 LEU A N 1
ATOM 3195 C CA . LEU A 1 409 ? -18.414 3.954 -24.220 1.00 94.88 409 LEU A CA 1
ATOM 3196 C C . LEU A 1 409 ? -19.481 4.245 -25.279 1.00 94.88 409 LEU A C 1
ATOM 3198 O O . LEU A 1 409 ? -19.689 5.409 -25.618 1.00 94.88 409 LEU A O 1
ATOM 3202 N N . LEU A 1 410 ? -20.169 3.216 -25.787 1.00 95.12 410 LEU A N 1
ATOM 3203 C CA . LEU A 1 410 ? -21.202 3.378 -26.815 1.00 95.12 410 LEU A CA 1
ATOM 3204 C C . LEU A 1 410 ? -22.378 4.218 -26.308 1.00 95.12 410 LEU A C 1
ATOM 3206 O O . LEU A 1 410 ? -22.779 5.159 -26.990 1.00 95.12 410 LEU A O 1
ATOM 3210 N N . ALA A 1 411 ? -22.866 3.960 -25.092 1.00 94.81 411 ALA A N 1
ATOM 3211 C CA . ALA A 1 411 ? -23.919 4.768 -24.478 1.00 94.81 411 ALA A CA 1
ATOM 3212 C C . ALA A 1 411 ? -23.506 6.247 -24.336 1.00 94.81 411 ALA A C 1
ATOM 3214 O O . ALA A 1 411 ? -24.294 7.151 -24.610 1.00 94.81 411 ALA A O 1
ATOM 3215 N N . THR A 1 412 ? -22.250 6.512 -23.969 1.00 95.94 412 THR A N 1
ATOM 3216 C CA . THR A 1 412 ? -21.727 7.883 -23.827 1.00 95.94 412 THR A CA 1
ATOM 3217 C C . THR A 1 412 ? -21.508 8.562 -25.188 1.00 95.94 412 THR A C 1
ATOM 3219 O O . THR A 1 412 ? -21.797 9.748 -25.351 1.00 95.94 412 THR A O 1
ATOM 3222 N N . TYR A 1 413 ? -21.076 7.814 -26.207 1.00 94.88 413 TYR A N 1
ATOM 3223 C CA . TYR A 1 413 ? -21.012 8.274 -27.598 1.00 94.88 413 TYR A CA 1
ATOM 3224 C C . TYR A 1 413 ? -22.405 8.625 -28.157 1.00 94.88 413 TYR A C 1
ATOM 3226 O O . TYR A 1 413 ? -22.559 9.628 -28.862 1.00 94.88 413 TYR A O 1
ATOM 3234 N N . GLU A 1 414 ? -23.436 7.844 -27.820 1.00 94.38 414 GLU A N 1
ATOM 3235 C CA . GLU A 1 414 ? -24.827 8.123 -28.193 1.00 94.38 414 GLU A CA 1
ATOM 3236 C C . GLU A 1 414 ? -25.356 9.410 -27.543 1.00 94.38 414 GLU A C 1
ATOM 3238 O O . GLU A 1 414 ? -26.065 10.166 -28.209 1.00 94.38 414 GLU A O 1
ATOM 3243 N N . MET A 1 415 ? -24.958 9.728 -26.302 1.00 93.69 415 MET A N 1
ATOM 3244 C CA . MET A 1 415 ? -25.286 11.017 -25.668 1.00 93.69 415 MET A CA 1
ATOM 3245 C C . MET A 1 415 ? -24.741 12.201 -26.482 1.00 93.69 415 MET A C 1
ATOM 3247 O O . MET A 1 415 ? -25.497 13.123 -26.797 1.00 93.69 415 MET A O 1
ATOM 3251 N N . ILE A 1 416 ? -23.466 12.155 -26.895 1.00 93.00 416 ILE A N 1
ATOM 3252 C CA . ILE A 1 416 ? -22.849 13.223 -27.706 1.00 93.00 416 ILE A CA 1
ATOM 3253 C C . ILE A 1 416 ? -23.492 13.296 -29.095 1.00 93.00 416 ILE A C 1
ATOM 3255 O O . ILE A 1 416 ? -23.821 14.380 -29.573 1.00 93.00 416 ILE A O 1
ATOM 3259 N N . SER A 1 417 ? -23.719 12.147 -29.733 1.00 91.50 417 SER A N 1
ATOM 3260 C CA . SER A 1 417 ? -24.352 12.069 -31.057 1.00 91.50 417 SER A CA 1
ATOM 3261 C C . SER A 1 417 ? -25.781 12.627 -31.035 1.00 91.50 417 SER A C 1
ATOM 3263 O O . SER A 1 417 ? -26.182 13.364 -31.936 1.00 91.50 417 SER A O 1
ATOM 3265 N N . SER A 1 418 ? -26.537 12.336 -29.970 1.00 90.44 418 SER A N 1
ATOM 3266 C CA . SER A 1 418 ? -27.866 12.901 -29.725 1.00 90.44 418 SER A CA 1
ATOM 3267 C C . SER A 1 418 ? -27.799 14.418 -29.546 1.00 90.44 418 SER A C 1
ATOM 3269 O O . SER A 1 418 ? -28.573 15.131 -30.183 1.00 90.44 418 SER A O 1
ATOM 3271 N N . ALA A 1 419 ? -26.849 14.933 -28.758 1.00 88.75 419 ALA A N 1
ATOM 3272 C CA . ALA A 1 419 ? -26.659 16.371 -28.565 1.00 88.75 419 ALA A CA 1
ATOM 3273 C C . ALA A 1 419 ? -26.316 17.098 -29.881 1.00 88.75 419 ALA A C 1
ATOM 3275 O O . ALA A 1 419 ? -26.995 18.057 -30.244 1.00 88.75 419 ALA A O 1
ATOM 3276 N N . LEU A 1 420 ? -25.346 16.590 -30.651 1.00 87.56 420 LEU A N 1
ATOM 3277 C CA . LEU A 1 420 ? -24.940 17.149 -31.951 1.00 87.56 420 LEU A CA 1
ATOM 3278 C C . LEU A 1 420 ? -26.054 17.119 -33.012 1.00 87.56 420 LEU A C 1
ATOM 3280 O O . LEU A 1 420 ? -26.028 17.921 -33.943 1.00 87.56 420 LEU A O 1
ATOM 3284 N N . SER A 1 421 ? -27.039 16.223 -32.882 1.00 85.12 421 SER A N 1
ATOM 3285 C CA . SER A 1 421 ? -28.197 16.166 -33.786 1.00 85.12 421 SER A CA 1
ATOM 3286 C C . SER A 1 421 ? -29.252 17.258 -33.532 1.00 85.12 421 SER A C 1
ATOM 3288 O O . SER A 1 421 ? -30.146 17.456 -34.359 1.00 85.12 421 SER A O 1
ATOM 3290 N N . ARG A 1 422 ? -29.172 17.972 -32.399 1.00 82.19 422 ARG A N 1
ATOM 3291 C CA . ARG A 1 422 ? -30.083 19.074 -32.044 1.00 82.19 422 ARG A CA 1
ATOM 3292 C C . ARG A 1 422 ? -29.667 20.371 -32.746 1.00 82.19 422 ARG A C 1
ATOM 3294 O O . ARG A 1 422 ? -28.518 20.555 -33.137 1.00 82.19 422 ARG A O 1
ATOM 3301 N N . ASN A 1 423 ? -30.609 21.305 -32.895 1.00 67.19 423 ASN A N 1
ATOM 3302 C CA . ASN A 1 423 ? -30.347 22.585 -33.561 1.00 67.19 423 ASN A CA 1
ATOM 3303 C C . ASN A 1 423 ? -29.199 23.357 -32.882 1.00 67.19 423 ASN A C 1
ATOM 3305 O O . ASN A 1 423 ? -29.225 23.593 -31.674 1.00 67.19 423 ASN A O 1
ATOM 3309 N N . GLN A 1 424 ? -28.241 23.828 -33.688 1.00 61.34 424 GLN A N 1
ATOM 3310 C CA . GLN A 1 424 ? -27.007 24.486 -33.225 1.00 61.34 424 GLN A CA 1
ATOM 3311 C C . GLN A 1 424 ? -27.237 25.732 -32.347 1.00 61.34 424 GLN A C 1
ATOM 3313 O O . GLN A 1 424 ? -26.360 26.100 -31.577 1.00 61.34 424 GLN A O 1
ATOM 3318 N N . GLY A 1 425 ? -28.409 26.373 -32.430 1.00 59.69 425 GLY A N 1
ATOM 3319 C CA . GLY A 1 425 ? -28.759 27.545 -31.615 1.00 59.69 425 GLY A CA 1
ATOM 3320 C C . GLY A 1 425 ? -29.152 27.250 -30.159 1.00 59.69 425 GLY A C 1
ATOM 3321 O O . GLY A 1 425 ? -29.397 28.191 -29.413 1.00 59.69 425 GLY A O 1
ATOM 3322 N N . THR A 1 426 ? -29.251 25.978 -29.760 1.00 63.47 426 THR A N 1
ATOM 3323 C CA . THR A 1 426 ? -29.659 25.547 -28.402 1.00 63.47 426 THR A CA 1
ATOM 3324 C C . THR A 1 426 ? -28.666 24.590 -27.735 1.00 63.47 426 THR A C 1
ATOM 3326 O O . THR A 1 426 ? -28.951 24.067 -26.664 1.00 63.47 426 THR A O 1
ATOM 3329 N N . LEU A 1 427 ? -27.525 24.322 -28.372 1.00 75.69 427 LEU A N 1
ATOM 3330 C CA . LEU A 1 427 ? -26.552 23.331 -27.921 1.00 75.69 427 LEU A CA 1
ATOM 3331 C C . LEU A 1 427 ? -25.524 23.971 -26.980 1.00 75.69 427 LEU A C 1
ATOM 3333 O O . LEU A 1 427 ? -24.690 24.767 -27.409 1.00 75.69 427 LEU A O 1
ATOM 3337 N N . SER A 1 428 ? -25.587 23.611 -25.700 1.00 86.50 428 SER A N 1
ATOM 3338 C CA . SER A 1 428 ? -24.601 24.014 -24.694 1.00 86.50 428 SER A CA 1
ATOM 3339 C C . SER A 1 428 ? -23.305 23.212 -24.878 1.00 86.50 428 SER A C 1
ATOM 3341 O O . SER A 1 428 ? -23.331 22.009 -25.145 1.00 86.50 428 SER A O 1
ATOM 3343 N N . TRP A 1 429 ? -22.146 23.862 -24.732 1.00 89.94 429 TRP A N 1
ATOM 3344 C CA . TRP A 1 429 ? -20.856 23.171 -24.836 1.00 89.94 429 TRP A CA 1
ATOM 3345 C C . TRP A 1 429 ? -20.623 22.223 -23.647 1.00 89.94 429 TRP A C 1
ATOM 3347 O O . TRP A 1 429 ? -19.944 21.206 -23.799 1.00 89.94 429 TRP A O 1
ATOM 3357 N N . GLN A 1 430 ? -21.230 22.524 -22.494 1.00 91.12 430 GLN A N 1
ATOM 3358 C CA . GLN A 1 430 ? -21.231 21.707 -21.282 1.00 91.12 430 GLN A CA 1
ATOM 3359 C C . GLN A 1 430 ? -21.920 20.344 -21.511 1.00 91.12 430 GLN A C 1
ATOM 3361 O O . GLN A 1 430 ? -21.423 19.327 -21.025 1.00 91.12 430 GLN A O 1
ATOM 3366 N N . GLU A 1 431 ? -22.994 20.286 -22.320 1.00 89.19 431 GLU A N 1
ATOM 3367 C CA . GLU A 1 431 ? -23.660 19.022 -22.704 1.00 89.19 431 GLU A CA 1
ATOM 3368 C C . GLU A 1 431 ? -22.742 18.067 -23.492 1.00 89.19 431 GLU A C 1
ATOM 3370 O O . GLU A 1 431 ? -22.973 16.859 -23.492 1.00 89.19 431 GLU A O 1
ATOM 3375 N N . ILE A 1 432 ? -21.703 18.588 -24.157 1.00 92.88 432 ILE A N 1
ATOM 3376 C CA . ILE A 1 432 ? -20.733 17.802 -24.938 1.00 92.88 432 ILE A CA 1
ATOM 3377 C C . ILE A 1 432 ? -19.473 17.503 -24.118 1.00 92.88 432 ILE A C 1
ATOM 3379 O O . ILE A 1 432 ? -18.957 16.387 -24.165 1.00 92.88 432 ILE A O 1
ATOM 3383 N N . GLU A 1 433 ? -18.956 18.483 -23.374 1.00 94.25 433 GLU A N 1
ATOM 3384 C CA . GLU A 1 433 ? -17.680 18.350 -22.663 1.00 94.25 433 GLU A CA 1
ATOM 3385 C C . GLU A 1 433 ? -17.733 17.298 -21.544 1.00 94.25 433 GLU A C 1
ATOM 3387 O O . GLU A 1 433 ? -16.781 16.528 -21.410 1.00 94.25 433 GLU A O 1
ATOM 3392 N N . ALA A 1 434 ? -18.842 17.178 -20.808 1.00 94.19 434 ALA A N 1
ATOM 3393 C CA . ALA A 1 434 ? -18.946 16.198 -19.726 1.00 94.19 434 ALA A CA 1
ATOM 3394 C C . ALA A 1 434 ? -18.948 14.732 -20.214 1.00 94.19 434 ALA A C 1
ATOM 3396 O O . ALA A 1 434 ? -18.149 13.941 -19.701 1.00 94.19 434 ALA A O 1
ATOM 3397 N N . PRO A 1 435 ? -19.719 14.347 -21.252 1.00 95.62 435 PRO A N 1
ATOM 3398 C CA . PRO A 1 435 ? -19.538 13.059 -21.919 1.00 95.62 435 PRO A CA 1
ATOM 3399 C C . PRO A 1 435 ? -18.125 12.839 -22.485 1.00 95.62 435 PRO A C 1
ATOM 3401 O O . PRO A 1 435 ? -17.606 11.730 -22.383 1.00 95.62 435 PRO A O 1
ATOM 3404 N N . LEU A 1 436 ? -17.451 13.862 -23.032 1.00 95.38 436 LEU A N 1
ATOM 3405 C CA . LEU A 1 436 ? -16.054 13.723 -23.481 1.00 95.38 436 LEU A CA 1
ATOM 3406 C C . LEU A 1 436 ? -15.100 13.443 -22.301 1.00 95.38 436 LEU A C 1
ATOM 3408 O O . LEU A 1 436 ? -14.233 12.570 -22.396 1.00 95.38 436 LEU A O 1
ATOM 3412 N N . PHE A 1 437 ? -15.281 14.112 -21.159 1.00 94.88 437 PHE A N 1
ATOM 3413 C CA . PHE A 1 437 ? -14.536 13.818 -19.931 1.00 94.88 437 PHE A CA 1
ATOM 3414 C C . PHE A 1 437 ? -14.785 12.378 -19.445 1.00 94.88 437 PHE A C 1
ATOM 3416 O O . PHE A 1 437 ? -13.848 11.684 -19.031 1.00 94.88 437 PHE A O 1
ATOM 3423 N N . ALA A 1 438 ? -16.026 11.897 -19.541 1.00 95.88 438 ALA A N 1
ATOM 3424 C CA . ALA A 1 438 ? -16.384 10.522 -19.213 1.00 95.88 438 ALA A CA 1
ATOM 3425 C C . ALA A 1 438 ? -15.708 9.508 -20.157 1.00 95.88 438 ALA A C 1
ATOM 3427 O O . ALA A 1 438 ? -15.071 8.571 -19.677 1.00 95.88 438 ALA A O 1
ATOM 3428 N N . LEU A 1 439 ? -15.728 9.736 -21.479 1.00 96.00 439 LEU A N 1
ATOM 3429 C CA . LEU A 1 439 ? -15.011 8.909 -22.466 1.00 96.00 439 LEU A CA 1
ATOM 3430 C C . LEU A 1 439 ? -13.495 8.860 -22.214 1.00 96.00 439 LEU A C 1
ATOM 3432 O O . LEU A 1 439 ? -12.873 7.817 -22.419 1.00 96.00 439 LEU A O 1
ATOM 3436 N N . ARG A 1 440 ? -12.886 9.957 -21.746 1.00 94.44 440 ARG A N 1
ATOM 3437 C CA . ARG A 1 440 ? -11.472 9.995 -21.330 1.00 94.44 440 ARG A CA 1
ATOM 3438 C C . ARG A 1 440 ? -11.213 9.177 -20.059 1.00 94.44 440 ARG A C 1
ATOM 3440 O O . ARG A 1 440 ? -10.173 8.522 -19.955 1.00 94.44 440 ARG A O 1
ATOM 3447 N N . SER A 1 441 ? -12.114 9.264 -19.082 1.00 93.25 441 SER A N 1
ATOM 3448 C CA . SER A 1 441 ? -11.970 8.608 -17.775 1.00 93.25 441 SER A CA 1
ATOM 3449 C C . SER A 1 441 ? -12.162 7.096 -17.884 1.00 93.25 441 SER A C 1
ATOM 3451 O O . SER A 1 441 ? -11.295 6.338 -17.449 1.00 93.25 441 SER A O 1
ATOM 3453 N N . MET A 1 442 ? -13.230 6.670 -18.563 1.00 94.00 442 MET A N 1
ATOM 3454 C CA . MET A 1 442 ? -13.511 5.266 -18.881 1.00 94.00 442 MET A CA 1
ATOM 3455 C C . MET A 1 442 ? -12.497 4.677 -19.867 1.00 94.00 442 MET A C 1
ATOM 3457 O O . MET A 1 442 ? -12.192 3.493 -19.787 1.00 94.00 442 MET A O 1
ATOM 3461 N N . GLY A 1 443 ? -11.896 5.503 -20.733 1.00 89.19 443 GLY A N 1
ATOM 3462 C CA . GLY A 1 443 ? -10.840 5.089 -21.662 1.00 89.19 443 GLY A CA 1
ATOM 3463 C C . GLY A 1 443 ? -9.636 4.395 -21.013 1.00 89.19 443 GLY A C 1
ATOM 3464 O O . GLY A 1 443 ? -8.879 3.725 -21.702 1.00 89.19 443 GLY A O 1
ATOM 3465 N N . ALA A 1 444 ? -9.448 4.533 -19.696 1.00 86.12 444 ALA A N 1
ATOM 3466 C CA . ALA A 1 444 ? -8.380 3.872 -18.947 1.00 86.12 444 ALA A CA 1
ATOM 3467 C C . ALA A 1 444 ? -8.598 2.361 -18.704 1.00 86.12 444 ALA A C 1
ATOM 3469 O O . ALA A 1 444 ? -7.659 1.697 -18.271 1.00 86.12 444 ALA A O 1
ATOM 3470 N N . VAL A 1 445 ? -9.803 1.828 -18.950 1.00 86.44 445 VAL A N 1
ATOM 3471 C CA . VAL A 1 445 ? -10.145 0.399 -18.767 1.00 86.44 445 VAL A CA 1
ATOM 3472 C C . VAL A 1 445 ? -10.581 -0.293 -20.070 1.00 86.44 445 VAL A C 1
ATOM 3474 O O . VAL A 1 445 ? -11.124 -1.394 -20.051 1.00 86.44 445 VAL A O 1
ATOM 3477 N N . VAL A 1 446 ? -10.360 0.355 -21.214 1.00 87.50 446 VAL A N 1
ATOM 3478 C CA . VAL A 1 446 ? -10.765 -0.136 -22.540 1.00 87.50 446 VAL A CA 1
ATOM 3479 C C . VAL A 1 446 ? -9.726 -1.110 -23.086 1.00 87.50 446 VAL A C 1
ATOM 3481 O O . VAL A 1 446 ? -8.527 -0.908 -22.912 1.00 87.50 446 VAL A O 1
ATOM 3484 N N . ASP A 1 447 ? -10.174 -2.154 -23.784 1.00 85.56 447 ASP A N 1
ATOM 3485 C CA . ASP A 1 447 ? -9.265 -3.049 -24.499 1.00 85.56 447 ASP A CA 1
ATOM 3486 C C . ASP A 1 447 ? -8.664 -2.333 -25.728 1.00 85.56 447 ASP A C 1
ATOM 3488 O O . ASP A 1 447 ? -9.425 -1.846 -26.570 1.00 85.56 447 ASP A O 1
ATOM 3492 N N . PRO A 1 448 ? -7.329 -2.313 -25.913 1.00 85.38 448 PRO A N 1
ATOM 3493 C CA . PRO A 1 448 ? -6.697 -1.759 -27.114 1.00 85.38 448 PRO A CA 1
ATOM 3494 C C . PRO A 1 448 ? -7.127 -2.411 -28.443 1.00 85.38 448 PRO A C 1
ATOM 3496 O O . PRO A 1 448 ? -6.724 -1.938 -29.502 1.00 85.38 448 PRO A O 1
ATOM 3499 N N . LYS A 1 449 ? -7.926 -3.487 -28.414 1.00 87.62 449 LYS A N 1
ATOM 3500 C CA . LYS A 1 449 ? -8.509 -4.176 -29.579 1.00 87.62 449 LYS A CA 1
ATOM 3501 C C . LYS A 1 449 ? -10.016 -3.939 -29.769 1.00 87.62 449 LYS A C 1
ATOM 3503 O O . LYS A 1 449 ? -10.663 -4.721 -30.461 1.00 87.62 449 LYS A O 1
ATOM 3508 N N . ASP A 1 450 ? -10.597 -2.924 -29.131 1.00 89.25 450 ASP A N 1
ATOM 3509 C CA . ASP A 1 450 ? -11.997 -2.550 -29.363 1.00 89.25 450 ASP A CA 1
ATOM 3510 C C . ASP A 1 450 ? -12.202 -1.986 -30.783 1.00 89.25 450 ASP A C 1
ATOM 3512 O O . ASP A 1 450 ? -11.828 -0.855 -31.078 1.00 89.25 450 ASP A O 1
ATOM 3516 N N . ASP A 1 451 ? -12.829 -2.759 -31.668 1.00 88.94 451 ASP A N 1
ATOM 3517 C CA . ASP A 1 451 ? -13.090 -2.349 -33.057 1.00 88.94 451 ASP A CA 1
ATOM 3518 C C . ASP A 1 451 ? -14.499 -1.739 -33.255 1.00 88.94 451 ASP A C 1
ATOM 3520 O O . ASP A 1 451 ? -14.948 -1.563 -34.392 1.00 88.94 451 ASP A O 1
ATOM 3524 N N . ASN A 1 452 ? -15.223 -1.405 -32.174 1.00 92.38 452 ASN A N 1
ATOM 3525 C CA . ASN A 1 452 ? -16.628 -0.971 -32.239 1.00 92.38 452 ASN A CA 1
ATOM 3526 C C . ASN A 1 452 ? -16.895 0.432 -31.663 1.00 92.38 452 ASN A C 1
ATOM 3528 O O . ASN A 1 452 ? -17.609 1.226 -32.290 1.00 92.38 452 ASN A O 1
ATOM 3532 N N . ALA A 1 453 ? -16.369 0.755 -30.482 1.00 93.00 453 ALA A N 1
ATOM 3533 C CA . ALA A 1 453 ? -16.585 2.030 -29.803 1.00 93.00 453 ALA A CA 1
ATOM 3534 C C . ALA A 1 453 ? -15.474 3.047 -30.114 1.00 93.00 453 ALA A C 1
ATOM 3536 O O . ALA A 1 453 ? -15.768 4.165 -30.549 1.00 93.00 453 ALA A O 1
ATOM 3537 N N . VAL A 1 454 ? -14.204 2.662 -29.967 1.00 94.00 454 VAL A N 1
ATOM 3538 C CA . VAL A 1 454 ? -13.037 3.540 -30.159 1.00 94.00 454 VAL A CA 1
ATOM 3539 C C . VAL A 1 454 ? -12.962 4.138 -31.575 1.00 94.00 454 VAL A C 1
ATOM 3541 O O . VAL A 1 454 ? -12.781 5.358 -31.668 1.00 94.00 454 VAL A O 1
ATOM 3544 N N . PRO A 1 455 ? -13.202 3.395 -32.682 1.00 94.44 455 PRO A N 1
ATOM 3545 C CA . PRO A 1 455 ? -13.244 3.989 -34.020 1.00 94.44 455 PRO A CA 1
ATOM 3546 C C . PRO A 1 455 ? -14.260 5.129 -34.145 1.00 94.44 455 PRO A C 1
ATOM 3548 O O . PRO A 1 455 ? -13.955 6.165 -34.737 1.00 94.44 455 PRO A O 1
ATOM 3551 N N . LYS A 1 456 ? -15.459 4.961 -33.569 1.00 94.69 456 LYS A N 1
ATOM 3552 C CA . LYS A 1 456 ? -16.538 5.962 -33.624 1.00 94.69 456 LYS A CA 1
ATOM 3553 C C . LYS A 1 456 ? -16.172 7.208 -32.824 1.00 94.69 456 LYS A C 1
ATOM 3555 O O . LYS A 1 456 ? -16.369 8.319 -33.306 1.00 94.69 456 LYS A O 1
ATOM 3560 N N . ILE A 1 457 ? -15.580 7.025 -31.642 1.00 94.38 457 ILE A N 1
ATOM 3561 C CA . ILE A 1 457 ? -15.092 8.119 -30.792 1.00 94.38 457 ILE A CA 1
ATOM 3562 C C . ILE A 1 457 ? -14.007 8.925 -31.522 1.00 94.38 457 ILE A C 1
ATOM 3564 O O . ILE A 1 457 ? -14.095 10.148 -31.592 1.00 94.38 457 ILE A O 1
ATOM 3568 N N . LEU A 1 458 ? -13.017 8.268 -32.133 1.00 94.38 458 LEU A N 1
ATOM 3569 C CA . LEU A 1 458 ? -11.932 8.964 -32.837 1.00 94.38 458 LEU A CA 1
ATOM 3570 C C . LEU A 1 458 ? -12.384 9.637 -34.147 1.00 94.38 458 LEU A C 1
ATOM 3572 O O . LEU A 1 458 ? -11.828 10.671 -34.520 1.00 94.38 458 LEU A O 1
ATOM 3576 N N . GLN A 1 459 ? -13.406 9.099 -34.826 1.00 93.06 459 GLN A N 1
ATOM 3577 C CA . GLN A 1 459 ? -14.048 9.730 -35.992 1.00 93.06 459 GLN A CA 1
ATOM 3578 C C . GLN A 1 459 ? -14.944 10.925 -35.624 1.00 93.06 459 GLN A C 1
ATOM 3580 O O . GLN A 1 459 ? -15.210 11.775 -36.478 1.00 93.06 459 GLN A O 1
ATOM 3585 N N . LEU A 1 460 ? -15.401 11.012 -34.372 1.00 93.12 460 LEU A N 1
ATOM 3586 C CA . LEU A 1 460 ? -16.217 12.116 -33.867 1.00 93.12 460 LEU A CA 1
ATOM 3587 C C . LEU A 1 460 ? -15.393 13.388 -33.621 1.00 93.12 460 LEU A C 1
ATOM 3589 O O . LEU A 1 460 ? -15.896 14.488 -33.833 1.00 93.12 460 LEU A O 1
ATOM 3593 N N . ILE A 1 461 ? -14.127 13.252 -33.211 1.00 92.75 461 ILE A N 1
ATOM 3594 C CA . ILE A 1 461 ? -13.266 14.369 -32.774 1.00 92.75 461 ILE A CA 1
ATOM 3595 C C . ILE A 1 461 ? -13.199 15.540 -33.780 1.00 92.75 461 ILE A C 1
ATOM 3597 O O . ILE A 1 461 ? -13.402 16.681 -33.354 1.00 92.75 461 ILE A O 1
ATOM 3601 N N . PRO A 1 462 ? -13.006 15.327 -35.101 1.00 88.81 462 PRO A N 1
ATOM 3602 C CA . PRO A 1 462 ? -12.981 16.422 -36.079 1.00 88.81 462 PRO A CA 1
ATOM 3603 C C . PRO A 1 462 ? -14.329 17.134 -36.286 1.00 88.81 462 PRO A C 1
ATOM 3605 O O . PRO A 1 462 ? -14.366 18.185 -36.919 1.00 88.81 462 PRO A O 1
ATOM 3608 N N . GLN A 1 463 ? -15.431 16.563 -35.789 1.00 89.06 463 GLN A N 1
ATOM 3609 C CA . GLN A 1 463 ? -16.799 17.079 -35.931 1.00 89.06 463 GLN A CA 1
ATOM 3610 C C . GLN A 1 463 ? -17.242 17.910 -34.710 1.00 89.06 463 GLN A C 1
ATOM 3612 O O . GLN A 1 463 ? -18.327 18.492 -34.718 1.00 89.06 463 GLN A O 1
ATOM 3617 N N . LEU A 1 464 ? -16.423 17.959 -33.653 1.00 90.56 464 LEU A N 1
ATOM 3618 C CA . LEU A 1 464 ? -16.724 18.673 -32.412 1.00 90.56 464 LEU A CA 1
ATOM 3619 C C . LEU A 1 464 ? -16.679 20.206 -32.594 1.00 90.56 464 LEU A C 1
ATOM 3621 O O . LEU A 1 464 ? -15.880 20.717 -33.386 1.00 90.56 464 LEU A O 1
ATOM 3625 N N . PRO A 1 465 ? -17.496 20.969 -31.840 1.00 87.38 465 PRO A N 1
ATOM 3626 C CA . PRO A 1 465 ? -17.534 22.424 -31.944 1.00 87.38 465 PRO A CA 1
ATOM 3627 C C . PRO A 1 465 ? -16.221 23.089 -31.505 1.00 87.38 465 PRO A C 1
ATOM 3629 O O . PRO A 1 465 ? -15.481 22.598 -30.650 1.00 87.38 465 PRO A O 1
ATOM 3632 N N . LEU A 1 466 ? -15.963 24.269 -32.070 1.00 83.50 466 LEU A N 1
ATOM 3633 C CA . LEU A 1 466 ? -14.752 25.066 -31.860 1.00 83.50 466 LEU A CA 1
ATOM 3634 C C . LEU A 1 466 ? -14.780 25.825 -30.514 1.00 83.50 466 LEU A C 1
ATOM 3636 O O . LEU A 1 466 ? -14.741 27.051 -30.491 1.00 83.50 466 LEU A O 1
ATOM 3640 N N . HIS A 1 467 ? -14.850 25.100 -29.394 1.00 90.06 467 HIS A N 1
ATOM 3641 C CA . HIS A 1 467 ? -14.819 25.661 -28.037 1.00 90.06 467 HIS A CA 1
ATOM 3642 C C . HIS A 1 467 ? -13.556 25.208 -27.271 1.00 90.06 467 HIS A C 1
ATOM 3644 O O . HIS A 1 467 ? -13.249 24.013 -27.319 1.00 90.06 467 HIS A O 1
ATOM 3650 N N . PRO A 1 468 ? -12.830 26.083 -26.537 1.00 89.75 468 PRO A N 1
ATOM 3651 C CA . PRO A 1 468 ? -11.577 25.716 -25.863 1.00 89.75 468 PRO A CA 1
ATOM 3652 C C . PRO A 1 468 ? -11.702 24.519 -24.913 1.00 89.75 468 PRO A C 1
ATOM 3654 O O . PRO A 1 468 ? -10.922 23.577 -25.023 1.00 89.75 468 PRO A O 1
ATOM 3657 N N . ARG A 1 469 ? -12.735 24.475 -24.056 1.00 89.75 469 ARG A N 1
ATOM 3658 C CA . ARG A 1 469 ? -12.953 23.345 -23.126 1.00 89.75 469 ARG A CA 1
ATOM 3659 C C . ARG A 1 469 ? -13.286 22.027 -23.842 1.00 89.75 469 ARG A C 1
ATOM 3661 O O . ARG A 1 469 ? -12.836 20.971 -23.409 1.00 89.75 469 ARG A O 1
ATOM 3668 N N . VAL A 1 470 ? -13.992 22.086 -24.975 1.00 93.00 470 VAL A N 1
ATOM 3669 C CA . VAL A 1 470 ? -14.292 20.900 -25.803 1.00 93.00 470 VAL A CA 1
ATOM 3670 C C . VAL A 1 470 ? -13.027 20.403 -26.511 1.00 93.00 470 VAL A C 1
ATOM 3672 O O . VAL A 1 470 ? -12.753 19.206 -26.494 1.00 93.00 470 VAL A O 1
ATOM 3675 N N . ARG A 1 471 ? -12.211 21.313 -27.066 1.00 93.00 471 ARG A N 1
ATOM 3676 C CA . ARG A 1 471 ? -10.901 20.987 -27.660 1.00 93.00 471 ARG A CA 1
ATOM 3677 C C . ARG A 1 471 ? -9.942 20.382 -26.635 1.00 93.00 471 ARG A C 1
ATOM 3679 O O . ARG A 1 471 ? -9.311 19.373 -26.927 1.00 93.00 471 ARG A O 1
ATOM 3686 N N . TYR A 1 472 ? -9.874 20.956 -25.435 1.00 93.44 472 TYR A N 1
ATOM 3687 C CA . TYR A 1 472 ? -9.098 20.436 -24.308 1.00 93.44 472 TYR A CA 1
ATOM 3688 C C . TYR A 1 472 ? -9.494 18.989 -23.972 1.00 93.44 472 TYR A C 1
ATOM 3690 O O . TYR A 1 472 ? -8.642 18.101 -23.963 1.00 93.44 472 TYR A O 1
ATOM 3698 N N . ALA A 1 473 ? -10.792 18.722 -23.781 1.00 93.12 473 ALA A N 1
ATOM 3699 C CA . ALA A 1 473 ? -11.284 17.370 -23.521 1.00 93.12 473 ALA A CA 1
ATOM 3700 C C . ALA A 1 473 ? -10.975 16.405 -24.683 1.00 93.12 473 ALA A C 1
ATOM 3702 O O . ALA A 1 473 ? -10.519 15.288 -24.443 1.00 93.12 473 ALA A O 1
ATOM 3703 N N . ALA A 1 474 ? -11.147 16.842 -25.935 1.00 95.00 474 ALA A N 1
ATOM 3704 C CA . ALA A 1 474 ? -10.868 16.038 -27.125 1.00 95.00 474 ALA A CA 1
ATOM 3705 C C . ALA A 1 474 ? -9.377 15.680 -27.283 1.00 95.00 474 ALA A C 1
ATOM 3707 O O . ALA A 1 474 ? -9.057 14.521 -27.534 1.00 95.00 474 ALA A O 1
ATOM 3708 N N . LEU A 1 475 ? -8.452 16.622 -27.067 1.00 95.19 475 LEU A N 1
ATOM 3709 C CA . LEU A 1 475 ? -7.004 16.349 -27.077 1.00 95.19 475 LEU A CA 1
ATOM 3710 C C . LEU A 1 475 ? -6.621 15.300 -26.023 1.00 95.19 475 LEU A C 1
ATOM 3712 O O . LEU A 1 475 ? -5.808 14.413 -26.282 1.00 95.19 475 LEU A O 1
ATOM 3716 N N . LEU A 1 476 ? -7.258 15.353 -24.854 1.00 94.44 476 LEU A N 1
ATOM 3717 C CA . LEU A 1 476 ? -7.017 14.408 -23.765 1.00 94.44 476 LEU A CA 1
ATOM 3718 C C . LEU A 1 476 ? -7.756 13.067 -23.927 1.00 94.44 476 LEU A C 1
ATOM 3720 O O . LEU A 1 476 ? -7.403 12.097 -23.255 1.00 94.44 476 LEU A O 1
ATOM 3724 N N . ILE A 1 477 ? -8.740 12.984 -24.831 1.00 95.31 477 ILE A N 1
ATOM 3725 C CA . ILE A 1 477 ? -9.232 11.715 -25.388 1.00 95.31 477 ILE A CA 1
ATOM 3726 C C . ILE A 1 477 ? -8.171 11.136 -26.324 1.00 95.31 477 ILE A C 1
ATOM 3728 O O . ILE A 1 477 ? -7.800 9.980 -26.139 1.00 95.31 477 ILE A O 1
ATOM 3732 N N . ILE A 1 478 ? -7.625 11.913 -27.271 1.00 95.44 478 ILE A N 1
ATOM 3733 C CA . ILE A 1 478 ? -6.568 11.417 -28.175 1.00 95.44 478 ILE A CA 1
ATOM 3734 C C . ILE A 1 478 ? -5.422 10.821 -27.355 1.00 95.44 478 ILE A C 1
ATOM 3736 O O . ILE A 1 478 ? -5.049 9.680 -27.602 1.00 95.44 478 ILE A O 1
ATOM 3740 N N . SER A 1 479 ? -4.949 11.532 -26.323 1.00 94.19 479 SER A N 1
ATOM 3741 C CA . SER A 1 479 ? -3.869 11.074 -25.436 1.00 94.19 479 SER A CA 1
ATOM 3742 C C . SER A 1 479 ? -4.197 9.828 -24.599 1.00 94.19 479 SER A C 1
ATOM 3744 O O . SER A 1 479 ? -3.314 9.321 -23.916 1.00 94.19 479 SER A O 1
ATOM 3746 N N . ARG A 1 480 ? -5.462 9.389 -24.549 1.00 94.12 480 ARG A N 1
ATOM 3747 C CA . ARG A 1 480 ? -5.899 8.185 -23.826 1.00 94.12 480 ARG A CA 1
ATOM 3748 C C . ARG A 1 480 ? -5.964 6.956 -24.731 1.00 94.12 480 ARG A C 1
ATOM 3750 O O . ARG A 1 480 ? -5.697 5.862 -24.253 1.00 94.12 480 ARG A O 1
ATOM 3757 N N . TYR A 1 481 ? -6.307 7.130 -26.006 1.00 95.12 481 TYR A N 1
ATOM 3758 C CA . TYR A 1 481 ? -6.506 6.035 -26.965 1.00 95.12 481 TYR A CA 1
ATOM 3759 C C . TYR A 1 481 ? -5.277 5.787 -27.868 1.00 95.12 481 TYR A C 1
ATOM 3761 O O . TYR A 1 481 ? -5.390 5.162 -28.921 1.00 95.12 481 TYR A O 1
ATOM 3769 N N . THR A 1 482 ? -4.089 6.251 -27.472 1.00 94.81 482 THR A N 1
ATOM 3770 C CA . THR A 1 482 ? -2.838 6.131 -28.245 1.00 94.81 482 THR A CA 1
ATOM 3771 C C . THR A 1 482 ? -2.374 4.689 -28.444 1.00 94.81 482 THR A C 1
ATOM 3773 O O . THR A 1 482 ? -1.932 4.351 -29.542 1.00 94.81 482 THR A O 1
ATOM 3776 N N . GLU A 1 483 ? -2.568 3.809 -27.457 1.00 93.25 483 GLU A N 1
ATOM 3777 C CA . GLU A 1 483 ? -2.316 2.365 -27.600 1.00 93.25 483 GLU A CA 1
ATOM 3778 C C . GLU A 1 483 ? -3.176 1.728 -28.708 1.00 93.25 483 GLU A C 1
ATOM 3780 O O . GLU A 1 483 ? -2.687 0.915 -29.494 1.00 93.25 483 GLU A O 1
ATOM 3785 N N . TRP A 1 484 ? -4.443 2.143 -28.822 1.00 94.62 484 TRP A N 1
ATOM 3786 C CA . TRP A 1 484 ? -5.354 1.688 -29.877 1.00 94.62 484 TRP A CA 1
ATOM 3787 C C . TRP A 1 484 ? -4.965 2.260 -31.250 1.00 94.62 484 TRP A C 1
ATOM 3789 O O . TRP A 1 484 ? -4.968 1.544 -32.253 1.00 94.62 484 TRP A O 1
ATOM 3799 N N . ILE A 1 485 ? -4.573 3.541 -31.300 1.00 94.81 485 ILE A N 1
ATOM 3800 C CA . ILE A 1 485 ? -4.108 4.214 -32.527 1.00 94.81 485 ILE A CA 1
ATOM 3801 C C . ILE A 1 485 ? -2.833 3.550 -33.075 1.00 94.81 485 ILE A C 1
ATOM 3803 O O . ILE A 1 485 ? -2.682 3.450 -34.291 1.00 94.81 485 ILE A O 1
ATOM 3807 N N . ASN A 1 486 ? -1.954 3.034 -32.210 1.00 93.94 486 ASN A N 1
ATOM 3808 C CA . ASN A 1 486 ? -0.769 2.275 -32.622 1.00 93.94 486 ASN A CA 1
ATOM 3809 C C . ASN A 1 486 ? -1.136 0.980 -33.377 1.00 93.94 486 ASN A C 1
ATOM 3811 O O . ASN A 1 486 ? -0.479 0.619 -34.348 1.00 93.94 486 ASN A O 1
ATOM 3815 N N . ILE A 1 487 ? -2.223 0.305 -32.986 1.00 93.81 487 ILE A N 1
ATOM 3816 C CA . ILE A 1 487 ? -2.747 -0.873 -33.704 1.00 93.81 487 ILE A CA 1
ATOM 3817 C C . ILE A 1 487 ? -3.443 -0.461 -35.018 1.00 93.81 487 ILE A C 1
ATOM 3819 O O . ILE A 1 487 ? -3.501 -1.248 -35.966 1.00 93.81 487 ILE A O 1
ATOM 3823 N N . HIS A 1 488 ? -3.886 0.798 -35.125 1.00 93.62 488 HIS A N 1
ATOM 3824 C CA . HIS A 1 488 ? -4.628 1.343 -36.264 1.00 93.62 488 HIS A CA 1
ATOM 3825 C C . HIS A 1 488 ? -3.970 2.592 -36.901 1.00 93.62 488 HIS A C 1
ATOM 3827 O O . HIS A 1 488 ? -4.561 3.681 -36.879 1.00 93.62 488 HIS A O 1
ATOM 3833 N N . PRO A 1 489 ? -2.796 2.463 -37.564 1.00 91.19 489 PRO A N 1
ATOM 3834 C CA . PRO A 1 489 ? -1.985 3.603 -38.017 1.00 91.19 489 PRO A CA 1
ATOM 3835 C C . PRO A 1 489 ? -2.689 4.610 -38.938 1.00 91.19 489 PRO A C 1
ATOM 3837 O O . PRO A 1 489 ? -2.303 5.777 -38.987 1.00 91.19 489 PRO A O 1
ATOM 3840 N N . ASN A 1 490 ? -3.760 4.201 -39.627 1.00 92.62 490 ASN A N 1
ATOM 3841 C CA . ASN A 1 490 ? -4.600 5.080 -40.453 1.00 92.62 490 ASN A CA 1
ATOM 3842 C C . ASN A 1 490 ? -5.172 6.285 -39.676 1.00 92.62 490 ASN A C 1
ATOM 3844 O O . ASN A 1 490 ? -5.487 7.309 -40.279 1.00 92.62 490 ASN A O 1
ATOM 3848 N N . PHE A 1 491 ? -5.303 6.180 -38.349 1.00 92.94 491 PHE A N 1
ATOM 3849 C CA . PHE A 1 491 ? -5.783 7.264 -37.490 1.00 92.94 491 PHE A CA 1
ATOM 3850 C C . PHE A 1 491 ? -4.682 8.251 -37.071 1.00 92.94 491 PHE A C 1
ATOM 3852 O O . PHE A 1 491 ? -5.013 9.362 -36.659 1.00 92.94 491 PHE A O 1
ATOM 3859 N N . ILE A 1 492 ? -3.393 7.916 -37.221 1.00 91.94 492 ILE A N 1
ATOM 3860 C CA . ILE A 1 492 ? -2.279 8.774 -36.778 1.00 91.94 492 ILE A CA 1
ATOM 3861 C C . ILE A 1 492 ? -2.323 10.139 -37.474 1.00 91.94 492 ILE A C 1
ATOM 3863 O O . ILE A 1 492 ? -2.242 11.165 -36.804 1.00 91.94 492 ILE A O 1
ATOM 3867 N N . GLN A 1 493 ? -2.489 10.181 -38.801 1.00 90.38 493 GLN A N 1
ATOM 3868 C CA . GLN A 1 493 ? -2.457 11.443 -39.550 1.00 90.38 493 GLN A CA 1
ATOM 3869 C C . GLN A 1 493 ? -3.623 12.394 -39.190 1.00 90.38 493 GLN A C 1
ATOM 3871 O O . GLN A 1 493 ? -3.334 13.558 -38.900 1.00 90.38 493 GLN A O 1
ATOM 3876 N N . PRO A 1 494 ? -4.902 11.957 -39.135 1.00 91.69 494 PRO A N 1
ATOM 3877 C CA . PRO A 1 494 ? -5.999 12.800 -38.650 1.00 91.69 494 PRO A CA 1
ATOM 3878 C C . PRO A 1 494 ? -5.806 13.313 -37.216 1.00 91.69 494 PRO A C 1
ATOM 3880 O O . PRO A 1 494 ? -6.034 14.495 -36.959 1.00 91.69 494 PRO A O 1
ATOM 3883 N N . GLN A 1 495 ? -5.358 12.461 -36.284 1.00 93.06 495 GLN A N 1
ATOM 3884 C CA . GLN A 1 495 ? -5.166 12.897 -34.896 1.00 93.06 495 GLN A CA 1
ATOM 3885 C C . GLN A 1 495 ? -3.964 13.842 -34.751 1.00 93.06 495 GLN A C 1
ATOM 3887 O O . GLN A 1 495 ? -4.053 14.826 -34.021 1.00 93.06 495 GLN A O 1
ATOM 3892 N N . LEU A 1 496 ? -2.875 13.623 -35.497 1.00 90.31 496 LEU A N 1
ATOM 3893 C CA . LEU A 1 496 ? -1.724 14.530 -35.517 1.00 90.31 496 LEU A CA 1
ATOM 3894 C C . LEU A 1 496 ? -2.107 15.922 -36.048 1.00 90.31 496 LEU A C 1
ATOM 3896 O O . LEU A 1 496 ? -1.685 16.920 -35.474 1.00 90.31 496 LEU A O 1
ATOM 3900 N N . GLN A 1 497 ? -2.958 16.005 -37.079 1.00 90.69 497 GLN A N 1
ATOM 3901 C CA . GLN A 1 497 ? -3.500 17.283 -37.565 1.00 90.69 497 GLN A CA 1
ATOM 3902 C C . GLN A 1 497 ? -4.319 18.013 -36.489 1.00 90.69 497 GLN A C 1
ATOM 3904 O O . GLN A 1 497 ? -4.160 19.222 -36.315 1.00 90.69 497 GLN A O 1
ATOM 3909 N N . TYR A 1 498 ? -5.159 17.291 -35.739 1.00 92.69 498 TYR A N 1
ATOM 3910 C CA . TYR A 1 498 ? -5.942 17.871 -34.643 1.00 92.69 498 TYR A CA 1
ATOM 3911 C C . TYR A 1 498 ? -5.052 18.346 -33.481 1.00 92.69 498 TYR A C 1
ATOM 3913 O O . TYR A 1 498 ? -5.267 19.431 -32.943 1.00 92.69 498 TYR A O 1
ATOM 3921 N N . ILE A 1 499 ? -4.011 17.576 -33.140 1.00 92.12 499 ILE A N 1
ATOM 3922 C CA . ILE A 1 499 ? -2.991 17.955 -32.152 1.00 92.12 499 ILE A CA 1
ATOM 3923 C C . ILE A 1 499 ? -2.253 19.227 -32.591 1.00 92.12 499 ILE A C 1
ATOM 3925 O O . ILE A 1 499 ? -2.162 20.167 -31.805 1.00 92.12 499 ILE A O 1
ATOM 3929 N N . SER A 1 500 ? -1.778 19.303 -33.841 1.00 89.44 500 SER A N 1
ATOM 3930 C CA . SER A 1 500 ? -1.106 20.499 -34.372 1.00 89.44 500 SER A CA 1
ATOM 3931 C C . SER A 1 500 ? -1.993 21.746 -34.292 1.00 89.44 500 SER A C 1
ATOM 3933 O O . SER A 1 500 ? -1.534 22.778 -33.809 1.00 89.44 500 SER A O 1
ATOM 3935 N N . ALA A 1 501 ? -3.275 21.636 -34.655 1.00 89.75 501 ALA A N 1
ATOM 3936 C CA . ALA A 1 501 ? -4.247 22.728 -34.541 1.00 89.75 501 ALA A CA 1
ATOM 3937 C C . ALA A 1 501 ? -4.562 23.142 -33.084 1.00 89.75 501 ALA A C 1
ATOM 3939 O O . ALA A 1 501 ? -5.141 24.207 -32.858 1.00 89.75 501 ALA A O 1
ATOM 3940 N N . GLY A 1 502 ? -4.195 22.322 -32.092 1.00 89.12 502 GLY A N 1
ATOM 3941 C CA . GLY A 1 502 ? -4.253 22.669 -30.671 1.00 89.12 502 GLY A CA 1
ATOM 3942 C C . GLY A 1 502 ? -3.216 23.724 -30.272 1.00 89.12 502 GLY A C 1
ATOM 3943 O O . GLY A 1 502 ? -3.539 24.621 -29.501 1.00 89.12 502 GLY A O 1
ATOM 3944 N N . PHE A 1 503 ? -2.015 23.679 -30.859 1.00 87.75 503 PHE A N 1
ATOM 3945 C CA . PHE A 1 503 ? -0.933 24.642 -30.599 1.00 87.75 503 PHE A CA 1
ATOM 3946 C C . PHE A 1 503 ? -1.122 26.006 -31.287 1.00 87.75 503 PHE A C 1
ATOM 3948 O O . PHE A 1 503 ? -0.407 26.958 -30.987 1.00 87.75 503 PHE A O 1
ATOM 3955 N N . GLU A 1 504 ? -2.074 26.110 -32.217 1.00 85.38 504 GLU A N 1
ATOM 3956 C CA . GLU A 1 504 ? -2.459 27.373 -32.865 1.00 85.38 504 GLU A CA 1
ATOM 3957 C C . GLU A 1 504 ? -3.468 28.183 -32.025 1.00 85.38 504 GLU A C 1
ATOM 3959 O O . GLU A 1 504 ? -3.794 29.323 -32.362 1.00 85.38 504 GLU A O 1
ATOM 3964 N N . VAL A 1 505 ? -3.987 27.609 -30.932 1.00 84.38 505 VAL A N 1
ATOM 3965 C CA . VAL A 1 505 ? -4.939 28.271 -30.030 1.00 84.38 505 VAL A CA 1
ATOM 3966 C C . VAL A 1 505 ? -4.180 29.124 -29.014 1.00 84.38 505 VAL A C 1
ATOM 3968 O O . VAL A 1 505 ? -3.210 28.678 -28.419 1.00 84.38 505 VAL A O 1
ATOM 3971 N N . ALA A 1 506 ? -4.661 30.338 -28.744 1.00 82.12 506 ALA A N 1
ATOM 3972 C CA . ALA A 1 506 ? -4.074 31.228 -27.734 1.00 82.12 506 ALA A CA 1
ATOM 3973 C C . ALA A 1 506 ? -4.324 30.791 -26.267 1.00 82.12 506 ALA A C 1
ATOM 3975 O O . ALA A 1 506 ? -3.952 31.507 -25.340 1.00 82.12 506 ALA A O 1
ATOM 3976 N N . ASP A 1 507 ? -4.989 29.654 -26.054 1.00 87.25 507 ASP A N 1
ATOM 3977 C CA . ASP A 1 507 ? -5.367 29.121 -24.746 1.00 87.25 507 ASP A CA 1
ATOM 3978 C C . ASP A 1 507 ? -4.284 28.151 -24.247 1.00 87.25 507 ASP A C 1
ATOM 3980 O O . ASP A 1 507 ? -3.988 27.140 -24.891 1.00 87.25 507 ASP A O 1
ATOM 3984 N N . LEU A 1 508 ? -3.681 28.473 -23.100 1.00 86.19 508 LEU A N 1
ATOM 3985 C CA . LEU A 1 508 ? -2.555 27.718 -22.548 1.00 86.19 508 LEU A CA 1
ATOM 3986 C C . LEU A 1 508 ? -2.952 26.307 -22.080 1.00 86.19 508 LEU A C 1
ATOM 3988 O O . LEU A 1 508 ? -2.148 25.389 -22.237 1.00 86.19 508 LEU A O 1
ATOM 3992 N N . ASP A 1 509 ? -4.180 26.101 -21.583 1.00 87.38 509 ASP A N 1
ATOM 3993 C CA . ASP A 1 509 ? -4.659 24.767 -21.191 1.00 87.38 509 ASP A CA 1
ATOM 3994 C C . ASP A 1 509 ? -4.747 23.861 -22.432 1.00 87.38 509 ASP A C 1
ATOM 3996 O O . ASP A 1 509 ? -4.371 22.685 -22.389 1.00 87.38 509 ASP A O 1
ATOM 4000 N N . VAL A 1 510 ? -5.220 24.408 -23.561 1.00 91.00 510 VAL A N 1
ATOM 4001 C CA . VAL A 1 510 ? -5.314 23.691 -24.846 1.00 91.00 510 VAL A CA 1
ATOM 4002 C C . VAL A 1 510 ? -3.924 23.357 -25.401 1.00 91.00 510 VAL A C 1
ATOM 4004 O O . VAL A 1 510 ? -3.705 22.220 -25.824 1.00 91.00 510 VAL A O 1
ATOM 4007 N N . CYS A 1 511 ? -2.965 24.286 -25.341 1.00 89.00 511 CYS A N 1
ATOM 4008 C CA . CYS A 1 511 ? -1.572 24.026 -25.724 1.00 89.00 511 CYS A CA 1
ATOM 4009 C C . CYS A 1 511 ? -0.919 22.935 -24.859 1.00 89.00 511 CYS A C 1
ATOM 4011 O O . CYS A 1 511 ? -0.283 22.023 -25.395 1.00 89.00 511 CYS A O 1
ATOM 4013 N N . ALA A 1 512 ? -1.126 22.964 -23.539 1.00 89.00 512 ALA A N 1
ATOM 4014 C CA . ALA A 1 512 ? -0.611 21.944 -22.627 1.00 89.00 512 ALA A CA 1
ATOM 4015 C C . ALA A 1 512 ? -1.231 20.556 -22.888 1.00 89.00 512 ALA A C 1
ATOM 4017 O O . ALA A 1 512 ? -0.530 19.537 -22.872 1.00 89.00 512 ALA A O 1
ATOM 4018 N N . ALA A 1 513 ? -2.533 20.507 -23.197 1.00 91.75 513 ALA A N 1
ATOM 4019 C CA . ALA A 1 513 ? -3.220 19.285 -23.615 1.00 91.75 513 ALA A CA 1
ATOM 4020 C C . ALA A 1 513 ? -2.712 18.756 -24.969 1.00 91.75 513 ALA A C 1
ATOM 4022 O O . ALA A 1 513 ? -2.564 17.544 -25.131 1.00 91.75 513 ALA A O 1
ATOM 4023 N N . ALA A 1 514 ? -2.386 19.636 -25.921 1.00 92.50 514 ALA A N 1
ATOM 4024 C CA . ALA A 1 514 ? -1.790 19.258 -27.203 1.00 92.50 514 ALA A CA 1
ATOM 4025 C C . ALA A 1 514 ? -0.364 18.702 -27.030 1.00 92.50 514 ALA A C 1
ATOM 4027 O O . ALA A 1 514 ? -0.037 17.667 -27.613 1.00 92.50 514 ALA A O 1
ATOM 4028 N N . GLY A 1 515 ? 0.452 19.311 -26.160 1.00 90.56 515 GLY A N 1
ATOM 4029 C CA . GLY A 1 515 ? 1.763 18.788 -25.754 1.00 90.56 515 GLY A CA 1
ATOM 4030 C C . GLY A 1 515 ? 1.676 17.401 -25.116 1.00 90.56 515 GLY A C 1
ATOM 4031 O O . GLY A 1 515 ? 2.443 16.502 -25.466 1.00 90.56 515 GLY A O 1
ATOM 4032 N N . GLN A 1 516 ? 0.693 17.188 -24.236 1.00 93.00 516 GLN A N 1
ATOM 4033 C CA . GLN A 1 516 ? 0.424 15.877 -23.645 1.00 93.00 516 GLN A CA 1
ATOM 4034 C C . GLN A 1 516 ? -0.024 14.846 -24.695 1.00 93.00 516 GLN A C 1
ATOM 4036 O O . GLN A 1 516 ? 0.497 13.731 -24.711 1.00 93.00 516 GLN A O 1
ATOM 4041 N N . ALA A 1 517 ? -0.947 15.203 -25.590 1.00 94.75 517 ALA A N 1
ATOM 4042 C CA . ALA A 1 517 ? -1.413 14.318 -26.656 1.00 94.75 517 ALA A CA 1
ATOM 4043 C C . ALA A 1 517 ? -0.290 13.928 -27.627 1.00 94.75 517 ALA A C 1
ATOM 4045 O O . ALA A 1 517 ? -0.164 12.752 -27.967 1.00 94.75 517 ALA A O 1
ATOM 4046 N N . LEU A 1 518 ? 0.574 14.879 -28.000 1.00 93.19 518 LEU A N 1
ATOM 4047 C CA . LEU A 1 518 ? 1.758 14.610 -28.814 1.00 93.19 518 LEU A CA 1
ATOM 4048 C C . LEU A 1 518 ? 2.728 13.657 -28.104 1.00 93.19 518 LEU A C 1
ATOM 4050 O O . LEU A 1 518 ? 3.215 12.723 -28.735 1.00 93.19 518 LEU A O 1
ATOM 4054 N N . LYS A 1 519 ? 2.971 13.842 -26.796 1.00 93.06 519 LYS A N 1
ATOM 4055 C CA . LYS A 1 519 ? 3.821 12.936 -26.008 1.00 93.06 519 LYS A CA 1
ATOM 4056 C C . LYS A 1 519 ? 3.315 11.497 -26.049 1.00 93.06 519 LYS A C 1
ATOM 4058 O O . LYS A 1 519 ? 4.084 10.621 -26.430 1.00 93.06 519 LYS A O 1
ATOM 4063 N N . TYR A 1 520 ? 2.058 11.247 -25.680 1.00 95.19 520 TYR A N 1
ATOM 4064 C CA . TYR A 1 520 ? 1.524 9.879 -25.650 1.00 95.19 520 TYR A CA 1
ATOM 4065 C C . TYR A 1 520 ? 1.452 9.258 -27.052 1.00 95.19 520 TYR A C 1
ATOM 4067 O O . TYR A 1 520 ? 1.798 8.091 -27.225 1.00 95.19 520 TYR A O 1
ATOM 4075 N N . LEU A 1 521 ? 1.104 10.043 -28.082 1.00 94.94 521 LEU A N 1
ATOM 4076 C CA . LEU A 1 521 ? 1.093 9.550 -29.461 1.00 94.94 521 LEU A CA 1
ATOM 4077 C C . LEU A 1 521 ? 2.505 9.134 -29.900 1.00 94.94 521 LEU A C 1
ATOM 4079 O O . LEU A 1 521 ? 2.683 8.055 -30.456 1.00 94.94 521 LEU A O 1
ATOM 4083 N N . CYS A 1 522 ? 3.518 9.946 -29.592 1.00 93.75 522 CYS A N 1
ATOM 4084 C CA . CYS A 1 522 ? 4.915 9.606 -29.843 1.00 93.75 522 CYS A CA 1
ATOM 4085 C C . CYS A 1 522 ? 5.435 8.453 -28.977 1.00 93.75 522 CYS A C 1
ATOM 4087 O O . CYS A 1 522 ? 6.289 7.713 -29.448 1.00 93.75 522 CYS A O 1
ATOM 4089 N N . GLN A 1 523 ? 4.949 8.284 -27.746 1.00 94.50 523 GLN A N 1
ATOM 4090 C CA . GLN A 1 523 ? 5.331 7.188 -26.854 1.00 94.50 523 GLN A CA 1
ATOM 4091 C C . GLN A 1 523 ? 4.891 5.833 -27.417 1.00 94.50 523 GLN A C 1
ATOM 4093 O O . GLN A 1 523 ? 5.716 4.926 -27.564 1.00 94.50 523 GLN A O 1
ATOM 4098 N N . ASP A 1 524 ? 3.609 5.719 -27.764 1.00 94.31 524 ASP A N 1
ATOM 4099 C CA . ASP A 1 524 ? 2.997 4.433 -28.095 1.00 94.31 524 ASP A CA 1
ATOM 4100 C C . ASP A 1 524 ? 3.108 4.128 -29.598 1.00 94.31 524 ASP A C 1
ATOM 4102 O O . ASP A 1 524 ? 3.434 3.004 -29.973 1.00 94.31 524 ASP A O 1
ATOM 4106 N N . CYS A 1 525 ? 2.948 5.134 -30.471 1.00 94.06 525 CYS A N 1
ATOM 4107 C CA . CYS A 1 525 ? 3.037 4.985 -31.933 1.00 94.06 525 CYS A CA 1
ATOM 4108 C C . CYS A 1 525 ? 4.457 5.198 -32.496 1.00 94.06 525 CYS A C 1
ATOM 4110 O O . CYS A 1 525 ? 4.616 5.396 -33.705 1.00 94.06 525 CYS A O 1
ATOM 4112 N N . LYS A 1 526 ? 5.505 5.177 -31.654 1.00 93.31 526 LYS A N 1
ATOM 4113 C CA . LYS A 1 526 ? 6.893 5.531 -32.024 1.00 93.31 526 LYS A CA 1
ATOM 4114 C C . LYS A 1 526 ? 7.411 4.885 -33.312 1.00 93.31 526 LYS A C 1
ATOM 4116 O O . LYS A 1 526 ? 8.076 5.554 -34.097 1.00 93.31 526 LYS A O 1
ATOM 4121 N N . GLN A 1 527 ? 7.070 3.618 -33.561 1.00 91.00 527 GLN A N 1
ATOM 4122 C CA . GLN A 1 527 ? 7.497 2.881 -34.760 1.00 91.00 527 GLN A CA 1
ATOM 4123 C C . GLN A 1 527 ? 6.967 3.500 -36.064 1.00 91.00 527 GLN A C 1
ATOM 4125 O O . GLN A 1 527 ? 7.664 3.497 -37.076 1.00 91.00 527 GLN A O 1
ATOM 4130 N N . HIS A 1 528 ? 5.762 4.074 -36.038 1.00 90.56 528 HIS A N 1
ATOM 4131 C CA . HIS A 1 528 ? 5.111 4.690 -37.197 1.00 90.56 528 HIS A CA 1
ATOM 4132 C C . HIS A 1 528 ? 5.542 6.145 -37.435 1.00 90.56 528 HIS A C 1
ATOM 4134 O O . HIS A 1 528 ? 5.288 6.698 -38.501 1.00 90.56 528 HIS A O 1
ATOM 4140 N N . LEU A 1 529 ? 6.195 6.775 -36.453 1.00 90.44 529 LEU A N 1
ATOM 4141 C CA . LEU A 1 529 ? 6.528 8.203 -36.464 1.00 90.44 529 LEU A CA 1
ATOM 4142 C C . LEU A 1 529 ? 7.990 8.502 -36.834 1.00 90.44 529 LEU A C 1
ATOM 4144 O O . LEU A 1 529 ? 8.348 9.669 -36.992 1.00 90.44 529 LEU A O 1
ATOM 4148 N N . VAL A 1 530 ? 8.821 7.473 -37.044 1.00 87.44 530 VAL A N 1
ATOM 4149 C CA . VAL A 1 530 ? 10.244 7.613 -37.419 1.00 87.44 530 VAL A CA 1
ATOM 4150 C C . VAL A 1 530 ? 10.437 8.476 -38.673 1.00 87.44 530 VAL A C 1
ATOM 4152 O O . VAL A 1 530 ? 11.312 9.338 -38.696 1.00 87.44 530 VAL A O 1
ATOM 4155 N N . GLU A 1 531 ? 9.599 8.305 -39.700 1.00 84.31 531 GLU A N 1
ATOM 4156 C CA . GLU A 1 531 ? 9.676 9.098 -40.941 1.00 84.31 531 GLU A CA 1
ATOM 4157 C C . GLU A 1 531 ? 9.210 10.555 -40.758 1.00 84.31 531 GLU A C 1
ATOM 4159 O O . GLU A 1 531 ? 9.583 11.434 -41.534 1.00 84.31 531 GLU A O 1
ATOM 4164 N N . VAL A 1 532 ? 8.430 10.833 -39.708 1.00 81.75 532 VAL A N 1
ATOM 4165 C CA . VAL A 1 532 ? 7.866 12.158 -39.394 1.00 81.75 532 VAL A CA 1
ATOM 4166 C C . VAL A 1 532 ? 8.816 12.986 -38.511 1.00 81.75 532 VAL A C 1
ATOM 4168 O O . VAL A 1 532 ? 8.661 14.204 -38.406 1.00 81.75 532 VAL A O 1
ATOM 4171 N N . LEU A 1 533 ? 9.847 12.367 -37.922 1.00 81.56 533 LEU A N 1
ATOM 4172 C CA . LEU A 1 533 ? 10.805 13.010 -37.013 1.00 81.56 533 LEU A CA 1
ATOM 4173 C C . LEU A 1 533 ? 11.441 14.317 -37.551 1.00 81.56 533 LEU A C 1
ATOM 4175 O O . LEU A 1 533 ? 11.505 15.284 -36.785 1.00 81.56 533 LEU A O 1
ATOM 4179 N N . PRO A 1 534 ? 11.854 14.440 -38.834 1.00 81.12 534 PRO A N 1
ATOM 4180 C CA . PRO A 1 534 ? 12.382 15.705 -39.360 1.00 81.12 534 PRO A CA 1
ATOM 4181 C C . PRO A 1 534 ? 11.342 16.837 -39.350 1.00 81.12 534 PRO A C 1
ATOM 4183 O O . PRO A 1 534 ? 11.673 17.993 -39.085 1.00 81.12 534 PRO A O 1
ATOM 4186 N N . THR A 1 535 ? 10.071 16.504 -39.587 1.00 81.31 535 THR A N 1
ATOM 4187 C CA . THR A 1 535 ? 8.950 17.451 -39.513 1.00 81.31 535 THR A CA 1
ATOM 4188 C C . THR A 1 535 ? 8.675 17.858 -38.066 1.00 81.31 535 THR A C 1
ATOM 4190 O O . THR A 1 535 ? 8.466 19.042 -37.807 1.00 81.31 535 THR A O 1
ATOM 4193 N N . LEU A 1 536 ? 8.758 16.919 -37.113 1.00 77.38 536 LEU A N 1
ATOM 4194 C CA . LEU A 1 536 ? 8.627 17.209 -35.678 1.00 77.38 536 LEU A CA 1
ATOM 4195 C C . LEU A 1 536 ? 9.727 18.157 -35.169 1.00 77.38 536 LEU A C 1
ATOM 4197 O O . LEU A 1 536 ? 9.432 19.046 -34.372 1.00 77.38 536 LEU A O 1
ATOM 4201 N N . ARG A 1 537 ? 10.970 18.044 -35.667 1.00 77.50 537 ARG A N 1
ATOM 4202 C CA . ARG A 1 537 ? 12.047 19.002 -35.343 1.00 77.50 537 ARG A CA 1
ATOM 4203 C C . ARG A 1 537 ? 11.706 20.419 -35.809 1.00 77.50 537 ARG A C 1
ATOM 4205 O O . ARG A 1 537 ? 11.793 21.363 -35.027 1.00 77.50 537 ARG A O 1
ATOM 4212 N N . ASN A 1 538 ? 11.291 20.571 -37.067 1.00 81.50 538 ASN A N 1
ATOM 4213 C CA . ASN A 1 538 ? 10.904 21.876 -37.616 1.00 81.50 538 ASN A CA 1
ATOM 4214 C C . ASN A 1 538 ? 9.702 22.474 -36.865 1.00 81.50 538 ASN A C 1
ATOM 4216 O O . ASN A 1 538 ? 9.677 23.674 -36.594 1.00 81.50 538 ASN A O 1
ATOM 4220 N N . PHE A 1 539 ? 8.739 21.630 -36.485 1.00 80.00 539 PHE A N 1
ATOM 4221 C CA . PHE A 1 539 ? 7.587 22.010 -35.674 1.00 80.00 539 PHE A CA 1
ATOM 4222 C C . PHE A 1 539 ? 7.992 22.516 -34.280 1.00 80.00 539 PHE A C 1
ATOM 4224 O O . PHE A 1 539 ? 7.544 23.588 -33.876 1.00 80.00 539 PHE A O 1
ATOM 4231 N N . LEU A 1 540 ? 8.894 21.815 -33.576 1.00 78.38 540 LEU A N 1
ATOM 4232 C CA . LEU A 1 540 ? 9.414 22.265 -32.280 1.00 78.38 540 LEU A CA 1
ATOM 4233 C C . LEU A 1 540 ? 10.021 23.671 -32.385 1.00 78.38 540 LEU A C 1
ATOM 4235 O O . LEU A 1 540 ? 9.672 24.537 -31.589 1.00 78.38 540 LEU A O 1
ATOM 4239 N N . HIS A 1 541 ? 10.866 23.937 -33.387 1.00 78.81 541 HIS A N 1
ATOM 4240 C CA . HIS A 1 541 ? 11.447 25.272 -33.578 1.00 78.81 541 HIS A CA 1
ATOM 4241 C C . HIS A 1 541 ? 10.398 26.357 -33.887 1.00 78.81 541 HIS A C 1
ATOM 4243 O O . HIS A 1 541 ? 10.584 27.501 -33.479 1.00 78.81 541 HIS A O 1
ATOM 4249 N N . ALA A 1 542 ? 9.304 26.017 -34.577 1.00 80.69 542 ALA A N 1
ATOM 4250 C CA . ALA A 1 542 ? 8.234 26.960 -34.908 1.00 80.69 542 ALA A CA 1
ATOM 4251 C C . ALA A 1 542 ? 7.325 27.305 -33.713 1.00 80.69 542 ALA A C 1
ATOM 4253 O O . ALA A 1 542 ? 6.803 28.416 -33.653 1.00 80.69 542 ALA A O 1
ATOM 4254 N N . VAL A 1 543 ? 7.132 26.373 -32.773 1.00 80.38 543 VAL A N 1
ATOM 4255 C CA . VAL A 1 543 ? 6.191 26.523 -31.644 1.00 80.38 543 VAL A CA 1
ATOM 4256 C C . VAL A 1 543 ? 6.897 26.841 -30.315 1.00 80.38 543 VAL A C 1
ATOM 4258 O O . VAL A 1 543 ? 6.268 27.365 -29.400 1.00 80.38 543 VAL A O 1
ATOM 4261 N N . ALA A 1 544 ? 8.214 26.621 -30.202 1.00 72.38 544 ALA A N 1
ATOM 4262 C CA . ALA A 1 544 ? 8.983 26.793 -28.962 1.00 72.38 544 ALA A CA 1
ATOM 4263 C C . ALA A 1 544 ? 8.879 28.177 -28.288 1.00 72.38 544 ALA A C 1
ATOM 4265 O O . ALA A 1 544 ? 9.078 28.257 -27.078 1.00 72.38 544 ALA A O 1
ATOM 4266 N N . SER A 1 545 ? 8.576 29.256 -29.021 1.00 72.88 545 SER A N 1
ATOM 4267 C CA . SER A 1 545 ? 8.371 30.594 -28.438 1.00 72.88 545 SER A CA 1
ATOM 4268 C C . SER A 1 545 ? 7.051 30.752 -27.680 1.00 72.88 545 SER A C 1
ATOM 4270 O O . SER A 1 545 ? 6.904 31.700 -26.914 1.00 72.88 545 SER A O 1
ATOM 4272 N N . ASN A 1 546 ? 6.091 29.854 -27.914 1.00 73.75 546 ASN A N 1
ATOM 4273 C CA . ASN A 1 546 ? 4.713 29.954 -27.431 1.00 73.75 546 ASN A CA 1
ATOM 4274 C C . ASN A 1 546 ? 4.412 28.937 -26.313 1.00 73.75 546 ASN A C 1
ATOM 4276 O O . ASN A 1 546 ? 3.266 28.818 -25.887 1.00 73.75 546 ASN A O 1
ATOM 4280 N N . LEU A 1 547 ? 5.420 28.183 -25.863 1.00 81.62 547 LEU A N 1
ATOM 4281 C CA . LEU A 1 547 ? 5.285 27.104 -24.886 1.00 81.62 547 LEU A CA 1
ATOM 4282 C C . LEU A 1 547 ? 5.907 27.478 -23.544 1.00 81.62 547 LEU A C 1
ATOM 4284 O O . LEU A 1 547 ? 6.983 28.074 -23.482 1.00 81.62 547 LEU A O 1
ATOM 4288 N N . LEU A 1 548 ? 5.258 27.037 -22.469 1.00 87.81 548 LEU A N 1
ATOM 4289 C CA . LEU A 1 548 ? 5.865 26.985 -21.144 1.00 87.81 548 LEU A CA 1
ATOM 4290 C C . LEU A 1 548 ? 6.931 25.876 -21.103 1.00 87.81 548 LEU A C 1
ATOM 4292 O O . LEU A 1 548 ? 6.889 24.926 -21.891 1.00 87.81 548 LEU A O 1
ATOM 4296 N N . GLN A 1 549 ? 7.890 25.979 -20.177 1.00 88.69 549 GLN A N 1
ATOM 4297 C CA . GLN A 1 549 ? 8.997 25.019 -20.072 1.00 88.69 549 GLN A CA 1
ATOM 4298 C C . GLN A 1 549 ? 8.504 23.577 -19.859 1.00 88.69 549 GLN A C 1
ATOM 4300 O O . GLN A 1 549 ? 9.007 22.673 -20.524 1.00 88.69 549 GLN A O 1
ATOM 4305 N N . ASP A 1 550 ? 7.474 23.362 -19.034 1.00 86.75 550 ASP A N 1
ATOM 4306 C CA . ASP A 1 550 ? 6.887 22.031 -18.812 1.00 86.75 550 ASP A CA 1
ATOM 4307 C C . ASP A 1 550 ? 6.323 21.405 -20.097 1.00 86.75 550 ASP A C 1
ATOM 4309 O O . ASP A 1 550 ? 6.447 20.199 -20.319 1.00 86.75 550 ASP A O 1
ATOM 4313 N N . ASP A 1 551 ? 5.724 22.209 -20.977 1.00 86.69 551 ASP A N 1
ATOM 4314 C CA . ASP A 1 551 ? 5.176 21.728 -22.248 1.00 86.69 551 ASP A CA 1
ATOM 4315 C C . ASP A 1 551 ? 6.270 21.509 -23.289 1.00 86.69 551 ASP A C 1
ATOM 4317 O O . ASP A 1 551 ? 6.259 20.500 -23.995 1.00 86.69 551 ASP A O 1
ATOM 4321 N N . ARG A 1 552 ? 7.275 22.393 -23.332 1.00 88.06 552 ARG A N 1
ATOM 4322 C CA . ARG A 1 552 ? 8.481 22.197 -24.146 1.00 88.06 552 ARG A CA 1
ATOM 4323 C C . ARG A 1 552 ? 9.186 20.890 -23.770 1.00 88.06 552 ARG A C 1
ATOM 4325 O O . ARG A 1 552 ? 9.506 20.103 -24.661 1.00 88.06 552 ARG A O 1
ATOM 4332 N N . ARG A 1 553 ? 9.334 20.610 -22.472 1.00 90.50 553 ARG A N 1
ATOM 4333 C CA . ARG A 1 553 ? 9.890 19.355 -21.953 1.00 90.50 553 ARG A CA 1
ATOM 4334 C C . ARG A 1 553 ? 9.085 18.134 -22.414 1.00 90.50 553 ARG A C 1
ATOM 4336 O O . ARG A 1 553 ? 9.686 17.182 -22.906 1.00 90.50 553 ARG A O 1
ATOM 4343 N N . LYS A 1 554 ? 7.744 18.161 -22.347 1.00 89.44 554 LYS A N 1
ATOM 4344 C CA . LYS A 1 554 ? 6.889 17.067 -22.870 1.00 89.44 554 LYS A CA 1
ATOM 4345 C C . LYS A 1 554 ? 7.148 16.784 -24.356 1.00 89.44 554 LYS A C 1
ATOM 4347 O O . LYS A 1 554 ? 7.096 15.624 -24.758 1.00 89.44 554 LYS A O 1
ATOM 4352 N N . ILE A 1 555 ? 7.450 17.804 -25.168 1.00 89.44 555 ILE A N 1
ATOM 4353 C CA . ILE A 1 555 ? 7.788 17.616 -26.590 1.00 89.44 555 ILE A CA 1
ATOM 4354 C C . ILE A 1 555 ? 9.188 17.007 -26.762 1.00 89.44 555 ILE A C 1
ATOM 4356 O O . ILE A 1 555 ? 9.361 16.144 -27.620 1.00 89.44 555 ILE A O 1
ATOM 4360 N N . TYR A 1 556 ? 10.174 17.369 -25.934 1.00 91.31 556 TYR A N 1
ATOM 4361 C CA . TYR A 1 556 ? 11.472 16.678 -25.929 1.00 91.31 556 TYR A CA 1
ATOM 4362 C C . TYR A 1 556 ? 11.344 15.204 -25.505 1.00 91.31 556 TYR A C 1
ATOM 4364 O O . TYR A 1 556 ? 11.938 14.342 -26.152 1.00 91.31 556 TYR A O 1
ATOM 4372 N N . GLU A 1 557 ? 10.504 14.886 -24.511 1.00 92.38 557 GLU A N 1
ATOM 4373 C CA . GLU A 1 557 ? 10.150 13.499 -24.153 1.00 92.38 557 GLU A CA 1
ATOM 4374 C C . GLU A 1 557 ? 9.474 12.773 -25.338 1.00 92.38 557 GLU A C 1
ATOM 4376 O O . GLU A 1 557 ? 9.846 11.648 -25.673 1.00 92.38 557 GLU A O 1
ATOM 4381 N N . ALA A 1 558 ? 8.544 13.433 -26.041 1.00 91.38 558 ALA A N 1
ATOM 4382 C CA . ALA A 1 558 ? 7.893 12.905 -27.244 1.00 91.38 558 ALA A CA 1
ATOM 4383 C C . ALA A 1 558 ? 8.907 12.561 -28.354 1.00 91.38 558 ALA A C 1
ATOM 4385 O O . ALA A 1 558 ? 8.891 11.463 -28.911 1.00 91.38 558 ALA A O 1
ATOM 4386 N N . ILE A 1 559 ? 9.823 13.484 -28.658 1.00 91.00 559 ILE A N 1
ATOM 4387 C CA . ILE A 1 559 ? 10.887 13.301 -29.655 1.00 91.00 559 ILE A CA 1
ATOM 4388 C C . ILE A 1 559 ? 11.814 12.147 -29.251 1.00 91.00 559 ILE A C 1
ATOM 4390 O O . ILE A 1 559 ? 12.141 11.299 -30.084 1.00 91.00 559 ILE A O 1
ATOM 4394 N N . ALA A 1 560 ? 12.187 12.064 -27.974 1.00 93.00 560 ALA A N 1
ATOM 4395 C CA . ALA A 1 560 ? 13.029 10.998 -27.447 1.00 93.00 560 ALA A CA 1
ATOM 4396 C C . ALA A 1 560 ? 12.377 9.608 -27.577 1.00 93.00 560 ALA A C 1
ATOM 4398 O O . ALA A 1 560 ? 13.062 8.646 -27.932 1.00 93.00 560 ALA A O 1
ATOM 4399 N N . HIS A 1 561 ? 11.054 9.493 -27.397 1.00 94.44 561 HIS A N 1
ATOM 4400 C CA . HIS A 1 561 ? 10.341 8.237 -27.648 1.00 94.44 561 HIS A CA 1
ATOM 4401 C C . HIS A 1 561 ? 10.439 7.795 -29.115 1.00 94.44 561 HIS A C 1
ATOM 4403 O O . HIS A 1 561 ? 10.704 6.616 -29.363 1.00 94.44 561 HIS A O 1
ATOM 4409 N N . VAL A 1 562 ? 10.305 8.711 -30.082 1.00 92.75 562 VAL A N 1
ATOM 4410 C CA . VAL A 1 562 ? 10.479 8.387 -31.512 1.00 92.75 562 VAL A CA 1
ATOM 4411 C C . VAL A 1 562 ? 11.924 7.972 -31.807 1.00 92.75 562 VAL A C 1
ATOM 4413 O O . VAL A 1 562 ? 12.136 6.952 -32.460 1.00 92.75 562 VAL A O 1
ATOM 4416 N N . ILE A 1 563 ? 12.917 8.686 -31.260 1.00 91.31 563 ILE A N 1
ATOM 4417 C CA . ILE A 1 563 ? 14.343 8.329 -31.389 1.00 91.31 563 ILE A CA 1
ATOM 4418 C C . ILE A 1 563 ? 14.616 6.920 -30.831 1.00 91.31 563 ILE A C 1
ATOM 4420 O O . ILE A 1 563 ? 15.321 6.145 -31.474 1.00 91.31 563 ILE A O 1
ATOM 4424 N N . SER A 1 564 ? 13.995 6.538 -29.705 1.00 91.69 564 SER A N 1
ATOM 4425 C CA . SER A 1 564 ? 14.141 5.198 -29.099 1.00 91.69 564 SER A CA 1
ATOM 4426 C C . SER A 1 564 ? 13.649 4.033 -29.976 1.00 91.69 564 SER A C 1
ATOM 4428 O O . SER A 1 564 ? 13.946 2.880 -29.678 1.00 91.69 564 SER A O 1
ATOM 4430 N N . ALA A 1 565 ? 12.870 4.304 -31.032 1.00 89.88 565 ALA A N 1
ATOM 4431 C CA . ALA A 1 565 ? 12.391 3.295 -31.982 1.00 89.88 565 ALA A CA 1
ATOM 4432 C C . ALA A 1 565 ? 13.220 3.217 -33.275 1.00 89.88 565 ALA A C 1
ATOM 4434 O O . ALA A 1 565 ? 12.949 2.372 -34.129 1.00 89.88 565 ALA A O 1
ATOM 4435 N N . MET A 1 566 ? 14.205 4.100 -33.451 1.00 89.62 566 MET A N 1
ATOM 4436 C CA . MET A 1 566 ? 15.046 4.130 -34.646 1.00 89.62 566 MET A CA 1
ATOM 4437 C C . MET A 1 566 ? 16.140 3.050 -34.595 1.00 89.62 566 MET A C 1
ATOM 4439 O O . MET A 1 566 ? 16.580 2.665 -33.512 1.00 89.62 566 MET A O 1
ATOM 4443 N N . PRO A 1 567 ? 16.662 2.598 -35.753 1.00 87.50 567 PRO A N 1
ATOM 4444 C CA . PRO A 1 567 ? 17.890 1.809 -35.798 1.00 87.50 567 PRO A CA 1
ATOM 4445 C C . PRO A 1 567 ? 19.041 2.543 -35.099 1.00 87.50 567 PRO A C 1
ATOM 4447 O O . PRO A 1 567 ? 19.227 3.741 -35.315 1.00 87.50 567 PRO A O 1
ATOM 4450 N N . MET A 1 568 ? 19.819 1.807 -34.305 1.00 85.50 568 MET A N 1
ATOM 4451 C CA . MET A 1 568 ? 20.777 2.329 -33.322 1.00 85.50 568 MET A CA 1
ATOM 4452 C C . MET A 1 568 ? 21.709 3.443 -33.843 1.00 85.50 568 MET A C 1
ATOM 4454 O O . MET A 1 568 ? 21.842 4.476 -33.195 1.00 85.50 568 MET A O 1
ATOM 4458 N N . GLU A 1 569 ? 22.300 3.291 -35.034 1.00 85.12 569 GLU A N 1
ATOM 4459 C CA . GLU A 1 569 ? 23.170 4.319 -35.635 1.00 85.12 569 GLU A CA 1
ATOM 4460 C C . GLU A 1 569 ? 22.418 5.634 -35.909 1.00 85.12 569 GLU A C 1
ATOM 4462 O O . GLU A 1 569 ? 22.869 6.710 -35.520 1.00 85.12 569 GLU A O 1
ATOM 4467 N N . LYS A 1 570 ? 21.221 5.555 -36.504 1.00 86.62 570 LYS A N 1
ATOM 4468 C CA . LYS A 1 570 ? 20.386 6.731 -36.801 1.00 86.62 570 LYS A CA 1
ATOM 4469 C C . LYS A 1 570 ? 19.791 7.350 -35.536 1.00 86.62 570 LYS A C 1
ATOM 4471 O O . LYS A 1 570 ? 19.579 8.563 -35.490 1.00 86.62 570 LYS A O 1
ATOM 4476 N N . ALA A 1 571 ? 19.516 6.531 -34.519 1.00 87.19 571 ALA A N 1
ATOM 4477 C CA . ALA A 1 571 ? 19.097 6.993 -33.200 1.00 87.19 571 ALA A CA 1
ATOM 4478 C C . ALA A 1 571 ? 20.208 7.832 -32.547 1.00 87.19 571 ALA A C 1
ATOM 4480 O O . ALA A 1 571 ? 19.948 8.936 -32.072 1.00 87.19 571 ALA A O 1
ATOM 4481 N N . ALA A 1 572 ? 21.452 7.345 -32.603 1.00 86.81 572 ALA A N 1
ATOM 4482 C CA . ALA A 1 572 ? 22.640 8.029 -32.102 1.00 86.81 572 ALA A CA 1
ATOM 4483 C C . ALA A 1 572 ? 22.924 9.352 -32.839 1.00 86.81 572 ALA A C 1
ATOM 4485 O O . ALA A 1 572 ? 23.127 10.376 -32.190 1.00 86.81 572 ALA A O 1
ATOM 4486 N N . GLU A 1 573 ? 22.863 9.374 -34.176 1.00 87.69 573 GLU A N 1
ATOM 4487 C CA . GLU A 1 573 ? 22.982 10.608 -34.977 1.00 87.69 573 GLU A CA 1
ATOM 4488 C C . GLU A 1 573 ? 21.891 11.639 -34.634 1.00 87.69 573 GLU A C 1
ATOM 4490 O O . GLU A 1 573 ? 22.168 12.834 -34.478 1.00 87.69 573 GLU A O 1
ATOM 4495 N N . SER A 1 574 ? 20.646 11.178 -34.476 1.00 88.69 574 SER A N 1
ATOM 4496 C CA . SER A 1 574 ? 19.507 12.040 -34.142 1.00 88.69 574 SER A CA 1
ATOM 4497 C C . SER A 1 574 ? 19.646 12.618 -32.734 1.00 88.69 574 SER A C 1
ATOM 4499 O O . SER A 1 574 ? 19.566 13.834 -32.567 1.00 88.69 574 SER A O 1
ATOM 4501 N N . LEU A 1 575 ? 19.935 11.775 -31.735 1.00 89.19 575 LEU A N 1
ATOM 4502 C CA . LEU A 1 575 ? 20.201 12.207 -30.362 1.00 89.19 575 LEU A CA 1
ATOM 4503 C C . LEU A 1 575 ? 21.366 13.199 -30.312 1.00 89.19 575 LEU A C 1
ATOM 4505 O O . LEU A 1 575 ? 21.221 14.264 -29.721 1.00 89.19 575 LEU A O 1
ATOM 4509 N N . LYS A 1 576 ? 22.490 12.904 -30.979 1.00 88.00 576 LYS A N 1
ATOM 4510 C CA . LYS A 1 576 ? 23.641 13.815 -31.055 1.00 88.00 576 LYS A CA 1
ATOM 4511 C C . LYS A 1 576 ? 23.242 15.182 -31.604 1.00 88.00 576 LYS A C 1
ATOM 4513 O O . LYS A 1 576 ? 23.666 16.191 -31.056 1.00 88.00 576 LYS A O 1
ATOM 4518 N N . THR A 1 577 ? 22.395 15.224 -32.630 1.00 88.06 577 THR A N 1
ATOM 4519 C CA . THR A 1 577 ? 21.922 16.481 -33.225 1.00 88.06 577 THR A CA 1
ATOM 4520 C C . THR A 1 577 ? 21.155 17.344 -32.215 1.00 88.06 577 THR A C 1
ATOM 4522 O O . THR A 1 577 ? 21.512 18.503 -32.021 1.00 88.06 577 THR A O 1
ATOM 4525 N N . PHE A 1 578 ? 20.152 16.788 -31.524 1.00 88.12 578 PHE A N 1
ATOM 4526 C CA . PHE A 1 578 ? 19.389 17.532 -30.509 1.00 88.12 578 PHE A CA 1
ATOM 4527 C C . PHE A 1 578 ? 20.238 17.892 -29.278 1.00 88.12 578 PHE A C 1
ATOM 4529 O O . PHE A 1 578 ? 20.164 19.015 -28.778 1.00 88.12 578 PHE A O 1
ATOM 4536 N N . SER A 1 579 ? 21.086 16.973 -28.811 1.00 89.94 579 SER A N 1
ATOM 4537 C CA . SER A 1 579 ? 21.981 17.212 -27.675 1.00 89.94 579 SER A CA 1
ATOM 4538 C C . SER A 1 579 ? 23.009 18.305 -27.965 1.00 89.94 579 SER A C 1
ATOM 4540 O O . SER A 1 579 ? 23.302 19.096 -27.074 1.00 89.94 579 SER A O 1
ATOM 4542 N N . LEU A 1 580 ? 23.537 18.401 -29.191 1.00 89.06 580 LEU A N 1
ATOM 4543 C CA . LEU A 1 580 ? 24.459 19.473 -29.582 1.00 89.06 580 LEU A CA 1
ATOM 4544 C C . LEU A 1 580 ? 23.776 20.845 -29.624 1.00 89.06 580 LEU A C 1
ATOM 4546 O O . LEU A 1 580 ? 24.375 21.812 -29.155 1.00 89.06 580 LEU A O 1
ATOM 4550 N N . ASP A 1 581 ? 22.531 20.934 -30.109 1.00 87.94 581 ASP A N 1
ATOM 4551 C CA . ASP A 1 581 ? 21.757 22.186 -30.087 1.00 87.94 581 ASP A CA 1
ATOM 4552 C C . ASP A 1 581 ? 21.579 22.704 -28.639 1.00 87.94 581 ASP A C 1
ATOM 4554 O O . ASP A 1 581 ? 21.716 23.902 -28.383 1.00 87.94 581 ASP A O 1
ATOM 4558 N N . ILE A 1 582 ? 21.354 21.805 -27.669 1.00 90.94 582 ILE A N 1
ATOM 4559 C CA . ILE A 1 582 ? 21.260 22.140 -26.235 1.00 90.94 582 ILE A CA 1
ATOM 4560 C C . ILE A 1 582 ? 22.637 22.480 -25.637 1.00 90.94 582 ILE A C 1
ATOM 4562 O O . ILE A 1 582 ? 22.801 23.513 -24.982 1.00 90.94 582 ILE A O 1
ATOM 4566 N N . LEU A 1 583 ? 23.647 21.634 -25.864 1.00 92.69 583 LEU A N 1
ATOM 4567 C CA . LEU A 1 583 ? 25.005 21.824 -25.341 1.00 92.69 583 LEU A CA 1
ATOM 4568 C C . LEU A 1 583 ? 25.643 23.122 -25.856 1.00 92.69 583 LEU A C 1
ATOM 4570 O O . LEU A 1 583 ? 26.421 23.738 -25.130 1.00 92.69 583 LEU A O 1
ATOM 4574 N N . ALA A 1 584 ? 25.284 23.588 -27.056 1.00 92.38 584 ALA A N 1
ATOM 4575 C CA . ALA A 1 584 ? 25.726 24.872 -27.593 1.00 92.38 584 ALA A CA 1
ATOM 4576 C C . ALA A 1 584 ? 25.270 26.069 -26.735 1.00 92.38 584 ALA A C 1
ATOM 4578 O O . ALA A 1 584 ? 26.047 27.009 -26.549 1.00 92.38 584 ALA A O 1
ATOM 4579 N N . ILE A 1 585 ? 24.058 26.026 -26.163 1.00 91.44 585 ILE A N 1
ATOM 4580 C CA . ILE A 1 585 ? 23.541 27.061 -25.247 1.00 91.44 585 ILE A CA 1
ATOM 4581 C C . ILE A 1 585 ? 24.395 27.091 -23.972 1.00 91.44 585 ILE A C 1
ATOM 4583 O O . ILE A 1 585 ? 24.893 28.145 -23.570 1.00 91.44 585 ILE A O 1
ATOM 4587 N N . ILE A 1 586 ? 24.631 25.918 -23.379 1.00 93.44 586 ILE A N 1
ATOM 4588 C CA . ILE A 1 586 ? 25.422 25.757 -22.150 1.00 93.44 586 ILE A CA 1
ATOM 4589 C C . ILE A 1 586 ? 26.876 26.193 -22.389 1.00 93.44 586 ILE A C 1
ATOM 4591 O O . ILE A 1 586 ? 27.437 26.943 -21.594 1.00 93.44 586 ILE A O 1
ATOM 4595 N N . HIS A 1 587 ? 27.471 25.804 -23.518 1.00 93.88 587 HIS A N 1
ATOM 4596 C CA . HIS A 1 587 ? 28.827 26.181 -23.922 1.00 93.88 587 HIS A CA 1
ATOM 4597 C C . HIS A 1 587 ? 28.977 27.691 -24.180 1.00 93.88 587 HIS A C 1
ATOM 4599 O O . HIS A 1 587 ? 30.001 28.276 -23.818 1.00 93.88 587 HIS A O 1
ATOM 4605 N N . ALA A 1 588 ? 27.966 28.344 -24.764 1.00 92.31 588 ALA A N 1
ATOM 4606 C CA . ALA A 1 588 ? 27.956 29.793 -24.964 1.00 92.31 588 ALA A CA 1
ATOM 4607 C C . ALA A 1 588 ? 27.920 30.558 -23.629 1.00 92.31 588 ALA A C 1
ATOM 4609 O O . ALA A 1 588 ? 28.643 31.543 -23.467 1.00 92.31 588 ALA A O 1
ATOM 4610 N N . VAL A 1 589 ? 27.142 30.075 -22.654 1.00 92.25 589 VAL A N 1
ATOM 4611 C CA . VAL A 1 589 ? 27.130 30.601 -21.280 1.00 92.25 589 VAL A CA 1
ATOM 4612 C C . VAL A 1 589 ? 28.469 30.337 -20.581 1.00 92.25 589 VAL A C 1
ATOM 4614 O O . VAL A 1 589 ? 29.088 31.267 -20.065 1.00 92.25 589 VAL A O 1
ATOM 4617 N N . ALA A 1 590 ? 28.970 29.099 -20.632 1.00 90.00 590 ALA A N 1
ATOM 4618 C CA . ALA A 1 590 ? 30.219 28.681 -19.996 1.00 90.00 590 ALA A CA 1
ATOM 4619 C C . ALA A 1 590 ? 31.442 29.472 -20.493 1.00 90.00 590 ALA A C 1
ATOM 4621 O O . ALA A 1 590 ? 32.324 29.801 -19.700 1.00 90.00 590 ALA A O 1
ATOM 4622 N N . ASN A 1 591 ? 31.497 29.841 -21.776 1.00 89.44 591 ASN A N 1
ATOM 4623 C CA . ASN A 1 591 ? 32.620 30.584 -22.361 1.00 89.44 591 ASN A CA 1
ATOM 4624 C C . ASN A 1 591 ? 32.425 32.106 -22.431 1.00 89.44 591 ASN A C 1
ATOM 4626 O O . ASN A 1 591 ? 33.307 32.816 -22.921 1.00 89.44 591 ASN A O 1
ATOM 4630 N N . LYS A 1 592 ? 31.319 32.649 -21.908 1.00 89.62 592 LYS A N 1
ATOM 4631 C CA . LYS A 1 592 ? 31.137 34.102 -21.834 1.00 89.62 592 LYS A CA 1
ATOM 4632 C C . LYS A 1 592 ? 32.151 34.708 -20.849 1.00 89.62 592 LYS A C 1
ATOM 4634 O O . LYS A 1 592 ? 32.303 34.242 -19.717 1.00 89.62 592 LYS A O 1
ATOM 4639 N N . ASN A 1 593 ? 32.851 35.754 -21.295 1.00 77.81 593 ASN A N 1
ATOM 4640 C CA . ASN A 1 593 ? 33.807 36.521 -20.479 1.00 77.81 593 ASN A CA 1
ATOM 4641 C C . ASN A 1 593 ? 33.174 37.763 -19.823 1.00 77.81 593 ASN A C 1
ATOM 4643 O O . ASN A 1 593 ? 33.756 38.349 -18.915 1.00 77.81 593 ASN A O 1
ATOM 4647 N N . SER A 1 594 ? 31.992 38.178 -20.283 1.00 80.62 594 SER A N 1
ATOM 4648 C CA . SER A 1 594 ? 31.172 39.222 -19.660 1.00 80.62 594 SER A CA 1
ATOM 4649 C C . SER A 1 594 ? 30.143 38.607 -18.710 1.00 80.62 594 SER A C 1
ATOM 4651 O O . SER A 1 594 ? 29.769 37.448 -18.882 1.00 80.62 594 SER A O 1
ATOM 4653 N N . GLN A 1 595 ? 29.601 39.405 -17.786 1.00 81.06 595 GLN A N 1
ATOM 4654 C CA . GLN A 1 595 ? 28.511 38.981 -16.902 1.00 81.06 595 GLN A CA 1
ATOM 4655 C C . GLN A 1 595 ? 27.339 38.376 -17.704 1.00 81.06 595 GLN A C 1
ATOM 4657 O O . GLN A 1 595 ? 26.869 38.960 -18.685 1.00 81.06 595 GLN A O 1
ATOM 4662 N N . VAL A 1 596 ? 26.907 37.179 -17.303 1.00 87.81 596 VAL A N 1
ATOM 4663 C CA . VAL A 1 596 ? 25.762 36.463 -17.885 1.00 87.81 596 VAL A CA 1
ATOM 4664 C C . VAL A 1 596 ? 24.474 36.985 -17.245 1.00 87.81 596 VAL A C 1
ATOM 4666 O O . VAL A 1 596 ? 24.445 37.299 -16.055 1.00 87.81 596 VAL A O 1
ATOM 4669 N N . THR A 1 597 ? 23.413 37.121 -18.037 1.00 90.38 597 THR A N 1
ATOM 4670 C CA . THR A 1 597 ? 22.102 37.580 -17.559 1.00 90.38 597 THR A CA 1
ATOM 4671 C C . THR A 1 597 ? 21.296 36.440 -16.928 1.00 90.38 597 THR A C 1
ATOM 4673 O O . THR A 1 597 ? 21.472 35.274 -17.277 1.00 90.38 597 THR A O 1
ATOM 4676 N N . LYS A 1 598 ? 20.339 36.759 -16.041 1.00 88.75 598 LYS A N 1
ATOM 4677 C CA . LYS A 1 598 ? 19.462 35.735 -15.437 1.00 88.75 598 LYS A CA 1
ATOM 4678 C C . LYS A 1 598 ? 18.666 34.941 -16.489 1.00 88.75 598 LYS A C 1
ATOM 4680 O O . LYS A 1 598 ? 18.449 33.753 -16.306 1.00 88.75 598 LYS A O 1
ATOM 4685 N N . GLN A 1 599 ? 18.277 35.573 -17.601 1.00 88.38 599 GLN A N 1
ATOM 4686 C CA . GLN A 1 599 ? 17.575 34.902 -18.704 1.00 88.38 599 GLN A CA 1
ATOM 4687 C C . GLN A 1 599 ? 18.460 33.879 -19.432 1.00 88.38 599 GLN A C 1
ATOM 4689 O O . GLN A 1 599 ? 17.980 32.813 -19.798 1.00 88.38 599 GLN A O 1
ATOM 4694 N N . GLU A 1 600 ? 19.753 34.165 -19.606 1.00 90.12 600 GLU A N 1
ATOM 4695 C CA . GLU A 1 600 ? 20.707 33.218 -20.200 1.00 90.12 600 GLU A CA 1
ATOM 4696 C C . GLU A 1 600 ? 20.988 32.024 -19.273 1.00 90.12 600 GLU A C 1
ATOM 4698 O O . GLU A 1 600 ? 21.087 30.897 -19.752 1.00 90.12 600 GLU A O 1
ATOM 4703 N N . LEU A 1 601 ? 21.058 32.244 -17.952 1.00 90.50 601 LEU A N 1
ATOM 4704 C CA . LEU A 1 601 ? 21.161 31.152 -16.972 1.00 90.50 601 LEU A CA 1
ATOM 4705 C C . LEU A 1 601 ? 19.887 30.295 -16.939 1.00 90.50 601 LEU A C 1
ATOM 4707 O O . LEU A 1 601 ? 19.992 29.072 -16.935 1.00 90.50 601 LEU A O 1
ATOM 4711 N N . GLN A 1 602 ? 18.701 30.912 -17.004 1.00 91.62 602 GLN A N 1
ATOM 4712 C CA . GLN A 1 602 ? 17.437 30.176 -17.112 1.00 91.62 602 GLN A CA 1
ATOM 4713 C C . GLN A 1 602 ? 17.397 29.324 -18.386 1.00 91.62 602 GLN A C 1
ATOM 4715 O O . GLN A 1 602 ? 17.086 28.144 -18.315 1.00 91.62 602 GLN A O 1
ATOM 4720 N N . ALA A 1 603 ? 17.790 29.875 -19.539 1.00 90.31 603 ALA A N 1
ATOM 4721 C CA . ALA A 1 603 ? 17.835 29.122 -20.793 1.00 90.31 603 ALA A CA 1
ATOM 4722 C C . ALA A 1 603 ? 18.806 27.922 -20.741 1.00 90.31 603 ALA A C 1
ATOM 4724 O O . ALA A 1 603 ? 18.547 26.899 -21.375 1.00 90.31 603 ALA A O 1
ATOM 4725 N N . ALA A 1 604 ? 19.897 28.019 -19.970 1.00 92.38 604 ALA A N 1
ATOM 4726 C CA . ALA A 1 604 ? 20.785 26.889 -19.700 1.00 92.38 604 ALA A CA 1
ATOM 4727 C C . ALA A 1 604 ? 20.152 25.857 -18.740 1.00 92.38 604 ALA A C 1
ATOM 4729 O O . ALA A 1 604 ? 20.246 24.664 -19.018 1.00 92.38 604 ALA A O 1
ATOM 4730 N N . SER A 1 605 ? 19.471 26.295 -17.668 1.00 93.69 605 SER A N 1
ATOM 4731 C CA . SER A 1 605 ? 18.716 25.427 -16.735 1.00 93.69 605 SER A CA 1
ATOM 4732 C C . SER A 1 605 ? 17.617 24.642 -17.469 1.00 93.69 605 SER A C 1
ATOM 4734 O O . SER A 1 605 ? 17.578 23.411 -17.427 1.00 93.69 605 SER A O 1
ATOM 4736 N N . ASP A 1 606 ? 16.803 25.345 -18.260 1.00 92.94 606 ASP A N 1
ATOM 4737 C CA . ASP A 1 606 ? 15.771 24.769 -19.120 1.00 92.94 606 ASP A CA 1
ATOM 4738 C C . ASP A 1 606 ? 16.364 23.768 -20.130 1.00 92.94 606 ASP A C 1
ATOM 4740 O O . ASP A 1 606 ? 15.778 22.721 -20.413 1.00 92.94 606 ASP A O 1
ATOM 4744 N N . GLY A 1 607 ? 17.527 24.095 -20.708 1.00 93.19 607 GLY A N 1
ATOM 4745 C CA . GLY A 1 607 ? 18.259 23.234 -21.636 1.00 93.19 607 GLY A CA 1
ATOM 4746 C C . GLY A 1 607 ? 18.713 21.928 -20.983 1.00 93.19 607 GLY A C 1
ATOM 4747 O O . GLY A 1 607 ? 18.472 20.856 -21.538 1.00 93.19 607 GLY A O 1
ATOM 4748 N N . LEU A 1 608 ? 19.300 22.007 -19.784 1.00 95.06 608 LEU A N 1
ATOM 4749 C CA . LEU A 1 608 ? 19.680 20.840 -18.982 1.00 95.06 608 LEU A CA 1
ATOM 4750 C C . LEU A 1 608 ? 18.473 19.933 -18.709 1.00 95.06 608 LEU A C 1
ATOM 4752 O O . LEU A 1 608 ? 18.570 18.729 -18.916 1.00 95.06 608 LEU A O 1
ATOM 4756 N N . GLU A 1 609 ? 17.322 20.492 -18.331 1.00 94.56 609 GLU A N 1
ATOM 4757 C CA . GLU A 1 609 ? 16.095 19.713 -18.108 1.00 94.56 609 GLU A CA 1
ATOM 4758 C C . GLU A 1 609 ? 15.566 19.030 -19.384 1.00 94.56 609 GLU A C 1
ATOM 4760 O O . GLU A 1 609 ? 15.110 17.887 -19.334 1.00 94.56 609 GLU A O 1
ATOM 4765 N N . ASN A 1 610 ? 15.665 19.683 -20.546 1.00 93.88 610 ASN A N 1
ATOM 4766 C CA . ASN A 1 610 ? 15.294 19.059 -21.820 1.00 93.88 610 ASN A CA 1
ATOM 4767 C C . ASN A 1 610 ? 16.238 17.892 -22.176 1.00 93.88 610 ASN A C 1
ATOM 4769 O O . ASN A 1 610 ? 15.776 16.837 -22.613 1.00 93.88 610 ASN A O 1
ATOM 4773 N N . LEU A 1 611 ? 17.547 18.041 -21.941 1.00 94.50 611 LEU A N 1
ATOM 4774 C CA . LEU A 1 611 ? 18.535 16.978 -22.162 1.00 94.50 611 LEU A CA 1
ATOM 4775 C C . LEU A 1 611 ? 18.373 15.816 -21.167 1.00 94.50 611 LEU A C 1
ATOM 4777 O O . LEU A 1 611 ? 18.459 14.655 -21.565 1.00 94.50 611 LEU A O 1
ATOM 4781 N N . GLU A 1 612 ? 18.085 16.116 -19.898 1.00 94.62 612 GLU A N 1
ATOM 4782 C CA . GLU A 1 612 ? 17.732 15.132 -18.868 1.00 94.62 612 GLU A CA 1
ATOM 4783 C C . GLU A 1 612 ? 16.561 14.258 -19.337 1.00 94.62 612 GLU A C 1
ATOM 4785 O O . GLU A 1 612 ? 16.651 13.029 -19.330 1.00 94.62 612 GLU A O 1
ATOM 4790 N N . ALA A 1 613 ? 15.488 14.899 -19.805 1.00 93.31 613 ALA A N 1
ATOM 4791 C CA . ALA A 1 613 ? 14.283 14.234 -20.276 1.00 93.31 613 ALA A CA 1
ATOM 4792 C C . ALA A 1 613 ? 14.538 13.332 -21.500 1.00 93.31 613 ALA A C 1
ATOM 4794 O O . ALA A 1 613 ? 14.012 12.219 -21.567 1.00 93.31 613 ALA A O 1
ATOM 4795 N N . MET A 1 614 ? 15.392 13.762 -22.440 1.00 93.81 614 MET A N 1
ATOM 4796 C CA . MET A 1 614 ? 15.787 12.931 -23.584 1.00 93.81 614 MET A CA 1
ATOM 4797 C C . MET A 1 614 ? 16.595 11.696 -23.168 1.00 93.81 614 MET A C 1
ATOM 4799 O O . MET A 1 614 ? 16.297 10.589 -23.621 1.00 93.81 614 MET A O 1
ATOM 4803 N N . LEU A 1 615 ? 17.604 11.868 -22.306 1.00 92.81 615 LEU A N 1
ATOM 4804 C CA . LEU A 1 615 ? 18.457 10.767 -21.844 1.00 92.81 615 LEU A CA 1
ATOM 4805 C C . LEU A 1 615 ? 17.668 9.753 -21.004 1.00 92.81 615 LEU A C 1
ATOM 4807 O O . LEU A 1 615 ? 17.853 8.550 -21.176 1.00 92.81 615 LEU A O 1
ATOM 4811 N N . TYR A 1 616 ? 16.747 10.222 -20.155 1.00 93.81 616 TYR A N 1
ATOM 4812 C CA . TYR A 1 616 ? 15.849 9.365 -19.379 1.00 93.81 616 TYR A CA 1
ATOM 4813 C C . TYR A 1 616 ? 14.994 8.448 -20.268 1.00 93.81 616 TYR A C 1
ATOM 4815 O O . TYR A 1 616 ? 14.880 7.255 -19.993 1.00 93.81 616 TYR A O 1
ATOM 4823 N N . VAL A 1 617 ? 14.416 8.990 -21.347 1.00 92.75 617 VAL A N 1
ATOM 4824 C CA . VAL A 1 617 ? 13.532 8.237 -22.252 1.00 92.75 617 VAL A CA 1
ATOM 4825 C C . VAL A 1 617 ? 14.297 7.276 -23.171 1.00 92.75 617 VAL A C 1
ATOM 4827 O O . VAL A 1 617 ? 13.785 6.201 -23.483 1.00 92.75 617 VAL A O 1
ATOM 4830 N N . ILE A 1 618 ? 15.499 7.646 -23.626 1.00 90.94 618 ILE A N 1
ATOM 4831 C CA . ILE A 1 618 ? 16.296 6.818 -24.550 1.00 90.94 618 ILE A CA 1
ATOM 4832 C C . ILE A 1 618 ? 17.042 5.695 -23.811 1.00 90.94 618 ILE A C 1
ATOM 4834 O O . ILE A 1 618 ? 17.187 4.605 -24.362 1.00 90.94 618 ILE A O 1
ATOM 4838 N N . GLY A 1 619 ? 17.475 5.917 -22.566 1.00 87.88 619 GLY A N 1
ATOM 4839 C CA . GLY A 1 619 ? 18.134 4.894 -21.752 1.00 87.88 619 GLY A CA 1
ATOM 4840 C C . GLY A 1 619 ? 19.581 4.634 -22.179 1.00 87.88 619 GLY A C 1
ATOM 4841 O O . GLY A 1 619 ? 20.446 5.476 -21.960 1.00 87.88 619 GLY A O 1
ATOM 4842 N N . SER A 1 620 ? 19.856 3.461 -22.752 1.00 82.62 620 SER A N 1
ATOM 4843 C CA . SER A 1 620 ? 21.173 3.060 -23.271 1.00 82.62 620 SER A CA 1
ATOM 4844 C C . SER A 1 620 ? 21.009 2.294 -24.586 1.00 82.62 620 SER A C 1
ATOM 4846 O O . SER A 1 620 ? 19.988 1.640 -24.806 1.00 82.62 620 SER A O 1
ATOM 4848 N N . PHE A 1 621 ? 22.020 2.360 -25.457 1.00 81.56 621 PHE A N 1
ATOM 4849 C CA . PHE A 1 621 ? 22.054 1.627 -26.727 1.00 81.56 621 PHE A CA 1
ATOM 4850 C C . PHE A 1 621 ? 22.585 0.182 -26.608 1.00 81.56 621 PHE A C 1
ATOM 4852 O O . PHE A 1 621 ? 22.616 -0.529 -27.609 1.00 81.56 621 PHE A O 1
ATOM 4859 N N . GLY A 1 622 ? 22.939 -0.280 -25.403 1.00 70.94 622 GLY A N 1
ATOM 4860 C CA . GLY A 1 622 ? 23.472 -1.623 -25.146 1.00 70.94 622 GLY A CA 1
ATOM 4861 C C . GLY A 1 622 ? 24.935 -1.596 -24.696 1.00 70.94 622 GLY A C 1
ATOM 4862 O O . GLY A 1 622 ? 25.422 -0.568 -24.236 1.00 70.94 622 GLY A O 1
ATOM 4863 N N . GLU A 1 623 ? 25.629 -2.732 -24.810 1.00 64.25 623 GLU A N 1
ATOM 4864 C CA . GLU A 1 623 ? 27.024 -2.879 -24.349 1.00 64.25 623 GLU A CA 1
ATOM 4865 C C . GLU A 1 623 ? 28.044 -2.130 -25.231 1.00 64.25 623 GLU A C 1
ATOM 4867 O O . GLU A 1 623 ? 29.081 -1.692 -24.735 1.00 64.25 623 GLU A O 1
ATOM 4872 N N . GLU A 1 624 ? 27.753 -1.941 -26.524 1.00 68.94 624 GLU A N 1
ATOM 4873 C CA . GLU A 1 624 ? 28.625 -1.231 -27.468 1.00 68.94 624 GLU A CA 1
ATOM 4874 C C . GLU A 1 624 ? 27.995 0.093 -27.928 1.00 68.94 624 GLU A C 1
ATOM 4876 O O . GLU A 1 624 ? 26.959 0.122 -28.595 1.00 68.94 624 GLU A O 1
ATOM 4881 N N . LEU A 1 625 ? 28.648 1.214 -27.604 1.00 78.19 625 LEU A N 1
ATOM 4882 C CA . LEU A 1 625 ? 28.220 2.542 -28.048 1.00 78.19 625 LEU A CA 1
ATOM 4883 C C . LEU A 1 625 ? 28.462 2.743 -29.556 1.00 78.19 625 LEU A C 1
ATOM 4885 O O . LEU A 1 625 ? 29.587 2.531 -30.023 1.00 78.19 625 LEU A O 1
ATOM 4889 N N . PRO A 1 626 ? 27.474 3.261 -30.313 1.00 81.38 626 PRO A N 1
ATOM 4890 C CA . PRO A 1 626 ? 27.648 3.624 -31.718 1.00 81.38 626 PRO A CA 1
ATOM 4891 C C . PRO A 1 626 ? 28.761 4.652 -31.921 1.00 81.38 626 PRO A C 1
ATOM 4893 O O . PRO A 1 626 ? 28.887 5.597 -31.139 1.00 81.38 626 PRO A O 1
ATOM 4896 N N . SER A 1 627 ? 29.505 4.527 -33.022 1.00 76.62 627 SER A N 1
ATOM 4897 C CA . SER A 1 627 ? 30.623 5.416 -33.386 1.00 76.62 627 SER A CA 1
ATOM 4898 C C . SER A 1 627 ? 30.270 6.907 -33.325 1.00 76.62 627 SER A C 1
ATOM 4900 O O . SER A 1 627 ? 31.072 7.709 -32.855 1.00 76.62 627 SER A O 1
ATOM 4902 N N . ALA A 1 628 ? 29.042 7.282 -33.700 1.00 75.06 628 ALA A N 1
ATOM 4903 C CA . ALA A 1 628 ? 28.544 8.654 -33.609 1.00 75.06 628 ALA A CA 1
ATOM 4904 C C . ALA A 1 628 ? 28.610 9.250 -32.183 1.00 75.06 628 ALA A C 1
ATOM 4906 O O . ALA A 1 628 ? 28.804 10.460 -32.042 1.00 75.06 628 ALA A O 1
ATOM 4907 N N . CYS A 1 629 ? 28.470 8.423 -31.140 1.00 79.50 629 CYS A N 1
ATOM 4908 C CA . CYS A 1 629 ? 28.402 8.830 -29.733 1.00 79.50 629 CYS A CA 1
ATOM 4909 C C . CYS A 1 629 ? 29.675 8.548 -28.916 1.00 79.50 629 CYS A C 1
ATOM 4911 O O . CYS A 1 629 ? 29.753 9.033 -27.788 1.00 79.50 629 CYS A O 1
ATOM 4913 N N . GLN A 1 630 ? 30.655 7.803 -29.444 1.00 74.19 630 GLN A N 1
ATOM 4914 C CA . GLN A 1 630 ? 31.851 7.384 -28.690 1.00 74.19 630 GLN A CA 1
ATOM 4915 C C . GLN A 1 630 ? 32.649 8.582 -28.140 1.00 74.19 630 GLN A C 1
ATOM 4917 O O . GLN A 1 630 ? 32.902 8.650 -26.937 1.00 74.19 630 GLN A O 1
ATOM 4922 N N . ASP A 1 631 ? 32.952 9.577 -28.977 1.00 80.62 631 ASP A N 1
ATOM 4923 C CA . ASP A 1 631 ? 33.680 10.785 -28.550 1.00 80.62 631 ASP A CA 1
ATOM 4924 C C . ASP A 1 631 ? 32.817 11.758 -27.721 1.00 80.62 631 ASP A C 1
ATOM 4926 O O . ASP A 1 631 ? 33.325 12.536 -26.907 1.00 80.62 631 ASP A O 1
ATOM 4930 N N . THR A 1 632 ? 31.491 11.692 -27.876 1.00 85.31 632 THR A N 1
ATOM 4931 C CA . THR A 1 632 ? 30.551 12.669 -27.303 1.00 85.31 632 THR A CA 1
ATOM 4932 C C . THR A 1 632 ? 30.507 12.648 -25.775 1.00 85.31 632 THR A C 1
ATOM 4934 O O . THR A 1 632 ? 30.203 13.674 -25.169 1.00 85.31 632 THR A O 1
ATOM 4937 N N . CYS A 1 633 ? 30.902 11.543 -25.134 1.00 87.62 633 CYS A N 1
ATOM 4938 C CA . CYS A 1 633 ? 31.082 11.486 -23.681 1.00 87.62 633 CYS A CA 1
ATOM 4939 C C . CYS A 1 633 ? 32.132 12.508 -23.195 1.00 87.62 633 CYS A C 1
ATOM 4941 O O . CYS A 1 633 ? 31.875 13.285 -22.272 1.00 87.62 633 CYS A O 1
ATOM 4943 N N . ARG A 1 634 ? 33.291 12.573 -23.870 1.00 90.06 634 ARG A N 1
ATOM 4944 C CA . ARG A 1 634 ? 34.384 13.500 -23.536 1.00 90.06 634 ARG A CA 1
ATOM 4945 C C . ARG A 1 634 ? 34.074 14.931 -23.973 1.00 90.06 634 ARG A C 1
ATOM 4947 O O . ARG A 1 634 ? 34.361 15.864 -23.225 1.00 90.06 634 ARG A O 1
ATOM 4954 N N . GLU A 1 635 ? 33.458 15.105 -25.145 1.00 90.00 635 GLU A N 1
ATOM 4955 C CA . GLU A 1 635 ? 33.000 16.417 -25.627 1.00 90.00 635 GLU A CA 1
ATOM 4956 C C . GLU A 1 635 ? 32.037 17.063 -24.616 1.00 90.00 635 GLU A C 1
ATOM 4958 O O . GLU A 1 635 ? 32.298 18.168 -24.139 1.00 90.00 635 GLU A O 1
ATOM 4963 N N . ALA A 1 636 ? 30.972 16.354 -24.222 1.00 91.56 636 ALA A N 1
ATOM 4964 C CA . ALA A 1 636 ? 29.976 16.855 -23.276 1.00 91.56 636 ALA A CA 1
ATOM 4965 C C . ALA A 1 636 ? 30.574 17.124 -21.885 1.00 91.56 636 ALA A C 1
ATOM 4967 O O . ALA A 1 636 ? 30.296 18.169 -21.292 1.00 91.56 636 ALA A O 1
ATOM 4968 N N . TRP A 1 637 ? 31.446 16.238 -21.385 1.00 94.12 637 TRP A N 1
ATOM 4969 C CA . TRP A 1 637 ? 32.125 16.454 -20.106 1.00 94.12 637 TRP A CA 1
ATOM 4970 C C . TRP A 1 637 ? 32.965 17.737 -20.093 1.00 94.12 637 TRP A C 1
ATOM 4972 O O . TRP A 1 637 ? 32.875 18.503 -19.136 1.00 94.12 637 TRP A O 1
ATOM 4982 N N . SER A 1 638 ? 33.703 18.038 -21.168 1.00 93.50 638 SER A N 1
ATOM 4983 C CA . SER A 1 638 ? 34.501 19.273 -21.250 1.00 93.50 638 SER A CA 1
ATOM 4984 C C . SER A 1 638 ? 33.650 20.548 -21.119 1.00 93.50 638 SER A C 1
ATOM 4986 O O . SER A 1 638 ? 34.074 21.523 -20.497 1.00 93.50 638 SER A O 1
ATOM 4988 N N . ILE A 1 639 ? 32.410 20.524 -21.624 1.00 94.75 639 ILE A N 1
ATOM 4989 C CA . ILE A 1 639 ? 31.451 21.628 -21.499 1.00 94.75 639 ILE A CA 1
ATOM 4990 C C . ILE A 1 639 ? 30.960 21.736 -20.049 1.00 94.75 639 ILE A C 1
ATOM 4992 O O . ILE A 1 639 ? 30.998 22.823 -19.466 1.00 94.75 639 ILE A O 1
ATOM 4996 N N . PHE A 1 640 ? 30.540 20.618 -19.446 1.00 94.88 640 PHE A N 1
ATOM 4997 C CA . PHE A 1 640 ? 30.053 20.597 -18.064 1.00 94.88 640 PHE A CA 1
ATOM 4998 C C . PHE A 1 640 ? 31.138 20.964 -17.048 1.00 94.88 640 PHE A C 1
ATOM 5000 O O . PHE A 1 640 ? 30.847 21.687 -16.101 1.00 94.88 640 PHE A O 1
ATOM 5007 N N . GLN A 1 641 ? 32.389 20.552 -17.260 1.00 94.25 641 GLN A N 1
ATOM 5008 C CA . GLN A 1 641 ? 33.517 20.897 -16.394 1.00 94.25 641 GLN A CA 1
ATOM 5009 C C . GLN A 1 641 ? 33.736 22.420 -16.337 1.00 94.25 641 GLN A C 1
ATOM 5011 O O . GLN A 1 641 ? 33.822 22.991 -15.247 1.00 94.25 641 GLN A O 1
ATOM 5016 N N . VAL A 1 642 ? 33.754 23.104 -17.490 1.00 94.19 642 VAL A N 1
ATOM 5017 C CA . VAL A 1 642 ? 33.876 24.574 -17.540 1.00 94.19 642 VAL A CA 1
ATOM 5018 C C . VAL A 1 642 ? 32.637 25.247 -16.942 1.00 94.19 642 VAL A C 1
ATOM 5020 O O . VAL A 1 642 ? 32.777 26.198 -16.171 1.00 94.19 642 VAL A O 1
ATOM 5023 N N . PHE A 1 643 ? 31.435 24.746 -17.236 1.00 94.44 643 PHE A N 1
ATOM 5024 C CA . PHE A 1 643 ? 30.187 25.293 -16.697 1.00 94.44 643 PHE A CA 1
ATOM 5025 C C . PHE A 1 643 ? 30.129 25.205 -15.162 1.00 94.44 643 PHE A C 1
ATOM 5027 O O . PHE A 1 643 ? 29.954 26.227 -14.498 1.00 94.44 643 PHE A O 1
ATOM 5034 N N . LEU A 1 644 ? 30.379 24.024 -14.588 1.00 93.75 644 LEU A N 1
ATOM 5035 C CA . LEU A 1 644 ? 30.428 23.802 -13.139 1.00 93.75 644 LEU A CA 1
ATOM 5036 C C . LEU A 1 644 ? 31.531 24.626 -12.462 1.00 93.75 644 LEU A C 1
ATOM 5038 O O . LEU A 1 644 ? 31.307 25.146 -11.374 1.00 93.75 644 LEU A O 1
ATOM 5042 N N . SER A 1 645 ? 32.684 24.831 -13.112 1.00 92.00 645 SER A N 1
ATOM 5043 C CA . SER A 1 645 ? 33.763 25.665 -12.554 1.00 92.00 645 SER A CA 1
ATOM 5044 C C . SER A 1 645 ? 33.373 27.138 -12.349 1.00 92.00 645 SER A C 1
ATOM 5046 O O . SER A 1 645 ? 33.955 27.812 -11.500 1.00 92.00 645 SER A O 1
ATOM 5048 N N . LYS A 1 646 ? 32.392 27.641 -13.116 1.00 91.19 646 LYS A N 1
ATOM 5049 C CA . LYS A 1 646 ? 31.899 29.027 -13.042 1.00 91.19 646 LYS A CA 1
ATOM 5050 C C . LYS A 1 646 ? 30.578 29.169 -12.286 1.00 91.19 646 LYS A C 1
ATOM 5052 O O . LYS A 1 646 ? 30.381 30.186 -11.627 1.00 91.19 646 LYS A O 1
ATOM 5057 N N . TYR A 1 647 ? 29.682 28.189 -12.416 1.00 92.44 647 TYR A N 1
ATOM 5058 C CA . TYR A 1 647 ? 28.286 28.278 -11.968 1.00 92.44 647 TYR A CA 1
ATOM 5059 C C . TYR A 1 647 ? 27.864 27.169 -10.997 1.00 92.44 647 TYR A C 1
ATOM 5061 O O . TYR A 1 647 ? 26.749 27.210 -10.494 1.00 92.44 647 TYR A O 1
ATOM 5069 N N . GLY A 1 648 ? 28.740 26.212 -10.669 1.00 88.06 648 GLY A N 1
ATOM 5070 C CA . GLY A 1 648 ? 28.452 25.128 -9.719 1.00 88.06 648 GLY A CA 1
ATOM 5071 C C . GLY A 1 648 ? 28.278 25.566 -8.257 1.00 88.06 648 GLY A C 1
ATOM 5072 O O . GLY A 1 648 ? 27.973 24.748 -7.401 1.00 88.06 648 GLY A O 1
ATOM 5073 N N . SER A 1 649 ? 28.461 26.852 -7.950 1.00 92.06 649 SER A N 1
ATOM 5074 C CA . SER A 1 649 ? 28.075 27.442 -6.664 1.00 92.06 649 SER A CA 1
ATOM 5075 C C . SER A 1 649 ? 26.592 27.816 -6.575 1.00 92.06 649 SER A C 1
ATOM 5077 O O . SER A 1 649 ? 26.122 28.118 -5.480 1.00 92.06 649 SER A O 1
ATOM 5079 N N . ASP A 1 650 ? 25.862 27.803 -7.693 1.00 92.62 650 ASP A N 1
ATOM 5080 C CA . ASP A 1 650 ? 24.409 27.949 -7.721 1.00 92.62 650 ASP A CA 1
ATOM 5081 C C . ASP A 1 650 ? 23.743 26.571 -7.516 1.00 92.62 650 ASP A C 1
ATOM 5083 O O . ASP A 1 650 ? 23.994 25.661 -8.316 1.00 92.62 650 ASP A O 1
ATOM 5087 N N . PRO A 1 651 ? 22.910 26.380 -6.472 1.00 90.12 651 PRO A N 1
ATOM 5088 C CA . PRO A 1 651 ? 22.308 25.079 -6.181 1.00 90.12 651 PRO A CA 1
ATOM 5089 C C . PRO A 1 651 ? 21.395 24.540 -7.287 1.00 90.12 651 PRO A C 1
ATOM 5091 O O . PRO A 1 651 ? 21.385 23.333 -7.516 1.00 90.12 651 PRO A O 1
ATOM 5094 N N . GLU A 1 652 ? 20.654 25.400 -7.995 1.00 91.00 652 GLU A N 1
ATOM 5095 C CA . GLU A 1 652 ? 19.737 24.957 -9.052 1.00 91.00 652 GLU A CA 1
ATOM 5096 C C . GLU A 1 652 ? 20.532 24.444 -10.259 1.00 91.00 652 GLU A C 1
ATOM 5098 O O . GLU A 1 652 ? 20.275 23.352 -10.768 1.00 91.00 652 GLU A O 1
ATOM 5103 N N . LEU A 1 653 ? 21.553 25.193 -10.686 1.00 93.38 653 LEU A N 1
ATOM 5104 C CA . LEU A 1 653 ? 22.392 24.807 -11.822 1.00 93.38 653 LEU A CA 1
ATOM 5105 C C . LEU A 1 653 ? 23.268 23.583 -11.512 1.00 93.38 653 LEU A C 1
ATOM 5107 O O . LEU A 1 653 ? 23.466 22.739 -12.394 1.00 93.38 653 LEU A O 1
ATOM 5111 N N . ALA A 1 654 ? 23.761 23.451 -10.277 1.00 92.81 654 ALA A N 1
ATOM 5112 C CA . ALA A 1 654 ? 24.477 22.262 -9.817 1.00 92.81 654 ALA A CA 1
ATOM 5113 C C . ALA A 1 654 ? 23.575 21.014 -9.840 1.00 92.81 654 ALA A C 1
ATOM 5115 O O . ALA A 1 654 ? 23.965 19.990 -10.410 1.00 92.81 654 ALA A O 1
ATOM 5116 N N . GLU A 1 655 ? 22.351 21.114 -9.312 1.00 92.62 655 GLU A N 1
ATOM 5117 C CA . GLU A 1 655 ? 21.370 20.023 -9.288 1.00 92.62 655 GLU A CA 1
ATOM 5118 C C . GLU A 1 655 ? 20.940 19.611 -10.705 1.00 92.62 655 GLU A C 1
ATOM 5120 O O . GLU A 1 655 ? 21.028 18.437 -11.072 1.00 92.62 655 GLU A O 1
ATOM 5125 N N . ARG A 1 656 ? 20.565 20.570 -11.564 1.00 93.69 656 ARG A N 1
ATOM 5126 C CA . ARG A 1 656 ? 20.187 20.285 -12.962 1.00 93.69 656 ARG A CA 1
ATOM 5127 C C . ARG A 1 656 ? 21.326 19.642 -13.753 1.00 93.69 656 ARG A C 1
ATOM 5129 O O . ARG A 1 656 ? 21.089 18.695 -14.503 1.00 93.69 656 ARG A O 1
ATOM 5136 N N . THR A 1 657 ? 22.568 20.087 -13.551 1.00 95.38 657 THR A N 1
ATOM 5137 C CA . THR A 1 657 ? 23.737 19.451 -14.182 1.00 95.38 657 THR A CA 1
ATOM 5138 C C . THR A 1 657 ? 23.950 18.034 -13.641 1.00 95.38 657 THR A C 1
ATOM 5140 O O . THR A 1 657 ? 24.167 17.108 -14.420 1.00 95.38 657 THR A O 1
ATOM 5143 N N . SER A 1 658 ? 23.819 17.833 -12.327 1.00 93.06 658 SER A N 1
ATOM 5144 C CA . SER A 1 658 ? 23.941 16.517 -11.681 1.00 93.06 658 SER A CA 1
ATOM 5145 C C . SER A 1 658 ? 22.890 15.527 -12.202 1.00 93.06 658 SER A C 1
ATOM 5147 O O . SER A 1 658 ? 23.220 14.384 -12.513 1.00 93.06 658 SER A O 1
ATOM 5149 N N . ARG A 1 659 ? 21.644 15.965 -12.417 1.00 93.88 659 ARG A N 1
ATOM 5150 C CA . ARG A 1 659 ? 20.576 15.139 -13.010 1.00 93.88 659 ARG A CA 1
ATOM 5151 C C . ARG A 1 659 ? 20.858 14.731 -14.458 1.00 93.88 659 ARG A C 1
ATOM 5153 O O . ARG A 1 659 ? 20.613 13.581 -14.817 1.00 93.88 659 ARG A O 1
ATOM 5160 N N . VAL A 1 660 ? 21.445 15.610 -15.273 1.00 95.12 660 VAL A N 1
ATOM 5161 C CA . VAL A 1 660 ? 21.929 15.232 -16.615 1.00 95.12 660 VAL A CA 1
ATOM 5162 C C . VAL A 1 660 ? 23.080 14.227 -16.518 1.00 95.12 660 VAL A C 1
ATOM 5164 O O . VAL A 1 660 ? 23.055 13.207 -17.209 1.00 95.12 660 VAL A O 1
ATOM 5167 N N . LEU A 1 661 ? 24.053 14.457 -15.626 1.00 93.94 661 LEU A N 1
ATOM 5168 C CA . LEU A 1 661 ? 25.164 13.528 -15.400 1.00 93.94 661 LEU A CA 1
ATOM 5169 C C . LEU A 1 661 ? 24.656 12.143 -14.971 1.00 93.94 661 LEU A C 1
ATOM 5171 O O . LEU A 1 661 ? 25.093 11.156 -15.546 1.00 93.94 661 LEU A O 1
ATOM 5175 N N . ARG A 1 662 ? 23.678 12.040 -14.060 1.00 92.31 662 ARG A N 1
ATOM 5176 C CA . ARG A 1 662 ? 23.044 10.773 -13.637 1.00 92.31 662 ARG A CA 1
ATOM 5177 C C . ARG A 1 662 ? 22.605 9.894 -14.814 1.00 92.31 662 ARG A C 1
ATOM 5179 O O . ARG A 1 662 ? 22.887 8.691 -14.828 1.00 92.31 662 ARG A O 1
ATOM 5186 N N . TYR A 1 663 ? 21.894 10.472 -15.782 1.00 91.44 663 TYR A N 1
ATOM 5187 C CA . TYR A 1 663 ? 21.438 9.723 -16.953 1.00 91.44 663 TYR A CA 1
ATOM 5188 C C . TYR A 1 663 ? 22.561 9.529 -17.972 1.00 91.44 663 TYR A C 1
ATOM 5190 O O . TYR A 1 663 ? 22.672 8.440 -18.525 1.00 91.44 663 TYR A O 1
ATOM 5198 N N . GLY A 1 664 ? 23.468 10.498 -18.125 1.00 91.00 664 GLY A N 1
ATOM 5199 C CA . GLY A 1 664 ? 24.695 10.348 -18.913 1.00 91.00 664 GLY A CA 1
ATOM 5200 C C . GLY A 1 664 ? 25.562 9.166 -18.458 1.00 91.00 664 GLY A C 1
ATOM 5201 O O . GLY A 1 664 ? 25.971 8.362 -19.289 1.00 91.00 664 GLY A O 1
ATOM 5202 N N . LEU A 1 665 ? 25.761 8.987 -17.146 1.00 89.25 665 LEU A N 1
ATOM 5203 C CA . LEU A 1 665 ? 26.456 7.829 -16.570 1.00 89.25 665 LEU A CA 1
ATOM 5204 C C . LEU A 1 665 ? 25.798 6.509 -16.995 1.00 89.25 665 LEU A C 1
ATOM 5206 O O . LEU A 1 665 ? 26.475 5.526 -17.268 1.00 89.25 665 LEU A O 1
ATOM 5210 N N . SER A 1 666 ? 24.468 6.476 -17.061 1.00 87.94 666 SER A N 1
ATOM 5211 C CA . SER A 1 666 ? 23.696 5.281 -17.432 1.00 87.94 666 SER A CA 1
ATOM 5212 C C . SER A 1 666 ? 23.651 5.037 -18.945 1.00 87.94 666 SER A C 1
ATOM 5214 O O . SER A 1 666 ? 23.629 3.887 -19.364 1.00 87.94 666 SER A O 1
ATOM 5216 N N . PHE A 1 667 ? 23.695 6.100 -19.750 1.00 88.88 667 PHE A N 1
ATOM 5217 C CA . PHE A 1 667 ? 23.738 6.041 -21.210 1.00 88.88 667 PHE A CA 1
ATOM 5218 C C . PHE A 1 667 ? 25.119 5.620 -21.739 1.00 88.88 667 PHE A C 1
ATOM 5220 O O . PHE A 1 667 ? 25.203 4.779 -22.629 1.00 88.88 667 PHE A O 1
ATOM 5227 N N . PHE A 1 668 ? 26.201 6.198 -21.203 1.00 88.50 668 PHE A N 1
ATOM 5228 C CA . PHE A 1 668 ? 27.571 5.938 -21.666 1.00 88.50 668 PHE A CA 1
ATOM 5229 C C . PHE A 1 668 ? 28.234 4.719 -21.006 1.00 88.50 668 PHE A C 1
ATOM 5231 O O . PHE A 1 668 ? 29.194 4.179 -21.554 1.00 88.50 668 PHE A O 1
ATOM 5238 N N . ASP A 1 669 ? 27.753 4.322 -19.826 1.00 85.12 669 ASP A N 1
ATOM 5239 C CA . ASP A 1 669 ? 28.236 3.190 -19.030 1.00 85.12 669 ASP A CA 1
ATOM 5240 C C . ASP A 1 669 ? 29.775 3.047 -19.023 1.00 85.12 669 ASP A C 1
ATOM 5242 O O . ASP A 1 669 ? 30.461 3.964 -18.569 1.00 85.12 669 ASP A O 1
ATOM 5246 N N . ARG A 1 670 ? 30.354 1.959 -19.549 1.00 84.94 670 ARG A N 1
ATOM 5247 C CA . ARG A 1 670 ? 31.815 1.743 -19.557 1.00 84.94 670 ARG A CA 1
ATOM 5248 C C . ARG A 1 670 ? 32.642 2.837 -20.245 1.00 84.94 670 ARG A C 1
ATOM 5250 O O . ARG A 1 670 ? 33.796 3.027 -19.863 1.00 84.94 670 ARG A O 1
ATOM 5257 N N . ALA A 1 671 ? 32.101 3.610 -21.191 1.00 86.38 671 ALA A N 1
ATOM 5258 C CA . ALA A 1 671 ? 32.854 4.718 -21.800 1.00 86.38 671 ALA A CA 1
ATOM 5259 C C . ALA A 1 671 ? 33.165 5.855 -20.805 1.00 86.38 671 ALA A C 1
ATOM 5261 O O . ALA A 1 671 ? 34.149 6.585 -20.983 1.00 86.38 671 ALA A O 1
ATOM 5262 N N . VAL A 1 672 ? 32.382 5.959 -19.722 1.00 89.31 672 VAL A N 1
ATOM 5263 C CA . VAL A 1 672 ? 32.609 6.911 -18.626 1.00 89.31 672 VAL A CA 1
ATOM 5264 C C . VAL A 1 672 ? 33.962 6.683 -17.955 1.00 89.31 672 VAL A C 1
ATOM 5266 O O . VAL A 1 672 ? 34.573 7.662 -17.540 1.00 89.31 672 VAL A O 1
ATOM 5269 N N . LEU A 1 673 ? 34.479 5.447 -17.892 1.00 88.50 673 LEU A N 1
ATOM 5270 C CA . LEU A 1 673 ? 35.766 5.137 -17.246 1.00 88.50 673 LEU A CA 1
ATOM 5271 C C . LEU A 1 673 ? 36.904 6.047 -17.737 1.00 88.50 673 LEU A C 1
ATOM 5273 O O . LEU A 1 673 ? 37.737 6.482 -16.949 1.00 88.50 673 LEU A O 1
ATOM 5277 N N . THR A 1 674 ? 36.884 6.435 -19.017 1.00 88.56 674 THR A N 1
ATOM 5278 C CA . THR A 1 674 ? 37.908 7.311 -19.613 1.00 88.56 674 THR A CA 1
ATOM 5279 C C . THR A 1 674 ? 37.909 8.751 -19.075 1.00 88.56 674 THR A C 1
ATOM 5281 O O . THR A 1 674 ? 38.895 9.464 -19.266 1.00 88.56 674 THR A O 1
ATOM 5284 N N . ILE A 1 675 ? 36.825 9.193 -18.431 1.00 92.06 675 ILE A N 1
ATOM 5285 C CA . ILE A 1 675 ? 36.671 10.517 -17.802 1.00 92.06 675 ILE A CA 1
ATOM 5286 C C . ILE A 1 675 ? 36.345 10.434 -16.301 1.00 92.06 675 ILE A C 1
ATOM 5288 O O . ILE A 1 675 ? 36.387 11.455 -15.618 1.00 92.06 675 ILE A O 1
ATOM 5292 N N . ALA A 1 676 ? 36.038 9.249 -15.762 1.00 92.19 676 ALA A N 1
ATOM 5293 C CA . ALA A 1 676 ? 35.563 9.068 -14.391 1.00 92.19 676 ALA A CA 1
ATOM 5294 C C . ALA A 1 676 ? 36.470 9.722 -13.325 1.00 92.19 676 ALA A C 1
ATOM 5296 O O . ALA A 1 676 ? 35.921 10.418 -12.469 1.00 92.19 676 ALA A O 1
ATOM 5297 N N . PRO A 1 677 ? 37.819 9.634 -13.386 1.00 94.12 677 PRO A N 1
ATOM 5298 C CA . PRO A 1 677 ? 38.684 10.327 -12.426 1.00 94.12 677 PRO A CA 1
ATOM 5299 C C . PRO A 1 677 ? 38.531 11.858 -12.463 1.00 94.12 677 PRO A C 1
ATOM 5301 O O . PRO A 1 677 ? 38.569 12.512 -11.419 1.00 94.12 677 PRO A O 1
ATOM 5304 N N . GLU A 1 678 ? 38.314 12.442 -13.649 1.00 94.06 678 GLU A N 1
ATOM 5305 C CA . GLU A 1 678 ? 38.059 13.879 -13.811 1.00 94.06 678 GLU A CA 1
ATOM 5306 C C . GLU A 1 678 ? 36.701 14.269 -13.210 1.00 94.06 678 GLU A C 1
ATOM 5308 O O . GLU A 1 678 ? 36.612 15.261 -12.485 1.00 94.06 678 GLU A O 1
ATOM 5313 N N . VAL A 1 679 ? 35.657 13.465 -13.463 1.00 94.88 679 VAL A N 1
ATOM 5314 C CA . VAL A 1 679 ? 34.305 13.687 -12.925 1.00 94.88 679 VAL A CA 1
ATOM 5315 C C . VAL A 1 679 ? 34.318 13.628 -11.400 1.00 94.88 679 VAL A C 1
ATOM 5317 O O . VAL A 1 679 ? 33.875 14.576 -10.754 1.00 94.88 679 VAL A O 1
ATOM 5320 N N . VAL A 1 680 ? 34.882 12.564 -10.816 1.00 95.94 680 VAL A N 1
ATOM 5321 C CA . VAL A 1 680 ? 35.007 12.386 -9.359 1.00 95.94 680 VAL A CA 1
ATOM 5322 C C . VAL A 1 680 ? 35.760 13.559 -8.723 1.00 95.94 680 VAL A C 1
ATOM 5324 O O . VAL A 1 680 ? 35.304 14.109 -7.719 1.00 95.94 680 VAL A O 1
ATOM 5327 N N . SER A 1 681 ? 36.868 13.994 -9.332 1.00 95.00 681 SER A N 1
ATOM 5328 C CA . SER A 1 681 ? 37.643 15.151 -8.870 1.00 95.00 681 SER A CA 1
ATOM 5329 C C . SER A 1 681 ? 36.817 16.445 -8.889 1.00 95.00 681 SER A C 1
ATOM 5331 O O . SER A 1 681 ? 36.787 17.181 -7.900 1.00 95.00 681 SER A O 1
ATOM 5333 N N . SER A 1 682 ? 36.070 16.703 -9.968 1.00 94.69 682 SER A N 1
ATOM 5334 C CA . SER A 1 682 ? 35.178 17.863 -10.066 1.00 94.69 682 SER A CA 1
ATOM 5335 C C . SER A 1 682 ? 34.020 17.829 -9.062 1.00 94.69 682 SER A C 1
ATOM 5337 O O . SER A 1 682 ? 33.733 18.869 -8.472 1.00 94.69 682 SER A O 1
ATOM 5339 N N . MET A 1 683 ? 33.384 16.675 -8.818 1.00 95.50 683 MET A N 1
ATOM 5340 C CA . MET A 1 683 ? 32.336 16.561 -7.789 1.00 95.50 683 MET A CA 1
ATOM 5341 C C . MET A 1 683 ? 32.915 16.813 -6.387 1.00 95.50 683 MET A C 1
ATOM 5343 O O . MET A 1 683 ? 32.358 17.586 -5.611 1.00 95.50 683 MET A O 1
ATOM 5347 N N . SER A 1 684 ? 34.078 16.223 -6.092 1.00 95.62 684 SER A N 1
ATOM 5348 C CA . SER A 1 684 ? 34.794 16.379 -4.820 1.00 95.62 684 SER A CA 1
ATOM 5349 C C . SER A 1 684 ? 35.153 17.845 -4.524 1.00 95.62 684 SER A C 1
ATOM 5351 O O . SER A 1 684 ? 34.855 18.360 -3.444 1.00 95.62 684 SER A O 1
ATOM 5353 N N . MET A 1 685 ? 35.706 18.561 -5.512 1.00 94.94 685 MET A N 1
ATOM 5354 C CA . MET A 1 685 ? 35.988 20.000 -5.408 1.00 94.94 685 MET A CA 1
ATOM 5355 C C . MET A 1 685 ? 34.713 20.849 -5.288 1.00 94.94 685 MET A C 1
ATOM 5357 O O . MET A 1 685 ? 34.683 21.801 -4.506 1.00 94.94 685 MET A O 1
ATOM 5361 N N . GLY A 1 686 ? 33.660 20.506 -6.040 1.00 94.44 686 GLY A N 1
ATOM 5362 C CA . GLY A 1 686 ? 32.363 21.182 -5.982 1.00 94.44 686 GLY A CA 1
ATOM 5363 C C . GLY A 1 686 ? 31.749 21.114 -4.585 1.00 94.44 686 GLY A C 1
ATOM 5364 O O . GLY A 1 686 ? 31.368 22.147 -4.026 1.00 94.44 686 GLY A O 1
ATOM 5365 N N . PHE A 1 687 ? 31.740 19.927 -3.973 1.00 96.38 687 PHE A N 1
ATOM 5366 C CA . PHE A 1 687 ? 31.252 19.744 -2.609 1.00 96.38 687 PHE A CA 1
ATOM 5367 C C . PHE A 1 687 ? 32.118 20.465 -1.567 1.00 96.38 687 PHE A C 1
ATOM 5369 O O . PHE A 1 687 ? 31.586 21.184 -0.719 1.00 96.38 687 PHE A O 1
ATOM 5376 N N . GLU A 1 688 ? 33.448 20.341 -1.642 1.00 96.00 688 GLU A N 1
ATOM 5377 C CA . GLU A 1 688 ? 34.374 21.015 -0.719 1.00 96.00 688 GLU A CA 1
ATOM 5378 C C . GLU A 1 688 ? 34.167 22.539 -0.708 1.00 96.00 688 GLU A C 1
ATOM 5380 O O . GLU A 1 688 ? 34.122 23.156 0.361 1.00 96.00 688 GLU A O 1
ATOM 5385 N N . ALA A 1 689 ? 33.962 23.149 -1.878 1.00 94.12 689 ALA A N 1
ATOM 5386 C CA . ALA A 1 689 ? 33.659 24.571 -1.985 1.00 94.12 689 ALA A CA 1
ATOM 5387 C C . ALA A 1 689 ? 32.264 24.912 -1.425 1.00 94.12 689 ALA A C 1
ATOM 5389 O O . ALA A 1 689 ? 32.137 25.797 -0.577 1.00 94.12 689 ALA A O 1
ATOM 5390 N N . THR A 1 690 ? 31.222 24.193 -1.852 1.00 93.69 690 THR A N 1
ATOM 5391 C CA . THR A 1 690 ? 29.821 24.643 -1.720 1.00 93.69 690 THR A CA 1
ATOM 5392 C C . THR A 1 690 ? 29.037 23.991 -0.581 1.00 93.69 690 THR A C 1
ATOM 5394 O O . THR A 1 690 ? 28.292 24.679 0.107 1.00 93.69 690 THR A O 1
ATOM 5397 N N . GLY A 1 691 ? 29.227 22.691 -0.341 1.00 92.56 691 GLY A N 1
ATOM 5398 C CA . GLY A 1 691 ? 28.362 21.874 0.517 1.00 92.56 691 GLY A CA 1
ATOM 5399 C C . GLY A 1 691 ? 27.067 21.370 -0.143 1.00 92.56 691 GLY A C 1
ATOM 5400 O O . GLY A 1 691 ? 26.219 20.853 0.572 1.00 92.56 691 GLY A O 1
ATOM 5401 N N . ILE A 1 692 ? 26.892 21.507 -1.466 1.00 93.94 692 ILE A N 1
ATOM 5402 C CA . ILE A 1 692 ? 25.672 21.074 -2.182 1.00 93.94 692 ILE A CA 1
ATOM 5403 C C . ILE A 1 692 ? 25.608 19.538 -2.290 1.00 93.94 692 ILE A C 1
ATOM 5405 O O . ILE A 1 692 ? 26.520 18.920 -2.842 1.00 93.94 692 ILE A O 1
ATOM 5409 N N . ALA A 1 693 ? 24.514 18.934 -1.810 1.00 93.12 693 ALA A N 1
ATOM 5410 C CA . ALA A 1 693 ? 24.329 17.481 -1.698 1.00 93.12 693 ALA A CA 1
ATOM 5411 C C . ALA A 1 693 ? 24.507 16.712 -3.027 1.00 93.12 693 ALA A C 1
ATOM 5413 O O . ALA A 1 693 ? 25.190 15.690 -3.063 1.00 93.12 693 ALA A O 1
ATOM 5414 N N . SER A 1 694 ? 24.027 17.263 -4.150 1.00 93.44 694 SER A N 1
ATOM 5415 C CA . SER A 1 694 ? 24.035 16.607 -5.471 1.00 93.44 694 SER A CA 1
ATOM 5416 C C . SER A 1 694 ? 25.422 16.127 -5.943 1.00 93.44 694 SER A C 1
ATOM 5418 O O . SER A 1 694 ? 25.537 15.131 -6.664 1.00 93.44 694 SER A O 1
ATOM 5420 N N . TYR A 1 695 ? 26.495 16.797 -5.505 1.00 95.75 695 TYR A N 1
ATOM 5421 C CA . TYR A 1 695 ? 27.876 16.385 -5.762 1.00 95.75 695 TYR A CA 1
ATOM 5422 C C . TYR A 1 695 ? 28.247 15.075 -5.048 1.00 95.75 695 TYR A C 1
ATOM 5424 O O . TYR A 1 695 ? 28.928 14.227 -5.633 1.00 95.75 695 TYR A O 1
ATOM 5432 N N . LEU A 1 696 ? 27.779 14.885 -3.810 1.00 95.44 696 LEU A N 1
ATOM 5433 C CA . LEU A 1 696 ? 27.927 13.631 -3.071 1.00 95.44 696 LEU A CA 1
ATOM 5434 C C . LEU A 1 696 ? 27.147 12.512 -3.758 1.00 95.44 696 LEU A C 1
ATOM 5436 O O . LEU A 1 696 ? 27.707 11.437 -3.959 1.00 95.44 696 LEU A O 1
ATOM 5440 N N . TRP A 1 697 ? 25.908 12.781 -4.188 1.00 94.50 697 TRP A N 1
ATOM 5441 C CA . TRP A 1 697 ? 25.063 11.804 -4.879 1.00 94.50 697 TRP A CA 1
ATOM 5442 C C . TRP A 1 697 ? 25.735 11.244 -6.141 1.00 94.50 697 TRP A C 1
ATOM 5444 O O . TRP A 1 697 ? 25.825 10.026 -6.321 1.00 94.50 697 TRP A O 1
ATOM 5454 N N . ILE A 1 698 ? 26.270 12.117 -7.008 1.00 94.56 698 ILE A N 1
ATOM 5455 C CA . ILE A 1 698 ? 26.977 11.694 -8.231 1.00 94.56 698 ILE A CA 1
ATOM 5456 C C . ILE A 1 698 ? 28.276 10.956 -7.896 1.00 94.56 698 ILE A C 1
ATOM 5458 O O . ILE A 1 698 ? 28.560 9.920 -8.502 1.00 94.56 698 ILE A O 1
ATOM 5462 N N . GLY A 1 699 ? 29.027 11.428 -6.896 1.00 94.94 699 GLY A N 1
ATOM 5463 C CA . GLY A 1 699 ? 30.195 10.720 -6.372 1.00 94.94 699 GLY A CA 1
ATOM 5464 C C . GLY A 1 699 ? 29.857 9.299 -5.903 1.00 94.94 699 GLY A C 1
ATOM 5465 O O . GLY A 1 699 ? 30.505 8.341 -6.319 1.00 94.94 699 GLY A O 1
ATOM 5466 N N . ALA A 1 700 ? 28.785 9.143 -5.124 1.00 94.31 700 ALA A N 1
ATOM 5467 C CA . ALA A 1 700 ? 28.307 7.858 -4.623 1.00 94.31 700 ALA A CA 1
ATOM 5468 C C . ALA A 1 700 ? 27.879 6.912 -5.753 1.00 94.31 700 ALA A C 1
ATOM 5470 O O . ALA A 1 700 ? 28.159 5.717 -5.683 1.00 94.31 700 ALA A O 1
ATOM 5471 N N . LYS A 1 701 ? 27.250 7.414 -6.828 1.00 93.81 701 LYS A N 1
ATOM 5472 C CA . LYS A 1 701 ? 26.910 6.580 -7.997 1.00 93.81 701 LYS A CA 1
ATOM 5473 C C . LYS A 1 701 ? 28.122 6.145 -8.814 1.00 93.81 701 LYS A C 1
ATOM 5475 O O . LYS A 1 701 ? 28.076 5.062 -9.393 1.00 93.81 701 LYS A O 1
ATOM 5480 N N . LEU A 1 702 ? 29.191 6.940 -8.847 1.00 94.25 702 LEU A N 1
ATOM 5481 C CA . LEU A 1 702 ? 30.453 6.547 -9.477 1.00 94.25 702 LEU A CA 1
ATOM 5482 C C . LEU A 1 702 ? 31.168 5.460 -8.661 1.00 94.25 702 LEU A C 1
ATOM 5484 O O . LEU A 1 702 ? 31.552 4.450 -9.243 1.00 94.25 702 LEU A O 1
ATOM 5488 N N . VAL A 1 703 ? 31.248 5.603 -7.330 1.00 95.00 703 VAL A N 1
ATOM 5489 C CA . VAL A 1 703 ? 31.767 4.543 -6.438 1.00 95.00 703 VAL A CA 1
ATOM 5490 C C . VAL A 1 703 ? 30.931 3.266 -6.567 1.00 95.00 703 VAL A C 1
ATOM 5492 O O . VAL A 1 703 ? 31.474 2.188 -6.770 1.00 95.00 703 VAL A O 1
ATOM 5495 N N . SER A 1 704 ? 29.600 3.385 -6.530 1.00 93.50 704 SER A N 1
ATOM 5496 C CA . SER A 1 704 ? 28.661 2.257 -6.623 1.00 93.50 704 SER A CA 1
ATOM 5497 C C . SER A 1 704 ? 28.772 1.440 -7.917 1.00 93.50 704 SER A C 1
ATOM 5499 O O . SER A 1 704 ? 28.304 0.303 -7.919 1.00 93.50 704 SER A O 1
ATOM 5501 N N . ARG A 1 705 ? 29.292 2.020 -9.012 1.00 90.62 705 ARG A N 1
ATOM 5502 C CA . ARG A 1 705 ? 29.380 1.365 -10.331 1.00 90.62 705 ARG A CA 1
ATOM 5503 C C . ARG A 1 705 ? 30.794 0.929 -10.715 1.00 90.62 705 ARG A C 1
ATOM 5505 O O . ARG A 1 705 ? 30.918 -0.025 -11.467 1.00 90.62 705 ARG A O 1
ATOM 5512 N N . PHE A 1 706 ? 31.819 1.651 -10.266 1.00 92.75 706 PHE A N 1
ATOM 5513 C CA . PHE A 1 706 ? 33.204 1.460 -10.714 1.00 92.75 706 PHE A CA 1
ATOM 5514 C C . PHE A 1 706 ? 34.204 1.328 -9.552 1.00 92.75 706 PHE A C 1
ATOM 5516 O O . PHE A 1 706 ? 35.406 1.471 -9.761 1.00 92.75 706 PHE A O 1
ATOM 5523 N N . GLY A 1 707 ? 33.731 1.129 -8.317 1.00 88.69 707 GLY A N 1
ATOM 5524 C CA . GLY A 1 707 ? 34.591 0.975 -7.137 1.00 88.69 707 GLY A CA 1
ATOM 5525 C C . GLY A 1 707 ? 35.404 -0.325 -7.117 1.00 88.69 707 GLY A C 1
ATOM 5526 O O . GLY A 1 707 ? 36.410 -0.386 -6.420 1.00 88.69 707 GLY A O 1
ATOM 5527 N N . ASP A 1 708 ? 35.001 -1.323 -7.903 1.00 87.56 708 ASP A N 1
ATOM 5528 C CA . ASP A 1 708 ? 35.656 -2.623 -8.082 1.00 87.56 708 ASP A CA 1
ATOM 5529 C C . ASP A 1 708 ? 36.651 -2.673 -9.263 1.00 87.56 708 ASP A C 1
ATOM 5531 O O . ASP A 1 708 ? 37.340 -3.676 -9.444 1.00 87.56 708 ASP A O 1
ATOM 5535 N N . GLU A 1 709 ? 36.760 -1.604 -10.062 1.00 90.50 709 GLU A N 1
ATOM 5536 C CA . GLU A 1 709 ? 37.663 -1.531 -11.220 1.00 90.50 709 GLU A CA 1
ATOM 5537 C C . GLU A 1 709 ? 39.127 -1.264 -10.796 1.00 90.50 709 GLU A C 1
ATOM 5539 O O . GLU A 1 709 ? 39.421 -0.354 -10.019 1.00 90.50 709 GLU A O 1
ATOM 5544 N N . GLU A 1 710 ? 40.085 -2.006 -11.369 1.00 83.50 710 GLU A N 1
ATOM 5545 C CA . GLU A 1 710 ? 41.518 -1.973 -11.002 1.00 83.50 710 GLU A CA 1
ATOM 5546 C C . GLU A 1 710 ? 42.298 -0.719 -11.505 1.00 83.50 710 GLU A C 1
ATOM 5548 O O . GLU A 1 710 ? 43.512 -0.775 -11.723 1.00 83.50 710 GLU A O 1
ATOM 5553 N N . ASP A 1 711 ? 41.647 0.440 -11.699 1.00 89.62 711 ASP A N 1
ATOM 5554 C CA . ASP A 1 711 ? 42.323 1.696 -12.088 1.00 89.62 711 ASP A CA 1
ATOM 5555 C C . ASP A 1 711 ? 42.802 2.499 -10.867 1.00 89.62 711 ASP A C 1
ATOM 5557 O O . ASP A 1 711 ? 42.036 3.161 -10.162 1.00 89.62 711 ASP A O 1
ATOM 5561 N N . GLN A 1 712 ? 44.123 2.530 -10.680 1.00 89.69 712 GLN A N 1
ATOM 5562 C CA . GLN A 1 712 ? 44.793 3.291 -9.626 1.00 89.69 712 GLN A CA 1
ATOM 5563 C C . GLN A 1 712 ? 44.451 4.794 -9.628 1.00 89.69 712 GLN A C 1
ATOM 5565 O O . GLN A 1 712 ? 44.430 5.410 -8.558 1.00 89.69 712 GLN A O 1
ATOM 5570 N N . ASN A 1 713 ? 44.193 5.412 -10.788 1.00 91.31 713 ASN A N 1
ATOM 5571 C CA . ASN A 1 713 ? 43.837 6.834 -10.860 1.00 91.31 713 ASN A CA 1
ATOM 5572 C C . ASN A 1 713 ? 42.418 7.070 -10.339 1.00 91.31 713 ASN A C 1
ATOM 5574 O O . ASN A 1 713 ? 42.197 7.992 -9.551 1.00 91.31 713 ASN A O 1
ATOM 5578 N N . LEU A 1 714 ? 41.476 6.214 -10.741 1.00 93.06 714 LEU A N 1
ATOM 5579 C CA . LEU A 1 714 ? 40.091 6.250 -10.284 1.00 93.06 714 LEU A CA 1
ATOM 5580 C C . LEU A 1 714 ? 39.993 5.956 -8.782 1.00 93.06 714 LEU A C 1
ATOM 5582 O O . LEU A 1 714 ? 39.368 6.718 -8.048 1.00 93.06 714 LEU A O 1
ATOM 5586 N N . HIS A 1 715 ? 40.713 4.940 -8.304 1.00 94.00 715 HIS A N 1
ATOM 5587 C CA . HIS A 1 715 ? 40.823 4.614 -6.882 1.00 94.00 715 HIS A CA 1
ATOM 5588 C C . HIS A 1 715 ? 41.377 5.790 -6.057 1.00 94.00 715 HIS A C 1
ATOM 5590 O O . HIS A 1 715 ? 40.862 6.128 -4.989 1.00 94.00 715 HIS A O 1
ATOM 5596 N N . THR A 1 716 ? 42.400 6.480 -6.574 1.00 94.94 716 THR A N 1
ATOM 5597 C CA . THR A 1 716 ? 42.952 7.693 -5.942 1.00 94.94 716 THR A CA 1
ATOM 5598 C C . THR A 1 716 ? 41.927 8.834 -5.922 1.00 94.94 716 THR A C 1
ATOM 5600 O O . THR A 1 716 ? 41.826 9.555 -4.928 1.00 94.94 716 THR A O 1
ATOM 5603 N N . ALA A 1 717 ? 41.127 8.985 -6.983 1.00 96.06 717 ALA A N 1
ATOM 5604 C CA . ALA A 1 717 ? 40.055 9.975 -7.037 1.00 96.06 717 ALA A CA 1
ATOM 5605 C C . ALA A 1 717 ? 38.922 9.664 -6.039 1.00 96.06 717 ALA A C 1
ATOM 5607 O O . ALA A 1 717 ? 38.432 10.584 -5.386 1.00 96.06 717 ALA A O 1
ATOM 5608 N N . PHE A 1 718 ? 38.540 8.393 -5.856 1.00 97.00 718 PHE A N 1
ATOM 5609 C CA . PHE A 1 718 ? 37.565 7.985 -4.835 1.00 97.00 718 PHE A CA 1
ATOM 5610 C C . PHE A 1 718 ? 38.070 8.231 -3.410 1.00 97.00 718 PHE A C 1
ATOM 5612 O O . PHE A 1 718 ? 37.314 8.733 -2.576 1.00 97.00 718 PHE A O 1
ATOM 5619 N N . ALA A 1 719 ? 39.351 7.964 -3.138 1.00 95.88 719 ALA A N 1
ATOM 5620 C CA . ALA A 1 719 ? 39.951 8.260 -1.839 1.00 95.88 719 ALA A CA 1
ATOM 5621 C C . ALA A 1 719 ? 39.916 9.768 -1.543 1.00 95.88 719 ALA A C 1
ATOM 5623 O O . ALA A 1 719 ? 39.540 10.192 -0.450 1.00 95.88 719 ALA A O 1
ATOM 5624 N N . GLU A 1 720 ? 40.224 10.592 -2.546 1.00 96.38 720 GLU A N 1
ATOM 5625 C CA . GLU A 1 720 ? 40.164 12.049 -2.443 1.00 96.38 720 GLU A CA 1
ATOM 5626 C C . GLU A 1 720 ? 38.725 12.582 -2.304 1.00 96.38 720 GLU A C 1
ATOM 5628 O O . GLU A 1 720 ? 38.494 13.513 -1.530 1.00 96.38 720 GLU A O 1
ATOM 5633 N N . LEU A 1 721 ? 37.746 11.981 -2.995 1.00 97.25 721 LEU A N 1
ATOM 5634 C CA . LEU A 1 721 ? 36.315 12.254 -2.816 1.00 97.25 721 LEU A CA 1
ATOM 5635 C C . LEU A 1 721 ? 35.891 12.001 -1.370 1.00 97.25 721 LEU A C 1
ATOM 5637 O O . LEU A 1 721 ? 35.413 12.918 -0.706 1.00 97.25 721 LEU A O 1
ATOM 5641 N N . PHE A 1 722 ? 36.103 10.788 -0.855 1.00 97.50 722 PHE A N 1
ATOM 5642 C CA . PHE A 1 722 ? 35.685 10.442 0.502 1.00 97.50 722 PHE A CA 1
ATOM 5643 C C . PHE A 1 722 ? 36.393 11.310 1.554 1.00 97.50 722 PHE A C 1
ATOM 5645 O O . PHE A 1 722 ? 35.752 11.815 2.483 1.00 97.50 722 PHE A O 1
ATOM 5652 N N . ARG A 1 723 ? 37.692 11.584 1.363 1.00 97.62 723 ARG A N 1
ATOM 5653 C CA . ARG A 1 723 ? 38.487 12.466 2.226 1.00 97.62 723 ARG A CA 1
ATOM 5654 C C . ARG A 1 723 ? 37.933 13.889 2.275 1.00 97.62 723 ARG A C 1
ATOM 5656 O O . ARG A 1 723 ? 37.729 14.413 3.373 1.00 97.62 723 ARG A O 1
ATOM 5663 N N . ARG A 1 724 ? 37.705 14.544 1.131 1.00 97.25 724 ARG A N 1
ATOM 5664 C CA . ARG A 1 724 ? 37.200 15.931 1.105 1.00 97.25 724 ARG A CA 1
ATOM 5665 C C . ARG A 1 724 ? 35.769 16.016 1.615 1.00 97.25 724 ARG A C 1
ATOM 5667 O O . ARG A 1 724 ? 35.488 16.868 2.457 1.00 97.25 724 ARG A O 1
ATOM 5674 N N . SER A 1 725 ? 34.904 15.094 1.195 1.00 97.12 725 SER A N 1
ATOM 5675 C CA . SER A 1 725 ? 33.510 15.033 1.639 1.00 97.12 725 SER A CA 1
ATOM 5676 C C . SER A 1 725 ? 33.390 14.867 3.150 1.00 97.12 725 SER A C 1
ATOM 5678 O O . SER A 1 725 ? 32.665 15.626 3.787 1.00 97.12 725 SER A O 1
ATOM 5680 N N . THR A 1 726 ? 34.166 13.962 3.750 1.00 97.25 726 THR A N 1
ATOM 5681 C CA . THR A 1 726 ? 34.176 13.748 5.207 1.00 97.25 726 THR A CA 1
ATOM 5682 C C . THR A 1 726 ? 34.647 14.990 5.964 1.00 97.25 726 THR A C 1
ATOM 5684 O O . THR A 1 726 ? 33.988 15.430 6.905 1.00 97.25 726 THR A O 1
ATOM 5687 N N . ASN A 1 727 ? 35.743 15.622 5.529 1.00 96.88 727 ASN A N 1
ATOM 5688 C CA . ASN A 1 727 ? 36.248 16.839 6.174 1.00 96.88 727 ASN A CA 1
ATOM 5689 C C . ASN A 1 727 ? 35.271 18.023 6.043 1.00 96.88 727 ASN A C 1
ATOM 5691 O O . ASN A 1 727 ? 35.050 18.752 7.012 1.00 96.88 727 ASN A O 1
ATOM 5695 N N . LYS A 1 728 ? 34.642 18.199 4.873 1.00 96.69 728 LYS A N 1
ATOM 5696 C CA . LYS A 1 728 ? 33.630 19.239 4.642 1.00 96.69 728 LYS A CA 1
ATOM 5697 C C . LYS A 1 728 ? 32.361 18.990 5.458 1.00 96.69 728 LYS A C 1
ATOM 5699 O O . LYS A 1 728 ? 31.889 19.925 6.098 1.00 96.69 728 LYS A O 1
ATOM 5704 N N . MET A 1 729 ? 31.854 17.756 5.496 1.00 96.44 729 MET A N 1
ATOM 5705 C CA . MET A 1 729 ? 30.695 17.375 6.313 1.00 96.44 729 MET A CA 1
ATOM 5706 C C . MET A 1 729 ? 30.952 17.662 7.796 1.00 96.44 729 MET A C 1
ATOM 5708 O O . MET A 1 729 ? 30.163 18.352 8.441 1.00 96.44 729 MET A O 1
ATOM 5712 N N . MET A 1 730 ? 32.108 17.248 8.323 1.00 95.81 730 MET A N 1
ATOM 5713 C CA . MET A 1 730 ? 32.488 17.581 9.696 1.00 95.81 730 MET A CA 1
ATOM 5714 C C . MET A 1 730 ? 32.586 19.095 9.917 1.00 95.81 730 MET A C 1
ATOM 5716 O O . MET A 1 730 ? 32.099 19.583 10.935 1.00 95.81 730 MET A O 1
ATOM 5720 N N . SER A 1 731 ? 33.142 19.865 8.976 1.00 95.62 731 SER A N 1
ATOM 5721 C CA . SER A 1 731 ? 33.161 21.332 9.075 1.00 95.62 731 SER A CA 1
ATOM 5722 C C . SER A 1 731 ? 31.756 21.947 9.101 1.00 95.62 731 SER A C 1
ATOM 5724 O O . SER A 1 731 ? 31.562 22.947 9.788 1.00 95.62 731 SER A O 1
ATOM 5726 N N . LEU A 1 732 ? 30.785 21.382 8.375 1.00 94.38 732 LEU A N 1
ATOM 5727 C CA . LEU A 1 732 ? 29.395 21.844 8.394 1.00 94.38 732 LEU A CA 1
ATOM 5728 C C . LEU A 1 732 ? 28.740 21.531 9.747 1.00 94.38 732 LEU A C 1
ATOM 5730 O O . LEU A 1 732 ? 28.224 22.450 10.383 1.00 94.38 732 LEU A O 1
ATOM 5734 N N . LEU A 1 733 ? 28.876 20.297 10.245 1.00 93.19 733 LEU A N 1
ATOM 5735 C CA . LEU A 1 733 ? 28.362 19.845 11.550 1.00 93.19 733 LEU A CA 1
ATOM 5736 C C . LEU A 1 733 ? 28.924 20.619 12.761 1.00 93.19 733 LEU A C 1
ATOM 5738 O O . LEU A 1 733 ? 28.286 20.668 13.808 1.00 93.19 733 LEU A O 1
ATOM 5742 N N . HIS A 1 734 ? 30.098 21.250 12.643 1.00 93.12 734 HIS A N 1
ATOM 5743 C CA . HIS A 1 734 ? 30.631 22.150 13.681 1.00 93.12 734 HIS A CA 1
ATOM 5744 C C . HIS A 1 734 ? 29.991 23.553 13.673 1.00 93.12 734 HIS A C 1
ATOM 5746 O O . HIS A 1 734 ? 30.179 24.313 14.622 1.00 93.12 734 HIS A O 1
ATOM 5752 N N . THR A 1 735 ? 29.272 23.922 12.608 1.00 91.81 735 THR A N 1
ATOM 5753 C CA . THR A 1 735 ? 28.707 25.273 12.403 1.00 91.81 735 THR A CA 1
ATOM 5754 C C . THR A 1 735 ? 27.180 25.310 12.353 1.00 91.81 735 THR A C 1
ATOM 5756 O O . THR A 1 735 ? 26.592 26.365 12.582 1.00 91.81 735 THR A O 1
ATOM 5759 N N . GLN A 1 736 ? 26.541 24.179 12.054 1.00 90.88 736 GLN A N 1
ATOM 5760 C CA . GLN A 1 736 ? 25.104 24.027 11.822 1.00 90.88 736 GLN A CA 1
ATOM 5761 C C . GLN A 1 736 ? 24.602 22.749 12.508 1.00 90.88 736 GLN A C 1
ATOM 5763 O O . GLN A 1 736 ? 25.386 21.841 12.779 1.00 90.88 736 GLN A O 1
ATOM 5768 N N . SER A 1 737 ? 23.303 22.661 12.804 1.00 88.69 737 SER A N 1
ATOM 5769 C CA . SER A 1 737 ? 22.725 21.451 13.403 1.00 88.69 737 SER A CA 1
ATOM 5770 C C . SER A 1 737 ? 22.443 20.384 12.340 1.00 88.69 737 SER A C 1
ATOM 5772 O O . SER A 1 737 ? 22.215 20.699 11.170 1.00 88.69 737 SER A O 1
ATOM 5774 N N . ALA A 1 738 ? 22.410 19.110 12.744 1.00 88.06 738 ALA A N 1
ATOM 5775 C CA . ALA A 1 738 ? 22.134 18.000 11.827 1.00 88.06 738 ALA A CA 1
ATOM 5776 C C . ALA A 1 738 ? 20.787 18.166 11.096 1.00 88.06 738 ALA A C 1
ATOM 5778 O O . ALA A 1 738 ? 20.715 17.976 9.888 1.00 88.06 738 ALA A O 1
ATOM 5779 N N . GLY A 1 739 ? 19.744 18.633 11.795 1.00 85.62 739 GLY A N 1
ATOM 5780 C CA . GLY A 1 739 ? 18.428 18.886 11.195 1.00 85.62 739 GLY A CA 1
ATOM 5781 C C . GLY A 1 739 ? 18.405 19.973 10.109 1.00 85.62 739 GLY A C 1
ATOM 5782 O O . GLY A 1 739 ? 17.524 19.944 9.257 1.00 85.62 739 GLY A O 1
ATOM 5783 N N . THR A 1 740 ? 19.366 20.909 10.091 1.00 88.12 740 THR A N 1
ATOM 5784 C CA . THR A 1 740 ? 19.513 21.887 8.989 1.00 88.12 740 THR A CA 1
ATOM 5785 C C . THR A 1 740 ? 20.318 21.363 7.797 1.00 88.12 740 THR A C 1
ATOM 5787 O O . THR A 1 740 ? 20.348 22.022 6.766 1.00 88.12 740 THR A O 1
ATOM 5790 N N . LEU A 1 741 ? 20.953 20.196 7.930 1.00 88.69 741 LEU A N 1
ATOM 5791 C CA . LEU A 1 741 ? 21.810 19.560 6.922 1.00 88.69 741 LEU A CA 1
ATOM 5792 C C . LEU A 1 741 ? 21.218 18.222 6.442 1.00 88.69 741 LEU A C 1
ATOM 5794 O O . LEU A 1 741 ? 21.963 17.326 6.061 1.00 88.69 741 LEU A O 1
ATOM 5798 N N . SER A 1 742 ? 19.897 18.049 6.544 1.00 88.69 742 SER A N 1
ATOM 5799 C CA . SER A 1 742 ? 19.227 16.744 6.429 1.00 88.69 742 SER A CA 1
ATOM 5800 C C . SER A 1 742 ? 19.440 16.063 5.071 1.00 88.69 742 SER A C 1
ATOM 5802 O O . SER A 1 742 ? 19.745 14.876 5.011 1.00 88.69 742 SER A O 1
ATOM 5804 N N . ASP A 1 743 ? 19.347 16.843 3.996 1.00 87.94 743 ASP A N 1
ATOM 5805 C CA . ASP A 1 743 ? 19.608 16.454 2.608 1.00 87.94 743 ASP A CA 1
ATOM 5806 C C . ASP A 1 743 ? 21.088 16.114 2.368 1.00 87.94 743 ASP A C 1
ATOM 5808 O O . ASP A 1 743 ? 21.418 15.072 1.804 1.00 87.94 743 ASP A O 1
ATOM 5812 N N . VAL A 1 744 ? 21.998 16.960 2.858 1.00 93.19 744 VAL A N 1
ATOM 5813 C CA . VAL A 1 744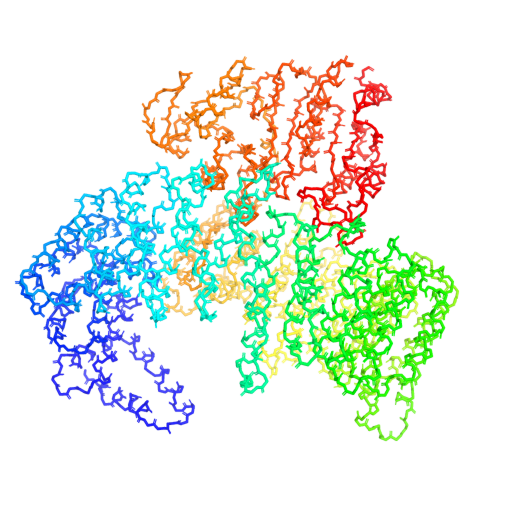 ? 23.447 16.743 2.733 1.00 93.19 744 VAL A CA 1
ATOM 5814 C C . VAL A 1 744 ? 23.906 15.527 3.551 1.00 93.19 744 VAL A C 1
ATOM 5816 O O . VAL A 1 744 ? 24.844 14.835 3.154 1.00 93.19 744 VAL A O 1
ATOM 5819 N N . LEU A 1 745 ? 23.269 15.263 4.698 1.00 93.06 745 LEU A N 1
ATOM 5820 C CA . LEU A 1 745 ? 23.554 14.109 5.550 1.00 93.06 745 LEU A CA 1
ATOM 5821 C C . LEU A 1 745 ? 23.053 12.805 4.935 1.00 93.06 745 LEU A C 1
ATOM 5823 O O . LEU A 1 745 ? 23.805 11.838 4.991 1.00 93.06 745 LEU A O 1
ATOM 5827 N N . ASP A 1 746 ? 21.876 12.775 4.303 1.00 93.19 746 ASP A N 1
ATOM 5828 C CA . ASP A 1 746 ? 21.416 11.592 3.563 1.00 93.19 746 ASP A CA 1
ATOM 5829 C C . ASP A 1 746 ? 22.411 11.219 2.456 1.00 93.19 746 ASP A C 1
ATOM 5831 O O . ASP A 1 746 ? 23.017 10.149 2.502 1.00 93.19 746 ASP A O 1
ATOM 5835 N N . ASP A 1 747 ? 22.720 12.139 1.537 1.00 94.56 747 ASP A N 1
ATOM 5836 C CA . ASP A 1 747 ? 23.660 11.858 0.443 1.00 94.56 747 ASP A CA 1
ATOM 5837 C C . ASP A 1 747 ? 25.079 11.501 0.931 1.00 94.56 747 ASP A C 1
ATOM 5839 O O . ASP A 1 747 ? 25.791 10.722 0.286 1.00 94.56 747 ASP A O 1
ATOM 5843 N N . TYR A 1 748 ? 25.499 12.014 2.092 1.00 96.94 748 TYR A N 1
ATOM 5844 C CA . TYR A 1 748 ? 26.756 11.623 2.734 1.00 96.94 748 TYR A CA 1
ATOM 5845 C C . TYR A 1 748 ? 26.710 10.213 3.346 1.00 96.94 748 TYR A C 1
ATOM 5847 O O . TYR A 1 748 ? 27.695 9.473 3.251 1.00 96.94 748 TYR A O 1
ATOM 5855 N N . VAL A 1 749 ? 25.591 9.820 3.958 1.00 96.19 749 VAL A N 1
ATOM 5856 C CA . VAL A 1 749 ? 25.352 8.454 4.453 1.00 96.19 749 VAL A CA 1
ATOM 5857 C C . VAL A 1 749 ? 25.312 7.482 3.268 1.00 96.19 749 VAL A C 1
ATOM 5859 O O . VAL A 1 749 ? 26.007 6.467 3.287 1.00 96.19 749 VAL A O 1
ATOM 5862 N N . GLN A 1 750 ? 24.617 7.832 2.179 1.00 94.81 750 GLN A N 1
ATOM 5863 C CA . GLN A 1 750 ? 24.613 7.051 0.938 1.00 94.81 750 GLN A CA 1
ATOM 5864 C C . GLN A 1 750 ? 26.032 6.888 0.371 1.00 94.81 750 GLN A C 1
ATOM 5866 O O . GLN A 1 750 ? 26.433 5.770 0.044 1.00 94.81 750 GLN A O 1
ATOM 5871 N N . LEU A 1 751 ? 26.829 7.964 0.294 1.00 96.44 751 LEU A N 1
ATOM 5872 C CA . LEU A 1 751 ? 28.238 7.888 -0.114 1.00 96.44 751 LEU A CA 1
ATOM 5873 C C . LEU A 1 751 ? 29.048 6.974 0.817 1.00 96.44 751 LEU A C 1
ATOM 5875 O O . LEU A 1 751 ? 29.782 6.116 0.329 1.00 96.44 751 LEU A O 1
ATOM 5879 N N . SER A 1 752 ? 28.891 7.125 2.135 1.00 96.62 752 SER A N 1
ATOM 5880 C CA . SER A 1 752 ? 29.566 6.299 3.147 1.00 96.62 752 SER A CA 1
ATOM 5881 C C . SER A 1 752 ? 29.279 4.810 2.938 1.00 96.62 752 SER A C 1
ATOM 5883 O O . SER A 1 752 ? 30.206 4.005 2.921 1.00 96.62 752 SER A O 1
ATOM 5885 N N . MET A 1 753 ? 28.017 4.454 2.690 1.00 95.50 753 MET A N 1
ATOM 5886 C CA . MET A 1 753 ? 27.582 3.081 2.431 1.00 95.50 753 MET A CA 1
ATOM 5887 C C . MET A 1 753 ? 28.163 2.507 1.127 1.00 95.50 753 MET A C 1
ATOM 5889 O O . MET A 1 753 ? 28.595 1.355 1.100 1.00 95.50 753 MET A O 1
ATOM 5893 N N . GLN A 1 754 ? 28.235 3.298 0.046 1.00 95.69 754 GLN A N 1
ATOM 5894 C CA . GLN A 1 754 ? 28.844 2.832 -1.210 1.00 95.69 754 GLN A CA 1
ATOM 5895 C C . GLN A 1 754 ? 30.364 2.646 -1.090 1.00 95.69 754 GLN A C 1
ATOM 5897 O O . GLN A 1 754 ? 30.887 1.646 -1.579 1.00 95.69 754 GLN A O 1
ATOM 5902 N N . VAL A 1 755 ? 31.071 3.562 -0.415 1.00 96.25 755 VAL A N 1
ATOM 5903 C CA . VAL A 1 755 ? 32.523 3.444 -0.170 1.00 96.25 755 VAL A CA 1
ATOM 5904 C C . VAL A 1 755 ? 32.815 2.247 0.744 1.00 96.25 755 VAL A C 1
ATOM 5906 O O . VAL A 1 755 ? 33.701 1.460 0.440 1.00 96.25 755 VAL A O 1
ATOM 5909 N N . LEU A 1 756 ? 32.020 2.028 1.797 1.00 95.06 756 LEU A N 1
ATOM 5910 C CA . LEU A 1 756 ? 32.124 0.845 2.662 1.00 95.06 756 LEU A CA 1
ATOM 5911 C C . LEU A 1 756 ? 31.976 -0.478 1.891 1.00 95.06 756 LEU A C 1
ATOM 5913 O O . LEU A 1 756 ? 32.717 -1.421 2.157 1.00 95.06 756 LEU A O 1
ATOM 5917 N N . HIS A 1 757 ? 31.014 -0.568 0.968 1.00 93.12 757 HIS A N 1
ATOM 5918 C CA . HIS A 1 757 ? 30.752 -1.804 0.227 1.00 93.12 757 HIS A CA 1
ATOM 5919 C C . HIS A 1 757 ? 31.747 -2.074 -0.907 1.00 93.12 757 HIS A C 1
ATOM 5921 O O . HIS A 1 757 ? 32.112 -3.230 -1.106 1.00 93.12 757 HIS A O 1
ATOM 5927 N N . GLN A 1 758 ? 32.157 -1.045 -1.655 1.00 93.88 758 GLN A N 1
ATOM 5928 C CA . GLN A 1 758 ? 32.974 -1.219 -2.863 1.00 93.88 758 GLN A CA 1
ATOM 5929 C C . GLN A 1 758 ? 34.475 -1.038 -2.598 1.00 93.88 758 GLN A C 1
ATOM 5931 O O . GLN A 1 758 ? 35.288 -1.781 -3.137 1.00 93.88 758 GLN A O 1
ATOM 5936 N N . THR A 1 759 ? 34.851 -0.084 -1.740 1.00 93.31 759 THR A N 1
ATOM 5937 C CA . THR A 1 759 ? 36.246 0.290 -1.446 1.00 93.31 759 THR A CA 1
ATOM 5938 C C . THR A 1 759 ? 36.500 0.365 0.071 1.00 93.31 759 THR A C 1
ATOM 5940 O O . THR A 1 759 ? 36.791 1.431 0.629 1.00 93.31 759 THR A O 1
ATOM 5943 N N . PRO A 1 760 ? 36.385 -0.768 0.798 1.00 92.62 760 PRO A N 1
ATOM 5944 C CA . PRO A 1 760 ? 36.487 -0.793 2.260 1.00 92.62 760 PRO A CA 1
ATOM 5945 C C . PRO A 1 760 ? 37.855 -0.334 2.789 1.00 92.62 760 PRO A C 1
ATOM 5947 O O . PRO A 1 760 ? 37.949 0.112 3.930 1.00 92.62 760 PRO A O 1
ATOM 5950 N N . ASP A 1 761 ? 38.918 -0.400 1.984 1.00 92.25 761 ASP A N 1
ATOM 5951 C CA . ASP A 1 761 ? 40.233 0.144 2.326 1.00 92.25 761 ASP A CA 1
ATOM 5952 C C . ASP A 1 761 ? 40.238 1.677 2.430 1.00 92.25 761 ASP A C 1
ATOM 5954 O O . ASP A 1 761 ? 40.876 2.217 3.332 1.00 92.25 761 ASP A O 1
ATOM 5958 N N . ILE A 1 762 ? 39.475 2.360 1.571 1.00 95.00 762 ILE A N 1
ATOM 5959 C CA . ILE A 1 762 ? 39.241 3.805 1.636 1.00 95.00 762 ILE A CA 1
ATOM 5960 C C . ILE A 1 762 ? 38.368 4.142 2.851 1.00 95.00 762 ILE A C 1
ATOM 5962 O O . ILE A 1 762 ? 38.626 5.125 3.550 1.00 95.00 762 ILE A O 1
ATOM 5966 N N . TYR A 1 763 ? 37.336 3.333 3.118 1.00 95.88 763 TYR A N 1
ATOM 5967 C CA . TYR A 1 763 ? 36.398 3.592 4.212 1.00 95.88 763 TYR A CA 1
ATOM 5968 C C . TYR A 1 763 ? 37.031 3.433 5.600 1.00 95.88 763 TYR A C 1
ATOM 5970 O O . TYR A 1 763 ? 36.819 4.266 6.483 1.00 95.88 763 TYR A O 1
ATOM 5978 N N . PHE A 1 764 ? 37.823 2.375 5.792 1.00 95.12 764 PHE A N 1
ATOM 5979 C CA . PHE A 1 764 ? 38.481 2.044 7.058 1.00 95.12 764 PHE A CA 1
ATOM 5980 C C . PHE A 1 764 ? 39.878 2.676 7.208 1.00 95.12 764 PHE A C 1
ATOM 5982 O O . PHE A 1 764 ? 40.700 2.173 7.979 1.00 95.12 764 PHE A O 1
ATOM 5989 N N . ASP A 1 765 ? 40.156 3.786 6.515 1.00 94.25 765 ASP A N 1
ATOM 5990 C CA . ASP A 1 765 ? 41.361 4.582 6.757 1.00 94.25 765 ASP A CA 1
ATOM 5991 C C . ASP A 1 765 ? 41.387 5.097 8.221 1.00 94.25 765 ASP A C 1
ATOM 5993 O O . ASP A 1 765 ? 40.406 5.699 8.677 1.00 94.25 765 ASP A O 1
ATOM 5997 N N . PRO A 1 766 ? 42.491 4.912 8.978 1.00 91.81 766 PRO A N 1
ATOM 5998 C CA . PRO A 1 766 ? 42.557 5.279 10.397 1.00 91.81 766 PRO A CA 1
ATOM 5999 C C . PRO A 1 766 ? 42.359 6.768 10.721 1.00 91.81 766 PRO A C 1
ATOM 6001 O O . PRO A 1 766 ? 42.078 7.096 11.875 1.00 91.81 766 PRO A O 1
ATOM 6004 N N . LEU A 1 767 ? 42.535 7.672 9.752 1.00 92.38 767 LEU A N 1
ATOM 6005 C CA . LEU A 1 767 ? 42.339 9.115 9.916 1.00 92.38 767 LEU A CA 1
ATOM 6006 C C . LEU A 1 767 ? 40.925 9.555 9.511 1.00 92.38 767 LEU A C 1
ATOM 6008 O O . LEU A 1 767 ? 40.420 10.536 10.060 1.00 92.38 767 LEU A O 1
ATOM 6012 N N . LEU A 1 768 ? 40.280 8.852 8.571 1.00 94.00 768 LEU A N 1
ATOM 6013 C CA . LEU A 1 768 ? 38.957 9.215 8.045 1.00 94.00 768 LEU A CA 1
ATOM 6014 C C . LEU A 1 768 ? 37.804 8.484 8.730 1.00 94.00 768 LEU A C 1
ATOM 6016 O O . LEU A 1 768 ? 36.795 9.119 9.042 1.00 94.00 768 LEU A O 1
ATOM 6020 N N . PHE A 1 769 ? 37.953 7.191 9.028 1.00 96.31 769 PHE A N 1
ATOM 6021 C CA . PHE A 1 769 ? 36.900 6.394 9.660 1.00 96.31 769 PHE A CA 1
ATOM 6022 C C . PHE A 1 769 ? 36.358 6.998 10.976 1.00 96.31 769 PHE A C 1
ATOM 6024 O O . PHE A 1 769 ? 35.137 7.032 11.134 1.00 96.31 769 PHE A O 1
ATOM 6031 N N . PRO A 1 770 ? 37.177 7.561 11.898 1.00 96.00 770 PRO A N 1
ATOM 6032 C CA . PRO A 1 770 ? 36.657 8.189 13.119 1.00 96.00 770 PRO A CA 1
ATOM 6033 C C . PRO A 1 770 ? 35.739 9.392 12.851 1.00 96.00 770 PRO A C 1
ATOM 6035 O O . PRO A 1 770 ? 34.801 9.626 13.613 1.00 96.00 770 PRO A O 1
ATOM 6038 N N . LEU A 1 771 ? 36.007 10.146 11.779 1.00 96.12 771 LEU A N 1
ATOM 6039 C CA . LEU A 1 771 ? 35.225 11.313 11.367 1.00 96.12 771 LEU A CA 1
ATOM 6040 C C . LEU A 1 771 ? 33.942 10.885 10.645 1.00 96.12 771 LEU A C 1
ATOM 6042 O O . LEU A 1 771 ? 32.864 11.385 10.958 1.00 96.12 771 LEU A O 1
ATOM 6046 N N . ALA A 1 772 ? 34.042 9.914 9.735 1.00 96.25 772 ALA A N 1
ATOM 6047 C CA . ALA A 1 772 ? 32.890 9.350 9.039 1.00 96.25 772 ALA A CA 1
ATOM 6048 C C . ALA A 1 772 ? 31.912 8.676 10.014 1.00 96.25 772 ALA A C 1
ATOM 6050 O O . ALA A 1 772 ? 30.702 8.875 9.914 1.00 96.25 772 ALA A O 1
ATOM 6051 N N . PHE A 1 773 ? 32.418 7.951 11.017 1.00 96.62 773 PHE A N 1
ATOM 6052 C CA . PHE A 1 773 ? 31.602 7.368 12.084 1.00 96.62 773 PHE A CA 1
ATOM 6053 C C . PHE A 1 773 ? 30.828 8.446 12.861 1.00 96.62 773 PHE A C 1
ATOM 6055 O O . PHE A 1 773 ? 29.631 8.292 13.107 1.00 96.62 773 PHE A O 1
ATOM 6062 N N . GLN A 1 774 ? 31.475 9.571 13.190 1.00 95.19 774 GLN A N 1
ATOM 6063 C CA . GLN A 1 774 ? 30.835 10.691 13.885 1.00 95.19 774 GLN A CA 1
ATOM 6064 C C . GLN A 1 774 ? 29.771 11.389 13.017 1.00 95.19 774 GLN A C 1
ATOM 6066 O O . GLN A 1 774 ? 28.697 11.718 13.522 1.00 95.19 774 GLN A O 1
ATOM 6071 N N . ALA A 1 775 ? 30.029 11.580 11.720 1.00 94.81 775 ALA A N 1
ATOM 6072 C CA . ALA A 1 775 ? 29.060 12.153 10.784 1.00 94.81 775 ALA A CA 1
ATOM 6073 C C . ALA A 1 775 ? 27.820 11.254 10.610 1.00 94.81 775 ALA A C 1
ATOM 6075 O O . ALA A 1 775 ? 26.694 11.737 10.716 1.00 94.81 775 ALA A O 1
ATOM 6076 N N . ASN A 1 776 ? 28.008 9.938 10.461 1.00 95.56 776 ASN A N 1
ATOM 6077 C CA . ASN A 1 776 ? 26.901 8.973 10.438 1.00 95.56 776 ASN A CA 1
ATOM 6078 C C . ASN A 1 776 ? 26.140 8.933 11.785 1.00 95.56 776 ASN A C 1
ATOM 6080 O O . ASN A 1 776 ? 24.927 8.743 11.799 1.00 95.56 776 ASN A O 1
ATOM 6084 N N . CYS A 1 777 ? 26.799 9.185 12.926 1.00 94.94 777 CYS A N 1
ATOM 6085 C CA . CYS A 1 777 ? 26.103 9.331 14.213 1.00 94.94 777 CYS A CA 1
ATOM 6086 C C . CYS A 1 777 ? 25.230 10.596 14.265 1.00 94.94 777 CYS A C 1
ATOM 6088 O O . CYS A 1 777 ? 24.185 10.580 14.907 1.00 94.94 777 CYS A O 1
ATOM 6090 N N . ALA A 1 778 ? 25.622 11.686 13.595 1.00 93.62 778 ALA A N 1
ATOM 6091 C CA . ALA A 1 778 ? 24.808 12.900 13.535 1.00 93.62 778 ALA A CA 1
ATOM 6092 C C . ALA A 1 778 ? 23.502 12.682 12.747 1.00 93.62 778 ALA A C 1
ATOM 6094 O O . ALA A 1 778 ? 22.468 13.235 13.124 1.00 93.62 778 ALA A O 1
ATOM 6095 N N . ALA A 1 779 ? 23.516 11.824 11.720 1.00 92.94 779 ALA A N 1
ATOM 6096 C CA . ALA A 1 779 ? 22.313 11.424 10.986 1.00 92.94 779 ALA A CA 1
ATOM 6097 C C . ALA A 1 779 ? 21.264 10.731 11.887 1.00 92.94 779 ALA A C 1
ATOM 6099 O O . ALA A 1 779 ? 20.067 10.944 11.711 1.00 92.94 779 ALA A O 1
ATOM 6100 N N . LEU A 1 780 ? 21.695 10.018 12.939 1.00 92.25 780 LEU A N 1
ATOM 6101 C CA . LEU A 1 780 ? 20.819 9.435 13.973 1.00 92.25 780 LEU A CA 1
ATOM 6102 C C . LEU A 1 780 ? 20.161 10.472 14.911 1.00 92.25 780 LEU A C 1
ATOM 6104 O O . LEU A 1 780 ? 19.540 10.091 15.899 1.00 92.25 780 LEU A O 1
ATOM 6108 N N . THR A 1 781 ? 20.309 11.776 14.656 1.00 89.06 781 THR A N 1
ATOM 6109 C CA . THR A 1 781 ? 19.642 12.851 15.423 1.00 89.06 781 THR A CA 1
ATOM 6110 C C . THR A 1 781 ? 18.575 13.597 14.615 1.00 89.06 781 THR A C 1
ATOM 6112 O O . THR A 1 781 ? 18.038 14.606 15.072 1.00 89.06 781 THR A O 1
ATOM 6115 N N . ILE A 1 782 ? 18.277 13.119 13.405 1.00 86.75 782 ILE A N 1
ATOM 6116 C CA . ILE A 1 782 ? 17.324 13.718 12.469 1.00 86.75 782 ILE A CA 1
ATOM 6117 C C . ILE A 1 782 ? 15.969 13.004 12.599 1.00 86.75 782 ILE A C 1
ATOM 6119 O O . ILE A 1 782 ? 15.912 11.796 12.782 1.00 86.75 782 ILE A O 1
ATOM 6123 N N . VAL A 1 783 ? 14.869 13.749 12.459 1.00 76.31 783 VAL A N 1
ATOM 6124 C CA . VAL A 1 783 ? 13.483 13.232 12.525 1.00 76.31 783 VAL A CA 1
ATOM 6125 C C . VAL A 1 783 ? 13.042 12.530 11.217 1.00 76.31 783 VAL A C 1
ATOM 6127 O O . VAL A 1 783 ? 11.978 11.922 11.148 1.00 76.31 783 VAL A O 1
ATOM 6130 N N . GLN A 1 784 ? 13.835 12.610 10.143 1.00 80.06 784 GLN A N 1
ATOM 6131 C CA . GLN A 1 784 ? 13.510 12.007 8.846 1.00 80.06 784 GLN A CA 1
ATOM 6132 C C . GLN A 1 784 ? 13.807 10.503 8.846 1.00 80.06 784 GLN A C 1
ATOM 6134 O O . GLN A 1 784 ? 14.963 10.090 8.941 1.00 80.06 784 GLN A O 1
ATOM 6139 N N . SER A 1 785 ? 12.750 9.704 8.677 1.00 81.31 785 SER A N 1
ATOM 6140 C CA . SER A 1 785 ? 12.787 8.236 8.710 1.00 81.31 785 SER A CA 1
ATOM 6141 C C . SER A 1 785 ? 13.874 7.633 7.817 1.00 81.31 785 SER A C 1
ATOM 6143 O O . SER A 1 785 ? 14.714 6.874 8.295 1.00 81.31 785 SER A O 1
ATOM 6145 N N . ASP A 1 786 ? 13.903 8.013 6.539 1.00 81.81 786 ASP A N 1
ATOM 6146 C CA . ASP A 1 786 ? 14.767 7.386 5.530 1.00 81.81 786 ASP A CA 1
ATOM 6147 C C . ASP A 1 786 ? 16.264 7.594 5.815 1.00 81.81 786 ASP A C 1
ATOM 6149 O O . ASP A 1 786 ? 17.081 6.696 5.588 1.00 81.81 786 ASP A O 1
ATOM 6153 N N . VAL A 1 787 ? 16.616 8.746 6.396 1.00 88.38 787 VAL A N 1
ATOM 6154 C CA . VAL A 1 787 ? 17.993 9.103 6.7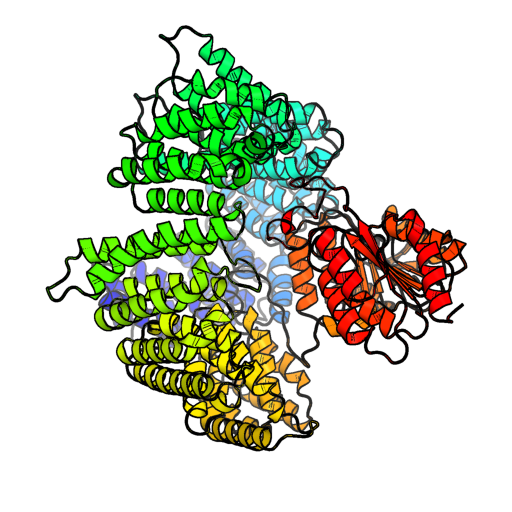69 1.00 88.38 787 VAL A CA 1
ATOM 6155 C C . VAL A 1 787 ? 18.445 8.308 7.997 1.00 88.38 787 VAL A C 1
ATOM 6157 O O . VAL A 1 787 ? 19.559 7.782 8.023 1.00 88.38 787 VAL A O 1
ATOM 6160 N N . VAL A 1 788 ? 17.564 8.148 8.993 1.00 90.31 788 VAL A N 1
ATOM 6161 C CA . VAL A 1 788 ? 17.821 7.306 10.175 1.00 90.31 788 VAL A CA 1
ATOM 6162 C C . VAL A 1 788 ? 17.962 5.836 9.770 1.00 90.31 788 VAL A C 1
ATOM 6164 O O . VAL A 1 788 ? 18.920 5.188 10.190 1.00 90.31 788 VAL A O 1
ATOM 6167 N N . CYS A 1 789 ? 17.074 5.320 8.913 1.00 89.06 789 CYS A N 1
ATOM 6168 C CA . CYS A 1 789 ? 17.176 3.970 8.352 1.00 89.06 789 CYS A CA 1
ATOM 6169 C C . CYS A 1 789 ? 18.519 3.759 7.637 1.00 89.06 789 CYS A C 1
ATOM 6171 O O . CYS A 1 789 ? 19.259 2.841 7.986 1.00 89.06 789 CYS A O 1
ATOM 6173 N N . SER A 1 790 ? 18.879 4.652 6.710 1.00 90.25 790 SER A N 1
ATOM 6174 C CA . SER A 1 790 ? 20.125 4.561 5.934 1.00 90.25 790 SER A CA 1
ATOM 6175 C C . SER A 1 790 ? 21.377 4.619 6.820 1.00 90.25 790 SER A C 1
ATOM 6177 O O . SER A 1 790 ? 22.347 3.890 6.590 1.00 90.25 790 SER A O 1
ATOM 6179 N N . ALA A 1 791 ? 21.358 5.437 7.878 1.00 94.62 791 ALA A N 1
ATOM 6180 C CA . ALA A 1 791 ? 22.451 5.508 8.845 1.00 94.62 791 ALA A CA 1
ATOM 6181 C C . ALA A 1 791 ? 22.556 4.216 9.674 1.00 94.62 791 ALA A C 1
ATOM 6183 O O . ALA A 1 791 ? 23.651 3.674 9.833 1.00 94.62 791 ALA A O 1
ATOM 6184 N N . LEU A 1 792 ? 21.432 3.675 10.160 1.00 94.38 792 LEU A N 1
ATOM 6185 C CA . LEU A 1 792 ? 21.397 2.401 10.886 1.00 94.38 792 LEU A CA 1
ATOM 6186 C C . LEU A 1 792 ? 21.859 1.226 10.013 1.00 94.38 792 LEU A C 1
ATOM 6188 O O . LEU A 1 792 ? 22.632 0.396 10.494 1.00 94.38 792 LEU A O 1
ATOM 6192 N N . ASP A 1 793 ? 21.468 1.175 8.740 1.00 93.06 793 ASP A N 1
ATOM 6193 C CA . ASP A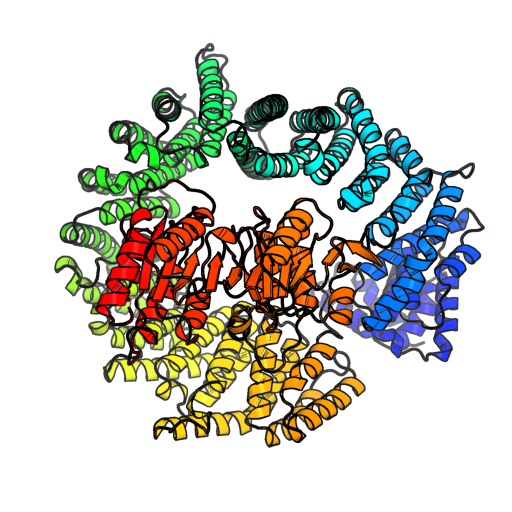 1 793 ? 21.945 0.163 7.791 1.00 93.06 793 ASP A CA 1
ATOM 6194 C C . ASP A 1 793 ? 23.451 0.297 7.517 1.00 93.06 793 ASP A C 1
ATOM 6196 O O . ASP A 1 793 ? 24.162 -0.709 7.477 1.00 93.06 793 ASP A O 1
ATOM 6200 N N . THR A 1 794 ? 23.975 1.525 7.445 1.00 95.00 794 THR A N 1
ATOM 6201 C CA . THR A 1 794 ? 25.424 1.779 7.346 1.00 95.00 794 THR A CA 1
ATOM 6202 C C . THR A 1 794 ? 26.164 1.256 8.583 1.00 95.00 794 THR A C 1
ATOM 6204 O O . THR A 1 794 ? 27.145 0.520 8.459 1.00 95.00 794 THR A O 1
ATOM 6207 N N . PHE A 1 795 ? 25.672 1.536 9.797 1.00 95.94 795 PHE A N 1
ATOM 6208 C CA . PHE A 1 795 ? 26.236 0.953 11.022 1.00 95.94 795 PHE A CA 1
ATOM 6209 C C . PHE A 1 795 ? 26.121 -0.573 11.047 1.00 95.94 795 PHE A C 1
ATOM 6211 O O . PHE A 1 795 ? 27.047 -1.263 11.474 1.00 95.94 795 PHE A O 1
ATOM 6218 N N . GLN A 1 796 ? 25.014 -1.124 10.560 1.00 93.31 796 GLN A N 1
ATOM 6219 C CA . GLN A 1 796 ? 24.821 -2.562 10.468 1.00 93.31 796 GLN A CA 1
ATOM 6220 C C . GLN A 1 796 ? 25.820 -3.229 9.516 1.00 93.31 796 GLN A C 1
ATOM 6222 O O . GLN A 1 796 ? 26.352 -4.285 9.857 1.00 93.31 796 GLN A O 1
ATOM 6227 N N . ALA A 1 797 ? 26.113 -2.613 8.370 1.00 93.19 797 ALA A N 1
ATOM 6228 C CA . ALA A 1 797 ? 27.139 -3.080 7.444 1.00 93.19 797 ALA A CA 1
ATOM 6229 C C . ALA A 1 797 ? 28.546 -3.019 8.067 1.00 93.19 797 ALA A C 1
ATOM 6231 O O . ALA A 1 797 ? 29.292 -3.991 7.960 1.00 93.19 797 ALA A O 1
ATOM 6232 N N . ILE A 1 798 ? 28.878 -1.950 8.808 1.00 94.69 798 ILE A N 1
ATOM 6233 C CA . ILE A 1 798 ? 30.146 -1.840 9.559 1.00 94.69 798 ILE A CA 1
ATOM 6234 C C . ILE A 1 798 ? 30.294 -2.994 10.561 1.00 94.69 798 ILE A C 1
ATOM 6236 O O . ILE A 1 798 ? 31.332 -3.654 10.600 1.00 94.69 798 ILE A O 1
ATOM 6240 N N . PHE A 1 799 ? 29.269 -3.255 11.378 1.00 92.50 799 PHE A N 1
ATOM 6241 C CA . PHE A 1 799 ? 29.361 -4.243 12.460 1.00 92.50 799 PHE A CA 1
ATOM 6242 C C . PHE A 1 799 ? 29.185 -5.700 12.012 1.00 92.50 799 PHE A C 1
ATOM 6244 O O . PHE A 1 799 ? 29.636 -6.598 12.720 1.00 92.50 799 PHE A O 1
ATOM 6251 N N . ASN A 1 800 ? 28.579 -5.946 10.847 1.00 89.00 800 ASN A N 1
ATOM 6252 C CA . ASN A 1 800 ? 28.532 -7.268 10.211 1.00 89.00 800 ASN A CA 1
ATOM 6253 C C . ASN A 1 800 ? 29.707 -7.517 9.243 1.00 89.00 800 ASN A C 1
ATOM 6255 O O . ASN A 1 800 ? 29.743 -8.563 8.591 1.00 89.00 800 ASN A O 1
ATOM 6259 N N . HIS A 1 801 ? 30.654 -6.582 9.108 1.00 90.25 801 HIS A N 1
ATOM 6260 C CA . HIS A 1 801 ? 31.776 -6.738 8.187 1.00 90.25 801 HIS A CA 1
ATOM 6261 C C . HIS A 1 801 ? 32.675 -7.920 8.595 1.00 90.25 801 HIS A C 1
ATOM 6263 O O . HIS A 1 801 ? 33.055 -8.065 9.758 1.00 90.25 801 HIS A O 1
ATOM 6269 N N . GLN A 1 802 ? 33.066 -8.751 7.620 1.00 85.94 802 GLN A N 1
ATOM 6270 C CA . GLN A 1 802 ? 33.754 -10.034 7.850 1.00 85.94 802 GLN A CA 1
ATOM 6271 C C . GLN A 1 802 ? 35.080 -9.921 8.621 1.00 85.94 802 GLN A C 1
ATOM 6273 O O . GLN A 1 802 ? 35.510 -10.893 9.234 1.00 85.94 802 GLN A O 1
ATOM 6278 N N . CYS A 1 803 ? 35.716 -8.744 8.638 1.00 86.00 803 CYS A N 1
ATOM 6279 C CA . CYS A 1 803 ? 36.937 -8.512 9.416 1.00 86.00 803 CYS A CA 1
ATOM 6280 C C . CYS A 1 803 ? 36.750 -8.656 10.939 1.00 86.00 803 CYS A C 1
ATOM 6282 O O . CYS A 1 803 ? 37.736 -8.871 11.643 1.00 86.00 803 CYS A O 1
ATOM 6284 N N . LEU A 1 804 ? 35.515 -8.549 11.444 1.00 85.81 804 LEU A N 1
ATOM 6285 C CA . LEU A 1 804 ? 35.179 -8.731 12.859 1.00 85.81 804 LEU A CA 1
ATOM 6286 C C . LEU A 1 804 ? 34.825 -10.188 13.213 1.00 85.81 804 LEU A C 1
ATOM 6288 O O . LEU A 1 804 ? 34.693 -10.504 14.395 1.00 85.81 804 LEU A O 1
ATOM 6292 N N . ASP A 1 805 ? 34.674 -11.080 12.227 1.00 81.31 805 ASP A N 1
ATOM 6293 C CA . ASP A 1 805 ? 34.350 -12.491 12.463 1.00 81.31 805 ASP A CA 1
ATOM 6294 C C . ASP A 1 805 ? 35.636 -13.304 12.743 1.00 81.31 805 ASP A C 1
ATOM 6296 O O . ASP A 1 805 ? 36.486 -13.448 11.857 1.00 81.31 805 ASP A O 1
ATOM 6300 N N . PRO A 1 806 ? 35.800 -13.876 13.955 1.00 68.38 806 PRO A N 1
ATOM 6301 C CA . PRO A 1 806 ? 36.989 -14.642 14.328 1.00 68.38 806 PRO A CA 1
ATOM 6302 C C . PRO A 1 806 ? 37.082 -16.025 13.658 1.00 68.38 806 PRO A C 1
ATOM 6304 O O . PRO A 1 806 ? 38.081 -16.719 13.853 1.00 68.38 806 PRO A O 1
ATOM 6307 N N . SER A 1 807 ? 36.056 -16.463 12.921 1.00 69.62 807 SER A N 1
ATOM 6308 C CA . SER A 1 807 ? 36.022 -17.754 12.223 1.00 69.62 807 SER A CA 1
ATOM 6309 C C . SER A 1 807 ? 36.531 -17.693 10.775 1.00 69.62 807 SER A C 1
ATOM 6311 O O . SER A 1 807 ? 36.856 -18.734 10.197 1.00 69.62 807 SER A O 1
ATOM 6313 N N . THR A 1 808 ? 36.671 -16.491 10.205 1.00 65.50 808 THR A N 1
ATOM 6314 C CA . THR A 1 808 ? 37.130 -16.272 8.825 1.00 65.50 808 THR A CA 1
ATOM 6315 C C . THR A 1 808 ? 38.664 -16.195 8.744 1.00 65.50 808 THR A C 1
ATOM 6317 O O . THR A 1 808 ? 39.290 -15.521 9.566 1.00 65.50 808 THR A O 1
ATOM 6320 N N . PRO A 1 809 ? 39.327 -16.826 7.752 1.00 63.75 809 PRO A N 1
ATOM 6321 C CA . PRO A 1 809 ? 40.759 -16.628 7.523 1.00 63.75 809 PRO A CA 1
ATOM 6322 C C . PRO A 1 809 ? 41.035 -15.206 7.002 1.00 63.75 809 PRO A C 1
ATOM 6324 O O . PRO A 1 809 ? 40.914 -14.928 5.811 1.00 63.75 809 PRO A O 1
ATOM 6327 N N . ASN A 1 810 ? 41.405 -14.304 7.912 1.00 64.94 810 ASN A N 1
ATOM 6328 C CA . ASN A 1 810 ? 41.533 -12.875 7.624 1.00 64.94 810 ASN A CA 1
ATOM 6329 C C . ASN A 1 810 ? 42.750 -12.535 6.731 1.00 64.94 810 ASN A C 1
ATOM 6331 O O . ASN A 1 810 ? 43.887 -12.814 7.127 1.00 64.94 810 ASN A O 1
ATOM 6335 N N . PRO A 1 811 ? 42.561 -11.876 5.566 1.00 76.62 811 PRO A N 1
ATOM 6336 C CA . PRO A 1 811 ? 43.660 -11.276 4.812 1.00 76.62 811 PRO A CA 1
ATOM 6337 C C . PRO A 1 811 ? 44.298 -10.106 5.593 1.00 76.62 811 PRO A C 1
ATOM 6339 O O . PRO A 1 811 ? 43.656 -9.540 6.482 1.00 76.62 811 PRO A O 1
ATOM 6342 N N . PRO A 1 812 ? 45.535 -9.679 5.259 1.00 71.19 812 PRO A N 1
ATOM 6343 C CA . PRO A 1 812 ? 46.265 -8.662 6.029 1.00 71.19 812 PRO A CA 1
ATOM 6344 C C . PRO A 1 812 ? 45.491 -7.352 6.239 1.00 71.19 812 PRO A C 1
ATOM 6346 O O . PRO A 1 812 ? 45.528 -6.779 7.327 1.00 71.19 812 PRO A O 1
ATOM 6349 N N . ASN A 1 813 ? 44.736 -6.917 5.227 1.00 80.19 813 ASN A N 1
ATOM 6350 C CA . ASN A 1 813 ? 43.949 -5.686 5.279 1.00 80.19 813 ASN A CA 1
ATOM 6351 C C . ASN A 1 813 ? 42.793 -5.771 6.294 1.00 80.19 813 ASN A C 1
ATOM 6353 O O . ASN A 1 813 ? 42.510 -4.792 6.977 1.00 80.19 813 ASN A O 1
ATOM 6357 N N . PHE A 1 814 ? 42.176 -6.946 6.478 1.00 85.81 814 PHE A N 1
ATOM 6358 C CA . PHE A 1 814 ? 41.076 -7.116 7.439 1.00 85.81 814 PHE A CA 1
ATOM 6359 C C . PHE A 1 814 ? 41.549 -6.910 8.882 1.00 85.81 814 PHE A C 1
ATOM 6361 O O . PHE A 1 814 ? 40.806 -6.365 9.691 1.00 85.81 814 PHE A O 1
ATOM 6368 N N . ILE A 1 815 ? 42.802 -7.260 9.195 1.00 84.88 815 ILE A N 1
ATOM 6369 C CA . ILE A 1 815 ? 43.403 -6.987 10.508 1.00 84.88 815 ILE A CA 1
ATOM 6370 C C . ILE A 1 815 ? 43.503 -5.469 10.741 1.00 84.88 815 ILE A C 1
ATOM 6372 O O . ILE A 1 815 ? 43.194 -4.989 11.830 1.00 84.88 815 ILE A O 1
ATOM 6376 N N . ALA A 1 816 ? 43.883 -4.695 9.718 1.00 87.12 816 ALA A N 1
ATOM 6377 C CA . ALA A 1 816 ? 43.929 -3.235 9.803 1.00 87.12 816 ALA A CA 1
ATOM 6378 C C . ALA A 1 816 ? 42.528 -2.617 9.979 1.00 87.12 816 ALA A C 1
ATOM 6380 O O . ALA A 1 816 ? 42.355 -1.736 10.826 1.00 87.12 816 ALA A O 1
ATOM 6381 N N . TYR A 1 817 ? 41.520 -3.112 9.250 1.00 91.56 817 TYR A N 1
ATOM 6382 C CA . TYR A 1 817 ? 40.135 -2.643 9.382 1.00 91.56 817 TYR A CA 1
ATOM 6383 C C . TYR A 1 817 ? 39.567 -2.951 10.770 1.00 91.56 817 TYR A C 1
ATOM 6385 O O . TYR A 1 817 ? 39.052 -2.054 11.431 1.00 91.56 817 TYR A O 1
ATOM 6393 N N . ALA A 1 818 ? 39.720 -4.189 11.252 1.00 88.56 818 ALA A N 1
ATOM 6394 C CA . ALA A 1 818 ? 39.262 -4.597 12.578 1.00 88.56 818 ALA A CA 1
ATOM 6395 C C . ALA A 1 818 ? 39.893 -3.731 13.680 1.00 88.56 818 ALA A C 1
ATOM 6397 O O . ALA A 1 818 ? 39.178 -3.200 14.527 1.00 88.56 818 ALA A O 1
ATOM 6398 N N . ASN A 1 819 ? 41.211 -3.501 13.626 1.00 89.94 819 ASN A N 1
ATOM 6399 C CA . ASN A 1 819 ? 41.903 -2.606 14.560 1.00 89.94 819 ASN A CA 1
ATOM 6400 C C . ASN A 1 819 ? 41.338 -1.174 14.517 1.00 89.94 819 ASN A C 1
ATOM 6402 O O . ASN A 1 819 ? 41.122 -0.566 15.564 1.00 89.94 819 ASN A O 1
ATOM 6406 N N . THR A 1 820 ? 41.062 -0.642 13.324 1.00 93.62 820 THR A N 1
ATOM 6407 C CA . THR A 1 820 ? 40.477 0.699 13.149 1.00 93.62 820 THR A CA 1
ATOM 6408 C C . THR A 1 820 ? 39.067 0.786 13.743 1.00 93.62 820 THR A C 1
ATOM 6410 O O . THR A 1 820 ? 38.774 1.728 14.482 1.00 93.62 820 THR A O 1
ATOM 6413 N N . ILE A 1 821 ? 38.225 -0.230 13.519 1.00 93.56 821 ILE A N 1
ATOM 6414 C CA . ILE A 1 821 ? 36.883 -0.318 14.113 1.00 93.56 821 ILE A CA 1
ATOM 6415 C C . ILE A 1 821 ? 36.971 -0.417 15.643 1.00 93.56 821 ILE A C 1
ATOM 6417 O O . ILE A 1 821 ? 36.290 0.338 16.336 1.00 93.56 821 ILE A O 1
ATOM 6421 N N . HIS A 1 822 ? 37.830 -1.287 16.190 1.00 91.94 822 HIS A N 1
ATOM 6422 C CA . HIS A 1 822 ? 38.010 -1.409 17.640 1.00 91.94 822 HIS A CA 1
ATOM 6423 C C . HIS A 1 822 ? 38.445 -0.075 18.275 1.00 91.94 822 HIS A C 1
ATOM 6425 O O . HIS A 1 822 ? 37.816 0.352 19.242 1.00 91.94 822 HIS A O 1
ATOM 6431 N N . ASN A 1 823 ? 39.428 0.629 17.700 1.00 92.44 823 ASN A N 1
ATOM 6432 C CA . ASN A 1 823 ? 39.914 1.922 18.207 1.00 92.44 823 ASN A CA 1
ATOM 6433 C C . ASN A 1 823 ? 38.824 3.017 18.226 1.00 92.44 823 ASN A C 1
ATOM 6435 O O . ASN A 1 823 ? 38.738 3.813 19.169 1.00 92.44 823 ASN A O 1
ATOM 6439 N N . VAL A 1 824 ? 37.972 3.075 17.195 1.00 94.12 824 VAL A N 1
ATOM 6440 C CA . VAL A 1 824 ? 36.854 4.034 17.152 1.00 94.12 824 VAL A CA 1
ATOM 6441 C C . VAL A 1 824 ? 35.762 3.658 18.144 1.00 94.12 824 VAL A C 1
ATOM 6443 O O . VAL A 1 824 ? 35.249 4.535 18.833 1.00 94.12 824 VAL A O 1
ATOM 6446 N N . LEU A 1 825 ? 35.437 2.374 18.296 1.00 92.31 825 LEU A N 1
ATOM 6447 C CA . LEU A 1 825 ? 34.426 1.951 19.266 1.00 92.31 825 LEU A CA 1
ATOM 6448 C C . LEU A 1 825 ? 34.896 2.159 20.710 1.00 92.31 825 LEU A C 1
ATOM 6450 O O . LEU A 1 825 ? 34.101 2.608 21.529 1.00 92.31 825 LEU A O 1
ATOM 6454 N N . GLU A 1 826 ? 36.176 1.953 21.027 1.00 88.62 826 GLU A N 1
ATOM 6455 C CA . GLU A 1 826 ? 36.719 2.263 22.359 1.00 88.62 826 GLU A CA 1
ATOM 6456 C C . GLU A 1 826 ? 36.627 3.753 22.727 1.00 88.62 826 GLU A C 1
ATOM 6458 O O . GLU A 1 826 ? 36.423 4.076 23.898 1.00 88.62 826 GLU A O 1
ATOM 6463 N N . SER A 1 827 ? 36.715 4.656 21.744 1.00 89.81 827 SER A N 1
ATOM 6464 C CA . SER A 1 827 ? 36.661 6.109 21.963 1.00 89.81 827 SER A CA 1
ATOM 6465 C C . SER A 1 827 ? 35.261 6.724 21.820 1.00 89.81 827 SER A C 1
ATOM 6467 O O . SER A 1 827 ? 34.937 7.663 22.548 1.00 89.81 827 SER A O 1
ATOM 6469 N N . GLN A 1 828 ? 34.413 6.209 20.922 1.00 92.00 828 GLN A N 1
ATOM 6470 C CA . GLN A 1 828 ? 33.099 6.785 20.587 1.00 92.00 828 GLN A CA 1
ATOM 6471 C C . GLN A 1 828 ? 31.897 5.902 20.971 1.00 92.00 828 GLN A C 1
ATOM 6473 O O . GLN A 1 828 ? 30.762 6.387 20.967 1.00 92.00 828 GLN A O 1
ATOM 6478 N N . GLY A 1 829 ? 32.108 4.634 21.347 1.00 91.00 829 GLY A N 1
ATOM 6479 C CA . GLY A 1 829 ? 31.044 3.643 21.565 1.00 91.00 829 GLY A CA 1
ATOM 6480 C C . GLY A 1 829 ? 29.980 4.066 22.581 1.00 91.00 829 GLY A C 1
ATOM 6481 O O . GLY A 1 829 ? 28.790 3.865 22.343 1.00 91.00 829 GLY A O 1
ATOM 6482 N N . ALA A 1 830 ? 30.367 4.752 23.661 1.00 91.38 830 ALA A N 1
ATOM 6483 C CA . ALA A 1 830 ? 29.412 5.285 24.634 1.00 91.38 830 ALA A CA 1
ATOM 6484 C C . ALA A 1 830 ? 28.449 6.321 24.024 1.00 91.38 830 ALA A C 1
ATOM 6486 O O . ALA A 1 830 ? 27.268 6.335 24.357 1.00 91.38 830 ALA A O 1
ATOM 6487 N N . ASN A 1 831 ? 28.916 7.187 23.122 1.00 91.12 831 ASN A N 1
ATOM 6488 C CA . ASN A 1 831 ? 28.044 8.168 22.469 1.00 91.12 831 ASN A CA 1
ATOM 6489 C C . ASN A 1 831 ? 27.139 7.499 21.432 1.00 91.12 831 ASN A C 1
ATOM 6491 O O . ASN A 1 831 ? 25.955 7.814 21.374 1.00 91.12 831 ASN A O 1
ATOM 6495 N N . PHE A 1 832 ? 27.663 6.518 20.694 1.00 94.44 832 PHE A N 1
ATOM 6496 C CA . PHE A 1 832 ? 26.887 5.727 19.741 1.00 94.44 832 PHE A CA 1
ATOM 6497 C C . PHE A 1 832 ? 25.724 4.967 20.401 1.00 94.44 832 PHE A C 1
ATOM 6499 O O . PHE A 1 832 ? 24.577 5.106 19.981 1.00 94.44 832 PHE A O 1
ATOM 6506 N N . ILE A 1 833 ? 25.985 4.236 21.493 1.00 92.69 833 ILE A N 1
ATOM 6507 C CA . ILE A 1 833 ? 24.931 3.575 22.283 1.00 92.69 833 ILE A CA 1
ATOM 6508 C C . ILE A 1 833 ? 23.947 4.603 22.872 1.00 92.69 833 ILE A C 1
ATOM 6510 O O . ILE A 1 833 ? 22.753 4.323 22.969 1.00 92.69 833 ILE A O 1
ATOM 6514 N N . GLY A 1 834 ? 24.424 5.807 23.207 1.00 89.69 834 GLY A N 1
ATOM 6515 C CA . GLY A 1 834 ? 23.581 6.941 23.585 1.00 89.69 834 GLY A CA 1
ATOM 6516 C C . GLY A 1 834 ? 22.586 7.345 22.496 1.00 89.69 834 GLY A C 1
ATOM 6517 O O . GLY A 1 834 ? 21.396 7.426 22.789 1.00 89.69 834 GLY A O 1
ATOM 6518 N N . PHE A 1 835 ? 23.040 7.535 21.253 1.00 90.56 835 PHE A N 1
ATOM 6519 C CA . PHE A 1 835 ? 22.161 7.858 20.121 1.00 90.56 835 PHE A CA 1
ATOM 6520 C C . PHE A 1 835 ? 21.145 6.747 19.844 1.00 90.56 835 PHE A C 1
ATOM 6522 O O . PHE A 1 835 ? 19.960 7.037 19.727 1.00 90.56 835 PHE A O 1
ATOM 6529 N N . LEU A 1 836 ? 21.572 5.478 19.826 1.00 89.44 836 LEU A N 1
ATOM 6530 C CA . LEU A 1 836 ? 20.667 4.343 19.607 1.00 89.44 836 LEU A CA 1
ATOM 6531 C C . LEU A 1 836 ? 19.548 4.265 20.654 1.00 89.44 836 LEU A C 1
ATOM 6533 O O . LEU A 1 836 ? 18.385 4.080 20.303 1.00 89.44 836 LEU A O 1
ATOM 6537 N N . LEU A 1 837 ? 19.885 4.406 21.940 1.00 86.56 837 LEU A N 1
ATOM 6538 C CA . LEU A 1 837 ? 18.890 4.333 23.008 1.00 86.56 837 LEU A CA 1
ATOM 6539 C C . LEU A 1 837 ? 18.024 5.596 23.084 1.00 86.56 837 LEU A C 1
ATOM 6541 O O . LEU A 1 837 ? 16.838 5.481 23.365 1.00 86.56 837 LEU A O 1
ATOM 6545 N N . MET A 1 838 ? 18.575 6.788 22.831 1.00 81.06 838 MET A N 1
ATOM 6546 C CA . MET A 1 838 ? 17.775 8.020 22.803 1.00 81.06 838 MET A CA 1
ATOM 6547 C C . MET A 1 838 ? 16.849 8.086 21.589 1.00 81.06 838 MET A C 1
ATOM 6549 O O . MET A 1 838 ? 15.741 8.584 21.735 1.00 81.06 838 MET A O 1
ATOM 6553 N N . GLY A 1 839 ? 17.251 7.528 20.444 1.00 78.94 839 GLY A N 1
ATOM 6554 C CA . GLY A 1 839 ? 16.381 7.341 19.285 1.00 78.94 839 GLY A CA 1
ATOM 6555 C C . GLY A 1 839 ? 15.215 6.401 19.590 1.00 78.94 839 GLY A C 1
ATOM 6556 O O . GLY A 1 839 ? 14.064 6.791 19.434 1.00 78.94 839 GLY A O 1
ATOM 6557 N N . LEU A 1 840 ? 15.503 5.214 20.142 1.00 77.94 840 LEU A N 1
ATOM 6558 C CA . LEU A 1 840 ? 14.501 4.216 20.563 1.00 77.94 840 LEU A CA 1
ATOM 6559 C C . LEU A 1 840 ? 13.523 4.732 21.649 1.00 77.94 840 LEU A C 1
ATOM 6561 O O . LEU A 1 840 ? 12.441 4.182 21.833 1.00 77.94 840 LEU A O 1
ATOM 6565 N N . ILE A 1 841 ? 13.918 5.762 22.405 1.00 71.81 841 ILE A N 1
ATOM 6566 C CA . ILE A 1 841 ? 13.114 6.433 23.446 1.00 71.81 841 ILE A CA 1
ATOM 6567 C C . ILE A 1 841 ? 12.598 7.805 22.943 1.00 71.81 841 ILE A C 1
ATOM 6569 O O . ILE A 1 841 ? 12.056 8.590 23.715 1.00 71.81 841 ILE A O 1
ATOM 6573 N N . GLY A 1 842 ? 12.785 8.126 21.665 1.00 68.25 842 GLY A N 1
ATOM 6574 C CA . GLY A 1 842 ? 12.528 9.441 21.084 1.00 68.25 842 GLY A CA 1
ATOM 6575 C C . GLY A 1 842 ? 11.844 9.333 19.727 1.00 68.25 842 GLY A C 1
ATOM 6576 O O . GLY A 1 842 ? 10.859 8.616 19.581 1.00 68.25 842 GLY A O 1
ATOM 6577 N N . ASP A 1 843 ? 12.366 10.065 18.743 1.00 66.44 843 ASP A N 1
ATOM 6578 C CA . ASP A 1 843 ? 11.710 10.283 17.448 1.00 66.44 843 ASP A CA 1
ATOM 6579 C C . ASP A 1 843 ? 12.054 9.228 16.374 1.00 66.44 843 ASP A C 1
ATOM 6581 O O . ASP A 1 843 ? 11.839 9.471 15.185 1.00 66.44 843 ASP A O 1
ATOM 6585 N N . PHE A 1 844 ? 12.614 8.065 16.739 1.00 79.88 844 PHE A N 1
ATOM 6586 C CA . PHE A 1 844 ? 12.882 7.023 15.741 1.00 79.88 844 PHE A CA 1
ATOM 6587 C C . PHE A 1 844 ? 11.579 6.418 15.188 1.00 79.88 844 PHE A C 1
ATOM 6589 O O . PHE A 1 844 ? 10.650 6.141 15.951 1.00 79.88 844 PHE A O 1
ATOM 6596 N N . PRO A 1 845 ? 11.507 6.138 13.872 1.00 69.88 845 PRO A N 1
ATOM 6597 C CA . PRO A 1 845 ? 10.396 5.390 13.300 1.00 69.88 845 PRO A CA 1
ATOM 6598 C C . PRO A 1 845 ? 10.326 3.985 13.923 1.00 69.88 845 PRO A C 1
ATOM 6600 O O . PRO A 1 845 ? 11.363 3.314 13.961 1.00 69.88 845 PRO A O 1
ATOM 6603 N N . PRO A 1 846 ? 9.139 3.474 14.313 1.00 62.09 846 PRO A N 1
ATOM 6604 C CA . PRO A 1 846 ? 8.990 2.135 14.908 1.00 62.09 846 PRO A CA 1
ATOM 6605 C C . PRO A 1 846 ? 9.529 0.983 14.041 1.00 62.09 846 PRO A C 1
ATOM 6607 O O . PRO A 1 846 ? 9.841 -0.101 14.527 1.00 62.09 846 PRO A O 1
ATOM 6610 N N . GLU A 1 847 ? 9.659 1.209 12.733 1.00 66.75 847 GLU A N 1
ATOM 6611 C CA . GLU A 1 847 ? 10.246 0.264 11.777 1.00 66.75 847 GLU A CA 1
ATOM 6612 C C . GLU A 1 847 ? 11.743 0.000 12.060 1.00 66.75 847 GLU A C 1
ATOM 6614 O O . GLU A 1 847 ? 12.258 -1.094 11.800 1.00 66.75 847 GLU A O 1
ATOM 6619 N N . THR A 1 848 ? 12.437 0.973 12.664 1.00 75.19 848 THR A N 1
ATOM 6620 C CA . THR A 1 848 ? 13.881 0.920 12.947 1.00 75.19 848 THR A CA 1
ATOM 6621 C C . THR A 1 848 ? 14.256 0.107 14.186 1.00 75.19 848 THR A C 1
ATOM 6623 O O . THR A 1 848 ? 15.413 -0.307 14.301 1.00 75.19 848 THR A O 1
ATOM 6626 N N . ASP A 1 849 ? 13.314 -0.208 15.082 1.00 73.94 849 ASP A N 1
ATOM 6627 C CA . ASP A 1 849 ? 13.579 -0.919 16.344 1.00 73.94 849 ASP A CA 1
ATOM 6628 C C . ASP A 1 849 ? 14.342 -2.241 16.116 1.00 73.94 849 ASP A C 1
ATOM 6630 O O . ASP A 1 849 ? 15.283 -2.597 16.834 1.00 73.94 849 ASP A O 1
ATOM 6634 N N . SER A 1 850 ? 13.976 -2.961 15.049 1.00 75.50 850 SER A N 1
ATOM 6635 C CA . SER A 1 850 ? 14.602 -4.225 14.638 1.00 75.50 850 SER A CA 1
ATOM 6636 C C . SER A 1 850 ? 16.034 -4.070 14.085 1.00 75.50 850 SER A C 1
ATOM 6638 O O . SER A 1 850 ? 16.830 -5.022 14.117 1.00 75.50 850 SER A O 1
ATOM 6640 N N . LEU A 1 851 ? 16.390 -2.880 13.586 1.00 80.06 851 LEU A N 1
ATOM 6641 C CA . LEU A 1 851 ? 17.753 -2.506 13.200 1.00 80.06 851 LEU A CA 1
ATOM 6642 C C . LEU A 1 851 ? 18.564 -2.149 14.448 1.00 80.06 851 LEU A C 1
ATOM 6644 O O . LEU A 1 851 ? 19.598 -2.777 14.694 1.00 80.06 851 LEU A O 1
ATOM 6648 N N . VAL A 1 852 ? 18.049 -1.232 15.277 1.00 86.31 852 VAL A N 1
ATOM 6649 C CA . VAL A 1 852 ? 18.684 -0.761 16.520 1.00 86.31 852 VAL A CA 1
ATOM 6650 C C . VAL A 1 852 ? 19.058 -1.927 17.431 1.00 86.31 852 VAL A C 1
ATOM 6652 O O . VAL A 1 852 ? 20.203 -2.032 17.874 1.00 86.31 852 VAL A O 1
ATOM 6655 N N . ILE A 1 853 ? 18.132 -2.858 17.668 1.00 81.25 853 ILE A N 1
ATOM 6656 C CA . ILE A 1 853 ? 18.372 -3.981 18.582 1.00 81.25 853 ILE A CA 1
ATOM 6657 C C . ILE A 1 853 ? 19.370 -4.982 18.003 1.00 81.25 853 ILE A C 1
ATOM 6659 O O . ILE A 1 853 ? 20.158 -5.560 18.752 1.00 81.25 853 ILE A O 1
ATOM 6663 N N . SER A 1 854 ? 19.396 -5.161 16.680 1.00 82.62 854 SER A N 1
ATOM 6664 C CA . SER A 1 854 ? 20.421 -5.982 16.036 1.00 82.62 854 SER A CA 1
ATOM 6665 C C . SER A 1 854 ? 21.808 -5.378 16.207 1.00 82.62 854 SER A C 1
ATOM 6667 O O . SER A 1 854 ? 22.732 -6.083 16.600 1.00 82.62 854 SER A O 1
ATOM 6669 N N . ILE A 1 855 ? 21.946 -4.075 15.956 1.00 88.69 855 ILE A N 1
ATOM 6670 C CA . ILE A 1 855 ? 23.204 -3.337 16.104 1.00 88.69 855 ILE A CA 1
ATOM 6671 C C . ILE A 1 855 ? 23.680 -3.405 17.559 1.00 88.69 855 ILE A C 1
ATOM 6673 O O . ILE A 1 855 ? 24.797 -3.847 17.822 1.00 88.69 855 ILE A O 1
ATOM 6677 N N . PHE A 1 856 ? 22.807 -3.080 18.516 1.00 87.69 856 PHE A N 1
ATOM 6678 C CA . PHE A 1 856 ? 23.085 -3.182 19.950 1.00 87.69 856 PHE A CA 1
ATOM 6679 C C . PHE A 1 856 ? 23.507 -4.603 20.353 1.00 87.69 856 PHE A C 1
ATOM 6681 O O . PHE A 1 856 ? 24.448 -4.772 21.126 1.00 87.69 856 PHE A O 1
ATOM 6688 N N . ARG A 1 857 ? 22.848 -5.639 19.815 1.00 83.69 857 ARG A N 1
ATOM 6689 C CA . ARG A 1 857 ? 23.185 -7.046 20.075 1.00 83.69 857 ARG A CA 1
ATOM 6690 C C . ARG A 1 857 ? 24.552 -7.428 19.507 1.00 83.69 857 ARG A C 1
ATOM 6692 O O . ARG A 1 857 ? 25.297 -8.119 20.199 1.00 83.69 857 ARG A O 1
ATOM 6699 N N . ILE A 1 858 ? 24.896 -6.990 18.294 1.00 85.75 858 ILE A N 1
ATOM 6700 C CA . ILE A 1 858 ? 26.224 -7.225 17.705 1.00 85.75 858 ILE A CA 1
ATOM 6701 C C . ILE A 1 858 ? 27.290 -6.533 18.564 1.00 85.75 858 ILE A C 1
ATOM 6703 O O . ILE A 1 858 ? 28.226 -7.188 19.015 1.00 85.75 858 ILE A O 1
ATOM 6707 N N . VAL A 1 859 ? 27.095 -5.254 18.909 1.00 88.31 859 VAL A N 1
ATOM 6708 C CA . VAL A 1 859 ? 28.034 -4.501 19.758 1.00 88.31 859 VAL A CA 1
ATOM 6709 C C . VAL A 1 859 ? 28.199 -5.148 21.141 1.00 88.31 859 VAL A C 1
ATOM 6711 O O . VAL A 1 859 ? 29.326 -5.338 21.591 1.00 88.31 859 VAL A O 1
ATOM 6714 N N . ALA A 1 860 ? 27.112 -5.567 21.795 1.00 86.00 860 ALA A N 1
ATOM 6715 C CA . ALA A 1 860 ? 27.166 -6.243 23.095 1.00 86.00 860 ALA A CA 1
ATOM 6716 C C . ALA A 1 860 ? 27.812 -7.643 23.041 1.00 86.00 860 ALA A C 1
ATOM 6718 O O . ALA A 1 860 ? 28.353 -8.102 24.048 1.00 86.00 860 ALA A O 1
ATOM 6719 N N . THR A 1 861 ? 27.767 -8.318 21.886 1.00 84.62 861 THR A N 1
ATOM 6720 C CA . THR A 1 861 ? 28.424 -9.620 21.672 1.00 84.62 861 THR A CA 1
ATOM 6721 C C . THR A 1 861 ? 29.928 -9.450 21.427 1.00 84.62 861 THR A C 1
ATOM 6723 O O . THR A 1 861 ? 30.722 -10.232 21.947 1.00 84.62 861 THR A O 1
ATOM 6726 N N . THR A 1 862 ? 30.321 -8.418 20.672 1.00 86.38 862 THR A N 1
ATOM 6727 C CA . THR A 1 862 ? 31.709 -8.176 20.240 1.00 86.38 862 THR A CA 1
ATOM 6728 C C . THR A 1 862 ? 32.533 -7.377 21.262 1.00 86.38 862 THR A C 1
ATOM 6730 O O . THR A 1 862 ? 33.713 -7.664 21.447 1.00 86.38 862 THR A O 1
ATOM 6733 N N . TRP A 1 863 ? 31.923 -6.433 21.993 1.00 90.38 863 TRP A N 1
ATOM 6734 C CA . TRP A 1 863 ? 32.565 -5.614 23.040 1.00 90.38 863 TRP A CA 1
ATOM 6735 C C . TRP A 1 863 ? 31.892 -5.772 24.426 1.00 90.38 863 TRP A C 1
ATOM 6737 O O . TRP A 1 863 ? 31.486 -4.777 25.036 1.00 90.38 863 TRP A O 1
ATOM 6747 N N . PRO A 1 864 ? 31.758 -6.996 24.977 1.00 87.38 864 PRO A N 1
ATOM 6748 C CA . PRO A 1 864 ? 30.985 -7.237 26.200 1.00 87.38 864 PRO A CA 1
ATOM 6749 C C . PRO A 1 864 ? 31.536 -6.489 27.426 1.00 87.38 864 PRO A C 1
ATOM 6751 O O . PRO A 1 864 ? 30.767 -5.960 28.224 1.00 87.38 864 PRO A O 1
ATOM 6754 N N . SER A 1 865 ? 32.862 -6.400 27.571 1.00 89.06 865 SER A N 1
ATOM 6755 C CA . SER A 1 865 ? 33.521 -5.685 28.673 1.00 89.06 865 SER A CA 1
ATOM 6756 C C . SER A 1 865 ? 33.285 -4.177 28.626 1.00 89.06 865 SER A C 1
ATOM 6758 O O . SER A 1 865 ? 32.974 -3.571 29.648 1.00 89.06 865 SER A O 1
ATOM 6760 N N . GLN A 1 866 ? 33.411 -3.569 27.447 1.00 90.00 866 GLN A N 1
ATOM 6761 C CA . GLN A 1 866 ? 33.230 -2.136 27.256 1.00 90.00 866 GLN A CA 1
ATOM 6762 C C . GLN A 1 866 ? 31.746 -1.757 27.370 1.00 90.00 866 GLN A C 1
ATOM 6764 O O . GLN A 1 866 ? 31.424 -0.739 27.977 1.00 90.00 866 GLN A O 1
ATOM 6769 N N . MET A 1 867 ? 30.829 -2.613 26.903 1.00 87.06 867 MET A N 1
ATOM 6770 C CA . MET A 1 867 ? 29.385 -2.394 27.020 1.00 87.06 867 MET A CA 1
ATOM 6771 C C . MET A 1 867 ? 28.917 -2.265 28.481 1.00 87.06 867 MET A C 1
ATOM 6773 O O . MET A 1 867 ? 28.086 -1.410 28.792 1.00 87.06 867 MET A O 1
ATOM 6777 N N . LEU A 1 868 ? 29.500 -3.052 29.396 1.00 87.88 868 LEU A N 1
ATOM 6778 C CA . LEU A 1 868 ? 29.247 -2.949 30.841 1.00 87.88 868 LEU A CA 1
ATOM 6779 C C . LEU A 1 868 ? 29.758 -1.632 31.460 1.00 87.88 868 LEU A C 1
ATOM 6781 O O . LEU A 1 868 ? 29.256 -1.222 32.505 1.00 87.88 868 LEU A O 1
ATOM 6785 N N . VAL A 1 869 ? 30.730 -0.965 30.827 1.00 90.50 869 VAL A N 1
ATOM 6786 C CA . VAL A 1 869 ? 31.269 0.339 31.254 1.00 90.50 869 VAL A CA 1
ATOM 6787 C C . VAL A 1 869 ? 30.483 1.498 30.637 1.00 90.50 869 VAL A C 1
ATOM 6789 O O . VAL A 1 869 ? 30.184 2.469 31.328 1.00 90.50 869 VAL A O 1
ATOM 6792 N N . TRP A 1 870 ? 30.119 1.403 29.356 1.00 92.06 870 TRP A N 1
ATOM 6793 C CA . TRP A 1 870 ? 29.387 2.452 28.641 1.00 92.06 870 TRP A CA 1
ATOM 6794 C C . TRP A 1 870 ? 27.944 2.603 29.129 1.00 92.06 870 TRP A C 1
ATOM 6796 O O . TRP A 1 870 ? 27.462 3.724 29.293 1.00 92.06 870 TRP A O 1
ATOM 6806 N N . LEU A 1 871 ? 27.237 1.491 29.357 1.00 88.00 871 LEU A N 1
ATOM 6807 C CA . LEU A 1 871 ? 25.793 1.524 29.583 1.00 88.00 871 LEU A CA 1
ATOM 6808 C C . LEU A 1 871 ? 25.358 2.308 30.846 1.00 88.00 871 LEU A C 1
ATOM 6810 O O . LEU A 1 871 ? 24.394 3.072 30.742 1.00 88.00 871 LEU A O 1
ATOM 6814 N N . PRO A 1 872 ? 26.027 2.195 32.015 1.00 88.44 872 PRO A N 1
ATOM 6815 C CA . PRO A 1 872 ? 25.678 2.995 33.190 1.00 88.44 872 PRO A CA 1
ATOM 6816 C C . PRO A 1 872 ? 25.808 4.508 32.961 1.00 88.44 872 PRO A C 1
ATOM 6818 O O . PRO A 1 872 ? 24.912 5.258 33.346 1.00 88.44 872 PRO A O 1
ATOM 6821 N N . ASP A 1 873 ? 26.881 4.947 32.295 1.00 87.56 873 ASP A N 1
ATOM 6822 C CA . ASP A 1 873 ? 27.123 6.359 31.970 1.00 87.56 873 ASP A CA 1
ATOM 6823 C C . ASP A 1 873 ? 26.084 6.902 30.972 1.00 87.56 873 ASP A C 1
ATOM 6825 O O . ASP A 1 873 ? 25.503 7.970 31.180 1.00 87.56 873 ASP A O 1
ATOM 6829 N N . VAL A 1 874 ? 25.770 6.127 29.930 1.00 87.06 874 VAL A N 1
ATOM 6830 C CA . VAL A 1 874 ? 24.741 6.478 28.939 1.00 87.06 874 VAL A CA 1
ATOM 6831 C C . VAL A 1 874 ? 23.374 6.681 29.595 1.00 87.06 874 VAL A C 1
ATOM 6833 O O . VAL A 1 874 ? 22.726 7.702 29.371 1.00 87.06 874 VAL A O 1
ATOM 6836 N N . LEU A 1 875 ? 22.937 5.753 30.449 1.00 83.75 875 LEU A N 1
ATOM 6837 C CA . LEU A 1 875 ? 21.636 5.846 31.125 1.00 83.75 875 LEU A CA 1
ATOM 6838 C C . LEU A 1 875 ? 21.592 6.965 32.176 1.00 83.75 875 LEU A C 1
ATOM 6840 O O . LEU A 1 875 ? 20.522 7.524 32.440 1.00 83.75 875 LEU A O 1
ATOM 6844 N N . GLN A 1 876 ? 22.735 7.319 32.770 1.00 83.75 876 GLN A N 1
ATOM 6845 C CA . GLN A 1 876 ? 22.840 8.465 33.670 1.00 83.75 876 GLN A CA 1
ATOM 6846 C C . GLN A 1 876 ? 22.638 9.795 32.926 1.00 83.75 876 GLN A C 1
ATOM 6848 O O . GLN A 1 876 ? 22.017 10.698 33.487 1.00 83.75 876 GLN A O 1
ATOM 6853 N N . ARG A 1 877 ? 23.092 9.900 31.668 1.00 81.19 877 ARG A N 1
ATOM 6854 C CA . ARG A 1 877 ? 22.913 11.092 30.816 1.00 81.19 877 ARG A CA 1
ATOM 6855 C C . ARG A 1 877 ? 21.470 11.318 30.337 1.00 81.19 877 ARG A C 1
ATOM 6857 O O . ARG A 1 877 ? 21.129 12.443 29.986 1.00 81.19 877 ARG A O 1
ATOM 6864 N N . MET A 1 878 ? 20.615 10.295 30.343 1.00 77.19 878 MET A N 1
ATOM 6865 C CA . MET A 1 878 ? 19.211 10.418 29.915 1.00 77.19 878 MET A CA 1
ATOM 6866 C C . MET A 1 878 ? 18.353 11.186 30.936 1.00 77.19 878 MET A C 1
ATOM 6868 O O . MET A 1 878 ? 18.525 10.970 32.141 1.00 77.19 878 MET A O 1
ATOM 6872 N N . PRO A 1 879 ? 17.351 11.984 30.522 1.00 70.25 879 PRO A N 1
ATOM 6873 C CA . PRO A 1 879 ? 16.413 12.611 31.452 1.00 70.25 879 PRO A CA 1
ATOM 6874 C C . PRO A 1 879 ? 15.659 11.573 32.296 1.00 70.25 879 PRO A C 1
ATOM 6876 O O . PRO A 1 879 ? 15.133 10.585 31.782 1.00 70.25 879 PRO A O 1
ATOM 6879 N N . SER A 1 880 ? 15.598 11.779 33.614 1.00 63.88 880 SER A N 1
ATOM 6880 C CA . SER A 1 880 ? 14.840 10.889 34.515 1.00 63.88 880 SER A CA 1
ATOM 6881 C C . SER A 1 880 ? 13.322 11.117 34.469 1.00 63.88 880 SER A C 1
ATOM 6883 O O . SER A 1 880 ? 12.580 10.330 35.047 1.00 63.88 880 SER A O 1
ATOM 6885 N N . THR A 1 881 ? 12.879 12.167 33.772 1.00 53.06 881 THR A N 1
ATOM 6886 C CA . THR A 1 881 ? 11.488 12.406 33.359 1.00 53.06 881 THR A CA 1
ATOM 6887 C C . THR A 1 881 ? 11.052 11.425 32.268 1.00 53.06 881 THR A C 1
ATOM 6889 O O . THR A 1 881 ? 9.963 10.875 32.348 1.00 53.06 881 THR A O 1
ATOM 6892 N N . THR A 1 882 ? 11.920 11.153 31.287 1.00 55.72 882 THR A N 1
ATOM 6893 C CA . THR A 1 882 ? 11.639 10.234 30.170 1.00 55.72 882 THR A CA 1
ATOM 6894 C C . THR A 1 882 ? 11.891 8.768 30.531 1.00 55.72 882 THR A C 1
ATOM 6896 O O . THR A 1 882 ? 11.227 7.883 30.001 1.00 55.72 882 THR A O 1
ATOM 6899 N N . VAL A 1 883 ? 12.838 8.481 31.437 1.00 60.34 883 VAL A N 1
ATOM 6900 C CA . VAL A 1 883 ? 13.114 7.114 31.921 1.00 60.34 883 VAL A CA 1
ATOM 6901 C C . VAL A 1 883 ? 13.318 7.110 33.444 1.00 60.34 883 VAL A C 1
ATOM 6903 O O . VAL A 1 883 ? 14.355 7.587 33.918 1.00 60.34 883 VAL A O 1
ATOM 6906 N N . PRO A 1 884 ? 12.401 6.526 34.238 1.00 67.19 884 PRO A N 1
ATOM 6907 C CA . PRO A 1 884 ? 12.538 6.479 35.692 1.00 67.19 884 PRO A CA 1
ATOM 6908 C C . PRO A 1 884 ? 13.819 5.770 36.163 1.00 67.19 884 PRO A C 1
ATOM 6910 O O . PRO A 1 884 ? 14.270 4.784 35.577 1.00 67.19 884 PRO A O 1
ATOM 6913 N N . VAL A 1 885 ? 14.390 6.223 37.284 1.00 65.00 885 VAL A N 1
ATOM 6914 C CA . VAL A 1 885 ? 15.667 5.701 37.825 1.00 65.00 885 VAL A CA 1
ATOM 6915 C C . VAL A 1 885 ? 15.618 4.192 38.107 1.00 65.00 885 VAL A C 1
ATOM 6917 O O . VAL A 1 885 ? 16.589 3.482 37.850 1.00 65.00 885 VAL A O 1
ATOM 6920 N N . GLN A 1 886 ? 14.473 3.685 38.568 1.00 63.06 886 GLN A N 1
ATOM 6921 C CA . GLN A 1 886 ? 14.240 2.255 38.809 1.00 63.06 886 GLN A CA 1
ATOM 6922 C C . GLN A 1 886 ? 14.311 1.436 37.506 1.00 63.06 886 GLN A C 1
ATOM 6924 O O . GLN A 1 886 ? 14.891 0.347 37.479 1.00 63.06 886 GLN A O 1
ATOM 6929 N N . VAL A 1 887 ? 13.787 1.988 36.404 1.00 62.16 887 VAL A N 1
ATOM 6930 C CA . VAL A 1 887 ? 13.872 1.386 35.067 1.00 62.16 887 VAL A CA 1
ATOM 6931 C C . VAL A 1 887 ? 15.330 1.375 34.605 1.00 62.16 887 VAL A C 1
ATOM 6933 O O . VAL A 1 887 ? 15.832 0.313 34.244 1.00 62.16 887 VAL A O 1
ATOM 6936 N N . LYS A 1 888 ? 16.059 2.495 34.713 1.00 71.75 888 LYS A N 1
ATOM 6937 C CA . LYS A 1 888 ? 17.497 2.557 34.378 1.00 71.75 888 LYS A CA 1
ATOM 6938 C C . LYS A 1 888 ? 18.306 1.481 35.118 1.00 71.75 888 LYS A C 1
ATOM 6940 O O . LYS A 1 888 ? 19.014 0.701 34.487 1.00 71.75 888 LYS A O 1
ATOM 6945 N N . GLN A 1 889 ? 18.144 1.378 36.439 1.00 74.81 889 GLN A N 1
ATOM 6946 C CA . GLN A 1 889 ? 18.856 0.395 37.269 1.00 74.81 889 GLN A CA 1
ATOM 6947 C C . GLN A 1 889 ? 18.541 -1.052 36.878 1.00 74.81 889 GLN A C 1
ATOM 6949 O O . GLN A 1 889 ? 19.458 -1.859 36.717 1.00 74.81 889 GLN A O 1
ATOM 6954 N N . LYS A 1 890 ? 17.260 -1.391 36.679 1.00 72.75 890 LYS A N 1
ATOM 6955 C CA . LYS A 1 890 ? 16.888 -2.756 36.291 1.00 72.75 890 LYS A CA 1
ATOM 6956 C C . LYS A 1 890 ? 17.340 -3.086 34.859 1.00 72.75 890 LYS A C 1
ATOM 6958 O O . LYS A 1 890 ? 17.701 -4.223 34.613 1.00 72.75 890 LYS A O 1
ATOM 6963 N N . PHE A 1 891 ? 17.399 -2.117 33.937 1.00 78.06 891 PHE A N 1
ATOM 6964 C CA . PHE A 1 891 ? 17.918 -2.350 32.578 1.00 78.06 891 PHE A CA 1
ATOM 6965 C C . PHE A 1 891 ? 19.416 -2.686 32.601 1.00 78.06 891 PHE A C 1
ATOM 6967 O O . PHE A 1 891 ? 19.840 -3.631 31.943 1.00 78.06 891 PHE A O 1
ATOM 6974 N N . ILE A 1 892 ? 20.205 -1.975 33.420 1.00 81.94 892 ILE A N 1
ATOM 6975 C CA . ILE A 1 892 ? 21.623 -2.306 33.650 1.00 81.94 892 ILE A CA 1
ATOM 6976 C C . ILE A 1 892 ? 21.754 -3.736 34.182 1.00 81.94 892 ILE A C 1
ATOM 6978 O O . ILE A 1 892 ? 22.566 -4.500 33.663 1.00 81.94 892 ILE A O 1
ATOM 6982 N N . ALA A 1 893 ? 20.954 -4.117 35.184 1.00 79.00 893 ALA A N 1
ATOM 6983 C CA . ALA A 1 893 ? 20.979 -5.466 35.749 1.00 79.00 893 ALA A CA 1
ATOM 6984 C C . ALA A 1 893 ? 20.625 -6.538 34.702 1.00 79.00 893 ALA A C 1
ATOM 6986 O O . ALA A 1 893 ? 21.383 -7.490 34.522 1.00 79.00 893 ALA A O 1
ATOM 6987 N N . ASP A 1 894 ? 19.526 -6.345 33.970 1.00 75.94 894 ASP A N 1
ATOM 6988 C CA . ASP A 1 894 ? 19.040 -7.283 32.957 1.00 75.94 894 ASP A CA 1
ATOM 6989 C C . ASP A 1 894 ? 20.079 -7.471 31.821 1.00 75.94 894 ASP A C 1
ATOM 6991 O O . ASP A 1 894 ? 20.401 -8.603 31.450 1.00 75.94 894 ASP A O 1
ATOM 6995 N N . VAL A 1 895 ? 20.686 -6.385 31.314 1.00 78.62 895 VAL A N 1
ATOM 6996 C CA . VAL A 1 895 ? 21.757 -6.454 30.296 1.00 78.62 895 VAL A CA 1
ATOM 6997 C C . VAL A 1 895 ? 23.046 -7.072 30.858 1.00 78.62 895 VAL A C 1
ATOM 6999 O O . VAL A 1 895 ? 23.701 -7.852 30.164 1.00 78.62 895 VAL A O 1
ATOM 7002 N N . THR A 1 896 ? 23.398 -6.797 32.118 1.00 82.94 896 THR A N 1
ATOM 7003 C CA . THR A 1 896 ? 24.580 -7.391 32.776 1.00 82.94 896 THR A CA 1
ATOM 7004 C C . THR A 1 896 ? 24.453 -8.908 32.884 1.00 82.94 896 THR A C 1
ATOM 7006 O O . THR A 1 896 ? 25.417 -9.628 32.617 1.00 82.94 896 THR A O 1
ATOM 7009 N N . VAL A 1 897 ? 23.261 -9.411 33.217 1.00 81.38 897 VAL A N 1
ATOM 7010 C CA . VAL A 1 897 ? 22.965 -10.850 33.238 1.00 81.38 897 VAL A CA 1
ATOM 7011 C C . VAL A 1 897 ? 23.055 -11.438 31.828 1.00 81.38 897 VAL A C 1
ATOM 7013 O O . VAL A 1 897 ? 23.744 -12.439 31.630 1.00 81.38 897 VAL A O 1
ATOM 7016 N N . ALA A 1 898 ? 22.448 -10.789 30.827 1.00 76.62 898 ALA A N 1
ATOM 7017 C CA . ALA A 1 898 ? 22.477 -11.260 29.441 1.00 76.62 898 ALA A CA 1
ATOM 7018 C C . ALA A 1 898 ? 23.906 -11.372 28.867 1.00 76.62 898 ALA A C 1
ATOM 7020 O O . ALA A 1 898 ? 24.215 -12.362 28.200 1.00 76.62 898 ALA A O 1
ATOM 7021 N N . ILE A 1 899 ? 24.785 -10.403 29.159 1.00 82.31 899 ILE A N 1
ATOM 7022 C CA . ILE A 1 899 ? 26.204 -10.426 28.759 1.00 82.31 899 ILE A CA 1
ATOM 7023 C C . ILE A 1 899 ? 26.964 -11.534 29.504 1.00 82.31 899 ILE A C 1
ATOM 7025 O O . ILE A 1 899 ? 27.687 -12.314 28.880 1.00 82.31 899 ILE A O 1
ATOM 7029 N N . THR A 1 900 ? 26.778 -11.633 30.825 1.00 82.19 900 THR A N 1
ATOM 7030 C CA . THR A 1 900 ? 27.488 -12.596 31.689 1.00 82.19 900 THR A CA 1
ATOM 7031 C C . THR A 1 900 ? 27.168 -14.044 31.310 1.00 82.19 900 THR A C 1
ATOM 7033 O O . THR A 1 900 ? 28.074 -14.863 31.157 1.00 82.19 900 THR A O 1
ATOM 7036 N N . ASP A 1 901 ? 25.889 -14.344 31.079 1.00 80.88 901 ASP A N 1
ATOM 7037 C CA . ASP A 1 901 ? 25.414 -15.683 30.714 1.00 80.88 901 ASP A CA 1
ATOM 7038 C C . ASP A 1 901 ? 25.546 -15.988 29.211 1.00 80.88 901 ASP A C 1
ATOM 7040 O O . ASP A 1 901 ? 25.142 -17.062 28.759 1.00 80.88 901 ASP A O 1
ATOM 7044 N N . ARG A 1 902 ? 26.062 -15.039 28.413 1.00 74.06 902 ARG A N 1
ATOM 7045 C CA . ARG A 1 902 ? 26.096 -15.078 26.937 1.00 74.06 902 ARG A CA 1
ATOM 7046 C C . ARG A 1 902 ? 24.719 -15.290 26.289 1.00 74.06 902 ARG A C 1
ATOM 7048 O O . ARG A 1 902 ? 24.612 -15.763 25.158 1.00 74.06 902 ARG A O 1
ATOM 7055 N N . ARG A 1 903 ? 23.646 -14.909 26.988 1.00 69.44 903 ARG A N 1
ATOM 7056 C CA . ARG A 1 903 ? 22.250 -15.005 26.536 1.00 69.44 903 ARG A CA 1
ATOM 7057 C C . ARG A 1 903 ? 21.836 -13.734 25.796 1.00 69.44 903 ARG A C 1
ATOM 7059 O O . ARG A 1 903 ? 20.833 -13.106 26.124 1.00 69.44 903 ARG A O 1
ATOM 7066 N N . PHE A 1 904 ? 22.601 -13.380 24.762 1.00 61.38 904 PHE A N 1
ATOM 7067 C CA . PHE A 1 904 ? 22.387 -12.185 23.934 1.00 61.38 904 PHE A CA 1
ATOM 7068 C C . PHE A 1 904 ? 21.022 -12.168 23.219 1.00 61.38 904 PHE A C 1
ATOM 7070 O O . PHE A 1 904 ? 20.583 -11.127 22.755 1.00 61.38 904 PHE A O 1
ATOM 7077 N N . ASP A 1 905 ? 20.320 -13.301 23.160 1.00 54.44 905 ASP A N 1
ATOM 7078 C CA . ASP A 1 905 ? 18.898 -13.401 22.814 1.00 54.44 905 ASP A CA 1
ATOM 7079 C C . ASP A 1 905 ? 17.962 -12.561 23.690 1.00 54.44 905 ASP A C 1
ATOM 7081 O O . ASP A 1 905 ? 16.919 -12.107 23.228 1.00 54.44 905 ASP A O 1
ATOM 7085 N N . GLN A 1 906 ? 18.297 -12.363 24.965 1.00 53.38 906 GLN A N 1
ATOM 7086 C CA . GLN A 1 906 ? 17.392 -11.728 25.922 1.00 53.38 906 GLN A CA 1
ATOM 7087 C C . GLN A 1 906 ? 17.325 -10.205 25.753 1.00 53.38 906 GLN A C 1
ATOM 7089 O O . GLN A 1 906 ? 16.346 -9.603 26.196 1.00 53.38 906 GLN A O 1
ATOM 7094 N N . SER A 1 907 ? 18.263 -9.586 25.016 1.00 46.88 907 SER A N 1
ATOM 7095 C CA . SER A 1 907 ? 18.180 -8.164 24.640 1.00 46.88 907 SER A CA 1
ATOM 7096 C C . SER A 1 907 ? 16.856 -7.825 23.937 1.00 46.88 907 SER A C 1
ATOM 7098 O O . SER A 1 907 ? 16.362 -6.713 24.114 1.00 46.88 907 SER A O 1
ATOM 7100 N N . ARG A 1 908 ? 16.240 -8.816 23.255 1.00 44.94 908 ARG A N 1
ATOM 7101 C CA . ARG A 1 908 ? 14.848 -8.833 22.753 1.00 44.94 908 ARG A CA 1
ATOM 7102 C C . ARG A 1 908 ? 13.890 -8.185 23.722 1.00 44.94 908 ARG A C 1
ATOM 7104 O O . ARG A 1 908 ? 13.286 -7.162 23.425 1.00 44.94 908 ARG A O 1
ATOM 7111 N N . SER A 1 909 ? 13.745 -8.866 24.845 1.00 43.91 909 SER A N 1
ATOM 7112 C CA . SER A 1 909 ? 12.724 -8.634 25.844 1.00 43.91 909 SER A CA 1
ATOM 7113 C C . SER A 1 909 ? 13.123 -7.443 26.704 1.00 43.91 909 SER A C 1
ATOM 7115 O O . SER A 1 909 ? 12.295 -6.599 27.009 1.00 43.91 909 SER A O 1
ATOM 7117 N N . ILE A 1 910 ? 14.418 -7.296 26.988 1.00 52.19 910 ILE A N 1
ATOM 7118 C CA . ILE A 1 910 ? 14.939 -6.239 27.857 1.00 52.19 910 ILE A CA 1
ATOM 7119 C C . ILE A 1 910 ? 14.765 -4.836 27.242 1.00 52.19 910 ILE A C 1
ATOM 7121 O O . ILE A 1 910 ? 14.411 -3.911 27.973 1.00 52.19 910 ILE A O 1
ATOM 7125 N N . MET A 1 911 ? 14.963 -4.666 25.924 1.00 49.97 911 MET A N 1
ATOM 7126 C CA . MET A 1 911 ? 14.695 -3.383 25.250 1.00 49.97 911 MET A CA 1
ATOM 7127 C C . MET A 1 911 ? 13.210 -3.167 24.942 1.00 49.97 911 MET A C 1
ATOM 7129 O O . MET A 1 911 ? 12.674 -2.117 25.292 1.00 49.97 911 MET A O 1
ATOM 7133 N N . PHE A 1 912 ? 12.507 -4.142 24.357 1.00 41.44 912 PHE A N 1
ATOM 7134 C CA . PHE A 1 912 ? 11.114 -3.916 23.946 1.00 41.44 912 PHE A CA 1
ATOM 7135 C C . PHE A 1 912 ? 10.098 -3.900 25.091 1.00 41.44 912 PHE A C 1
ATOM 7137 O O . PHE A 1 912 ? 9.155 -3.119 25.016 1.00 41.44 912 PHE A O 1
ATOM 7144 N N . CYS A 1 913 ? 10.308 -4.629 26.195 1.00 41.47 913 CYS A N 1
ATOM 7145 C CA . CYS A 1 913 ? 9.471 -4.469 27.393 1.00 41.47 913 CYS A CA 1
ATOM 7146 C C . CYS A 1 913 ? 9.628 -3.086 28.059 1.00 41.47 913 CYS A C 1
ATOM 7148 O O . CYS A 1 913 ? 9.134 -2.916 29.168 1.00 41.47 913 CYS A O 1
ATOM 7150 N N . ARG A 1 914 ? 10.371 -2.134 27.464 1.00 47.69 914 ARG A N 1
ATOM 7151 C CA . ARG A 1 914 ? 10.673 -0.812 28.041 1.00 47.69 914 ARG A CA 1
ATOM 7152 C C . ARG A 1 914 ? 10.591 0.344 27.054 1.00 47.69 914 ARG A C 1
ATOM 7154 O O . ARG A 1 914 ? 10.055 1.378 27.429 1.00 47.69 914 ARG A O 1
ATOM 7161 N N . ALA A 1 915 ? 11.010 0.164 25.801 1.00 37.03 915 ALA A N 1
ATOM 7162 C CA . ALA A 1 915 ? 10.622 1.074 24.719 1.00 37.03 915 ALA A CA 1
ATOM 7163 C C . ALA A 1 915 ? 9.083 1.101 24.582 1.00 37.03 915 ALA A C 1
ATOM 7165 O O . ALA A 1 915 ? 8.463 2.165 24.628 1.00 37.03 915 ALA A O 1
ATOM 7166 N N . GLY A 1 916 ? 8.455 -0.083 24.603 1.00 38.31 916 GLY A N 1
ATOM 7167 C CA . GLY A 1 916 ? 6.998 -0.236 24.643 1.00 38.31 916 GLY A CA 1
ATOM 7168 C C . GLY A 1 916 ? 6.321 0.222 25.944 1.00 38.31 916 GLY A C 1
ATOM 7169 O O . GLY A 1 916 ? 5.101 0.267 25.984 1.00 38.31 916 GLY A O 1
ATOM 7170 N N . GLN A 1 917 ? 7.066 0.584 27.001 1.00 40.69 917 GLN A N 1
ATOM 7171 C CA . GLN A 1 917 ? 6.462 1.117 28.233 1.00 40.69 917 GLN A CA 1
ATOM 7172 C C . GLN A 1 917 ? 6.250 2.634 28.215 1.00 40.69 917 GLN A C 1
ATOM 7174 O O . GLN A 1 917 ? 5.468 3.102 29.034 1.00 40.69 917 GLN A O 1
ATOM 7179 N N . ASN A 1 918 ? 6.900 3.394 27.318 1.00 38.94 918 ASN A N 1
ATOM 7180 C CA . ASN A 1 918 ? 6.825 4.862 27.356 1.00 38.94 918 ASN A CA 1
ATOM 7181 C C . ASN A 1 918 ? 6.449 5.580 26.044 1.00 38.94 918 ASN A C 1
ATOM 7183 O O . ASN A 1 918 ? 5.975 6.708 26.168 1.00 38.94 918 ASN A O 1
ATOM 7187 N N . LEU A 1 919 ? 6.639 5.027 24.828 1.00 32.81 919 LEU A N 1
ATOM 7188 C CA . LEU A 1 919 ? 6.467 5.853 23.607 1.00 32.81 919 LEU A CA 1
ATOM 7189 C C . LEU A 1 919 ? 5.826 5.248 22.345 1.00 32.81 919 LEU A C 1
ATOM 7191 O O . LEU A 1 919 ? 5.552 5.995 21.405 1.00 32.81 919 LEU A O 1
ATOM 7195 N N . THR A 1 920 ? 5.423 3.976 22.318 1.00 30.95 920 THR A N 1
ATOM 7196 C CA . THR A 1 920 ? 4.326 3.621 21.396 1.00 30.95 920 THR A CA 1
ATOM 7197 C C . THR A 1 920 ? 3.068 4.357 21.855 1.00 30.95 920 THR A C 1
ATOM 7199 O O . THR A 1 920 ? 2.712 4.181 23.019 1.00 30.95 920 THR A O 1
ATOM 7202 N N . ARG A 1 921 ? 2.403 5.105 20.947 1.00 37.28 921 ARG A N 1
ATOM 7203 C CA . ARG A 1 921 ? 0.983 5.571 20.974 1.00 37.28 921 ARG A CA 1
ATOM 7204 C C . ARG A 1 921 ? 0.723 7.067 20.624 1.00 37.28 921 ARG A C 1
ATOM 7206 O O . ARG A 1 921 ? -0.205 7.678 21.151 1.00 37.28 921 ARG A O 1
ATOM 7213 N N . ASN A 1 922 ? 1.443 7.655 19.664 1.00 29.86 922 ASN A N 1
ATOM 7214 C CA . ASN A 1 922 ? 0.896 8.744 18.831 1.00 29.86 922 ASN A CA 1
ATOM 7215 C C . ASN A 1 922 ? 0.953 8.298 17.357 1.00 29.86 922 ASN A C 1
ATOM 7217 O O . ASN A 1 922 ? 1.995 7.842 16.905 1.00 29.86 922 ASN A O 1
ATOM 7221 N N . VAL A 1 923 ? -0.166 8.450 16.635 1.00 27.83 923 VAL A N 1
ATOM 7222 C CA . VAL A 1 923 ? -0.473 7.825 15.325 1.00 27.83 923 VAL A CA 1
ATOM 7223 C C . VAL A 1 923 ? -0.633 6.299 15.414 1.00 27.83 923 VAL A C 1
ATOM 7225 O O . VAL A 1 923 ? 0.259 5.561 15.819 1.00 27.83 923 VAL A O 1
ATOM 7228 N N . GLY A 1 924 ? -1.827 5.812 15.072 1.00 27.25 924 GLY A N 1
ATOM 7229 C CA . GLY A 1 924 ? -2.197 4.415 15.277 1.00 27.25 924 GLY A CA 1
ATOM 7230 C C . GLY A 1 924 ? -1.796 3.492 14.128 1.00 27.25 924 GLY A C 1
ATOM 7231 O O . GLY A 1 924 ? -2.340 3.611 13.032 1.00 27.25 924 GLY A O 1
ATOM 7232 N N . ARG A 1 925 ? -0.963 2.487 14.425 1.00 25.31 925 ARG A N 1
ATOM 7233 C CA . ARG A 1 925 ? -1.193 1.069 14.075 1.00 25.31 925 ARG A CA 1
ATOM 7234 C C . ARG A 1 925 ? -0.224 0.160 14.844 1.00 25.31 925 ARG A C 1
ATOM 7236 O O . ARG A 1 925 ? 0.787 0.614 15.365 1.00 25.31 925 ARG A O 1
ATOM 7243 N N . ARG A 1 926 ? -0.604 -1.114 14.991 1.00 27.92 926 ARG A N 1
ATOM 7244 C CA . ARG A 1 926 ? 0.038 -2.092 15.889 1.00 27.92 926 ARG A CA 1
ATOM 7245 C C . ARG A 1 926 ? 1.505 -2.332 15.505 1.00 27.92 926 ARG A C 1
ATOM 7247 O O . ARG A 1 926 ? 1.766 -2.810 14.406 1.00 27.92 926 ARG A O 1
ATOM 7254 N N . ALA A 1 927 ? 2.422 -2.108 16.443 1.00 24.16 927 ALA A N 1
ATOM 7255 C CA . ALA A 1 927 ? 3.818 -2.518 16.337 1.00 24.16 927 ALA A CA 1
ATOM 7256 C C . ALA A 1 927 ? 4.128 -3.555 17.425 1.00 24.16 927 ALA A C 1
ATOM 7258 O O . ALA A 1 927 ? 4.426 -3.212 18.565 1.00 24.16 927 ALA A O 1
ATOM 7259 N N . PHE A 1 928 ? 4.078 -4.839 17.065 1.00 30.81 928 PHE A N 1
ATOM 7260 C CA . PHE A 1 928 ? 4.871 -5.831 17.777 1.00 30.81 928 PHE A CA 1
ATOM 7261 C C . PHE A 1 928 ? 6.239 -5.869 17.117 1.00 30.81 928 PHE A C 1
ATOM 7263 O O . PHE A 1 928 ? 6.389 -6.349 15.994 1.00 30.81 928 PHE A O 1
ATOM 7270 N N . THR A 1 929 ? 7.274 -5.535 17.869 1.00 29.86 929 THR A N 1
ATOM 7271 C CA . THR A 1 929 ? 8.348 -6.511 17.914 1.00 29.86 929 THR A CA 1
ATOM 7272 C C . THR A 1 929 ? 8.840 -6.710 19.325 1.00 29.86 929 THR A C 1
ATOM 7274 O O . THR A 1 929 ? 8.576 -5.991 20.279 1.00 29.86 929 THR A O 1
ATOM 7277 N N . GLN A 1 930 ? 9.539 -7.813 19.416 1.00 26.86 930 GLN A N 1
ATOM 7278 C CA . GLN A 1 930 ? 10.617 -8.033 20.341 1.00 26.86 930 GLN A CA 1
ATOM 7279 C C . GLN A 1 930 ? 11.833 -8.328 19.383 1.00 26.86 930 GLN A C 1
ATOM 7281 O O . GLN A 1 930 ? 11.564 -8.663 18.231 1.00 26.86 930 GLN A O 1
ATOM 7286 N N . SER A 1 931 ? 13.139 -8.269 19.714 1.00 30.09 931 SER A N 1
ATOM 7287 C CA . SER A 1 931 ? 14.224 -8.788 18.813 1.00 30.09 931 SER A CA 1
ATOM 7288 C C . SER A 1 931 ? 15.357 -9.599 19.494 1.00 30.09 931 SER A C 1
ATOM 7290 O O . SER A 1 931 ? 16.246 -9.017 20.106 1.00 30.09 931 SER A O 1
ATOM 7292 N N . ALA A 1 932 ? 15.324 -10.946 19.407 1.00 28.45 932 ALA A N 1
ATOM 7293 C CA . ALA A 1 932 ? 16.331 -11.870 20.003 1.00 28.45 932 ALA A CA 1
ATOM 7294 C C . ALA A 1 932 ? 17.463 -12.127 19.015 1.00 28.45 932 ALA A C 1
ATOM 7296 O O . ALA A 1 932 ? 17.781 -11.231 18.235 1.00 28.45 932 ALA A O 1
ATOM 7297 N N . THR A 1 933 ? 18.059 -13.331 19.003 1.00 28.97 933 THR A N 1
ATOM 7298 C CA . THR A 1 933 ? 18.733 -13.826 17.798 1.00 28.97 933 THR A CA 1
ATOM 7299 C C . THR A 1 933 ? 17.921 -13.399 16.590 1.00 28.97 933 THR A C 1
ATOM 7301 O O . THR A 1 933 ? 16.732 -13.718 16.485 1.00 28.97 933 THR A O 1
ATOM 7304 N N . ARG A 1 934 ? 18.558 -12.598 15.727 1.00 31.84 934 ARG A N 1
ATOM 7305 C CA . ARG A 1 934 ? 17.989 -12.250 14.437 1.00 31.84 934 ARG A CA 1
ATOM 7306 C C . ARG A 1 934 ? 17.842 -13.556 13.691 1.00 31.84 934 ARG A C 1
ATOM 7308 O O . ARG A 1 934 ? 18.823 -14.117 13.216 1.00 31.84 934 ARG A O 1
ATOM 7315 N N . LYS A 1 935 ? 16.611 -14.035 13.688 1.00 49.19 935 LYS A N 1
ATOM 7316 C CA . LYS A 1 935 ? 16.167 -15.130 12.866 1.00 49.19 935 LYS A CA 1
ATOM 7317 C C . LYS A 1 935 ? 15.352 -14.502 11.756 1.00 49.19 935 LYS A C 1
ATOM 7319 O O . LYS A 1 935 ? 14.427 -13.738 12.038 1.00 49.19 935 LYS A O 1
ATOM 7324 N N . SER A 1 936 ? 15.767 -14.744 10.527 1.00 76.06 936 SER A N 1
ATOM 7325 C CA . SER A 1 936 ? 15.081 -14.247 9.346 1.00 76.06 936 SER A CA 1
ATOM 7326 C C . SER A 1 936 ? 13.792 -15.036 9.132 1.00 76.06 936 SER A C 1
ATOM 7328 O O . SER A 1 936 ? 13.646 -16.166 9.603 1.00 76.06 936 SER A O 1
ATOM 7330 N N . TYR A 1 937 ? 12.883 -14.495 8.325 1.00 89.19 937 TYR A N 1
ATOM 7331 C CA . TYR A 1 937 ? 11.824 -15.311 7.741 1.00 89.19 937 TYR A CA 1
ATOM 7332 C C . TYR A 1 937 ? 12.413 -16.479 6.917 1.00 89.19 937 TYR A C 1
ATOM 7334 O O . TYR A 1 937 ? 11.823 -17.557 6.864 1.00 89.19 937 TYR A O 1
ATOM 7342 N N . ASP A 1 938 ? 13.627 -16.327 6.375 1.00 87.81 938 ASP A N 1
ATOM 7343 C CA . ASP A 1 938 ? 14.396 -17.392 5.712 1.00 87.81 938 ASP A CA 1
ATOM 7344 C C . ASP A 1 938 ? 14.811 -18.561 6.629 1.00 87.81 938 ASP A C 1
ATOM 7346 O O . ASP A 1 938 ? 15.122 -19.637 6.122 1.00 87.81 938 ASP A O 1
ATOM 7350 N N . ASP A 1 939 ? 14.734 -18.433 7.958 1.00 86.69 939 ASP A N 1
ATOM 7351 C CA . ASP A 1 939 ? 14.960 -19.579 8.856 1.00 86.69 939 ASP A CA 1
ATOM 7352 C C . ASP A 1 939 ? 13.747 -20.529 8.909 1.00 86.69 939 ASP A C 1
ATOM 7354 O O . ASP A 1 939 ? 13.866 -21.683 9.321 1.00 86.69 939 ASP A O 1
ATOM 7358 N N . THR A 1 940 ? 12.574 -20.080 8.444 1.00 94.12 940 THR A N 1
ATOM 7359 C CA . THR A 1 940 ? 11.327 -20.874 8.440 1.00 94.12 940 THR A CA 1
ATOM 7360 C C . THR A 1 940 ? 11.182 -21.792 7.220 1.00 94.12 940 THR A C 1
ATOM 7362 O O . THR A 1 940 ? 10.235 -22.572 7.144 1.00 94.12 940 THR A O 1
ATOM 7365 N N . ILE A 1 941 ? 12.119 -21.743 6.264 1.00 94.88 941 ILE A N 1
ATOM 7366 C CA . ILE A 1 941 ? 12.058 -22.501 4.997 1.00 94.88 941 ILE A CA 1
ATOM 7367 C C . ILE A 1 941 ? 11.943 -24.011 5.242 1.00 94.88 941 ILE A C 1
ATOM 7369 O O . ILE A 1 941 ? 11.206 -24.703 4.540 1.00 94.88 941 ILE A O 1
ATOM 7373 N N . GLN A 1 942 ? 12.610 -24.519 6.281 1.00 92.88 942 GLN A N 1
ATOM 7374 C CA . GLN A 1 942 ? 12.591 -25.941 6.635 1.00 92.88 942 GLN A CA 1
ATOM 7375 C C . GLN A 1 942 ? 11.193 -26.447 7.036 1.00 92.88 942 GLN A C 1
ATOM 7377 O O . GLN A 1 942 ? 10.911 -27.635 6.890 1.00 92.88 942 GLN A O 1
ATOM 7382 N N . ASN A 1 943 ? 10.277 -25.563 7.451 1.00 96.06 943 ASN A N 1
ATOM 7383 C CA . ASN A 1 943 ? 8.906 -25.939 7.811 1.00 96.06 943 ASN A CA 1
ATOM 7384 C C . ASN A 1 943 ? 8.070 -26.396 6.604 1.00 96.06 943 ASN A C 1
ATOM 7386 O O . ASN A 1 943 ? 7.029 -27.023 6.785 1.00 96.06 943 ASN A O 1
ATOM 7390 N N . LEU A 1 944 ? 8.517 -26.119 5.372 1.00 96.69 944 LEU A N 1
ATOM 7391 C CA . LEU A 1 944 ? 7.905 -26.655 4.152 1.00 96.69 944 LEU A CA 1
ATOM 7392 C C . LEU A 1 944 ? 8.066 -28.183 4.039 1.00 96.69 944 LEU A C 1
ATOM 7394 O O . LEU A 1 944 ? 7.297 -28.825 3.324 1.00 96.69 944 LEU A O 1
ATOM 7398 N N . LEU A 1 945 ? 9.043 -28.788 4.726 1.00 94.38 945 LEU A N 1
ATOM 7399 C CA . LEU A 1 945 ? 9.351 -30.218 4.633 1.00 94.38 945 LEU A CA 1
ATOM 7400 C C . LEU A 1 945 ? 8.398 -31.073 5.492 1.00 94.38 945 LEU A C 1
ATOM 7402 O O . LEU A 1 945 ? 8.794 -31.710 6.469 1.00 94.38 945 LEU A O 1
ATOM 7406 N N . ILE A 1 946 ? 7.118 -31.104 5.113 1.00 95.75 946 ILE A N 1
ATOM 7407 C CA . ILE A 1 946 ? 6.113 -31.950 5.769 1.00 95.75 946 ILE A CA 1
ATOM 7408 C C . ILE A 1 946 ? 6.392 -33.443 5.555 1.00 95.75 946 ILE A C 1
ATOM 7410 O O . ILE A 1 946 ? 6.873 -33.874 4.504 1.00 95.75 946 ILE A O 1
ATOM 7414 N N . HIS A 1 947 ? 6.022 -34.259 6.539 1.00 93.06 947 HIS A N 1
ATOM 7415 C CA . HIS A 1 947 ? 6.177 -35.712 6.534 1.00 93.06 947 HIS A CA 1
ATOM 7416 C C . HIS A 1 947 ? 4.925 -36.405 7.087 1.00 93.06 947 HIS A C 1
ATOM 7418 O O . HIS A 1 947 ? 4.035 -35.772 7.647 1.00 93.06 947 HIS A O 1
ATOM 7424 N N . LYS A 1 948 ? 4.846 -37.736 6.968 1.00 92.88 948 LYS A N 1
ATOM 7425 C CA . LYS A 1 948 ? 3.693 -38.535 7.432 1.00 92.88 948 LYS A CA 1
ATOM 7426 C C . LYS A 1 948 ? 3.284 -38.243 8.885 1.00 92.88 948 LYS A C 1
ATOM 7428 O O . LYS A 1 948 ? 2.102 -38.197 9.204 1.00 92.88 948 LYS A O 1
ATOM 7433 N N . ASP A 1 949 ? 4.267 -38.041 9.762 1.00 94.25 949 ASP A N 1
ATOM 7434 C CA . ASP A 1 949 ? 4.034 -37.792 11.187 1.00 94.25 949 ASP A CA 1
ATOM 7435 C C . ASP A 1 949 ? 3.701 -36.343 11.570 1.00 94.25 949 ASP A C 1
ATOM 7437 O O . ASP A 1 949 ? 3.462 -36.104 12.756 1.00 94.25 949 ASP A O 1
ATOM 7441 N N . THR A 1 950 ? 3.670 -35.411 10.605 1.00 97.25 950 THR A N 1
ATOM 7442 C CA . THR A 1 950 ? 3.347 -33.992 10.819 1.00 97.25 950 THR A CA 1
ATOM 7443 C C . THR A 1 950 ? 1.914 -33.876 11.324 1.00 97.25 950 THR A C 1
ATOM 7445 O O . THR A 1 950 ? 0.969 -34.274 10.641 1.00 97.25 950 THR A O 1
ATOM 7448 N N . LYS A 1 951 ? 1.748 -33.336 12.528 1.00 98.06 951 LYS A N 1
ATOM 7449 C CA . LYS A 1 951 ? 0.452 -33.061 13.142 1.00 98.06 951 LYS A CA 1
ATOM 7450 C C . LYS A 1 951 ? -0.186 -31.846 12.480 1.00 98.06 951 LYS A C 1
ATOM 7452 O O . LYS A 1 951 ? 0.369 -30.749 12.544 1.00 98.06 951 LYS A O 1
ATOM 7457 N N . VAL A 1 952 ? -1.368 -32.034 11.904 1.00 98.31 952 VAL A N 1
ATOM 7458 C CA . VAL A 1 952 ? -2.080 -30.973 11.183 1.00 98.31 952 VAL A CA 1
ATOM 7459 C C . VAL A 1 952 ? -3.328 -30.530 11.946 1.00 98.31 952 VAL A C 1
ATOM 7461 O O . VAL A 1 952 ? -4.188 -31.345 12.290 1.00 98.31 952 VAL A O 1
ATOM 7464 N N . LEU A 1 953 ? -3.425 -29.226 12.195 1.00 98.12 953 LEU A N 1
ATOM 7465 C CA . LEU A 1 953 ? -4.632 -28.541 12.652 1.00 98.12 953 LEU A CA 1
ATOM 7466 C C . LEU A 1 953 ? -5.460 -28.065 11.446 1.00 98.12 953 LEU A C 1
ATOM 7468 O O . LEU A 1 953 ? -4.910 -27.740 10.392 1.00 98.12 953 LEU A O 1
ATOM 7472 N N . VAL A 1 954 ? -6.784 -27.992 11.591 1.00 97.75 954 VAL A N 1
ATOM 7473 C CA . VAL A 1 954 ? -7.669 -27.420 10.563 1.00 97.75 954 VAL A CA 1
ATOM 7474 C C . VAL A 1 954 ? -8.368 -26.172 11.094 1.00 97.75 954 VAL A C 1
ATOM 7476 O O . VAL A 1 954 ? -9.132 -26.255 12.051 1.00 97.75 954 VAL A O 1
ATOM 7479 N N . GLN A 1 955 ? -8.179 -25.024 10.451 1.00 96.75 955 GLN A N 1
ATOM 7480 C CA . GLN A 1 955 ? -8.979 -23.824 10.713 1.00 96.75 955 GLN A CA 1
ATOM 7481 C C . GLN A 1 955 ? -10.182 -23.776 9.760 1.00 96.75 955 GLN A C 1
ATOM 7483 O O . GLN A 1 955 ? -10.055 -24.057 8.565 1.00 96.75 955 GLN A O 1
ATOM 7488 N N . GLY A 1 956 ? -11.374 -23.481 10.292 1.00 94.00 956 GLY A N 1
ATOM 7489 C CA . GLY A 1 956 ? -12.640 -23.671 9.568 1.00 94.00 956 GLY A CA 1
ATOM 7490 C C . GLY A 1 956 ? -13.112 -25.135 9.536 1.00 94.00 956 GLY A C 1
ATOM 7491 O O . GLY A 1 956 ? -13.863 -25.537 8.646 1.00 94.00 956 GLY A O 1
ATOM 7492 N N . PHE A 1 957 ? -12.673 -25.952 10.503 1.00 95.44 957 PHE A N 1
ATOM 7493 C CA . PHE A 1 957 ? -12.823 -27.415 10.514 1.00 95.44 957 PHE A CA 1
ATOM 7494 C C . PHE A 1 957 ? -14.260 -27.918 10.329 1.00 95.44 957 PHE A C 1
ATOM 7496 O O . PHE A 1 957 ? -14.496 -28.883 9.603 1.00 95.44 957 PHE A O 1
ATOM 7503 N N . THR A 1 958 ? -15.231 -27.248 10.954 1.00 93.31 958 THR A N 1
ATOM 7504 C CA . THR A 1 958 ? -16.648 -27.642 10.887 1.00 93.31 958 THR A CA 1
ATOM 7505 C C . THR A 1 958 ? -17.418 -27.015 9.715 1.00 93.31 958 THR A C 1
ATOM 7507 O O . THR A 1 958 ? -18.615 -27.270 9.562 1.00 93.31 958 THR A O 1
ATOM 7510 N N . GLY A 1 959 ? -16.749 -26.221 8.870 1.00 89.06 959 GLY A N 1
ATOM 7511 C CA . GLY A 1 959 ? -17.286 -25.716 7.605 1.00 89.06 959 GLY A CA 1
ATOM 7512 C C . GLY A 1 959 ? -17.351 -26.808 6.530 1.00 89.06 959 GLY A C 1
ATOM 7513 O O . GLY A 1 959 ? -16.692 -27.842 6.642 1.00 89.06 959 GLY A O 1
ATOM 7514 N N . LYS A 1 960 ? -18.137 -26.598 5.463 1.00 89.75 960 LYS A N 1
ATOM 7515 C CA . LYS A 1 960 ? -18.349 -27.612 4.403 1.00 89.75 960 LYS A CA 1
ATOM 7516 C C . LYS A 1 960 ? -17.033 -28.046 3.740 1.00 89.75 960 LYS A C 1
ATOM 7518 O O . LYS A 1 960 ? -16.739 -29.238 3.693 1.00 89.75 960 LYS A O 1
ATOM 7523 N N . THR A 1 961 ? -16.236 -27.079 3.286 1.00 89.88 961 THR A N 1
ATOM 7524 C CA . THR A 1 961 ? -14.949 -27.300 2.605 1.00 89.88 961 THR A CA 1
ATOM 7525 C C . THR A 1 961 ? -13.910 -27.920 3.541 1.00 89.88 961 THR A C 1
ATOM 7527 O O . THR A 1 961 ? -13.305 -28.933 3.194 1.00 89.88 961 THR A O 1
ATOM 7530 N N . GLY A 1 962 ? -13.781 -27.387 4.764 1.00 93.25 962 GLY A N 1
ATOM 7531 C CA . GLY A 1 962 ? -12.896 -27.939 5.794 1.00 93.25 962 GLY A CA 1
ATOM 7532 C C . GLY A 1 962 ? -13.245 -29.380 6.163 1.00 93.25 962 GLY A C 1
ATOM 7533 O O . GLY A 1 962 ? -12.368 -30.237 6.175 1.00 93.25 962 GLY A O 1
ATOM 7534 N N . THR A 1 963 ? -14.532 -29.689 6.346 1.00 94.44 963 THR A N 1
ATOM 7535 C CA . THR A 1 963 ? -15.013 -31.058 6.606 1.00 94.44 963 THR A CA 1
ATOM 7536 C C . THR A 1 963 ? -14.676 -32.008 5.457 1.00 94.44 963 THR A C 1
ATOM 7538 O O . THR A 1 963 ? -14.231 -33.131 5.694 1.00 94.44 963 THR A O 1
ATOM 7541 N N . PHE A 1 964 ? -14.894 -31.576 4.211 1.00 95.12 964 PHE A N 1
ATOM 7542 C CA . PHE A 1 964 ? -14.638 -32.396 3.029 1.00 95.12 964 PHE A CA 1
ATOM 7543 C C . PHE A 1 964 ? -13.148 -32.742 2.903 1.00 95.12 964 PHE A C 1
ATOM 7545 O O . PHE A 1 964 ? -12.793 -33.923 2.902 1.00 95.12 964 PHE A O 1
ATOM 7552 N N . HIS A 1 965 ? -12.264 -31.742 2.887 1.00 96.06 965 HIS A N 1
ATOM 7553 C CA . HIS A 1 965 ? -10.835 -31.990 2.697 1.00 96.06 965 HIS A CA 1
ATOM 7554 C C . HIS A 1 965 ? -10.136 -32.552 3.941 1.00 96.06 965 HIS A C 1
ATOM 7556 O O . HIS A 1 965 ? -9.197 -33.328 3.785 1.00 96.06 965 HIS A O 1
ATOM 7562 N N . ALA A 1 966 ? -10.609 -32.279 5.164 1.00 95.94 966 ALA A N 1
ATOM 7563 C CA . ALA A 1 966 ? -10.110 -32.971 6.357 1.00 95.94 966 ALA A CA 1
ATOM 7564 C C . ALA A 1 966 ? -10.434 -34.474 6.314 1.00 95.94 966 ALA A C 1
ATOM 7566 O O . ALA A 1 966 ? -9.582 -35.296 6.651 1.00 95.94 966 ALA A O 1
ATOM 7567 N N . LYS A 1 967 ? -11.626 -34.854 5.828 1.00 96.00 967 LYS A N 1
ATOM 7568 C CA . LYS A 1 967 ? -11.990 -36.262 5.607 1.00 96.00 967 LYS A CA 1
ATOM 7569 C C . LYS A 1 967 ? -11.116 -36.917 4.532 1.00 96.00 967 LYS A C 1
ATOM 7571 O O . LYS A 1 967 ? -10.681 -38.051 4.724 1.00 96.00 967 LYS A O 1
ATOM 7576 N N . GLU A 1 968 ? -10.828 -36.221 3.430 1.00 95.56 968 GLU A N 1
ATOM 7577 C CA . GLU A 1 968 ? -9.883 -36.715 2.419 1.00 95.56 968 GLU A CA 1
ATOM 7578 C C . GLU A 1 968 ? -8.457 -36.857 2.965 1.00 95.56 968 GLU A C 1
ATOM 7580 O O . GLU A 1 968 ? -7.797 -37.854 2.694 1.00 95.56 968 GLU A O 1
ATOM 7585 N N . ALA A 1 969 ? -7.972 -35.879 3.731 1.00 96.00 969 ALA A N 1
ATOM 7586 C CA . ALA A 1 969 ? -6.625 -35.889 4.288 1.00 96.00 969 ALA A CA 1
ATOM 7587 C C . ALA A 1 969 ? -6.448 -37.003 5.333 1.00 96.00 969 ALA A C 1
ATOM 7589 O O . ALA A 1 969 ? -5.426 -37.690 5.310 1.00 96.00 969 ALA A O 1
ATOM 7590 N N . LEU A 1 970 ? -7.460 -37.247 6.176 1.00 95.81 970 LEU A N 1
ATOM 7591 C CA . LEU A 1 970 ? -7.533 -38.415 7.062 1.00 95.81 970 LEU A CA 1
ATOM 7592 C C . LEU A 1 970 ? -7.486 -39.730 6.270 1.00 95.81 970 LEU A C 1
ATOM 7594 O O . LEU A 1 970 ? -6.700 -40.615 6.600 1.00 95.81 970 LEU A O 1
ATOM 7598 N N . ALA A 1 971 ? -8.270 -39.848 5.193 1.00 94.94 971 ALA A N 1
ATOM 7599 C CA . ALA A 1 971 ? -8.246 -41.024 4.318 1.00 94.94 971 ALA A CA 1
ATOM 7600 C C . ALA A 1 971 ? -6.898 -41.207 3.588 1.00 94.94 971 ALA A C 1
ATOM 7602 O O . ALA A 1 971 ? -6.515 -42.333 3.282 1.00 94.94 971 ALA A O 1
ATOM 7603 N N . TYR A 1 972 ? -6.161 -40.117 3.354 1.00 95.25 972 TYR A N 1
ATOM 7604 C CA . TYR A 1 972 ? -4.799 -40.117 2.811 1.00 95.25 972 TYR A CA 1
ATOM 7605 C C . TYR A 1 972 ? -3.720 -40.512 3.841 1.00 95.25 972 TYR A C 1
ATOM 7607 O O . TYR A 1 972 ? -2.565 -40.720 3.478 1.00 95.25 972 TYR A O 1
ATOM 7615 N N . GLY A 1 973 ? -4.080 -40.627 5.125 1.00 94.75 973 GLY A N 1
ATOM 7616 C CA . GLY A 1 973 ? -3.164 -40.964 6.220 1.00 94.75 973 GLY A CA 1
ATOM 7617 C C . GLY A 1 973 ? -2.574 -39.765 6.971 1.00 94.75 973 GLY A C 1
ATOM 7618 O O . GLY A 1 973 ? -1.712 -39.966 7.824 1.00 94.75 973 GLY A O 1
ATOM 7619 N N . THR A 1 974 ? -3.050 -38.546 6.695 1.00 97.31 974 THR A N 1
ATOM 7620 C CA . THR A 1 974 ? -2.585 -37.314 7.354 1.00 97.31 974 THR A CA 1
ATOM 7621 C C . THR A 1 974 ? -2.969 -37.319 8.828 1.00 97.31 974 THR A C 1
ATOM 7623 O O . THR A 1 974 ? -4.128 -37.557 9.179 1.00 97.31 974 THR A O 1
ATOM 7626 N N . LYS A 1 975 ? -2.011 -36.994 9.697 1.00 96.88 975 LYS A N 1
ATOM 7627 C CA . LYS A 1 975 ? -2.169 -36.975 11.155 1.00 96.88 975 LYS A CA 1
ATOM 7628 C C . LYS A 1 975 ? -2.888 -35.707 11.628 1.00 96.88 975 LYS A C 1
ATOM 7630 O O . LYS A 1 975 ? -2.309 -34.834 12.272 1.00 96.88 975 LYS A O 1
ATOM 7635 N N . MET A 1 976 ? -4.167 -35.601 11.280 1.00 97.06 976 MET A N 1
ATOM 7636 C CA . MET A 1 976 ? -5.046 -34.536 11.765 1.00 97.06 976 MET A CA 1
ATOM 7637 C C . MET A 1 976 ? -5.243 -34.670 13.281 1.00 97.06 976 MET A C 1
ATOM 7639 O O . MET A 1 976 ? -5.603 -35.746 13.757 1.00 97.06 976 MET A O 1
ATOM 7643 N N . VAL A 1 977 ? -5.009 -33.592 14.035 1.00 96.94 977 VAL A N 1
ATOM 7644 C CA . VAL A 1 977 ? -5.090 -33.601 15.514 1.00 96.94 977 VAL A CA 1
ATOM 7645 C C . VAL A 1 977 ? -6.342 -32.926 16.079 1.00 96.94 977 VAL A C 1
ATOM 7647 O O . VAL A 1 977 ? -6.645 -33.079 17.258 1.00 96.94 977 VAL A O 1
ATOM 7650 N N . GLY A 1 978 ? -7.091 -32.214 15.240 1.00 96.50 978 GLY A N 1
ATOM 7651 C CA . GLY A 1 978 ? -8.294 -31.475 15.611 1.00 96.50 978 GLY A CA 1
ATOM 7652 C C . GLY A 1 978 ? -8.501 -30.284 14.692 1.00 96.50 978 GLY A C 1
ATOM 7653 O O . GLY A 1 978 ? -7.878 -30.180 13.630 1.00 96.50 978 GLY A O 1
ATOM 7654 N N . GLY A 1 979 ? -9.349 -29.354 15.112 1.00 96.00 979 GLY A N 1
ATOM 7655 C CA . GLY A 1 979 ? -9.520 -28.116 14.370 1.00 96.00 979 GLY A CA 1
ATOM 7656 C C . GLY A 1 979 ? -10.283 -27.037 15.116 1.00 96.00 979 GLY A C 1
ATOM 7657 O O . GLY A 1 979 ? -10.962 -27.302 16.103 1.00 96.00 979 GLY A O 1
ATOM 7658 N N . VAL A 1 980 ? -10.157 -25.809 14.630 1.00 95.62 980 VAL A N 1
ATOM 7659 C CA . VAL A 1 980 ? -10.717 -24.610 15.255 1.00 95.62 980 VAL A CA 1
ATOM 7660 C C . VAL A 1 980 ? -12.068 -24.280 14.628 1.00 95.62 980 VAL A C 1
ATOM 7662 O O . VAL A 1 980 ? -12.247 -24.309 13.402 1.00 95.62 980 VAL A O 1
ATOM 7665 N N . SER A 1 981 ? -13.054 -24.012 15.478 1.00 91.31 981 SER A N 1
ATOM 7666 C CA . SER A 1 981 ? -14.368 -23.468 15.124 1.00 91.31 981 SER A CA 1
ATOM 7667 C C . SER A 1 981 ? -14.974 -22.849 16.393 1.00 91.31 981 SER A C 1
ATOM 7669 O O . SER A 1 981 ? -15.604 -23.591 17.150 1.00 91.31 981 SER A O 1
ATOM 7671 N N . PRO A 1 982 ? -14.827 -21.526 16.629 1.00 83.25 982 PRO A N 1
ATOM 7672 C CA . PRO A 1 982 ? -15.180 -20.869 17.897 1.00 83.25 982 PRO A CA 1
ATOM 7673 C C . PRO A 1 982 ? -16.565 -21.254 18.435 1.00 83.25 982 PRO A C 1
ATOM 7675 O O . PRO A 1 982 ? -16.706 -21.727 19.561 1.00 83.25 982 PRO A O 1
ATOM 7678 N N . LYS A 1 983 ? -17.580 -21.206 17.564 1.00 82.94 983 LYS A N 1
ATOM 7679 C CA . LYS A 1 983 ? -18.990 -21.534 17.860 1.00 82.94 983 LYS A CA 1
ATOM 7680 C C . LYS A 1 983 ? -19.270 -23.010 18.209 1.00 82.94 983 LYS A C 1
ATOM 7682 O O . LYS A 1 983 ? -20.419 -23.364 18.464 1.00 82.94 983 LYS A O 1
ATOM 7687 N N . LYS A 1 984 ? -18.269 -23.898 18.159 1.00 86.25 984 LYS A N 1
ATOM 7688 C CA . LYS A 1 984 ? -18.389 -25.349 18.422 1.00 86.25 984 LYS A CA 1
ATOM 7689 C C . LYS A 1 984 ? -17.260 -25.900 19.307 1.00 86.25 984 LYS A C 1
ATOM 7691 O O . LYS A 1 984 ? -17.011 -27.105 19.287 1.00 86.25 984 LYS A O 1
ATOM 7696 N N . ALA A 1 985 ? -16.598 -25.039 20.079 1.00 89.25 985 ALA A N 1
ATOM 7697 C CA . ALA A 1 985 ? -15.596 -25.438 21.065 1.00 89.25 985 ALA A CA 1
ATOM 7698 C C . ALA A 1 985 ? -16.106 -26.560 21.996 1.00 89.25 985 ALA A C 1
ATOM 7700 O O . ALA A 1 985 ? -17.282 -26.594 22.366 1.00 89.25 985 ALA A O 1
ATOM 7701 N N . GLY A 1 986 ? -15.228 -27.501 22.351 1.00 87.12 986 GLY A N 1
ATOM 7702 C CA . GLY A 1 986 ? -15.540 -28.637 23.228 1.00 87.12 986 GLY A CA 1
ATOM 7703 C C . GLY A 1 986 ? -16.368 -29.759 22.583 1.00 87.12 986 GLY A C 1
ATOM 7704 O O . GLY A 1 986 ? -16.642 -30.766 23.235 1.00 87.12 986 GLY A O 1
ATOM 7705 N N . GLN A 1 987 ? -16.765 -29.627 21.312 1.00 94.50 987 GLN A N 1
ATOM 7706 C CA . GLN A 1 987 ? -17.413 -30.703 20.554 1.00 94.50 987 GLN A CA 1
ATOM 7707 C C . GLN A 1 987 ? -16.376 -31.619 19.884 1.00 94.50 987 GLN A C 1
ATOM 7709 O O . GLN A 1 987 ? -15.173 -31.360 19.897 1.00 94.50 987 GLN A O 1
ATOM 7714 N N . THR A 1 988 ? -16.848 -32.697 19.252 1.00 94.38 988 THR A N 1
ATOM 7715 C CA . THR A 1 988 ? -16.028 -33.513 18.344 1.00 94.38 988 THR A CA 1
ATOM 7716 C C . THR A 1 988 ? -16.588 -33.465 16.928 1.00 94.38 988 THR A C 1
ATOM 7718 O O . THR A 1 988 ? -17.801 -33.430 16.723 1.00 94.38 988 THR A O 1
ATOM 7721 N N . HIS A 1 989 ? -15.701 -33.472 15.937 1.00 94.50 989 HIS A N 1
ATOM 7722 C CA . HIS A 1 989 ? -16.043 -33.491 14.516 1.00 94.50 989 HIS A CA 1
ATOM 7723 C C . HIS A 1 989 ? -15.067 -34.403 13.776 1.00 94.50 989 HIS A C 1
ATOM 7725 O O . HIS A 1 989 ? -13.876 -34.407 14.068 1.00 94.50 989 HIS A O 1
ATOM 7731 N N . LEU A 1 990 ? -15.572 -35.250 12.875 1.00 94.19 990 LEU A N 1
ATOM 7732 C CA . LEU A 1 990 ? -14.805 -36.348 12.251 1.00 94.19 990 LEU A CA 1
ATOM 7733 C C . LEU A 1 990 ? -14.051 -37.262 13.255 1.00 94.19 990 LEU A C 1
ATOM 7735 O O . LEU A 1 990 ? -13.083 -37.919 12.884 1.00 94.19 990 LEU A O 1
ATOM 7739 N N . GLY A 1 991 ? -14.500 -37.326 14.516 1.00 92.44 991 GLY A N 1
ATOM 7740 C CA . GLY A 1 991 ? -13.841 -38.082 15.593 1.00 92.44 991 GLY A CA 1
ATOM 7741 C C . GLY A 1 991 ? -12.655 -37.371 16.260 1.00 92.44 991 GLY A C 1
ATOM 7742 O O . GLY A 1 991 ? -11.985 -37.979 17.089 1.00 92.44 991 GLY A O 1
ATOM 7743 N N . LEU A 1 992 ? -12.405 -36.102 15.926 1.00 96.19 992 LEU A N 1
ATOM 7744 C CA . LEU A 1 992 ? -11.336 -35.266 16.477 1.00 96.19 992 LEU A CA 1
ATOM 7745 C C . LEU A 1 992 ? -11.915 -34.092 17.293 1.00 96.19 992 LEU A C 1
ATOM 7747 O O . LEU A 1 992 ? -13.061 -33.700 17.048 1.00 96.19 992 LEU A O 1
ATOM 7751 N N . PRO A 1 993 ? -11.164 -33.522 18.254 1.00 96.62 993 PRO A N 1
ATOM 7752 C CA . PRO A 1 993 ? -11.625 -32.389 19.057 1.00 96.62 993 PRO A CA 1
ATOM 7753 C C . PRO A 1 993 ? -11.808 -31.109 18.228 1.00 96.62 993 PRO A C 1
ATOM 7755 O O . PRO A 1 993 ? -11.070 -30.848 17.272 1.00 96.62 993 PRO A O 1
ATOM 7758 N N . VAL A 1 994 ? -12.797 -30.306 18.627 1.00 97.00 994 VAL A N 1
ATOM 7759 C CA . VAL A 1 994 ? -13.059 -28.964 18.099 1.00 97.00 994 VAL A CA 1
ATOM 7760 C C . VAL A 1 994 ? -12.714 -27.930 19.168 1.00 97.00 994 VAL A C 1
ATOM 7762 O O . VAL A 1 994 ? -13.301 -27.928 20.249 1.00 97.00 994 VAL A O 1
ATOM 7765 N N . PHE A 1 995 ? -11.780 -27.041 18.847 1.00 96.25 995 PHE A N 1
ATOM 7766 C CA . PHE A 1 995 ? -11.280 -25.996 19.738 1.00 96.25 995 PHE A CA 1
ATOM 7767 C C . PHE A 1 995 ? -11.934 -24.644 19.436 1.00 96.25 995 PHE A C 1
ATOM 7769 O O . PHE A 1 995 ? -12.332 -24.367 18.298 1.00 96.25 995 PHE A O 1
ATOM 7776 N N . GLY A 1 996 ? -12.028 -23.797 20.457 1.00 90.62 996 GLY A N 1
ATOM 7777 C CA . GLY A 1 996 ? -12.518 -22.428 20.358 1.00 90.62 996 GLY A CA 1
ATOM 7778 C C . GLY A 1 996 ? -11.514 -21.458 19.735 1.00 90.62 996 GLY A C 1
ATOM 7779 O O . GLY A 1 996 ? -11.928 -20.489 19.115 1.00 90.62 996 GLY A O 1
ATOM 7780 N N . SER A 1 997 ? -10.214 -21.743 19.856 1.00 94.88 997 SER A N 1
ATOM 7781 C CA . SER A 1 997 ? -9.112 -20.941 19.297 1.00 94.88 997 SER A CA 1
ATOM 7782 C C . SER A 1 997 ? -7.934 -21.821 18.867 1.00 94.88 997 SER A C 1
ATOM 7784 O O . SER A 1 997 ? -7.792 -22.962 19.321 1.00 94.88 997 SER A O 1
ATOM 7786 N N . VAL A 1 998 ? -7.043 -21.279 18.037 1.00 95.81 998 VAL A N 1
ATOM 7787 C CA . VAL A 1 998 ? -5.741 -21.884 17.723 1.00 95.81 998 VAL A CA 1
ATOM 7788 C C . VAL A 1 998 ? -4.895 -22.019 18.994 1.00 95.81 998 VAL A C 1
ATOM 7790 O O . VAL A 1 998 ? -4.262 -23.053 19.194 1.00 95.81 998 VAL A O 1
ATOM 7793 N N . LYS A 1 999 ? -4.947 -21.037 19.903 1.00 95.31 999 LYS A N 1
ATOM 7794 C CA . LYS A 1 999 ? -4.231 -21.049 21.193 1.00 95.31 999 LYS A CA 1
ATOM 7795 C C . LYS A 1 999 ? -4.576 -22.260 22.062 1.00 95.31 999 LYS A C 1
ATOM 7797 O O . LYS A 1 999 ? -3.691 -22.919 22.611 1.00 95.31 999 LYS A O 1
ATOM 7802 N N . GLU A 1 1000 ? -5.863 -22.581 22.165 1.00 94.06 1000 GLU A N 1
ATOM 7803 C CA . GLU A 1 1000 ? -6.353 -23.777 22.857 1.00 94.06 1000 GLU A CA 1
ATOM 7804 C C . GLU A 1 1000 ? -5.869 -25.062 22.165 1.00 94.06 1000 GLU A C 1
ATOM 7806 O O . GLU A 1 1000 ? -5.317 -25.954 22.814 1.00 94.06 1000 GLU A O 1
ATOM 7811 N N . ALA A 1 1001 ? -5.986 -25.120 20.835 1.00 95.12 1001 ALA A N 1
ATOM 7812 C CA . ALA A 1 1001 ? -5.548 -26.263 20.042 1.00 95.12 1001 ALA A CA 1
ATOM 7813 C C . ALA A 1 1001 ? -4.038 -26.536 20.166 1.00 95.12 1001 ALA A C 1
ATOM 7815 O O . ALA A 1 1001 ? -3.620 -27.693 20.286 1.00 95.12 1001 ALA A O 1
ATOM 7816 N N . VAL A 1 1002 ? -3.208 -25.487 20.166 1.00 95.88 1002 VAL A N 1
ATOM 7817 C CA . VAL A 1 1002 ? -1.746 -25.579 20.305 1.00 95.88 1002 VAL A CA 1
ATOM 7818 C C . VAL A 1 1002 ? -1.352 -26.087 21.690 1.00 95.88 1002 VAL A C 1
ATOM 7820 O O . VAL A 1 1002 ? -0.507 -26.983 21.787 1.00 95.88 1002 VAL A O 1
ATOM 7823 N N . ARG A 1 1003 ? -2.018 -25.600 22.746 1.00 94.00 1003 ARG A N 1
ATOM 7824 C CA . ARG A 1 1003 ? -1.824 -26.062 24.129 1.00 94.00 1003 ARG A CA 1
ATOM 7825 C C . ARG A 1 1003 ? -2.085 -27.562 24.292 1.00 94.00 1003 ARG A C 1
ATOM 7827 O O . ARG A 1 1003 ? -1.366 -28.217 25.040 1.00 94.00 1003 ARG A O 1
ATOM 7834 N N . GLU A 1 1004 ? -3.108 -28.096 23.628 1.00 93.88 1004 GLU A N 1
ATOM 7835 C CA . GLU A 1 1004 ? -3.570 -29.475 23.857 1.00 93.88 1004 GLU A CA 1
ATOM 7836 C C . GLU A 1 1004 ? -3.014 -30.500 22.868 1.00 93.88 1004 GLU A C 1
ATOM 7838 O O . GLU A 1 1004 ? -2.827 -31.663 23.226 1.00 93.88 1004 GLU A O 1
ATOM 7843 N N . THR A 1 1005 ? -2.721 -30.091 21.632 1.00 93.69 1005 THR A N 1
ATOM 7844 C CA . THR A 1 1005 ? -2.277 -31.014 20.572 1.00 93.69 1005 THR A CA 1
ATOM 7845 C C . THR A 1 1005 ? -0.842 -30.779 20.108 1.00 93.69 1005 THR A C 1
ATOM 7847 O O . THR A 1 1005 ? -0.208 -31.715 19.606 1.00 93.69 1005 THR A O 1
ATOM 7850 N N . SER A 1 1006 ? -0.322 -29.560 20.298 1.00 94.12 1006 SER A N 1
ATOM 7851 C CA . SER A 1 1006 ? 0.957 -29.068 19.764 1.00 94.12 1006 SER A CA 1
ATOM 7852 C C . SER A 1 1006 ? 1.134 -29.448 18.283 1.00 94.12 1006 SER A C 1
ATOM 7854 O O . SER A 1 1006 ? 1.907 -30.368 17.992 1.00 94.12 1006 SER A O 1
ATOM 7856 N N . PRO A 1 1007 ? 0.350 -28.837 17.370 1.00 97.00 1007 PRO A N 1
ATOM 7857 C CA . PRO A 1 1007 ? 0.388 -29.115 15.943 1.00 97.00 1007 PRO A CA 1
ATOM 7858 C C . PRO A 1 1007 ? 1.654 -28.525 15.318 1.00 97.00 1007 PRO A C 1
ATOM 7860 O O . PRO A 1 1007 ? 2.079 -27.428 15.670 1.00 97.00 1007 PRO A O 1
ATOM 7863 N N . ASP A 1 1008 ? 2.223 -29.241 14.354 1.00 97.44 1008 ASP A N 1
ATOM 7864 C CA . ASP A 1 1008 ? 3.397 -28.784 13.606 1.00 97.44 1008 ASP A CA 1
ATOM 7865 C C . ASP A 1 1008 ? 2.977 -27.818 12.479 1.00 97.44 1008 ASP A C 1
ATOM 7867 O O . ASP A 1 1008 ? 3.725 -26.922 12.085 1.00 97.44 1008 ASP A O 1
ATOM 7871 N N . ALA A 1 1009 ? 1.758 -28.004 11.958 1.00 98.19 1009 ALA A N 1
ATOM 7872 C CA . ALA A 1 1009 ? 1.224 -27.272 10.820 1.00 98.19 1009 ALA A CA 1
ATOM 7873 C C . ALA A 1 1009 ? -0.299 -27.050 10.918 1.00 98.19 1009 ALA A C 1
ATOM 7875 O O . ALA A 1 1009 ? -1.009 -27.780 11.613 1.00 98.19 1009 ALA A O 1
ATOM 7876 N N . THR A 1 1010 ? -0.828 -26.077 10.175 1.00 98.44 1010 THR A N 1
ATOM 7877 C CA . THR A 1 1010 ? -2.266 -25.800 10.060 1.00 98.44 1010 THR A CA 1
ATOM 7878 C C . THR A 1 1010 ? -2.689 -25.547 8.614 1.00 98.44 1010 THR A C 1
ATOM 7880 O O . THR A 1 1010 ? -1.965 -24.922 7.840 1.00 98.44 1010 THR A O 1
ATOM 7883 N N . VAL A 1 1011 ? -3.886 -26.006 8.246 1.00 98.06 1011 VAL A N 1
ATOM 7884 C CA . VAL A 1 1011 ? -4.515 -25.722 6.946 1.00 98.06 1011 VAL A CA 1
ATOM 7885 C C . VAL A 1 1011 ? -5.815 -24.941 7.136 1.00 98.06 1011 VAL A C 1
ATOM 7887 O O . VAL A 1 1011 ? -6.627 -25.265 8.005 1.00 98.06 1011 VAL A O 1
ATOM 7890 N N . LEU A 1 1012 ? -5.992 -23.886 6.342 1.00 97.31 1012 LEU A N 1
ATOM 7891 C CA . LEU A 1 1012 ? -7.092 -22.933 6.453 1.00 97.31 1012 LEU A CA 1
ATOM 7892 C C . LEU A 1 1012 ? -8.116 -23.170 5.337 1.00 97.31 1012 LEU A C 1
ATOM 7894 O O . LEU A 1 1012 ? -7.785 -23.110 4.152 1.00 97.31 1012 LEU A O 1
ATOM 7898 N N . TYR A 1 1013 ? -9.373 -23.381 5.731 1.00 95.75 1013 TYR A N 1
ATOM 7899 C CA . TYR A 1 1013 ? -10.535 -23.437 4.837 1.00 95.75 1013 TYR A CA 1
ATOM 7900 C C . TYR A 1 1013 ? -11.587 -22.406 5.269 1.00 95.75 1013 TYR A C 1
ATOM 7902 O O . TYR A 1 1013 ? -12.746 -22.745 5.527 1.00 95.75 1013 TYR A O 1
ATOM 7910 N N . VAL A 1 1014 ? -11.157 -21.149 5.396 1.00 93.12 1014 VAL A N 1
ATOM 7911 C CA . VAL A 1 1014 ? -11.964 -20.022 5.892 1.00 93.12 1014 VAL A CA 1
ATOM 7912 C C . VAL A 1 1014 ? -12.310 -19.035 4.762 1.00 93.12 1014 VAL A C 1
ATOM 7914 O O . VAL A 1 1014 ? -11.576 -18.974 3.772 1.00 93.12 1014 VAL A O 1
ATOM 7917 N N . PRO A 1 1015 ? -13.415 -18.271 4.855 1.00 88.75 1015 PRO A N 1
ATOM 7918 C CA . PRO A 1 1015 ? -13.759 -17.242 3.870 1.00 88.75 1015 PRO A CA 1
ATOM 7919 C C . PRO A 1 1015 ? -12.698 -16.128 3.751 1.00 88.75 1015 PRO A C 1
ATOM 7921 O O . PRO A 1 1015 ? -12.010 -15.858 4.736 1.00 88.75 1015 PRO A O 1
ATOM 7924 N N . PRO A 1 1016 ? -12.601 -15.429 2.598 1.00 87.19 1016 PRO A N 1
ATOM 7925 C CA . PRO A 1 1016 ? -11.581 -14.397 2.371 1.00 87.19 1016 PRO A CA 1
ATOM 7926 C C . PRO A 1 1016 ? -11.527 -13.267 3.413 1.00 87.19 1016 PRO A C 1
ATOM 7928 O O . PRO A 1 1016 ? -10.414 -12.964 3.833 1.00 87.19 1016 PRO A O 1
ATOM 7931 N N . PRO A 1 1017 ? -12.654 -12.694 3.901 1.00 84.38 1017 PRO A N 1
ATOM 7932 C CA . PRO A 1 1017 ? -12.608 -11.625 4.907 1.00 84.38 1017 PRO A CA 1
ATOM 7933 C C . PRO A 1 1017 ? -11.888 -12.036 6.198 1.00 84.38 1017 PRO A C 1
ATOM 7935 O O . PRO A 1 1017 ? -11.080 -11.287 6.719 1.00 84.38 1017 PRO A O 1
ATOM 7938 N N . THR A 1 1018 ? -12.120 -13.266 6.661 1.00 88.62 1018 THR A N 1
ATOM 7939 C CA . THR A 1 1018 ? -11.537 -13.819 7.897 1.00 88.62 1018 THR A CA 1
ATOM 7940 C C . THR A 1 1018 ? -10.167 -14.475 7.700 1.00 88.62 1018 THR A C 1
ATOM 7942 O O . THR A 1 1018 ? -9.559 -14.958 8.653 1.00 88.62 1018 THR A O 1
ATOM 7945 N N . ALA A 1 1019 ? -9.692 -14.598 6.456 1.00 93.81 1019 ALA A N 1
ATOM 7946 C CA . ALA A 1 1019 ? -8.535 -15.434 6.150 1.00 93.81 1019 ALA A CA 1
ATOM 7947 C C . ALA A 1 1019 ? -7.218 -14.833 6.644 1.00 93.81 1019 ALA A C 1
ATOM 7949 O O . ALA A 1 1019 ? -6.362 -15.573 7.122 1.00 93.81 1019 ALA A O 1
ATOM 7950 N N . ALA A 1 1020 ? -7.068 -13.511 6.583 1.00 95.31 1020 ALA A N 1
ATOM 7951 C CA . ALA A 1 1020 ? -5.877 -12.845 7.091 1.00 95.31 1020 ALA A CA 1
ATOM 7952 C C . ALA A 1 1020 ? -5.776 -12.923 8.620 1.00 95.31 1020 ALA A C 1
ATOM 7954 O O . ALA A 1 1020 ? -4.701 -13.233 9.129 1.00 95.31 1020 ALA A O 1
ATOM 7955 N N . ASP A 1 1021 ? -6.884 -12.767 9.349 1.00 94.31 1021 ASP A N 1
ATOM 7956 C CA . ASP A 1 1021 ? -6.882 -12.914 10.809 1.00 94.31 1021 ASP A CA 1
ATOM 7957 C C . ASP A 1 1021 ? -6.654 -14.373 11.235 1.00 94.31 1021 ASP A C 1
ATOM 7959 O O . ASP A 1 1021 ? -5.882 -14.617 12.152 1.00 94.31 1021 ASP A O 1
ATOM 7963 N N . ALA A 1 1022 ? -7.189 -15.361 10.506 1.00 95.81 1022 ALA A N 1
ATOM 7964 C CA . ALA A 1 1022 ? -6.885 -16.782 10.732 1.00 95.81 1022 ALA A CA 1
ATOM 7965 C C . ALA A 1 1022 ? -5.411 -17.153 10.438 1.00 95.81 1022 ALA A C 1
ATOM 7967 O O . ALA A 1 1022 ? -4.847 -18.053 11.070 1.00 95.81 1022 ALA A O 1
ATOM 7968 N N . ILE A 1 1023 ? -4.760 -16.480 9.478 1.00 97.88 1023 ILE A N 1
ATOM 7969 C CA . ILE A 1 1023 ? -3.309 -16.610 9.267 1.00 97.88 1023 ILE A CA 1
ATOM 7970 C C . ILE A 1 1023 ? -2.563 -15.984 10.451 1.00 97.88 1023 ILE A C 1
ATOM 7972 O O . ILE A 1 1023 ? -1.672 -16.624 11.005 1.00 97.88 1023 ILE A O 1
ATOM 7976 N N . ILE A 1 1024 ? -2.941 -14.771 10.862 1.00 96.94 1024 ILE A N 1
ATOM 7977 C CA . ILE A 1 1024 ? -2.305 -14.048 11.970 1.00 96.94 1024 ILE A CA 1
ATOM 7978 C C . ILE A 1 1024 ? -2.464 -14.815 13.293 1.00 96.94 1024 ILE A C 1
ATOM 7980 O O . ILE A 1 1024 ? -1.465 -15.005 13.976 1.00 96.94 1024 ILE A O 1
ATOM 7984 N N . GLU A 1 1025 ? -3.633 -15.387 13.602 1.00 96.88 1025 GLU A N 1
ATOM 7985 C CA . GLU A 1 1025 ? -3.843 -16.220 14.799 1.00 96.88 1025 GLU A CA 1
ATOM 7986 C C . GLU A 1 1025 ? -2.895 -17.439 14.814 1.00 96.88 1025 GLU A C 1
ATOM 7988 O O . GLU A 1 1025 ? -2.367 -17.826 15.859 1.00 96.88 1025 GLU A O 1
ATOM 7993 N N . ALA A 1 1026 ? -2.613 -18.040 13.653 1.00 97.19 1026 ALA A N 1
ATOM 7994 C CA . ALA A 1 1026 ? -1.644 -19.133 13.548 1.00 97.19 1026 ALA A CA 1
ATOM 7995 C C . ALA A 1 1026 ? -0.179 -18.676 13.658 1.00 97.19 1026 ALA A C 1
ATOM 7997 O O . ALA A 1 1026 ? 0.651 -19.449 14.145 1.00 97.19 1026 ALA A O 1
ATOM 7998 N N . ILE A 1 1027 ? 0.133 -17.441 13.250 1.00 96.56 1027 ILE A N 1
ATOM 7999 C CA . ILE A 1 1027 ? 1.448 -16.811 13.447 1.00 96.56 1027 ILE A CA 1
ATOM 8000 C C . ILE A 1 1027 ? 1.667 -16.488 14.933 1.00 96.56 1027 ILE A C 1
ATOM 8002 O O . ILE A 1 1027 ? 2.696 -16.852 15.500 1.00 96.56 1027 ILE A O 1
ATOM 8006 N N . GLU A 1 1028 ? 0.685 -15.861 15.585 1.00 93.44 1028 GLU A N 1
ATOM 8007 C CA . GLU A 1 1028 ? 0.715 -15.487 17.008 1.00 93.44 1028 GLU A CA 1
ATOM 8008 C C . GLU A 1 1028 ? 0.870 -16.700 17.938 1.00 93.44 1028 GLU A C 1
ATOM 8010 O O . GLU A 1 1028 ? 1.455 -16.590 19.015 1.00 93.44 1028 GLU A O 1
ATOM 8015 N N . ASN A 1 1029 ? 0.396 -17.873 17.508 1.00 95.69 1029 ASN A N 1
ATOM 8016 C CA . ASN A 1 1029 ? 0.540 -19.142 18.226 1.00 95.69 1029 ASN A CA 1
ATOM 8017 C C . ASN A 1 1029 ? 1.708 -20.020 17.713 1.00 95.69 1029 ASN A C 1
ATOM 8019 O O . ASN A 1 1029 ? 1.743 -21.219 17.991 1.00 95.69 1029 ASN A O 1
ATOM 8023 N N . GLU A 1 1030 ? 2.666 -19.428 16.988 1.00 94.81 1030 GLU A N 1
ATOM 8024 C CA . GLU A 1 1030 ? 3.919 -20.034 16.505 1.00 94.81 1030 GLU A CA 1
ATOM 8025 C C . GLU A 1 1030 ? 3.772 -21.353 15.702 1.00 94.81 1030 GLU A C 1
ATOM 8027 O O . GLU A 1 1030 ? 4.675 -22.196 15.724 1.00 94.81 1030 GLU A O 1
ATOM 8032 N N . ILE A 1 1031 ? 2.673 -21.563 14.963 1.00 97.00 1031 ILE A N 1
ATOM 8033 C CA . ILE A 1 1031 ? 2.510 -22.786 14.151 1.00 97.00 1031 ILE A CA 1
ATOM 8034 C C . ILE A 1 1031 ? 3.506 -22.777 12.986 1.00 97.00 1031 ILE A C 1
ATOM 8036 O O . ILE A 1 1031 ? 3.501 -21.853 12.172 1.00 97.00 1031 ILE A O 1
ATOM 8040 N N . GLY A 1 1032 ? 4.329 -23.827 12.886 1.00 96.44 1032 GLY A N 1
ATOM 8041 C CA . GLY A 1 1032 ? 5.474 -23.904 11.973 1.00 96.44 1032 GLY A CA 1
ATOM 8042 C C . GLY A 1 1032 ? 5.130 -23.706 10.496 1.00 96.44 1032 GLY A C 1
ATOM 8043 O O . GLY A 1 1032 ? 5.787 -22.927 9.803 1.00 96.44 1032 GLY A O 1
ATOM 8044 N N . LEU A 1 1033 ? 4.080 -24.368 10.008 1.00 98.25 1033 LEU A N 1
ATOM 8045 C CA . LEU A 1 1033 ? 3.602 -24.224 8.629 1.00 98.25 1033 LEU A CA 1
ATOM 8046 C C . LEU A 1 1033 ? 2.113 -23.870 8.579 1.00 98.25 1033 LEU A C 1
ATOM 8048 O O . LEU A 1 1033 ? 1.277 -24.550 9.168 1.00 98.25 1033 LEU A O 1
ATOM 8052 N N . ILE A 1 1034 ? 1.777 -22.843 7.808 1.00 98.56 1034 ILE A N 1
ATOM 8053 C CA . ILE A 1 1034 ? 0.423 -22.353 7.561 1.00 98.56 1034 ILE A CA 1
ATOM 8054 C C . ILE A 1 1034 ? 0.133 -22.531 6.070 1.00 98.56 1034 ILE A C 1
ATOM 8056 O O . ILE A 1 1034 ? 0.903 -22.081 5.225 1.00 98.56 1034 ILE A O 1
ATOM 8060 N N . VAL A 1 1035 ? -0.977 -23.184 5.732 1.00 98.25 1035 VAL A N 1
ATOM 8061 C CA . VAL A 1 1035 ? -1.404 -23.402 4.342 1.00 98.25 1035 VAL A CA 1
ATOM 8062 C C . VAL A 1 1035 ? -2.747 -22.716 4.124 1.00 98.25 1035 VAL A C 1
ATOM 8064 O O . VAL A 1 1035 ? -3.768 -23.181 4.638 1.00 98.25 1035 VAL A O 1
ATOM 8067 N N . CYS A 1 1036 ? -2.750 -21.613 3.374 1.00 97.19 1036 CYS A N 1
ATOM 8068 C CA . CYS A 1 1036 ? -3.951 -20.844 3.065 1.00 97.19 1036 CYS A CA 1
ATOM 8069 C C . CYS A 1 1036 ? -4.444 -21.141 1.646 1.00 97.19 1036 CYS A C 1
ATOM 8071 O O . CYS A 1 1036 ? -3.843 -20.734 0.654 1.00 97.19 1036 CYS A O 1
ATOM 8073 N N . ILE A 1 1037 ? -5.564 -21.857 1.558 1.00 95.31 1037 ILE A N 1
ATOM 8074 C CA . ILE A 1 1037 ? -6.213 -22.207 0.286 1.00 95.31 1037 ILE A CA 1
ATOM 8075 C C . ILE A 1 1037 ? -7.034 -21.033 -0.267 1.00 95.31 1037 ILE A C 1
ATOM 8077 O O . ILE A 1 1037 ? -7.303 -20.963 -1.462 1.00 95.31 1037 ILE A O 1
ATOM 8081 N N . THR A 1 1038 ? -7.459 -20.124 0.608 1.00 93.25 1038 THR A N 1
ATOM 8082 C CA . THR A 1 1038 ? -8.449 -19.089 0.318 1.00 93.25 1038 THR A CA 1
ATOM 8083 C C . THR A 1 1038 ? -7.988 -18.128 -0.778 1.00 93.25 1038 THR A C 1
ATOM 8085 O O . THR A 1 1038 ? -6.924 -17.527 -0.674 1.00 93.25 1038 THR A O 1
ATOM 8088 N N . GLU A 1 1039 ? -8.809 -17.983 -1.818 1.00 88.69 1039 GLU A N 1
ATOM 8089 C CA . GLU A 1 1039 ? -8.602 -17.073 -2.949 1.00 88.69 1039 GLU A CA 1
ATOM 8090 C C . GLU A 1 1039 ? -9.307 -15.728 -2.724 1.00 88.69 1039 GLU A C 1
ATOM 8092 O O . GLU A 1 1039 ? -10.395 -15.677 -2.145 1.00 88.69 1039 GLU A O 1
ATOM 8097 N N . GLY A 1 1040 ? -8.725 -14.641 -3.241 1.00 81.25 1040 GLY A N 1
ATOM 8098 C CA . GLY A 1 1040 ? -9.384 -13.334 -3.288 1.00 81.25 1040 GLY A CA 1
ATOM 8099 C C . GLY A 1 1040 ? -9.365 -12.583 -1.958 1.00 81.25 1040 GLY A C 1
ATOM 8100 O O . GLY A 1 1040 ? -10.293 -11.821 -1.674 1.00 81.25 1040 GLY A O 1
ATOM 8101 N N . ILE A 1 1041 ? -8.321 -12.799 -1.156 1.00 88.06 1041 ILE A N 1
ATOM 8102 C CA . ILE A 1 1041 ? -7.994 -11.946 -0.010 1.00 88.06 1041 ILE A CA 1
ATOM 8103 C C . ILE A 1 1041 ? -7.658 -10.532 -0.542 1.00 88.06 1041 ILE A C 1
ATOM 8105 O O . ILE A 1 1041 ? -7.108 -10.403 -1.637 1.00 88.06 1041 ILE A O 1
ATOM 8109 N N . PRO A 1 1042 ? -8.026 -9.439 0.151 1.00 85.69 1042 PRO A N 1
ATOM 8110 C CA . PRO A 1 1042 ? -7.613 -8.099 -0.258 1.00 85.69 1042 PRO A CA 1
ATOM 8111 C C . PRO A 1 1042 ? -6.086 -7.933 -0.200 1.00 85.69 1042 PRO A C 1
ATOM 8113 O O . PRO A 1 1042 ? -5.456 -8.323 0.778 1.00 85.69 1042 PRO A O 1
ATOM 8116 N N . GLN A 1 1043 ? -5.480 -7.259 -1.183 1.00 84.12 1043 GLN A N 1
ATOM 8117 C CA . GLN A 1 1043 ? -4.020 -7.048 -1.197 1.00 84.12 1043 GLN A CA 1
ATOM 8118 C C . GLN A 1 1043 ? -3.501 -6.302 0.044 1.00 84.12 1043 GLN A C 1
ATOM 8120 O O . GLN A 1 1043 ? -2.387 -6.553 0.491 1.00 84.12 1043 GLN A O 1
ATOM 8125 N N . ALA A 1 1044 ? -4.303 -5.413 0.640 1.00 79.75 1044 ALA A N 1
ATOM 8126 C CA . ALA A 1 1044 ? -3.957 -4.755 1.902 1.00 79.75 1044 ALA A CA 1
ATOM 8127 C C . ALA A 1 1044 ? -3.831 -5.755 3.071 1.00 79.75 1044 ALA A C 1
ATOM 8129 O O . ALA A 1 1044 ? -2.954 -5.605 3.921 1.00 79.75 1044 ALA A O 1
ATOM 8130 N N . ASP A 1 1045 ? -4.663 -6.798 3.083 1.00 89.31 1045 ASP A N 1
ATOM 8131 C CA . ASP A 1 1045 ? -4.606 -7.884 4.058 1.00 89.31 1045 ASP A CA 1
ATOM 8132 C C . ASP A 1 1045 ? -3.471 -8.869 3.765 1.00 89.31 1045 ASP A C 1
ATOM 8134 O O . ASP A 1 1045 ? -2.803 -9.320 4.691 1.00 89.31 1045 ASP A O 1
ATOM 8138 N N . GLU A 1 1046 ? -3.181 -9.150 2.492 1.00 88.38 1046 GLU A N 1
ATOM 8139 C CA . GLU A 1 1046 ? -1.973 -9.884 2.099 1.00 88.38 1046 GLU A CA 1
ATOM 8140 C C . GLU A 1 1046 ? -0.695 -9.153 2.547 1.00 88.38 1046 GLU A C 1
ATOM 8142 O O . GLU A 1 1046 ? 0.206 -9.771 3.108 1.00 88.38 1046 GLU A O 1
ATOM 8147 N N . ILE A 1 1047 ? -0.623 -7.827 2.376 1.00 86.19 1047 ILE A N 1
ATOM 8148 C CA . ILE A 1 1047 ? 0.499 -7.002 2.853 1.00 86.19 1047 ILE A CA 1
ATOM 8149 C C . ILE A 1 1047 ? 0.593 -7.049 4.386 1.00 86.19 1047 ILE A C 1
ATOM 8151 O O . ILE A 1 1047 ? 1.687 -7.251 4.916 1.00 86.19 1047 ILE A O 1
ATOM 8155 N N . ARG A 1 1048 ? -0.539 -6.943 5.099 1.00 91.31 1048 ARG A N 1
ATOM 8156 C 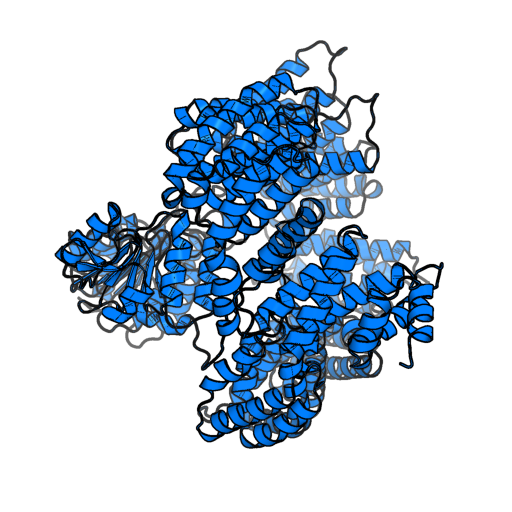CA . ARG A 1 1048 ? -0.629 -7.097 6.566 1.00 91.31 1048 ARG A CA 1
ATOM 8157 C C . ARG A 1 1048 ? -0.102 -8.464 7.024 1.00 91.31 1048 ARG A C 1
ATOM 8159 O O . ARG A 1 1048 ? 0.691 -8.540 7.962 1.00 91.31 1048 ARG A O 1
ATOM 8166 N N . VAL A 1 1049 ? -0.471 -9.536 6.322 1.00 94.69 1049 VAL A N 1
ATOM 8167 C CA . VAL A 1 1049 ? 0.032 -10.898 6.555 1.00 94.69 1049 VAL A CA 1
ATOM 8168 C C . VAL A 1 1049 ? 1.528 -11.005 6.248 1.00 94.69 1049 VAL A C 1
ATOM 8170 O O . VAL A 1 1049 ? 2.268 -11.565 7.051 1.00 94.69 1049 VAL A O 1
ATOM 8173 N N . MET A 1 1050 ? 2.023 -10.429 5.150 1.00 92.19 1050 MET A N 1
ATOM 8174 C CA . MET A 1 1050 ? 3.455 -10.431 4.826 1.00 92.19 1050 MET A CA 1
ATOM 8175 C C . MET A 1 1050 ? 4.297 -9.657 5.845 1.00 92.19 1050 MET A C 1
ATOM 8177 O O . MET A 1 1050 ? 5.414 -10.077 6.147 1.00 92.19 1050 MET A O 1
ATOM 8181 N N . GLN A 1 1051 ? 3.780 -8.557 6.397 1.00 85.38 1051 GLN A N 1
ATOM 8182 C CA . GLN A 1 1051 ? 4.412 -7.842 7.509 1.00 85.38 1051 GLN A CA 1
ATOM 8183 C C . GLN A 1 1051 ? 4.470 -8.726 8.764 1.00 85.38 1051 GLN A C 1
ATOM 8185 O O . GLN A 1 1051 ? 5.543 -8.880 9.348 1.00 85.38 1051 GLN A O 1
ATOM 8190 N N . ALA A 1 1052 ? 3.360 -9.381 9.124 1.00 89.81 1052 ALA A N 1
ATOM 8191 C CA . ALA A 1 1052 ? 3.302 -10.318 10.249 1.00 89.81 1052 ALA A CA 1
ATOM 8192 C C . ALA A 1 1052 ? 4.218 -11.543 10.066 1.00 89.81 1052 ALA A C 1
ATOM 8194 O O . ALA A 1 1052 ? 4.799 -12.025 11.031 1.00 89.81 1052 ALA A O 1
ATOM 8195 N N . LEU A 1 1053 ? 4.400 -12.033 8.836 1.00 90.88 1053 LEU A N 1
ATOM 8196 C CA . LEU A 1 1053 ? 5.335 -13.117 8.527 1.00 90.88 1053 LEU A CA 1
ATOM 8197 C C . LEU A 1 1053 ? 6.796 -12.667 8.644 1.00 90.88 1053 LEU A C 1
ATOM 8199 O O . LEU A 1 1053 ? 7.614 -13.417 9.175 1.00 90.88 1053 LEU A O 1
ATOM 8203 N N . LYS A 1 1054 ? 7.126 -11.453 8.186 1.00 86.19 1054 LYS A N 1
ATOM 8204 C CA . LYS A 1 1054 ? 8.491 -10.900 8.217 1.00 86.19 1054 LYS A CA 1
ATOM 8205 C C . LYS A 1 1054 ? 8.950 -10.437 9.605 1.00 86.19 1054 LYS A C 1
ATOM 8207 O O . LYS A 1 1054 ? 10.154 -10.374 9.832 1.00 86.19 1054 LYS A O 1
ATOM 8212 N N . SER A 1 1055 ? 8.042 -10.142 10.538 1.00 81.62 1055 SER A N 1
ATOM 8213 C CA . SER A 1 1055 ? 8.387 -9.737 11.916 1.00 81.62 1055 SER A CA 1
ATOM 8214 C C . SER A 1 1055 ? 8.780 -10.907 12.840 1.00 81.62 1055 SER A C 1
ATOM 8216 O O . SER A 1 1055 ? 9.199 -10.700 13.985 1.00 81.62 1055 SER A O 1
ATOM 8218 N N . GLN A 1 1056 ? 8.676 -12.146 12.350 1.00 89.44 1056 GLN A N 1
ATOM 8219 C CA . GLN A 1 1056 ? 8.828 -13.383 13.119 1.00 89.44 1056 GLN A CA 1
ATOM 8220 C C . GLN A 1 1056 ? 9.649 -14.452 12.372 1.00 89.44 1056 GLN A C 1
ATOM 8222 O O . GLN A 1 1056 ? 10.143 -14.237 11.272 1.00 89.44 1056 GLN A O 1
ATOM 8227 N N . SER A 1 1057 ? 9.855 -15.604 13.019 1.00 87.56 1057 SER A N 1
ATOM 8228 C CA . SER A 1 1057 ? 10.824 -16.633 12.589 1.00 87.56 1057 SER A CA 1
ATOM 8229 C C . SER A 1 1057 ? 10.424 -18.070 12.952 1.00 87.56 1057 SER A C 1
ATOM 8231 O O . SER A 1 1057 ? 11.270 -18.945 13.141 1.00 87.56 1057 SER A O 1
ATOM 8233 N N . LYS A 1 1058 ? 9.122 -18.309 13.112 1.00 92.12 1058 LYS A N 1
ATOM 8234 C CA . LYS A 1 1058 ? 8.535 -19.595 13.500 1.00 92.12 1058 LYS A CA 1
ATOM 8235 C C . LYS A 1 1058 ? 7.608 -20.146 12.435 1.00 92.12 1058 LYS A C 1
ATOM 8237 O O . LYS A 1 1058 ? 7.745 -21.311 12.094 1.00 92.12 1058 LYS A O 1
ATOM 8242 N N . SER A 1 1059 ? 6.712 -19.318 11.914 1.00 96.81 1059 SER A N 1
ATOM 8243 C CA . SER A 1 1059 ? 5.665 -19.704 10.974 1.00 96.81 1059 SER A CA 1
ATOM 8244 C C . SER A 1 1059 ? 6.070 -19.416 9.533 1.00 96.81 1059 SER A C 1
ATOM 8246 O O . SER A 1 1059 ? 6.610 -18.351 9.237 1.00 96.81 1059 SER A O 1
ATOM 8248 N N . ARG A 1 1060 ? 5.762 -20.344 8.627 1.00 97.25 1060 ARG A N 1
ATOM 8249 C CA . ARG A 1 1060 ? 5.918 -20.219 7.172 1.00 97.25 1060 ARG A CA 1
ATOM 8250 C C . ARG A 1 1060 ? 4.545 -20.267 6.516 1.00 97.25 1060 ARG A C 1
ATOM 8252 O O . ARG A 1 1060 ? 3.764 -21.147 6.862 1.00 97.25 1060 ARG A O 1
ATOM 8259 N N . LEU A 1 1061 ? 4.247 -19.376 5.571 1.00 97.88 1061 LEU A N 1
ATOM 8260 C CA . LEU A 1 1061 ? 2.983 -19.403 4.824 1.00 97.88 1061 LEU A CA 1
ATOM 8261 C C . LEU A 1 1061 ? 3.173 -19.989 3.418 1.00 97.88 1061 LEU A C 1
ATOM 8263 O O . LEU A 1 1061 ? 4.110 -19.621 2.713 1.00 97.88 1061 LEU A O 1
ATOM 8267 N N . VAL A 1 1062 ? 2.258 -20.869 3.014 1.00 97.19 1062 VAL A N 1
ATOM 8268 C CA . VAL A 1 1062 ? 2.045 -21.323 1.632 1.00 97.19 1062 VAL A CA 1
ATOM 8269 C C . VAL A 1 1062 ? 0.646 -20.870 1.212 1.00 97.19 1062 VAL A C 1
ATOM 8271 O O . VAL A 1 1062 ? -0.343 -21.265 1.836 1.00 97.19 1062 VAL A O 1
ATOM 8274 N N . GLY A 1 1063 ? 0.569 -20.029 0.183 1.00 90.00 1063 GLY A N 1
ATOM 8275 C CA . GLY A 1 1063 ? -0.635 -19.292 -0.206 1.00 90.00 1063 GLY A CA 1
ATOM 8276 C C . GLY A 1 1063 ? -0.625 -17.837 0.289 1.00 90.00 1063 GLY A C 1
ATOM 8277 O O . GLY A 1 1063 ? 0.334 -17.436 0.943 1.00 90.00 1063 GLY A O 1
ATOM 8278 N N . PRO A 1 1064 ? -1.661 -17.025 0.018 1.00 91.81 1064 PRO A N 1
ATOM 8279 C CA . PRO A 1 1064 ? -3.033 -17.431 -0.313 1.00 91.81 1064 PRO A CA 1
ATOM 8280 C C . PRO A 1 1064 ? -3.244 -17.948 -1.747 1.00 91.81 1064 PRO A C 1
ATOM 8282 O O . PRO A 1 1064 ? -2.297 -18.075 -2.523 1.00 91.81 1064 PRO A O 1
ATOM 8285 N N . ASN A 1 1065 ? -4.490 -18.308 -2.078 1.00 91.62 1065 ASN A N 1
ATOM 8286 C CA . ASN A 1 1065 ? -4.891 -18.826 -3.394 1.00 91.62 1065 ASN A CA 1
ATOM 8287 C C . ASN A 1 1065 ? -3.999 -19.975 -3.893 1.00 91.62 1065 ASN A C 1
ATOM 8289 O O . ASN A 1 1065 ? -3.455 -19.949 -5.002 1.00 91.62 1065 ASN A O 1
ATOM 8293 N N . CYS A 1 1066 ? -3.792 -20.978 -3.038 1.00 92.62 1066 CYS A N 1
ATOM 8294 C CA . CYS A 1 1066 ? -2.932 -22.115 -3.339 1.00 92.62 1066 CYS A CA 1
ATOM 8295 C C . CYS A 1 1066 ? -3.696 -23.449 -3.301 1.00 92.62 1066 CYS A C 1
ATOM 8297 O O . CYS A 1 1066 ? -4.645 -23.613 -2.533 1.00 92.62 1066 CYS A O 1
ATOM 8299 N N . PRO A 1 1067 ? -3.282 -24.462 -4.087 1.00 92.62 1067 PRO A N 1
ATOM 8300 C CA . PRO A 1 1067 ? -3.868 -25.797 -4.000 1.00 92.62 1067 PRO A CA 1
ATOM 8301 C C . PRO A 1 1067 ? -3.379 -26.559 -2.747 1.00 92.62 1067 PRO A C 1
ATOM 8303 O O . PRO A 1 1067 ? -3.925 -27.615 -2.412 1.00 92.62 1067 PRO A O 1
ATOM 8306 N N . GLY A 1 1068 ? -2.361 -26.028 -2.057 1.00 95.50 1068 GLY A N 1
ATOM 8307 C CA . GLY A 1 1068 ? -1.743 -26.577 -0.856 1.00 95.50 1068 GLY A CA 1
ATOM 8308 C C . GLY A 1 1068 ? -0.459 -27.369 -1.117 1.00 95.50 1068 GLY A C 1
ATOM 8309 O O . GLY A 1 1068 ? 0.155 -27.273 -2.182 1.00 95.50 1068 GLY A O 1
ATOM 8310 N N . ILE A 1 1069 ? -0.069 -28.184 -0.140 1.00 97.12 1069 ILE A N 1
ATOM 8311 C CA . ILE A 1 1069 ? 1.187 -28.943 -0.092 1.00 97.12 1069 ILE A CA 1
ATOM 8312 C C . ILE A 1 1069 ? 0.925 -30.413 0.262 1.00 97.12 1069 ILE A C 1
ATOM 8314 O O . ILE A 1 1069 ? 0.052 -30.737 1.073 1.00 97.12 1069 ILE A O 1
ATOM 8318 N N . ILE A 1 1070 ? 1.665 -31.326 -0.369 1.00 97.06 1070 ILE A N 1
ATOM 8319 C CA . ILE A 1 1070 ? 1.471 -32.768 -0.205 1.00 97.06 1070 ILE A CA 1
ATOM 8320 C C . ILE A 1 1070 ? 2.796 -33.537 -0.269 1.00 97.06 1070 ILE A C 1
ATOM 8322 O O . ILE A 1 1070 ? 3.580 -33.406 -1.210 1.00 97.06 1070 ILE A O 1
ATOM 8326 N N . ASN A 1 1071 ? 3.023 -34.373 0.745 1.00 96.44 1071 ASN A N 1
ATOM 8327 C CA . ASN A 1 1071 ? 4.050 -35.408 0.759 1.00 96.44 1071 ASN A CA 1
ATOM 8328 C C . ASN A 1 1071 ? 3.363 -36.767 0.513 1.00 96.44 1071 ASN A C 1
ATOM 8330 O O . ASN A 1 1071 ? 2.565 -37.204 1.359 1.00 96.44 1071 ASN A O 1
ATOM 8334 N N . PRO A 1 1072 ? 3.667 -37.468 -0.598 1.00 94.62 1072 PRO A N 1
ATOM 8335 C CA . PRO A 1 1072 ? 2.998 -38.722 -0.942 1.00 94.62 1072 PRO A CA 1
ATOM 8336 C C . PRO A 1 1072 ? 3.188 -39.886 0.043 1.00 94.62 1072 PRO A C 1
ATOM 8338 O O . PRO A 1 1072 ? 2.506 -40.900 -0.082 1.00 94.62 1072 PRO A O 1
ATOM 8341 N N . LEU A 1 1073 ? 4.083 -39.770 1.032 1.00 91.69 1073 LEU A N 1
ATOM 8342 C CA . LEU A 1 1073 ? 4.256 -40.761 2.102 1.00 91.69 1073 LEU A CA 1
ATOM 8343 C C . LEU A 1 1073 ? 3.157 -40.708 3.183 1.00 91.69 1073 LEU A C 1
ATOM 8345 O O . LEU A 1 1073 ? 3.146 -41.564 4.072 1.00 91.69 1073 LEU A O 1
ATOM 8349 N N . GLY A 1 1074 ? 2.233 -39.741 3.110 1.00 89.12 1074 GLY A N 1
ATOM 8350 C CA . GLY A 1 1074 ? 1.006 -39.726 3.915 1.00 89.12 1074 GLY A CA 1
ATOM 8351 C C . GLY A 1 1074 ? 0.676 -38.402 4.602 1.00 89.12 1074 GLY A C 1
ATOM 8352 O O . GLY A 1 1074 ? 0.121 -38.429 5.693 1.00 89.12 1074 GLY A O 1
ATOM 8353 N N . CYS A 1 1075 ? 1.015 -37.250 4.015 1.00 96.75 1075 CYS A N 1
ATOM 8354 C CA . CYS A 1 1075 ? 0.564 -35.951 4.525 1.00 96.75 1075 CYS A CA 1
ATOM 8355 C C . CYS A 1 1075 ? 0.025 -35.081 3.383 1.00 96.75 1075 CYS A C 1
ATOM 8357 O O . CYS A 1 1075 ? 0.766 -34.735 2.466 1.00 96.75 1075 CYS A O 1
ATOM 8359 N N . LYS A 1 1076 ? -1.271 -34.748 3.434 1.00 96.00 1076 LYS A N 1
ATOM 8360 C CA . LYS A 1 1076 ? -1.980 -33.867 2.493 1.00 96.00 1076 LYS A CA 1
ATOM 8361 C C . LYS A 1 1076 ? -2.531 -32.664 3.255 1.00 96.00 1076 LYS A C 1
ATOM 8363 O O . LYS A 1 1076 ? -3.403 -32.816 4.110 1.00 96.00 1076 LYS A O 1
ATOM 8368 N N . MET A 1 1077 ? -2.095 -31.467 2.877 1.00 97.12 1077 MET A N 1
ATOM 8369 C CA . MET A 1 1077 ? -2.632 -30.199 3.363 1.00 97.12 1077 MET A CA 1
ATOM 8370 C C . MET A 1 1077 ? -3.149 -29.382 2.180 1.00 97.12 1077 MET A C 1
ATOM 8372 O O . MET A 1 1077 ? -2.366 -28.844 1.407 1.00 97.12 1077 MET A O 1
ATOM 8376 N N . GLY A 1 1078 ? -4.470 -29.287 2.038 1.00 94.62 1078 GLY A N 1
ATOM 8377 C CA . GLY A 1 1078 ? -5.124 -28.517 0.980 1.00 94.62 1078 GLY A CA 1
ATOM 8378 C C . GLY A 1 1078 ? -6.009 -29.357 0.068 1.00 94.62 1078 GLY A C 1
ATOM 8379 O O . GLY A 1 1078 ? -6.447 -30.456 0.418 1.00 94.62 1078 GLY A O 1
ATOM 8380 N N . ILE A 1 1079 ? -6.273 -28.815 -1.119 1.00 94.38 1079 ILE A N 1
ATOM 8381 C CA . ILE A 1 1079 ? -7.316 -29.286 -2.041 1.00 94.38 1079 ILE A CA 1
ATOM 8382 C C . ILE A 1 1079 ? -6.797 -30.227 -3.133 1.00 94.38 1079 ILE A C 1
ATOM 8384 O O . ILE A 1 1079 ? -7.588 -30.751 -3.915 1.00 94.38 1079 ILE A O 1
ATOM 8388 N N . GLN A 1 1080 ? -5.486 -30.493 -3.164 1.00 92.44 1080 GLN A N 1
ATOM 8389 C CA . GLN A 1 1080 ? -4.873 -31.389 -4.145 1.00 92.44 1080 GLN A CA 1
ATOM 8390 C C . GLN A 1 1080 ? -5.524 -32.794 -4.152 1.00 92.44 1080 GLN A C 1
ATOM 8392 O O . GLN A 1 1080 ? -5.727 -33.386 -3.082 1.00 92.44 1080 GLN A O 1
ATOM 8397 N N . PRO A 1 1081 ? -5.820 -33.391 -5.322 1.00 89.81 1081 PRO A N 1
ATOM 8398 C CA . PRO A 1 1081 ? -6.317 -34.761 -5.401 1.00 89.81 1081 PRO A CA 1
ATOM 8399 C C . PRO A 1 1081 ? -5.215 -35.752 -4.993 1.00 89.81 1081 PRO A C 1
ATOM 8401 O O . PRO A 1 1081 ? -4.208 -35.921 -5.676 1.00 89.81 1081 PRO A O 1
ATOM 8404 N N . GLY A 1 1082 ? -5.398 -36.450 -3.869 1.00 89.12 1082 GLY A N 1
ATOM 8405 C CA . GLY A 1 1082 ? -4.371 -37.363 -3.347 1.00 89.12 1082 GLY A CA 1
ATOM 8406 C C . GLY A 1 1082 ? -4.117 -38.587 -4.238 1.00 89.12 1082 GLY A C 1
ATOM 8407 O O . GLY A 1 1082 ? -3.014 -39.118 -4.251 1.00 89.12 1082 GLY A O 1
ATOM 8408 N N . HIS A 1 1083 ? -5.111 -39.023 -5.017 1.00 88.44 1083 HIS A N 1
ATOM 8409 C CA . HIS A 1 1083 ? -5.053 -40.274 -5.782 1.00 88.44 1083 HIS A CA 1
ATOM 8410 C C . HIS A 1 1083 ? -4.144 -40.238 -7.027 1.00 88.44 1083 HIS A C 1
ATOM 8412 O O . HIS A 1 1083 ? -3.797 -41.303 -7.526 1.00 88.44 1083 HIS A O 1
ATOM 8418 N N . ILE A 1 1084 ? -3.754 -39.054 -7.522 1.00 91.50 1084 ILE A N 1
ATOM 8419 C CA . ILE A 1 1084 ? -2.777 -38.915 -8.625 1.00 91.50 1084 ILE A CA 1
ATOM 8420 C C . ILE A 1 1084 ? -1.317 -38.890 -8.138 1.00 91.50 1084 ILE A C 1
ATOM 8422 O O . ILE A 1 1084 ? -0.387 -38.981 -8.938 1.00 91.50 1084 ILE A O 1
ATOM 8426 N N . HIS A 1 1085 ? -1.111 -38.760 -6.825 1.00 94.81 1085 HIS A N 1
ATOM 8427 C CA . HIS A 1 1085 ? 0.207 -38.662 -6.211 1.00 94.81 1085 HIS A CA 1
ATOM 8428 C C . HIS A 1 1085 ? 0.767 -40.044 -5.885 1.00 94.81 1085 HIS A C 1
ATOM 8430 O O . HIS A 1 1085 ? 0.061 -40.913 -5.369 1.00 94.81 1085 HIS A O 1
ATOM 8436 N N . LYS A 1 1086 ? 2.067 -40.228 -6.117 1.00 94.81 1086 LYS A N 1
ATOM 8437 C CA . LYS A 1 1086 ? 2.774 -41.477 -5.819 1.00 94.81 1086 LYS A CA 1
ATOM 8438 C C . LYS A 1 1086 ? 4.141 -41.165 -5.210 1.00 94.81 1086 LYS A C 1
ATOM 8440 O O . LYS A 1 1086 ? 4.819 -40.295 -5.745 1.00 94.81 1086 LYS A O 1
ATOM 8445 N N . PRO A 1 1087 ? 4.592 -41.870 -4.155 1.00 96.00 1087 PRO A N 1
ATOM 8446 C CA . PRO A 1 1087 ? 5.947 -41.707 -3.635 1.00 96.00 1087 PRO A CA 1
ATOM 8447 C C . PRO A 1 1087 ? 7.017 -41.908 -4.711 1.00 96.00 1087 PRO A C 1
ATOM 8449 O O . PRO A 1 1087 ? 6.990 -42.894 -5.453 1.00 96.00 1087 PRO A O 1
ATOM 8452 N N . GLY A 1 1088 ? 7.973 -40.986 -4.764 1.00 95.38 1088 GLY A N 1
ATOM 8453 C CA . GLY A 1 1088 ? 9.141 -41.057 -5.631 1.00 95.38 1088 GLY A CA 1
ATOM 8454 C C . GLY A 1 1088 ? 10.176 -39.995 -5.273 1.00 95.38 1088 GLY A C 1
ATOM 8455 O O . GLY A 1 1088 ? 10.497 -39.818 -4.102 1.00 95.38 1088 GLY A O 1
ATOM 8456 N N . ASN A 1 1089 ? 10.743 -39.343 -6.285 1.00 96.38 1089 ASN A N 1
ATOM 8457 C CA . ASN A 1 1089 ? 11.952 -38.531 -6.167 1.00 96.38 1089 ASN A CA 1
ATOM 8458 C C . ASN A 1 1089 ? 11.889 -37.177 -6.901 1.00 96.38 1089 ASN A C 1
ATOM 8460 O O . ASN A 1 1089 ? 12.934 -36.548 -7.084 1.00 96.38 1089 ASN A O 1
ATOM 8464 N N . ILE A 1 1090 ? 10.709 -36.720 -7.328 1.00 98.12 1090 ILE A N 1
ATOM 8465 C CA . ILE A 1 1090 ? 10.539 -35.414 -7.981 1.00 98.12 1090 ILE A CA 1
ATOM 8466 C C . ILE A 1 1090 ? 9.936 -34.385 -7.018 1.00 98.12 1090 ILE A C 1
ATOM 8468 O O . ILE A 1 1090 ? 8.830 -34.575 -6.512 1.00 98.12 1090 ILE A O 1
ATOM 8472 N N . GLY A 1 1091 ? 10.647 -33.279 -6.800 1.00 97.94 1091 GLY A N 1
ATOM 8473 C CA . GLY A 1 1091 ? 10.123 -32.096 -6.117 1.00 97.94 1091 GLY A CA 1
ATOM 8474 C C . GLY A 1 1091 ? 9.375 -31.216 -7.116 1.00 97.94 1091 GLY A C 1
ATOM 8475 O O . GLY A 1 1091 ? 9.904 -30.942 -8.191 1.00 97.94 1091 GLY A O 1
ATOM 8476 N N . ILE A 1 1092 ? 8.153 -30.786 -6.804 1.00 98.19 1092 ILE A N 1
ATOM 8477 C CA . ILE A 1 1092 ? 7.331 -29.970 -7.715 1.00 98.19 1092 ILE A CA 1
ATOM 8478 C C . ILE A 1 1092 ? 6.934 -28.669 -7.020 1.00 98.19 1092 ILE A C 1
ATOM 8480 O O . ILE A 1 1092 ? 6.289 -28.716 -5.974 1.00 98.19 1092 ILE A O 1
ATOM 8484 N N . VAL A 1 1093 ? 7.263 -27.521 -7.621 1.00 97.25 1093 VAL A N 1
ATOM 8485 C CA . VAL A 1 1093 ? 6.762 -26.198 -7.211 1.00 97.25 1093 VAL A CA 1
ATOM 8486 C C . VAL A 1 1093 ? 5.976 -25.537 -8.342 1.00 97.25 1093 VAL A C 1
ATOM 8488 O O . VAL A 1 1093 ? 6.411 -25.539 -9.494 1.00 97.25 1093 VAL A O 1
ATOM 8491 N N . SER A 1 1094 ? 4.813 -24.971 -8.017 1.00 93.56 1094 SER A N 1
ATOM 8492 C CA . SER A 1 1094 ? 3.915 -24.342 -8.991 1.00 93.56 1094 SER A CA 1
ATOM 8493 C C . SER A 1 1094 ? 3.127 -23.174 -8.398 1.00 93.56 1094 SER A C 1
ATOM 8495 O O . SER A 1 1094 ? 2.619 -23.275 -7.280 1.00 93.56 1094 SER A O 1
ATOM 8497 N N . ARG A 1 1095 ? 2.948 -22.096 -9.170 1.00 87.75 1095 ARG A N 1
ATOM 8498 C CA . ARG A 1 1095 ? 1.956 -21.042 -8.867 1.00 87.75 1095 ARG A CA 1
ATOM 8499 C C . ARG A 1 1095 ? 0.531 -21.430 -9.285 1.00 87.75 1095 ARG A C 1
ATOM 8501 O O . ARG A 1 1095 ? -0.431 -21.063 -8.622 1.00 87.75 1095 ARG A O 1
ATOM 8508 N N . SER A 1 1096 ? 0.389 -22.238 -10.337 1.00 85.50 1096 SER A N 1
ATOM 8509 C CA . SER A 1 1096 ? -0.904 -22.617 -10.921 1.00 85.50 1096 SER A CA 1
ATOM 8510 C C . SER A 1 1096 ? -1.390 -23.978 -10.420 1.00 85.50 1096 SER A C 1
ATOM 8512 O O . SER A 1 1096 ? -0.750 -25.001 -10.669 1.00 85.50 1096 SER A O 1
ATOM 8514 N N . GLY A 1 1097 ? -2.555 -24.015 -9.765 1.00 84.50 1097 GLY A N 1
ATOM 8515 C CA . GLY A 1 1097 ? -3.116 -25.247 -9.199 1.00 84.50 1097 GLY A CA 1
ATOM 8516 C C . GLY A 1 1097 ? -3.420 -26.344 -10.225 1.00 84.50 1097 GLY A C 1
ATOM 8517 O O . GLY A 1 1097 ? -3.117 -27.509 -9.981 1.00 84.50 1097 GLY A O 1
ATOM 8518 N N . THR A 1 1098 ? -3.962 -25.993 -11.394 1.00 84.69 1098 THR A N 1
ATOM 8519 C CA . THR A 1 1098 ? -4.274 -26.972 -12.452 1.00 84.69 1098 THR A CA 1
ATOM 8520 C C . THR A 1 1098 ? -3.013 -27.563 -13.079 1.00 84.69 1098 THR A C 1
ATOM 8522 O O . THR A 1 1098 ? -2.947 -28.773 -13.292 1.00 84.69 1098 THR A O 1
ATOM 8525 N N . LEU A 1 1099 ? -1.982 -26.742 -13.309 1.00 89.75 1099 LEU A N 1
ATOM 8526 C CA . LEU A 1 1099 ? -0.696 -27.209 -13.833 1.00 89.75 1099 LEU A CA 1
ATOM 8527 C C . LEU A 1 1099 ? 0.088 -28.043 -12.808 1.00 89.75 1099 LEU A C 1
ATOM 8529 O O . LEU A 1 1099 ? 0.839 -28.931 -13.208 1.00 89.75 1099 LEU A O 1
ATOM 8533 N N . THR A 1 1100 ? -0.124 -27.833 -11.502 1.00 90.56 1100 THR A N 1
ATOM 8534 C CA . THR A 1 1100 ? 0.400 -28.727 -10.455 1.00 90.56 1100 THR A CA 1
ATOM 8535 C C . THR A 1 1100 ? -0.092 -30.157 -10.667 1.00 90.56 1100 THR A C 1
ATOM 8537 O O . THR A 1 1100 ? 0.712 -31.087 -10.693 1.00 90.56 1100 THR A O 1
ATOM 8540 N N . TYR A 1 1101 ? -1.402 -30.339 -10.866 1.00 90.94 1101 TYR A N 1
ATOM 8541 C CA . TYR A 1 1101 ? -2.004 -31.664 -11.053 1.00 90.94 1101 TYR A CA 1
ATOM 8542 C C . TYR A 1 1101 ? -1.521 -32.329 -12.346 1.00 90.94 1101 TYR A C 1
ATOM 8544 O O . TYR A 1 1101 ? -1.242 -33.524 -12.354 1.00 90.94 1101 TYR A O 1
ATOM 8552 N N . GLU A 1 1102 ? -1.362 -31.541 -13.411 1.00 91.00 1102 GLU A N 1
ATOM 8553 C CA . GLU A 1 1102 ? -0.840 -31.993 -14.702 1.00 91.00 1102 GLU A CA 1
ATOM 8554 C C . GLU A 1 1102 ? 0.611 -32.502 -14.592 1.00 91.00 1102 GLU A C 1
ATOM 8556 O O . GLU A 1 1102 ? 0.927 -33.602 -15.046 1.00 91.00 1102 GLU A O 1
ATOM 8561 N N . ALA A 1 1103 ? 1.494 -31.756 -13.916 1.00 94.31 1103 ALA A N 1
ATOM 8562 C CA . ALA A 1 1103 ? 2.874 -32.187 -13.687 1.00 94.31 1103 ALA A CA 1
ATOM 8563 C C . ALA A 1 1103 ? 2.966 -33.424 -12.781 1.00 94.31 1103 ALA A C 1
ATOM 8565 O O . ALA A 1 1103 ? 3.771 -34.319 -13.049 1.00 94.31 1103 ALA A O 1
ATOM 8566 N N . VAL A 1 1104 ? 2.137 -33.506 -11.735 1.00 95.38 1104 VAL A N 1
ATOM 8567 C CA . VAL A 1 1104 ? 2.039 -34.688 -10.864 1.00 95.38 1104 VAL A CA 1
ATOM 8568 C C . VAL A 1 1104 ? 1.598 -35.916 -11.661 1.00 95.38 1104 VAL A C 1
ATOM 8570 O O . VAL A 1 1104 ? 2.260 -36.948 -11.588 1.00 95.38 1104 VAL A O 1
ATOM 8573 N N . ALA A 1 1105 ? 0.529 -35.807 -12.455 1.00 93.12 1105 ALA A N 1
ATOM 8574 C CA . ALA A 1 1105 ? 0.022 -36.912 -13.264 1.00 93.12 1105 ALA A CA 1
ATOM 8575 C C . ALA A 1 1105 ? 1.083 -37.403 -14.261 1.00 93.12 1105 ALA A C 1
ATOM 8577 O O . ALA A 1 1105 ? 1.476 -38.568 -14.214 1.00 93.12 1105 ALA A O 1
ATOM 8578 N N . GLN A 1 1106 ? 1.642 -36.505 -15.079 1.00 95.56 1106 GLN A N 1
ATOM 8579 C CA . GLN A 1 1106 ? 2.646 -36.883 -16.075 1.00 95.56 1106 GLN A CA 1
ATOM 8580 C C . GLN A 1 1106 ? 3.915 -37.483 -15.466 1.00 95.56 1106 GLN A C 1
ATOM 8582 O O . GLN A 1 1106 ? 4.476 -38.416 -16.039 1.00 95.56 1106 GLN A O 1
ATOM 8587 N N . THR A 1 1107 ? 4.405 -36.949 -14.340 1.00 96.69 1107 THR A N 1
ATOM 8588 C CA . THR A 1 1107 ? 5.595 -37.507 -13.676 1.00 96.69 1107 THR A CA 1
ATOM 8589 C C . THR A 1 1107 ? 5.289 -38.891 -13.096 1.00 96.69 1107 THR A C 1
ATOM 8591 O O . THR A 1 1107 ? 6.049 -39.830 -13.340 1.00 96.69 1107 THR A O 1
ATOM 8594 N N . THR A 1 1108 ? 4.124 -39.081 -12.465 1.00 95.00 1108 THR A N 1
ATOM 8595 C CA . THR A 1 1108 ? 3.654 -40.396 -11.996 1.00 95.00 1108 THR A CA 1
ATOM 8596 C C . THR A 1 1108 ? 3.523 -41.417 -13.138 1.00 95.00 1108 THR A C 1
ATOM 8598 O O . THR A 1 1108 ? 3.993 -42.549 -12.986 1.00 95.00 1108 THR A O 1
ATOM 8601 N N . ASP A 1 1109 ? 2.951 -41.027 -14.282 1.00 92.94 1109 ASP A N 1
ATOM 8602 C CA . ASP A 1 1109 ? 2.717 -41.899 -15.445 1.00 92.94 1109 ASP A CA 1
ATOM 8603 C C . ASP A 1 1109 ? 4.019 -42.400 -16.089 1.00 92.94 1109 ASP A C 1
ATOM 8605 O O . ASP A 1 1109 ? 4.104 -43.555 -16.512 1.00 92.94 1109 ASP A O 1
ATOM 8609 N N . VAL A 1 1110 ? 5.075 -41.578 -16.102 1.00 95.19 1110 VAL A N 1
ATOM 8610 C CA . VAL A 1 1110 ? 6.416 -41.998 -16.557 1.00 95.19 1110 VAL A CA 1
ATOM 8611 C C . VAL A 1 1110 ? 7.222 -42.751 -15.485 1.00 95.19 1110 VAL A C 1
ATOM 8613 O O . VAL A 1 1110 ? 8.394 -43.065 -15.698 1.00 95.19 1110 VAL A O 1
ATOM 8616 N N . GLY A 1 1111 ? 6.613 -43.056 -14.334 1.00 93.81 1111 GLY A N 1
ATOM 8617 C CA . GLY A 1 1111 ? 7.226 -43.789 -13.223 1.00 93.81 1111 GLY A CA 1
ATOM 8618 C C . GLY A 1 1111 ? 8.002 -42.928 -12.219 1.00 93.81 1111 GLY A C 1
ATOM 8619 O O . GLY A 1 1111 ? 8.560 -43.473 -11.266 1.00 93.81 1111 GLY A O 1
ATOM 8620 N N . LEU A 1 1112 ? 8.012 -41.606 -12.390 1.00 95.75 1112 LEU A N 1
ATOM 8621 C CA . LEU A 1 1112 ? 8.680 -40.633 -11.527 1.00 95.75 1112 LEU A CA 1
ATOM 8622 C C . LEU A 1 1112 ? 7.699 -40.047 -10.499 1.00 95.75 1112 LEU A C 1
ATOM 8624 O O . LEU A 1 1112 ? 7.178 -38.949 -10.665 1.00 95.75 1112 LEU A O 1
ATOM 8628 N N . GLY A 1 1113 ? 7.446 -40.785 -9.417 1.00 95.38 1113 GLY A N 1
ATOM 8629 C CA . GLY A 1 1113 ? 6.656 -40.267 -8.295 1.00 95.38 1113 GLY A CA 1
ATOM 8630 C C . GLY A 1 1113 ? 7.290 -39.034 -7.631 1.00 95.38 1113 GLY A C 1
ATOM 8631 O O . GLY A 1 1113 ? 8.467 -38.724 -7.835 1.00 95.38 1113 GLY A O 1
ATOM 8632 N N . GLN A 1 1114 ? 6.527 -38.351 -6.787 1.00 97.44 1114 GLN A N 1
ATOM 8633 C CA . GLN A 1 1114 ? 6.931 -37.105 -6.144 1.00 97.44 1114 GLN A CA 1
ATOM 8634 C C . GLN A 1 1114 ? 7.545 -37.359 -4.758 1.00 97.44 1114 GLN A C 1
ATOM 8636 O O . GLN A 1 1114 ? 7.136 -38.274 -4.037 1.00 97.44 1114 GLN A O 1
ATOM 8641 N N . SER A 1 1115 ? 8.530 -36.545 -4.382 1.00 96.56 1115 SER A N 1
ATOM 8642 C CA . SER A 1 1115 ? 9.062 -36.461 -3.013 1.00 96.56 1115 SER A CA 1
ATOM 8643 C C . SER A 1 1115 ? 8.230 -35.483 -2.179 1.00 96.56 1115 SER A C 1
ATOM 8645 O O . SER A 1 1115 ? 7.749 -35.824 -1.099 1.00 96.56 1115 SER A O 1
ATOM 8647 N N . LEU A 1 1116 ? 8.002 -34.286 -2.724 1.00 97.31 1116 LEU A N 1
ATOM 8648 C CA . LEU A 1 1116 ? 7.192 -33.223 -2.134 1.00 97.31 1116 LEU A CA 1
ATOM 8649 C C . LEU A 1 1116 ? 6.613 -32.343 -3.253 1.00 97.31 1116 LEU A C 1
ATOM 8651 O O . LEU A 1 1116 ? 7.332 -31.947 -4.171 1.00 97.31 1116 LEU A O 1
ATOM 8655 N N . CYS A 1 1117 ? 5.322 -32.023 -3.180 1.00 97.44 1117 CYS A N 1
ATOM 8656 C CA . CYS A 1 1117 ? 4.663 -31.126 -4.128 1.00 97.44 1117 CYS A CA 1
ATOM 8657 C C . CYS A 1 1117 ? 4.070 -29.918 -3.393 1.00 97.44 1117 CYS A C 1
ATOM 8659 O O . CYS A 1 1117 ? 3.265 -30.079 -2.474 1.00 97.44 1117 CYS A O 1
ATOM 8661 N N . ILE A 1 1118 ? 4.478 -28.714 -3.802 1.00 97.44 1118 ILE A N 1
ATOM 8662 C CA . ILE A 1 1118 ? 4.122 -27.430 -3.195 1.00 97.44 1118 ILE A CA 1
ATOM 8663 C C . ILE A 1 1118 ? 3.465 -26.553 -4.265 1.00 97.44 1118 ILE A C 1
ATOM 8665 O O . ILE A 1 1118 ? 4.129 -26.037 -5.164 1.00 97.44 1118 ILE A O 1
ATOM 8669 N N . GLY A 1 1119 ? 2.152 -26.354 -4.174 1.00 95.69 1119 GLY A N 1
ATOM 8670 C CA . GLY A 1 1119 ? 1.524 -25.245 -4.879 1.00 95.69 1119 GLY A CA 1
ATOM 8671 C C . GLY A 1 1119 ? 1.629 -24.002 -4.009 1.00 95.69 1119 GLY A C 1
ATOM 8672 O O . GLY A 1 1119 ? 0.995 -23.973 -2.960 1.00 95.69 1119 GLY A O 1
ATOM 8673 N N . ILE A 1 1120 ? 2.420 -23.009 -4.418 1.00 93.25 1120 ILE A N 1
ATOM 8674 C CA . ILE A 1 1120 ? 2.642 -21.781 -3.633 1.00 93.25 1120 ILE A CA 1
ATOM 8675 C C . ILE A 1 1120 ? 1.507 -20.764 -3.788 1.00 93.25 1120 ILE A C 1
ATOM 8677 O O . ILE A 1 1120 ? 1.243 -20.016 -2.857 1.00 93.25 1120 ILE A O 1
ATOM 8681 N N . GLY A 1 1121 ? 0.784 -20.810 -4.909 1.00 86.31 1121 GLY A N 1
ATOM 8682 C CA . GLY A 1 1121 ? -0.397 -19.987 -5.169 1.00 86.31 1121 GLY A CA 1
ATOM 8683 C C . GLY A 1 1121 ? -0.203 -18.910 -6.236 1.00 86.31 1121 GLY A C 1
ATOM 8684 O O . GLY A 1 1121 ? 0.917 -18.628 -6.675 1.00 86.31 1121 GLY A O 1
ATOM 8685 N N . GLY A 1 1122 ? -1.329 -18.363 -6.696 1.00 78.44 1122 GLY A N 1
ATOM 8686 C CA . GLY A 1 1122 ? -1.381 -17.388 -7.791 1.00 78.44 1122 GLY A CA 1
ATOM 8687 C C . GLY A 1 1122 ? -1.265 -15.924 -7.354 1.00 78.44 1122 GLY A C 1
ATOM 8688 O O . GLY A 1 1122 ? -0.867 -15.085 -8.166 1.00 78.44 1122 GLY A O 1
ATOM 8689 N N . ASP A 1 1123 ? -1.591 -15.623 -6.095 1.00 82.31 1123 ASP A N 1
ATOM 8690 C CA . ASP A 1 1123 ? -1.688 -14.252 -5.581 1.00 82.31 1123 ASP A CA 1
ATOM 8691 C C . ASP A 1 1123 ? -0.314 -13.542 -5.531 1.00 82.31 1123 ASP A C 1
ATOM 8693 O O . ASP A 1 1123 ? 0.729 -14.207 -5.573 1.00 82.31 1123 ASP A O 1
ATOM 8697 N N . PRO A 1 1124 ? -0.268 -12.193 -5.494 1.00 74.69 1124 PRO A N 1
ATOM 8698 C CA . PRO A 1 1124 ? 0.988 -11.438 -5.540 1.00 74.69 1124 PRO A CA 1
ATOM 8699 C C . PRO A 1 1124 ? 1.916 -11.681 -4.343 1.00 74.69 1124 PRO A C 1
ATOM 8701 O O . PRO A 1 1124 ? 3.131 -11.535 -4.483 1.00 74.69 1124 PRO A O 1
ATOM 8704 N N . PHE A 1 1125 ? 1.367 -12.062 -3.184 1.00 86.31 1125 PHE A N 1
ATOM 8705 C CA . PHE A 1 1125 ? 2.119 -12.245 -1.942 1.00 86.31 1125 PHE A CA 1
ATOM 8706 C C . PHE A 1 1125 ? 1.931 -13.657 -1.329 1.00 86.31 1125 PHE A C 1
ATOM 8708 O O . PHE A 1 1125 ? 1.388 -13.797 -0.233 1.00 86.31 1125 PHE A O 1
ATOM 8715 N N . PRO A 1 1126 ? 2.418 -14.731 -1.985 1.00 87.31 1126 PRO A N 1
ATOM 8716 C CA . PRO A 1 1126 ? 2.082 -16.129 -1.662 1.00 87.31 1126 PRO A CA 1
ATOM 8717 C C . PRO A 1 1126 ? 2.806 -16.724 -0.434 1.00 87.31 1126 PRO A C 1
ATOM 8719 O O . PRO A 1 1126 ? 2.864 -17.948 -0.282 1.00 87.31 1126 PRO A O 1
ATOM 8722 N N . GLY A 1 1127 ? 3.431 -15.892 0.409 1.00 91.19 1127 GLY A N 1
ATOM 8723 C CA . GLY A 1 1127 ? 4.172 -16.293 1.614 1.00 91.19 1127 GLY A CA 1
ATOM 8724 C C . GLY A 1 1127 ? 5.473 -17.082 1.385 1.00 91.19 1127 GLY A C 1
ATOM 8725 O O . GLY A 1 1127 ? 6.447 -16.874 2.105 1.00 91.19 1127 GLY A O 1
ATOM 8726 N N . THR A 1 1128 ? 5.514 -17.959 0.384 1.00 95.50 1128 THR A N 1
ATOM 8727 C CA . THR A 1 1128 ? 6.636 -18.811 -0.023 1.00 95.50 1128 THR A CA 1
ATOM 8728 C C . THR A 1 1128 ? 6.854 -18.661 -1.523 1.00 95.50 1128 THR A C 1
ATOM 8730 O O . THR A 1 1128 ? 5.902 -18.683 -2.299 1.00 95.50 1128 THR A O 1
ATOM 8733 N N . GLN A 1 1129 ? 8.111 -18.539 -1.944 1.00 93.44 1129 GLN A N 1
ATOM 8734 C CA . GLN A 1 1129 ? 8.479 -18.340 -3.342 1.00 93.44 1129 GLN A CA 1
ATOM 8735 C C . GLN A 1 1129 ? 9.063 -19.602 -4.000 1.00 93.44 1129 GLN A C 1
ATOM 8737 O O . GLN A 1 1129 ? 9.348 -20.606 -3.339 1.00 93.44 1129 GLN A O 1
ATOM 8742 N N . HIS A 1 1130 ? 9.299 -19.558 -5.319 1.00 94.06 1130 HIS A N 1
ATOM 8743 C CA . HIS A 1 1130 ? 9.983 -20.643 -6.036 1.00 94.06 1130 HIS A CA 1
ATOM 8744 C C . HIS A 1 1130 ? 11.376 -20.920 -5.470 1.00 94.06 1130 HIS A C 1
ATOM 8746 O O . HIS A 1 1130 ? 11.707 -22.080 -5.231 1.00 94.06 1130 HIS A O 1
ATOM 8752 N N . VAL A 1 1131 ? 12.167 -19.871 -5.208 1.00 95.19 1131 VAL A N 1
ATOM 8753 C CA . VAL A 1 1131 ? 13.523 -19.989 -4.643 1.00 95.19 1131 VAL A CA 1
ATOM 8754 C C . VAL A 1 1131 ? 13.531 -20.714 -3.292 1.00 95.19 1131 VAL A C 1
ATOM 8756 O O . VAL A 1 1131 ? 14.427 -21.510 -3.022 1.00 95.19 1131 VAL A O 1
ATOM 8759 N N . ASP A 1 1132 ? 12.493 -20.533 -2.477 1.00 96.19 1132 ASP A N 1
ATOM 8760 C CA . ASP A 1 1132 ? 12.355 -21.203 -1.182 1.00 96.19 1132 ASP A CA 1
ATOM 8761 C C . ASP A 1 1132 ? 12.101 -22.698 -1.318 1.00 96.19 1132 ASP A C 1
ATOM 8763 O O . ASP A 1 1132 ? 12.751 -23.513 -0.665 1.00 96.19 1132 ASP A O 1
ATOM 8767 N N . CYS A 1 1133 ? 11.191 -23.070 -2.219 1.00 96.88 1133 CYS A N 1
ATOM 8768 C CA . CYS A 1 1133 ? 10.934 -24.471 -2.528 1.00 96.88 1133 CYS A CA 1
ATOM 8769 C C . CYS A 1 1133 ? 12.187 -25.129 -3.123 1.00 96.88 1133 CYS A C 1
ATOM 8771 O O . CYS A 1 1133 ? 12.497 -26.270 -2.799 1.00 96.88 1133 CYS A O 1
ATOM 8773 N N . ILE A 1 1134 ? 12.951 -24.399 -3.944 1.00 96.69 1134 ILE A N 1
ATOM 8774 C CA . ILE A 1 1134 ? 14.213 -24.874 -4.525 1.00 96.69 1134 ILE A CA 1
ATOM 8775 C C . ILE A 1 1134 ? 15.281 -25.092 -3.449 1.00 96.69 1134 ILE A C 1
ATOM 8777 O O . ILE A 1 1134 ? 15.943 -26.125 -3.505 1.00 96.69 1134 ILE A O 1
ATOM 8781 N N . LYS A 1 1135 ? 15.427 -24.203 -2.453 1.00 95.94 1135 LYS A N 1
ATOM 8782 C CA . LYS A 1 1135 ? 16.311 -24.428 -1.289 1.00 95.94 1135 LYS A CA 1
ATOM 8783 C C . LYS A 1 1135 ? 15.990 -25.785 -0.631 1.00 95.94 1135 LYS A C 1
ATOM 8785 O O . LYS A 1 1135 ? 16.869 -26.640 -0.533 1.00 95.94 1135 LYS A O 1
ATOM 8790 N N . VAL A 1 1136 ? 14.714 -26.044 -0.313 1.00 96.31 1136 VAL A N 1
ATOM 8791 C CA . VAL A 1 1136 ? 14.255 -27.335 0.251 1.00 96.31 1136 VAL A CA 1
ATOM 8792 C C . VAL A 1 1136 ? 14.548 -28.507 -0.688 1.00 96.31 1136 VAL A C 1
ATOM 8794 O O . VAL A 1 1136 ? 15.132 -29.503 -0.272 1.00 96.31 1136 VAL A O 1
ATOM 8797 N N . PHE A 1 1137 ? 14.174 -28.407 -1.964 1.00 97.00 1137 PHE A N 1
ATOM 8798 C CA . PHE A 1 1137 ? 14.345 -29.481 -2.944 1.00 97.00 1137 PHE A CA 1
ATOM 8799 C C . PHE A 1 1137 ? 15.805 -29.787 -3.268 1.00 97.00 1137 PHE A C 1
ATOM 8801 O O . PHE A 1 1137 ? 16.123 -30.917 -3.643 1.00 97.00 1137 PHE A O 1
ATOM 8808 N N . LEU A 1 1138 ? 16.707 -28.812 -3.160 1.00 94.94 1138 LEU A N 1
ATOM 8809 C CA . LEU A 1 1138 ? 18.136 -29.035 -3.316 1.00 94.94 1138 LEU A CA 1
ATOM 8810 C C . LEU A 1 1138 ? 18.707 -29.755 -2.092 1.00 94.94 1138 LEU A C 1
ATOM 8812 O O . LEU A 1 1138 ? 19.472 -30.706 -2.280 1.00 94.94 1138 LEU A O 1
ATOM 8816 N N . ASP A 1 1139 ? 18.313 -29.388 -0.879 1.00 92.44 1139 ASP A N 1
ATOM 8817 C CA . ASP A 1 1139 ? 18.887 -29.967 0.341 1.00 92.44 1139 ASP A CA 1
ATOM 8818 C C . ASP A 1 1139 ? 18.245 -31.297 0.759 1.00 92.44 1139 ASP A C 1
ATOM 8820 O O . ASP A 1 1139 ? 18.931 -32.158 1.312 1.00 92.44 1139 ASP A O 1
ATOM 8824 N N . ASP A 1 1140 ? 16.984 -31.544 0.396 1.00 92.88 1140 ASP A N 1
ATOM 8825 C CA . ASP A 1 1140 ? 16.329 -32.836 0.602 1.00 92.88 1140 ASP A CA 1
ATOM 8826 C C . ASP A 1 1140 ? 17.028 -33.956 -0.204 1.00 92.88 1140 ASP A C 1
ATOM 8828 O O . ASP A 1 1140 ? 17.052 -33.918 -1.443 1.00 92.88 1140 ASP A O 1
ATOM 8832 N N . PRO A 1 1141 ? 17.573 -35.003 0.446 1.00 91.12 1141 PRO A N 1
ATOM 8833 C CA . PRO A 1 1141 ? 18.210 -36.114 -0.248 1.00 91.12 1141 PRO A CA 1
ATOM 8834 C C . PRO A 1 1141 ? 17.219 -37.020 -0.995 1.00 91.12 1141 PRO A C 1
ATOM 8836 O O . PRO A 1 1141 ? 17.669 -37.772 -1.866 1.00 91.12 1141 PRO A O 1
ATOM 8839 N N . SER A 1 1142 ? 15.916 -36.984 -0.686 1.00 92.12 1142 SER A N 1
ATOM 8840 C CA . SER A 1 1142 ? 14.891 -37.785 -1.372 1.00 92.12 1142 SER A CA 1
ATOM 8841 C C . SER A 1 1142 ? 14.559 -37.223 -2.760 1.00 92.12 1142 SER A C 1
ATOM 8843 O O . SER A 1 1142 ? 14.439 -37.979 -3.727 1.00 92.12 1142 SER A O 1
ATOM 8845 N N . THR A 1 1143 ? 14.542 -35.896 -2.891 1.00 96.75 1143 THR A N 1
ATOM 8846 C CA . THR A 1 1143 ? 14.399 -35.187 -4.161 1.00 96.75 1143 THR A CA 1
ATOM 8847 C C . THR A 1 1143 ? 15.653 -35.362 -5.021 1.00 96.75 1143 THR A C 1
ATOM 8849 O O . THR A 1 1143 ? 16.770 -35.024 -4.619 1.00 96.75 1143 THR A O 1
ATOM 8852 N N . LYS A 1 1144 ? 15.475 -35.890 -6.233 1.00 96.69 1144 LYS A N 1
ATOM 8853 C CA . LYS A 1 1144 ? 16.519 -36.124 -7.244 1.00 96.69 1144 LYS A CA 1
ATOM 8854 C C . LYS A 1 1144 ? 16.323 -35.288 -8.507 1.00 96.69 1144 LYS A C 1
ATOM 8856 O O . LYS A 1 1144 ? 17.323 -34.912 -9.105 1.00 96.69 1144 LYS A O 1
ATOM 8861 N N . GLY A 1 1145 ? 15.080 -34.967 -8.866 1.00 97.31 1145 GLY A N 1
ATOM 8862 C CA . GLY A 1 1145 ? 14.736 -34.032 -9.939 1.00 97.31 1145 GLY A CA 1
ATOM 8863 C C . GLY A 1 1145 ? 13.747 -32.972 -9.459 1.00 97.31 1145 GLY A C 1
ATOM 8864 O O . GLY A 1 1145 ? 13.058 -33.185 -8.462 1.00 97.31 1145 GLY A O 1
ATOM 8865 N N . ILE A 1 1146 ? 13.692 -31.828 -10.141 1.00 98.31 1146 ILE A N 1
ATOM 8866 C CA . ILE A 1 1146 ? 12.849 -30.687 -9.759 1.00 98.31 1146 ILE A CA 1
ATOM 8867 C C . ILE A 1 1146 ? 11.998 -30.236 -10.952 1.00 98.31 1146 ILE A C 1
ATOM 8869 O O . ILE A 1 1146 ? 12.514 -30.057 -12.053 1.00 98.31 1146 ILE A O 1
ATOM 8873 N N . VAL A 1 1147 ? 10.706 -30.001 -10.728 1.00 98.25 1147 VAL A N 1
ATOM 8874 C CA . VAL A 1 1147 ? 9.801 -29.349 -11.684 1.00 98.25 1147 VAL A CA 1
ATOM 8875 C C . VAL A 1 1147 ? 9.424 -27.964 -11.164 1.00 98.25 1147 VAL A C 1
ATOM 8877 O O . VAL A 1 1147 ? 8.960 -27.824 -10.032 1.00 98.25 1147 VAL A O 1
ATOM 8880 N N . ILE A 1 1148 ? 9.602 -26.951 -12.011 1.00 97.00 1148 ILE A N 1
ATOM 8881 C CA . ILE A 1 1148 ? 9.248 -25.553 -11.748 1.00 97.00 1148 ILE A CA 1
ATOM 8882 C C . ILE A 1 1148 ? 8.159 -25.133 -12.732 1.00 97.00 1148 ILE A C 1
ATOM 8884 O O . ILE A 1 1148 ? 8.392 -25.088 -13.940 1.00 97.00 1148 ILE A O 1
ATOM 8888 N N . ILE A 1 1149 ? 6.984 -24.782 -12.218 1.00 94.62 1149 ILE A N 1
ATOM 8889 C CA . ILE A 1 1149 ? 5.929 -24.132 -12.995 1.00 94.62 1149 ILE A CA 1
ATOM 8890 C C . ILE A 1 1149 ? 5.814 -22.681 -12.534 1.00 94.62 1149 ILE A C 1
ATOM 8892 O O . ILE A 1 1149 ? 5.397 -22.391 -11.408 1.00 94.62 1149 ILE A O 1
ATOM 8896 N N . GLY A 1 1150 ? 6.224 -21.776 -13.415 1.00 89.56 1150 GLY A N 1
ATOM 8897 C CA . GLY A 1 1150 ? 6.108 -20.335 -13.244 1.00 89.56 1150 GLY A CA 1
ATOM 8898 C C . GLY A 1 1150 ? 4.994 -19.731 -14.093 1.00 89.56 1150 GLY A C 1
ATOM 8899 O O . GLY A 1 1150 ? 4.361 -20.411 -14.905 1.00 89.56 1150 GLY A O 1
ATOM 8900 N N . GLU A 1 1151 ? 4.787 -18.434 -13.929 1.00 84.12 1151 GLU A N 1
ATOM 8901 C CA . GLU A 1 1151 ? 3.815 -17.639 -14.681 1.00 84.12 1151 GLU A CA 1
ATOM 8902 C C . GLU A 1 1151 ? 4.457 -16.324 -15.158 1.00 84.12 1151 GLU A C 1
ATOM 8904 O O . GLU A 1 1151 ? 5.574 -15.982 -14.774 1.00 84.12 1151 GLU A O 1
ATOM 8909 N N . ILE A 1 1152 ? 3.793 -15.599 -16.056 1.00 77.56 1152 ILE A N 1
ATOM 8910 C CA . ILE A 1 1152 ? 4.195 -14.234 -16.417 1.00 77.56 1152 ILE A CA 1
ATOM 8911 C C . ILE A 1 1152 ? 4.005 -13.265 -15.239 1.00 77.56 1152 ILE A C 1
ATOM 8913 O O . ILE A 1 1152 ? 3.109 -13.443 -14.417 1.00 77.56 1152 ILE A O 1
ATOM 8917 N N . GLY A 1 1153 ? 4.828 -12.211 -15.184 1.00 68.94 1153 GLY A N 1
ATOM 8918 C CA . GLY A 1 1153 ? 4.809 -11.220 -14.100 1.00 68.94 1153 GLY A CA 1
ATOM 8919 C C . GLY A 1 1153 ? 5.526 -11.668 -12.815 1.00 68.94 1153 GLY A C 1
ATOM 8920 O O . GLY A 1 1153 ? 5.637 -12.853 -12.513 1.00 68.94 1153 GLY A O 1
ATOM 8921 N N . GLY A 1 1154 ? 6.034 -10.698 -12.048 1.00 74.50 1154 GLY A N 1
ATOM 8922 C CA . GLY A 1 1154 ? 6.925 -10.945 -10.903 1.00 74.50 1154 GLY A CA 1
ATOM 8923 C C . GLY A 1 1154 ? 8.366 -11.261 -11.323 1.00 74.50 1154 GLY A C 1
ATOM 8924 O O . GLY A 1 1154 ? 8.664 -11.312 -12.515 1.00 74.50 1154 GLY A O 1
ATOM 8925 N N . SER A 1 1155 ? 9.241 -11.492 -10.343 1.00 83.31 1155 SER A N 1
ATOM 8926 C CA . SER A 1 1155 ? 10.668 -11.844 -10.501 1.00 83.31 1155 SER A CA 1
ATOM 8927 C C . SER A 1 1155 ? 11.029 -13.242 -9.967 1.00 83.31 1155 SER A C 1
ATOM 8929 O O . SER A 1 1155 ? 12.189 -13.644 -10.003 1.00 83.31 1155 SER A O 1
ATOM 8931 N N . MET A 1 1156 ? 10.041 -13.992 -9.466 1.00 86.12 1156 MET A N 1
ATOM 8932 C CA . MET A 1 1156 ? 10.240 -15.231 -8.695 1.00 86.12 1156 MET A CA 1
ATOM 8933 C C . MET A 1 1156 ? 10.967 -16.324 -9.494 1.00 86.12 1156 MET A C 1
ATOM 8935 O O . MET A 1 1156 ? 11.770 -17.078 -8.943 1.00 86.12 1156 MET A O 1
ATOM 8939 N N . GLU A 1 1157 ? 10.694 -16.417 -10.797 1.00 89.31 1157 GLU A N 1
ATOM 8940 C CA . GLU A 1 1157 ? 11.331 -17.360 -11.715 1.00 89.31 1157 GLU A CA 1
ATOM 8941 C C . GLU A 1 1157 ? 12.775 -16.961 -12.064 1.00 89.31 1157 GLU A C 1
ATOM 8943 O O . GLU A 1 1157 ? 13.629 -17.832 -12.228 1.00 89.31 1157 GLU A O 1
ATOM 8948 N N . GLU A 1 1158 ? 13.064 -15.662 -12.151 1.00 89.75 1158 GLU A N 1
ATOM 8949 C CA . GLU A 1 1158 ? 14.402 -15.110 -12.367 1.00 89.75 1158 GLU A CA 1
ATOM 8950 C C . GLU A 1 1158 ? 15.287 -15.276 -11.118 1.00 89.75 1158 GLU A C 1
ATOM 8952 O O . GLU A 1 1158 ? 16.423 -15.732 -11.230 1.00 89.75 1158 GLU A O 1
ATOM 8957 N N . GLU A 1 1159 ? 14.750 -15.014 -9.923 1.00 90.44 1159 GLU A N 1
ATOM 8958 C CA . GLU A 1 1159 ? 15.422 -15.255 -8.634 1.00 90.44 1159 GLU A CA 1
ATOM 8959 C C . GLU A 1 1159 ? 15.684 -16.756 -8.406 1.00 90.44 1159 GLU A C 1
ATOM 8961 O O . GLU A 1 1159 ? 16.765 -17.166 -7.974 1.00 90.44 1159 GLU A O 1
ATOM 8966 N N . ALA A 1 1160 ? 14.720 -17.608 -8.771 1.00 92.81 1160 ALA A N 1
ATOM 8967 C CA . ALA A 1 1160 ? 14.899 -19.056 -8.805 1.00 92.81 1160 ALA A CA 1
ATOM 8968 C C . ALA A 1 1160 ? 16.001 -19.490 -9.789 1.00 92.81 1160 ALA A C 1
ATOM 8970 O O . ALA A 1 1160 ? 16.781 -20.393 -9.476 1.00 92.81 1160 ALA A O 1
ATOM 8971 N N . ALA A 1 1161 ? 16.084 -18.857 -10.963 1.00 93.31 1161 ALA A N 1
ATOM 8972 C CA . ALA A 1 1161 ? 17.128 -19.124 -11.946 1.00 93.31 1161 ALA A CA 1
ATOM 8973 C C . ALA A 1 1161 ? 18.519 -18.733 -11.420 1.00 93.31 1161 ALA A C 1
ATOM 8975 O O . ALA A 1 1161 ? 19.442 -19.545 -11.495 1.00 93.31 1161 ALA A O 1
ATOM 8976 N N . GLU A 1 1162 ? 18.669 -17.546 -10.828 1.00 93.50 1162 GLU A N 1
ATOM 8977 C CA . GLU A 1 1162 ? 19.928 -17.105 -10.213 1.00 93.50 1162 GLU A CA 1
ATOM 8978 C C . GLU A 1 1162 ? 20.377 -18.071 -9.104 1.00 93.50 1162 GLU A C 1
ATOM 8980 O O . GLU A 1 1162 ? 21.530 -18.512 -9.075 1.00 93.50 1162 GLU A O 1
ATOM 8985 N N . TYR A 1 1163 ? 19.451 -18.489 -8.235 1.00 95.19 1163 TYR A N 1
ATOM 8986 C CA . TYR A 1 1163 ? 19.752 -19.445 -7.171 1.00 95.19 1163 TYR A CA 1
ATOM 8987 C C . TYR A 1 1163 ? 20.175 -20.821 -7.719 1.00 95.19 1163 TYR A C 1
ATOM 8989 O O . TYR A 1 1163 ? 21.127 -21.425 -7.223 1.00 95.19 1163 TYR A O 1
ATOM 8997 N N . LEU A 1 1164 ? 19.530 -21.317 -8.780 1.00 96.06 1164 LEU A N 1
ATOM 8998 C CA . LEU A 1 1164 ? 19.931 -22.559 -9.454 1.00 96.06 1164 LEU A CA 1
ATOM 8999 C C . LEU A 1 1164 ? 21.298 -22.442 -10.147 1.00 96.06 1164 LEU A C 1
ATOM 9001 O O . LEU A 1 1164 ? 22.093 -23.385 -10.087 1.00 96.06 1164 LEU A O 1
ATOM 9005 N N . GLU A 1 1165 ? 21.599 -21.298 -10.765 1.00 93.50 1165 GLU A N 1
ATOM 9006 C CA . GLU A 1 1165 ? 22.903 -21.033 -11.377 1.00 93.50 1165 GLU A CA 1
ATOM 9007 C C . GLU A 1 1165 ? 24.019 -21.012 -10.320 1.00 93.50 1165 GLU A C 1
ATOM 9009 O O . GLU A 1 1165 ? 25.063 -21.636 -10.516 1.00 93.50 1165 GLU A O 1
ATOM 9014 N N . LYS A 1 1166 ? 23.768 -20.398 -9.160 1.00 92.12 1166 LYS A N 1
ATOM 9015 C CA . LYS A 1 1166 ? 24.739 -20.278 -8.064 1.00 92.12 1166 LYS A CA 1
ATOM 9016 C C . LYS A 1 1166 ? 24.899 -21.547 -7.216 1.00 92.12 1166 LYS A C 1
ATOM 9018 O O . LYS A 1 1166 ? 26.018 -21.840 -6.794 1.00 92.12 1166 LYS A O 1
ATOM 9023 N N . TYR A 1 1167 ? 23.825 -22.309 -6.973 1.00 93.19 1167 TYR A N 1
ATOM 9024 C CA . TYR A 1 1167 ? 23.799 -23.397 -5.974 1.00 93.19 1167 TYR A CA 1
ATOM 9025 C C . TYR A 1 1167 ? 23.395 -24.787 -6.489 1.00 93.19 1167 TYR A C 1
ATOM 9027 O O . TYR A 1 1167 ? 23.554 -25.756 -5.743 1.00 93.19 1167 TYR A O 1
ATOM 9035 N N . ASN A 1 1168 ? 22.891 -24.935 -7.722 1.00 94.44 1168 ASN A N 1
ATOM 9036 C CA . ASN A 1 1168 ? 22.644 -26.256 -8.324 1.00 94.44 1168 ASN A CA 1
ATOM 9037 C C . ASN A 1 1168 ? 23.711 -26.617 -9.364 1.00 94.44 1168 ASN A C 1
ATOM 9039 O O . ASN A 1 1168 ? 24.310 -27.686 -9.267 1.00 94.44 1168 ASN A O 1
ATOM 9043 N N . LYS A 1 1169 ? 24.009 -25.720 -10.315 1.00 87.75 1169 LYS A N 1
ATOM 9044 C CA . LYS A 1 1169 ? 25.050 -25.939 -11.343 1.00 87.75 1169 LYS A CA 1
ATOM 9045 C C . LYS A 1 1169 ? 26.452 -26.162 -10.768 1.00 87.75 1169 LYS A C 1
ATOM 9047 O O . LYS A 1 1169 ? 27.248 -26.874 -11.366 1.00 87.75 1169 LYS A O 1
ATOM 9052 N N . THR A 1 1170 ? 26.744 -25.555 -9.622 1.00 87.12 1170 THR A N 1
ATOM 9053 C CA . THR A 1 1170 ? 28.035 -25.628 -8.918 1.00 87.12 1170 THR A CA 1
ATOM 9054 C C . THR A 1 1170 ? 28.200 -26.889 -8.063 1.00 87.12 1170 THR A C 1
ATOM 9056 O O . THR A 1 1170 ? 29.280 -27.130 -7.522 1.00 87.12 1170 THR A O 1
ATOM 9059 N N . ARG A 1 1171 ? 27.155 -27.719 -7.922 1.00 88.12 1171 ARG A N 1
ATOM 9060 C CA . ARG A 1 1171 ? 27.223 -28.973 -7.158 1.00 88.12 1171 ARG A CA 1
ATOM 9061 C C . ARG A 1 1171 ? 27.982 -30.047 -7.926 1.00 88.12 1171 ARG A C 1
ATOM 9063 O O . ARG A 1 1171 ? 27.880 -30.144 -9.141 1.00 88.12 1171 ARG A O 1
ATOM 9070 N N . ALA A 1 1172 ? 28.641 -30.940 -7.186 1.00 86.25 1172 ALA A N 1
ATOM 9071 C CA . ALA A 1 1172 ? 29.284 -32.128 -7.753 1.00 86.25 1172 ALA A CA 1
ATOM 9072 C C . ALA A 1 1172 ? 28.304 -33.016 -8.549 1.00 86.25 1172 ALA A C 1
ATOM 9074 O O . ALA A 1 1172 ? 28.686 -33.590 -9.561 1.00 86.25 1172 ALA A O 1
ATOM 9075 N N . ASN A 1 1173 ? 27.043 -33.087 -8.105 1.00 85.94 1173 ASN A N 1
ATOM 9076 C CA . ASN A 1 1173 ? 25.938 -33.745 -8.804 1.00 85.94 1173 ASN A CA 1
ATOM 9077 C C . ASN A 1 1173 ? 24.739 -32.775 -8.875 1.00 85.94 1173 ASN A C 1
ATOM 9079 O O . ASN A 1 1173 ? 23.938 -32.746 -7.933 1.00 85.94 1173 ASN A O 1
ATOM 9083 N N . PRO A 1 1174 ? 24.613 -31.954 -9.935 1.00 91.75 1174 PRO A N 1
ATOM 9084 C CA . PRO A 1 1174 ? 23.459 -31.077 -10.129 1.00 91.75 1174 PRO A CA 1
ATOM 9085 C C . PRO A 1 1174 ? 22.169 -31.893 -10.277 1.00 91.75 1174 PRO A C 1
ATOM 9087 O O . PRO A 1 1174 ? 22.133 -32.881 -11.012 1.00 91.75 1174 PRO A O 1
ATOM 9090 N N . LYS A 1 1175 ? 21.091 -31.484 -9.598 1.00 95.94 1175 LYS A N 1
ATOM 9091 C CA . LYS A 1 1175 ? 19.774 -32.122 -9.757 1.00 95.94 1175 LYS A CA 1
ATOM 9092 C C . LYS A 1 1175 ? 19.152 -31.658 -11.082 1.00 95.94 1175 LYS A C 1
ATOM 9094 O O . LYS A 1 1175 ? 19.140 -30.446 -11.312 1.00 95.94 1175 LYS A O 1
ATOM 9099 N N . PRO A 1 1176 ? 18.633 -32.547 -11.952 1.00 96.94 1176 PRO A N 1
ATOM 9100 C CA . PRO A 1 1176 ? 17.967 -32.122 -13.180 1.00 96.94 1176 PRO A CA 1
ATOM 9101 C C . PRO A 1 1176 ? 16.718 -31.291 -12.878 1.00 96.94 1176 PRO A C 1
ATOM 9103 O O . PRO A 1 1176 ? 15.941 -31.641 -11.986 1.00 96.94 1176 PRO A O 1
ATOM 9106 N N . VAL A 1 1177 ? 16.515 -30.208 -13.632 1.00 97.88 1177 VAL A N 1
ATOM 9107 C CA . VAL A 1 1177 ? 15.382 -29.290 -13.451 1.00 97.88 1177 VAL A CA 1
ATOM 9108 C C . VAL A 1 1177 ? 14.625 -29.125 -14.766 1.00 97.88 1177 VAL A C 1
ATOM 9110 O O . VAL A 1 1177 ? 15.232 -28.831 -15.798 1.00 97.88 1177 VAL A O 1
ATOM 9113 N N . VAL A 1 1178 ? 13.303 -29.283 -14.729 1.00 97.81 1178 VAL A N 1
ATOM 9114 C CA . VAL A 1 1178 ? 12.396 -29.046 -15.862 1.00 97.81 1178 VAL A CA 1
ATOM 9115 C C . VAL A 1 1178 ? 11.473 -27.879 -15.538 1.00 97.81 1178 VAL A C 1
ATOM 9117 O O . VAL A 1 1178 ? 10.923 -27.792 -14.442 1.00 97.81 1178 VAL A O 1
ATOM 9120 N N . GLY A 1 1179 ? 11.315 -26.970 -16.496 1.00 95.50 1179 GLY A N 1
ATOM 9121 C CA . GLY A 1 1179 ? 10.539 -25.745 -16.347 1.00 95.50 1179 GLY A CA 1
ATOM 9122 C C . GLY A 1 1179 ? 9.319 -25.701 -17.264 1.00 95.50 1179 GLY A C 1
ATOM 9123 O O . GLY A 1 1179 ? 9.338 -26.232 -18.377 1.00 95.50 1179 GLY A O 1
ATOM 9124 N N . PHE A 1 1180 ? 8.285 -24.984 -16.844 1.00 94.38 1180 PHE A N 1
ATOM 9125 C CA . PHE A 1 1180 ? 7.249 -24.456 -17.728 1.00 94.38 1180 PHE A CA 1
ATOM 9126 C C . PHE A 1 1180 ? 6.846 -23.054 -17.261 1.00 94.38 1180 PHE A C 1
ATOM 9128 O O . PHE A 1 1180 ? 6.712 -22.817 -16.064 1.00 94.38 1180 PHE A O 1
ATOM 9135 N N . ILE A 1 1181 ? 6.646 -22.133 -18.206 1.00 90.88 1181 ILE A N 1
ATOM 9136 C CA . ILE A 1 1181 ? 6.126 -20.786 -17.940 1.00 90.88 1181 ILE A CA 1
ATOM 9137 C C . ILE A 1 1181 ? 4.726 -20.700 -18.545 1.00 90.88 1181 ILE A C 1
ATOM 9139 O O . ILE A 1 1181 ? 4.565 -20.808 -19.763 1.00 90.88 1181 ILE A O 1
ATOM 9143 N N . ALA A 1 1182 ? 3.716 -20.513 -17.700 1.00 84.12 1182 ALA A N 1
ATOM 9144 C CA . ALA A 1 1182 ? 2.358 -20.209 -18.130 1.00 84.12 1182 ALA A CA 1
ATOM 9145 C C . ALA A 1 1182 ? 2.279 -18.784 -18.711 1.00 84.12 1182 ALA A C 1
ATOM 9147 O O . ALA A 1 1182 ? 3.069 -17.912 -18.361 1.00 84.12 1182 ALA A O 1
ATOM 9148 N N . GLY A 1 1183 ? 1.340 -18.541 -19.630 1.00 73.81 1183 GLY A N 1
ATOM 9149 C CA . GLY A 1 1183 ? 1.139 -17.212 -20.226 1.00 73.81 1183 GLY A CA 1
ATOM 9150 C C . GLY A 1 1183 ? 2.060 -16.849 -21.403 1.00 73.81 1183 GLY A C 1
ATOM 9151 O O . GLY A 1 1183 ? 2.000 -15.720 -21.875 1.00 73.81 1183 GLY A O 1
ATOM 9152 N N . ARG A 1 1184 ? 2.860 -17.780 -21.954 1.00 71.38 1184 ARG A N 1
ATOM 9153 C CA . ARG A 1 1184 ? 3.726 -17.532 -23.140 1.00 71.38 1184 ARG A CA 1
ATOM 9154 C C . ARG A 1 1184 ? 2.983 -17.026 -24.388 1.00 71.38 1184 ARG A C 1
ATOM 9156 O O . ARG A 1 1184 ? 3.609 -16.437 -25.261 1.00 71.38 1184 ARG A O 1
ATOM 9163 N N . THR A 1 1185 ? 1.677 -17.272 -24.483 1.00 62.47 1185 THR A N 1
ATOM 9164 C CA . THR A 1 1185 ? 0.789 -16.819 -25.568 1.00 62.47 1185 THR A CA 1
ATOM 9165 C C . THR A 1 1185 ? -0.122 -15.654 -25.159 1.00 62.47 1185 THR A C 1
ATOM 9167 O O . THR A 1 1185 ? -1.053 -15.321 -25.893 1.00 62.47 1185 THR A O 1
ATOM 9170 N N . ALA A 1 1186 ? 0.108 -15.036 -23.994 1.00 57.66 1186 ALA A N 1
ATOM 9171 C CA . ALA A 1 1186 ? -0.645 -13.864 -23.563 1.00 57.66 1186 ALA A CA 1
ATOM 9172 C C . ALA A 1 1186 ? -0.418 -12.693 -24.544 1.00 57.66 1186 ALA A C 1
ATOM 9174 O O . ALA A 1 1186 ? 0.730 -12.424 -24.909 1.00 57.66 1186 ALA A O 1
ATOM 9175 N N . PRO A 1 1187 ? -1.474 -11.985 -24.986 1.00 49.41 1187 PRO A N 1
ATOM 9176 C CA . PRO A 1 1187 ? -1.308 -10.811 -25.833 1.00 49.41 1187 PRO A CA 1
ATOM 9177 C C . PRO A 1 1187 ? -0.524 -9.712 -25.096 1.00 49.41 1187 PRO A C 1
ATOM 9179 O O . PRO A 1 1187 ? -0.853 -9.435 -23.939 1.00 49.41 1187 PRO A O 1
ATOM 9182 N N . PRO A 1 1188 ? 0.446 -9.038 -25.745 1.00 48.19 1188 PRO A N 1
ATOM 9183 C CA . PRO A 1 1188 ? 1.083 -7.851 -25.179 1.00 48.19 1188 PRO A CA 1
ATOM 9184 C C . PRO A 1 1188 ? 0.034 -6.823 -24.728 1.00 48.19 1188 PRO A C 1
ATOM 9186 O O . PRO A 1 1188 ? -0.963 -6.620 -25.420 1.00 48.19 1188 PRO A O 1
ATOM 9189 N N . GLY A 1 1189 ? 0.240 -6.212 -23.560 1.00 47.38 1189 GLY A N 1
ATOM 9190 C CA . GLY A 1 1189 ? -0.646 -5.184 -22.994 1.00 47.38 1189 GLY A CA 1
ATOM 9191 C C . GLY A 1 1189 ? -1.897 -5.686 -22.253 1.00 47.38 1189 GLY A C 1
ATOM 9192 O O . GLY A 1 1189 ? -2.448 -4.940 -21.449 1.00 47.38 1189 GLY A O 1
ATOM 9193 N N . ARG A 1 1190 ? -2.344 -6.942 -22.424 1.00 40.88 1190 ARG A N 1
ATOM 9194 C CA . ARG A 1 1190 ? -3.525 -7.452 -21.691 1.00 40.88 1190 ARG A CA 1
ATOM 9195 C C . ARG A 1 1190 ? -3.173 -7.940 -20.281 1.00 40.88 1190 ARG A C 1
ATOM 9197 O O . ARG A 1 1190 ? -2.341 -8.832 -20.111 1.00 40.88 1190 ARG A O 1
ATOM 9204 N N . ARG A 1 1191 ? -3.900 -7.447 -19.271 1.00 41.62 1191 ARG A N 1
ATOM 9205 C CA . ARG A 1 1191 ? -3.882 -8.000 -17.906 1.00 41.62 1191 ARG A CA 1
ATOM 9206 C C . ARG A 1 1191 ? -4.588 -9.359 -17.869 1.00 41.62 1191 ARG A C 1
ATOM 9208 O O . ARG A 1 1191 ? -5.812 -9.429 -17.830 1.00 41.62 1191 ARG A O 1
ATOM 9215 N N . MET A 1 1192 ? -3.817 -10.442 -17.854 1.00 38.34 1192 MET A N 1
ATOM 9216 C CA . MET A 1 1192 ? -4.332 -11.792 -17.606 1.00 38.34 1192 MET A CA 1
ATOM 9217 C C . MET A 1 1192 ? -4.282 -12.074 -16.095 1.00 38.34 1192 MET A C 1
ATOM 9219 O O . MET A 1 1192 ? -3.249 -12.480 -15.572 1.00 38.34 1192 MET A O 1
ATOM 9223 N N . GLY A 1 1193 ? -5.385 -11.817 -15.384 1.00 50.38 1193 GLY A N 1
ATOM 9224 C CA . GLY A 1 1193 ? -5.502 -12.084 -13.943 1.00 50.38 1193 GLY A CA 1
ATOM 9225 C C . GLY A 1 1193 ? -4.539 -11.277 -13.055 1.00 50.38 1193 GLY A C 1
ATOM 9226 O O . GLY A 1 1193 ? -4.125 -10.167 -13.401 1.00 50.38 1193 GLY A O 1
ATOM 9227 N N . HIS A 1 1194 ? -4.180 -11.843 -11.896 1.00 42.53 1194 HIS A N 1
ATOM 9228 C CA . HIS A 1 1194 ? -3.374 -11.186 -10.852 1.00 42.53 1194 HIS A CA 1
ATOM 9229 C C . HIS A 1 1194 ? -1.952 -10.770 -11.299 1.00 42.53 1194 HIS A C 1
ATOM 9231 O O . HIS A 1 1194 ? -1.331 -9.927 -10.658 1.00 42.53 1194 HIS A O 1
ATOM 9237 N N . ALA A 1 1195 ? -1.448 -11.291 -12.424 1.00 38.91 1195 ALA A N 1
ATOM 9238 C CA . ALA A 1 1195 ? -0.120 -10.987 -12.970 1.00 38.91 1195 ALA A CA 1
ATOM 9239 C C . ALA A 1 1195 ? 0.024 -9.584 -13.610 1.00 38.91 1195 ALA A C 1
ATOM 9241 O O . ALA A 1 1195 ? 1.136 -9.135 -13.902 1.00 38.91 1195 ALA A O 1
ATOM 9242 N N . GLY A 1 1196 ? -1.087 -8.881 -13.860 1.00 37.88 1196 GLY A N 1
ATOM 9243 C CA . GLY A 1 1196 ? -1.145 -7.730 -14.772 1.00 37.88 1196 GLY A CA 1
ATOM 9244 C C . GLY A 1 1196 ? -0.438 -6.428 -14.355 1.00 37.88 1196 GLY A C 1
ATOM 9245 O O . GLY A 1 1196 ? -0.460 -5.478 -15.134 1.00 37.88 1196 GLY A O 1
ATOM 9246 N N . ALA A 1 1197 ? 0.150 -6.342 -13.158 1.00 35.81 1197 ALA A N 1
ATOM 9247 C CA . ALA A 1 1197 ? 0.736 -5.101 -12.627 1.00 35.81 1197 ALA A CA 1
ATOM 9248 C C . ALA A 1 1197 ? 2.264 -4.971 -12.803 1.00 35.81 1197 ALA A C 1
ATOM 9250 O O . ALA A 1 1197 ? 2.797 -3.885 -12.606 1.00 35.81 1197 ALA A O 1
ATOM 9251 N N . ILE A 1 1198 ? 2.978 -6.053 -13.147 1.00 40.72 1198 ILE A N 1
ATOM 9252 C CA . ILE A 1 1198 ? 4.456 -6.100 -13.052 1.00 40.72 1198 ILE A CA 1
ATOM 9253 C C . ILE A 1 1198 ? 5.154 -6.040 -14.428 1.00 40.72 1198 ILE A C 1
ATOM 9255 O O . ILE A 1 1198 ? 6.341 -5.748 -14.514 1.00 40.72 1198 ILE A O 1
ATOM 9259 N N . ILE A 1 1199 ? 4.421 -6.240 -15.529 1.00 43.03 1199 ILE A N 1
ATOM 9260 C CA . ILE A 1 1199 ? 4.980 -6.214 -16.898 1.00 43.03 1199 ILE A CA 1
ATOM 9261 C C . ILE A 1 1199 ? 5.398 -4.781 -17.319 1.00 43.03 1199 ILE A C 1
ATOM 9263 O O . ILE A 1 1199 ? 6.244 -4.594 -18.197 1.00 43.03 1199 ILE A O 1
ATOM 9267 N N . SER A 1 1200 ? 4.860 -3.749 -16.660 1.00 37.41 1200 SER A N 1
ATOM 9268 C CA . SER A 1 1200 ? 5.208 -2.335 -16.853 1.00 37.41 1200 SER A CA 1
ATOM 9269 C C . SER A 1 1200 ? 6.562 -1.972 -16.223 1.00 37.41 1200 SER A C 1
ATOM 9271 O O . SER A 1 1200 ? 6.627 -1.265 -15.220 1.00 37.41 1200 SER A O 1
ATOM 9273 N N . GLY A 1 1201 ? 7.649 -2.466 -16.820 1.00 38.97 1201 GLY A N 1
ATOM 9274 C CA . GLY A 1 1201 ? 9.020 -2.159 -16.387 1.00 38.97 1201 GLY A CA 1
ATOM 9275 C C . GLY A 1 1201 ? 10.151 -2.799 -17.202 1.00 38.97 1201 GLY A C 1
ATOM 9276 O O . GLY A 1 1201 ? 11.309 -2.671 -16.819 1.00 38.97 1201 GLY A O 1
ATOM 9277 N N . GLY A 1 1202 ? 9.850 -3.511 -18.297 1.00 43.66 1202 GLY A N 1
ATOM 9278 C CA . GLY A 1 1202 ? 10.873 -4.181 -19.118 1.00 43.66 1202 GLY A CA 1
ATOM 9279 C C . GLY A 1 1202 ? 11.494 -5.433 -18.479 1.00 43.66 1202 GLY A C 1
ATOM 9280 O O . GLY A 1 1202 ? 12.550 -5.876 -18.918 1.00 43.66 1202 GLY A O 1
ATOM 9281 N N . LYS A 1 1203 ? 10.855 -5.994 -17.444 1.00 46.38 1203 LYS A N 1
ATOM 9282 C CA . LYS A 1 1203 ? 11.207 -7.271 -16.800 1.00 46.38 1203 LYS A CA 1
ATOM 9283 C C . LYS A 1 1203 ? 9.948 -8.122 -16.606 1.00 46.38 1203 LYS A C 1
ATOM 9285 O O . LYS A 1 1203 ? 8.841 -7.588 -16.547 1.00 46.38 1203 LYS A O 1
ATOM 9290 N N . GLY A 1 1204 ? 10.113 -9.439 -16.478 1.00 59.25 1204 GLY A N 1
ATOM 9291 C CA . GLY A 1 1204 ? 9.017 -10.371 -16.195 1.00 59.25 1204 GLY A CA 1
ATOM 9292 C C . GLY A 1 1204 ? 8.221 -10.846 -17.417 1.00 59.25 1204 GLY A C 1
ATOM 9293 O O . GLY A 1 1204 ? 7.168 -11.472 -17.238 1.00 59.25 1204 GLY A O 1
ATOM 9294 N N . ALA A 1 1205 ? 8.691 -10.589 -18.646 1.00 69.06 1205 ALA A N 1
ATOM 9295 C CA . ALA A 1 1205 ? 8.090 -11.183 -19.837 1.00 69.06 1205 ALA A CA 1
ATOM 9296 C C . ALA A 1 1205 ? 8.406 -12.686 -19.922 1.00 69.06 1205 ALA A C 1
ATOM 9298 O O . ALA A 1 1205 ? 9.415 -13.180 -19.413 1.00 69.06 1205 ALA A O 1
ATOM 9299 N N . ALA A 1 1206 ? 7.543 -13.438 -20.607 1.00 77.25 1206 ALA A N 1
ATOM 9300 C CA . ALA A 1 1206 ? 7.696 -14.885 -20.734 1.00 77.25 1206 ALA A CA 1
ATOM 9301 C C . ALA A 1 1206 ? 9.006 -15.301 -21.434 1.00 77.25 1206 ALA A C 1
ATOM 9303 O O . ALA A 1 1206 ? 9.548 -16.363 -21.136 1.00 77.25 1206 ALA A O 1
ATOM 9304 N N . SER A 1 1207 ? 9.511 -14.478 -22.359 1.00 81.31 1207 SER A N 1
ATOM 9305 C CA . SER A 1 1207 ? 10.822 -14.638 -23.003 1.00 81.31 1207 SER A CA 1
ATOM 9306 C C . SER A 1 1207 ? 11.963 -14.610 -21.993 1.00 81.31 1207 SER A C 1
ATOM 9308 O O . SER A 1 1207 ? 12.846 -15.464 -22.037 1.00 81.31 1207 SER A O 1
ATOM 9310 N N . ASP A 1 1208 ? 11.910 -13.659 -21.069 1.00 82.62 1208 ASP A N 1
ATOM 9311 C CA . ASP A 1 1208 ? 13.012 -13.306 -20.179 1.00 82.62 1208 ASP A CA 1
ATOM 9312 C C . ASP A 1 1208 ? 13.125 -14.358 -19.074 1.00 82.62 1208 ASP A C 1
ATOM 9314 O O . ASP A 1 1208 ? 14.208 -14.881 -18.821 1.00 82.62 1208 ASP A O 1
ATOM 9318 N N . LYS A 1 1209 ? 11.978 -14.786 -18.526 1.00 87.00 1209 LYS A N 1
ATOM 9319 C CA . LYS A 1 1209 ? 11.868 -15.931 -17.607 1.00 87.00 1209 LYS A CA 1
ATOM 9320 C C . LYS A 1 1209 ? 12.398 -17.223 -18.231 1.00 87.00 1209 LYS A C 1
ATOM 9322 O O . LYS A 1 1209 ? 13.154 -17.959 -17.599 1.00 87.00 1209 LYS A O 1
ATOM 9327 N N . VAL A 1 1210 ? 12.037 -17.501 -19.490 1.00 89.44 1210 VAL A N 1
ATOM 9328 C CA . VAL A 1 1210 ? 12.550 -18.667 -20.232 1.00 89.44 1210 VAL A CA 1
ATOM 9329 C C . VAL A 1 1210 ? 14.061 -18.553 -20.438 1.00 89.44 1210 VAL A C 1
ATOM 9331 O O . VAL A 1 1210 ? 14.761 -19.548 -20.250 1.00 89.44 1210 VAL A O 1
ATOM 9334 N N . ALA A 1 1211 ? 14.575 -17.374 -20.795 1.00 89.69 1211 ALA A N 1
ATOM 9335 C CA . ALA A 1 1211 ? 16.002 -17.139 -20.996 1.00 89.69 1211 ALA A CA 1
ATOM 9336 C C . ALA A 1 1211 ? 16.797 -17.300 -19.690 1.00 89.69 1211 ALA A C 1
ATOM 9338 O O . ALA A 1 1211 ? 17.795 -18.018 -19.684 1.00 89.69 1211 ALA A O 1
ATOM 9339 N N . ALA A 1 1212 ? 16.323 -16.724 -18.581 1.00 91.00 1212 ALA A N 1
ATOM 9340 C CA . ALA A 1 1212 ? 16.930 -16.847 -17.258 1.00 91.00 1212 ALA A CA 1
ATOM 9341 C C . ALA A 1 1212 ? 16.984 -18.310 -16.792 1.00 91.00 1212 ALA A C 1
ATOM 9343 O O . ALA A 1 1212 ? 18.061 -18.828 -16.496 1.00 91.00 1212 ALA A O 1
ATOM 9344 N N . LEU A 1 1213 ? 15.852 -19.024 -16.813 1.00 92.25 1213 LEU A N 1
ATOM 9345 C CA . LEU A 1 1213 ? 15.798 -20.440 -16.432 1.00 92.25 1213 LEU A CA 1
ATOM 9346 C C . LEU A 1 1213 ? 16.666 -21.319 -17.353 1.00 92.25 1213 LEU A C 1
ATOM 9348 O O . LEU A 1 1213 ? 17.395 -22.186 -16.869 1.00 92.25 1213 LEU A O 1
ATOM 9352 N N . SER A 1 1214 ? 16.666 -21.065 -18.665 1.00 93.12 1214 SER A N 1
ATOM 9353 C CA . SER A 1 1214 ? 17.531 -21.791 -19.611 1.00 93.12 1214 SER A CA 1
ATOM 9354 C C . SER A 1 1214 ? 19.016 -21.518 -19.344 1.00 93.12 1214 SER A C 1
ATOM 9356 O O . SER A 1 1214 ? 19.817 -22.454 -19.328 1.00 93.12 1214 SER A O 1
ATOM 9358 N N . LYS A 1 1215 ? 19.389 -20.262 -19.049 1.00 91.56 1215 LYS A N 1
ATOM 9359 C CA . LYS A 1 1215 ? 20.742 -19.884 -18.611 1.00 91.56 1215 LYS A CA 1
ATOM 9360 C C . LYS A 1 1215 ? 21.119 -20.608 -17.320 1.00 91.56 1215 LYS A C 1
ATOM 9362 O O . LYS A 1 1215 ? 22.230 -21.122 -17.232 1.00 91.56 1215 LYS A O 1
ATOM 9367 N N . ALA A 1 1216 ? 20.199 -20.766 -16.371 1.00 92.81 1216 ALA A N 1
ATOM 9368 C CA . ALA A 1 1216 ? 20.404 -21.544 -15.147 1.00 92.81 1216 ALA A CA 1
ATOM 9369 C C . ALA A 1 1216 ? 20.506 -23.071 -15.365 1.00 92.81 1216 ALA A C 1
ATOM 9371 O O . ALA A 1 1216 ? 20.851 -23.802 -14.438 1.00 92.81 1216 ALA A O 1
ATOM 9372 N N . GLY A 1 1217 ? 20.292 -23.570 -16.589 1.00 91.94 1217 GLY A N 1
ATOM 9373 C CA . GLY A 1 1217 ? 20.366 -24.996 -16.929 1.00 91.94 1217 GLY A CA 1
ATOM 9374 C C . GLY A 1 1217 ? 19.049 -25.759 -16.753 1.00 91.94 1217 GLY A C 1
ATOM 9375 O O . GLY A 1 1217 ? 19.058 -26.989 -16.738 1.00 91.94 1217 GLY A O 1
ATOM 9376 N N . VAL A 1 1218 ? 17.924 -25.052 -16.622 1.00 96.25 1218 VAL A N 1
ATOM 9377 C CA . VAL A 1 1218 ? 16.581 -25.643 -16.580 1.00 96.25 1218 VAL A CA 1
ATOM 9378 C C . VAL A 1 1218 ? 16.120 -25.987 -17.996 1.00 96.25 1218 VAL A C 1
ATOM 9380 O O . VAL A 1 1218 ? 16.208 -25.169 -18.910 1.00 96.25 1218 VAL A O 1
ATOM 9383 N N . ILE A 1 1219 ? 15.562 -27.183 -18.184 1.00 96.69 1219 ILE A N 1
ATOM 9384 C CA . ILE A 1 1219 ? 14.950 -27.592 -19.454 1.00 96.69 1219 ILE A CA 1
ATOM 9385 C C . ILE A 1 1219 ? 13.538 -26.998 -19.511 1.00 96.69 1219 ILE A C 1
ATOM 9387 O O . ILE A 1 1219 ? 12.587 -27.580 -18.989 1.00 96.69 1219 ILE A O 1
ATOM 9391 N N . VAL A 1 1220 ? 13.396 -25.806 -20.097 1.00 94.31 1220 VAL A N 1
ATOM 9392 C CA . VAL A 1 1220 ? 12.103 -25.105 -20.166 1.00 94.31 1220 VAL A CA 1
ATOM 9393 C C . VAL A 1 1220 ? 11.272 -25.599 -21.353 1.00 94.31 1220 VAL A C 1
ATOM 9395 O O . VAL A 1 1220 ? 11.593 -25.352 -22.515 1.00 94.31 1220 VAL A O 1
ATOM 9398 N N . THR A 1 1221 ? 10.172 -26.283 -21.055 1.00 92.06 1221 THR A N 1
ATOM 9399 C CA . THR A 1 1221 ? 9.252 -26.863 -22.040 1.00 92.06 1221 THR A CA 1
ATOM 9400 C C . THR A 1 1221 ? 8.403 -25.802 -22.754 1.00 92.06 1221 THR A C 1
ATOM 9402 O O . THR A 1 1221 ? 8.065 -24.750 -22.207 1.00 92.06 1221 THR A O 1
ATOM 9405 N N . ASP A 1 1222 ? 8.053 -26.075 -24.011 1.00 86.50 1222 ASP A N 1
ATOM 9406 C CA . ASP A 1 1222 ? 7.149 -25.275 -24.851 1.00 86.50 1222 ASP A CA 1
ATOM 9407 C C . ASP A 1 1222 ? 5.662 -25.589 -24.604 1.00 86.50 1222 ASP A C 1
ATOM 9409 O O . ASP A 1 1222 ? 4.797 -24.775 -24.916 1.00 86.50 1222 ASP A O 1
ATOM 9413 N N . SER A 1 1223 ? 5.363 -26.756 -24.030 1.00 87.12 1223 SER A N 1
ATOM 9414 C CA . SER A 1 1223 ? 4.011 -27.245 -23.770 1.00 87.12 1223 SER A CA 1
ATOM 9415 C C . SER A 1 1223 ? 3.948 -27.928 -22.402 1.00 87.12 1223 SER A C 1
ATOM 9417 O O . SER A 1 1223 ? 4.811 -28.766 -22.121 1.00 87.12 1223 SER A O 1
ATOM 9419 N N . PRO A 1 1224 ? 2.913 -27.660 -21.579 1.00 86.50 1224 PRO A N 1
ATOM 9420 C CA . PRO A 1 1224 ? 2.779 -28.302 -20.275 1.00 86.50 1224 PRO A CA 1
ATOM 9421 C C . PRO A 1 1224 ? 2.606 -29.822 -20.410 1.00 86.50 1224 PRO A C 1
ATOM 9423 O O . PRO A 1 1224 ? 3.036 -30.554 -19.529 1.00 86.50 1224 PRO A O 1
ATOM 9426 N N . ALA A 1 1225 ? 2.095 -30.311 -21.549 1.00 89.12 1225 ALA A N 1
ATOM 9427 C CA . ALA A 1 1225 ? 1.924 -31.732 -21.878 1.00 89.12 1225 ALA A CA 1
ATOM 9428 C C . ALA A 1 1225 ? 3.241 -32.537 -22.016 1.00 89.12 1225 ALA A C 1
ATOM 9430 O O . ALA A 1 1225 ? 3.203 -33.737 -22.282 1.00 89.12 1225 ALA A O 1
ATOM 9431 N N . LYS A 1 1226 ? 4.413 -31.888 -21.911 1.00 93.81 1226 LYS A N 1
ATOM 9432 C CA . LYS A 1 1226 ? 5.737 -32.521 -22.073 1.00 93.81 1226 LYS A CA 1
ATOM 9433 C C . LYS A 1 1226 ? 6.554 -32.608 -20.780 1.00 93.81 1226 LYS A C 1
ATOM 9435 O O . LYS A 1 1226 ? 7.642 -33.186 -20.812 1.00 93.81 1226 LYS A O 1
ATOM 9440 N N . ILE A 1 1227 ? 6.068 -32.054 -19.666 1.00 95.50 1227 ILE A N 1
ATOM 9441 C CA . ILE A 1 1227 ? 6.813 -31.927 -18.402 1.00 95.50 1227 ILE A CA 1
ATOM 9442 C C . ILE A 1 1227 ? 7.346 -33.287 -17.924 1.00 95.50 1227 ILE A C 1
ATOM 9444 O O . ILE A 1 1227 ? 8.549 -33.424 -17.708 1.00 95.50 1227 ILE A O 1
ATOM 9448 N N . GLY A 1 1228 ? 6.497 -34.315 -17.820 1.00 94.00 1228 GLY A N 1
ATOM 9449 C CA . GLY A 1 1228 ? 6.927 -35.641 -17.353 1.00 94.00 1228 GLY A CA 1
ATOM 9450 C C . GLY A 1 1228 ? 7.892 -36.340 -18.315 1.00 94.00 1228 GLY A C 1
ATOM 9451 O O . GLY A 1 1228 ? 8.875 -36.942 -17.884 1.00 94.00 1228 GLY A O 1
ATOM 9452 N N . ALA A 1 1229 ? 7.667 -36.214 -19.626 1.00 94.94 1229 ALA A N 1
ATOM 9453 C CA . ALA A 1 1229 ? 8.520 -36.827 -20.645 1.00 94.94 1229 ALA A CA 1
ATOM 9454 C C . ALA A 1 1229 ? 9.936 -36.220 -20.668 1.00 94.94 1229 ALA A C 1
ATOM 9456 O O . ALA A 1 1229 ? 10.926 -36.957 -20.708 1.00 94.94 1229 ALA A O 1
ATOM 9457 N N . GLU A 1 1230 ? 10.047 -34.891 -20.590 1.00 97.44 1230 GLU A N 1
ATOM 9458 C CA . GLU A 1 1230 ? 11.341 -34.209 -20.484 1.00 97.44 1230 GLU A CA 1
ATOM 9459 C C . GLU A 1 1230 ? 11.999 -34.455 -19.115 1.00 97.44 1230 GLU A C 1
ATOM 9461 O O . GLU A 1 1230 ? 13.212 -34.652 -19.064 1.00 97.44 1230 GLU A O 1
ATOM 9466 N N . MET A 1 1231 ? 11.230 -34.582 -18.024 1.00 97.62 1231 MET A N 1
ATOM 9467 C CA . MET A 1 1231 ? 11.766 -34.959 -16.706 1.00 97.62 1231 MET A CA 1
ATOM 9468 C C . MET A 1 1231 ? 12.382 -36.365 -16.727 1.00 97.62 1231 MET A C 1
ATOM 9470 O O . MET A 1 1231 ? 13.508 -36.544 -16.262 1.00 97.62 1231 MET A O 1
ATOM 9474 N N . LEU A 1 1232 ? 11.717 -37.355 -17.338 1.00 96.81 1232 LEU A N 1
ATOM 9475 C CA . LEU A 1 1232 ? 12.273 -38.703 -17.517 1.00 96.81 1232 LEU A CA 1
ATOM 9476 C C . LEU A 1 1232 ? 13.564 -38.686 -18.342 1.00 96.81 1232 LEU A C 1
ATOM 9478 O O . LEU A 1 1232 ? 14.538 -39.352 -17.992 1.00 96.81 1232 LEU A O 1
ATOM 9482 N N . LYS A 1 1233 ? 13.582 -37.925 -19.436 1.00 96.56 1233 LYS A N 1
ATOM 9483 C CA . LYS A 1 1233 ? 14.751 -37.772 -20.309 1.00 96.56 1233 LYS A CA 1
ATOM 9484 C C . LYS A 1 1233 ? 15.927 -37.117 -19.576 1.00 96.56 1233 LYS A C 1
ATOM 9486 O O . LYS A 1 1233 ? 17.048 -37.608 -19.684 1.00 96.56 1233 LYS A O 1
ATOM 9491 N N . ALA A 1 1234 ? 15.668 -36.078 -18.784 1.00 95.81 1234 ALA A N 1
ATOM 9492 C CA . ALA A 1 1234 ? 16.668 -35.393 -17.970 1.00 95.81 1234 ALA A CA 1
ATOM 9493 C C . ALA A 1 1234 ? 17.233 -36.296 -16.857 1.00 95.81 1234 ALA A C 1
ATOM 9495 O O . ALA A 1 1234 ? 18.445 -36.360 -16.662 1.00 95.81 1234 ALA A O 1
ATOM 9496 N N . MET A 1 1235 ? 16.371 -37.060 -16.178 1.00 95.81 1235 MET A N 1
ATOM 9497 C CA . MET A 1 1235 ? 16.774 -38.020 -15.142 1.00 95.81 1235 MET A CA 1
ATOM 9498 C C . MET A 1 1235 ? 17.624 -39.168 -15.708 1.00 95.81 1235 MET A C 1
ATOM 9500 O O . MET A 1 1235 ? 18.629 -39.534 -15.099 1.00 95.81 1235 MET A O 1
ATOM 9504 N N . LYS A 1 1236 ? 17.286 -39.685 -16.899 1.00 94.44 1236 LYS A N 1
ATOM 9505 C CA . LYS A 1 1236 ? 18.105 -40.681 -17.617 1.00 94.44 1236 LYS A CA 1
ATOM 9506 C C . LYS A 1 1236 ? 19.462 -40.122 -18.039 1.00 94.44 1236 LYS A C 1
ATOM 9508 O O . LYS A 1 1236 ? 20.472 -40.799 -17.879 1.00 94.44 1236 LYS A O 1
ATOM 9513 N N . ALA A 1 1237 ? 19.504 -38.887 -18.544 1.00 91.44 1237 ALA A N 1
ATOM 9514 C CA . ALA A 1 1237 ? 20.755 -38.224 -18.915 1.00 91.44 1237 ALA A CA 1
ATOM 9515 C C . ALA A 1 1237 ? 21.694 -38.019 -17.708 1.00 91.44 1237 ALA A C 1
ATOM 9517 O O . ALA A 1 1237 ? 22.910 -38.084 -17.865 1.00 91.44 1237 ALA A O 1
ATOM 9518 N N . ALA A 1 1238 ? 21.134 -37.836 -16.508 1.00 89.81 1238 ALA A N 1
ATOM 9519 C CA . ALA A 1 1238 ? 21.872 -37.763 -15.247 1.00 89.81 1238 ALA A CA 1
ATOM 9520 C C . ALA A 1 1238 ? 22.170 -39.135 -14.597 1.00 89.81 1238 ALA A C 1
ATOM 9522 O O . ALA A 1 1238 ? 22.783 -39.177 -13.532 1.00 89.81 1238 ALA A O 1
ATOM 9523 N N . GLY A 1 1239 ? 21.739 -40.254 -15.196 1.00 90.00 1239 GLY A N 1
ATOM 9524 C CA . GLY A 1 1239 ? 21.951 -41.603 -14.654 1.00 90.00 1239 GLY A CA 1
ATOM 9525 C C . GLY A 1 1239 ? 21.168 -41.911 -13.370 1.00 90.00 1239 GLY A C 1
ATOM 9526 O O . GLY A 1 1239 ? 21.616 -42.722 -12.563 1.00 90.00 1239 GLY A O 1
ATOM 9527 N N . LEU A 1 1240 ? 20.026 -41.246 -13.154 1.00 88.00 1240 LEU A N 1
ATOM 9528 C CA . LEU A 1 1240 ? 19.228 -41.340 -11.922 1.00 88.00 1240 LEU A CA 1
ATOM 9529 C C . LEU A 1 1240 ? 18.047 -42.331 -12.004 1.00 88.00 1240 LEU A C 1
ATOM 9531 O O . LEU A 1 1240 ? 17.439 -42.604 -10.966 1.00 88.00 1240 LEU A O 1
ATOM 9535 N N . VAL A 1 1241 ? 17.727 -42.845 -13.203 1.00 82.75 1241 VAL A N 1
ATOM 9536 C CA . VAL A 1 1241 ? 16.702 -43.871 -13.524 1.00 82.75 1241 VAL A CA 1
ATOM 9537 C C . VAL A 1 1241 ? 17.044 -44.633 -14.805 1.00 82.75 1241 VAL A C 1
ATOM 9539 O O . VAL A 1 1241 ? 17.743 -44.045 -15.661 1.00 82.75 1241 VAL A O 1
#

Radius of gyration: 35.56 Å; chains: 1; bounding box: 87×84×92 Å

InterPro domains:
  IPR001494 Importin-beta, N-terminal domain [PF03810] (26-91)
  IPR001494 Importin-beta, N-terminal domain [PS50166] (26-93)
  IPR001494 Importin-beta, N-terminal domain [SM00913] (26-93)
  IPR003781 CoA-binding [PF02629] (947-1040)
  IPR003781 CoA-binding [SM00881] (945-1041)
  IPR005810 Succinyl-CoA ligase, alpha subunit [MF_01988] (942-1235)
  IPR005810 Succinyl-CoA ligase, alpha subunit [TIGR01019] (945-1233)
  IPR005811 ATP-citrate synthase/succinyl-CoA ligase, C-terminal domain [PF00549] (1093-1218)
  IPR011989 Armadillo-like helical [G3DSA:1.25.10.10] (2-915)
  IPR013598 Exportin-1/Importin-beta-like [PF08389] (98-243)
  IPR016024 Armadillo-type fold [SSF48371] (1-806)
  IPR016102 Succinyl-CoA synthetase-like [G3DSA:3.40.50.261] (1062-1239)
  IPR016102 Succinyl-CoA synthetase-like [SSF52210] (1065-1233)
  IPR017440 ATP-citrate lyase/succinyl-CoA ligase, active site [PS00399] (1183-1196)
  IPR033847 ATP-citrate lyase/succinyl-CoA ligase, conserved site [PS01216] (1094-1123)
  IPR036291 NAD(P)-binding domain superfamily [SSF51735] (937-1064)
  IPR051345 Importin beta-like nuclear transport receptors [PTHR12363] (6-911)
  IPR057941 Transportin-3/Importin-13, second TPR domain [PF24138] (280-367)
  IPR057942 Transportin-3/Importin-13, third TPR domain [PF24140] (453-536)
  IPR058537 Transportin-3/Importin-13, fourth TPR domain [PF24139] (629-722)

Secondary structure (DSSP, 8-state):
---HHHHHHHHTTTTS---HHHHHHHHHHHHHHHHSTHHHHHHHHHHH-TTS-HHHHHHHHHHHHHHHHH-GGGS-GGGHHHHHHHHHHHHHHTTTS-HHHHHHHHHHHHHHHHH-TT-TTHHHHHHHHHSSSTTTHHHHHHHHHHHHHHHHH-TTS---HHHHHHHHHHHTGGGHHHHHHHHHHHHTSTT--HHHHHHHHHHHHHHHHTS-S-HHHHHHSTHHHHHHHHTT-TTTHHHHHHHHHHHHHHTTSHHHHHHHHHHHHHHHHHTHHHHHHTTT-HHHHHHHHHHHHHHHHHTHHHHHHSHHHHHHHHHHHHHHHT-S-TTTGGGGHHHHHHHHHHHTTSSS--HHHHHHHHHHHHHHHHHTSPPPTTSPPPHHHHHHHHHHHHHHHHHHHHHHHHH-HHHHHHHHHHHHHHHHTS-GGG--SHHHHHHHHHHHHHGGG--TT-SSSHHHHHHHGGGS-S-HHHHHHHHHHHTTSHHHHHH-GGGHHHHHHHHHHHTTSS-HHHHHHHHHHHHHHHHHSHHHHGGGHHHHHHHHHHHGGG--HHHHHHHHHHHHHHHTTS-HHHHHHHHHHHHHHHHHHHHHHHT--SPPPHHHHHHHHHHHHHHHHHHHHH----SS--HHHHTHHHHHHHHHHHHHHHHTTSHHHHHHHHHHHHHHHHHHGGGGGGTHHHHHHHHHHHHHHH--HHHHHHHHHHHHHHTTS--HHHHHHHHHHHHHHHHHHHHHHTTS-GGGGHHHHHHHHHHHHHHHHH-HHHHT-TTTHHHHHHHHHHHTT-S-HHHHHHHHHHHHHHHT-GGG-TTS---HHHHHHHHHHHHHHHHHHHHHHHHHHHHHTTT--GGGHHHHHHHHHHHHHHSHHHHHHHHHHHHHHS-TTTS-HHHHHHHHHHHHHHHHTT-GGGHHHHHHHHHHHHT--SS--------SS---GGGGGGGG---TT-EEEEETTTSHHHHHHHHHHHHTT-EEEEEE-GGGTT-EETTEEEESSHHHHHHHH--SEEEE---HHHHHHHHHHHHHTT-SEEEE------HHHHHHHHHHHHT-SS-EEE-SS--EEEETTTEEEES--GGG--EEEEEEEES-HHHHHHHHHHHHHTT--EEEEEE--SSS--SS-HHHHHHHHHH-SS--EEEEEE-SSSSHHHHHHHHHHHHTTTSSSPPPEEEEETTTTPPTT---GGGTTSSTTS---HHHHHHHHHHTT-EE-SSGGGHHHHHHHHHHHTT--

Organism: Lentinula edodes (NCBI:txid5353)